Protein AF-A0A7W0M6I5-F1 (afdb_monomer_lite)

Foldseek 3Di:
DDDDDDDDDDDDDDDDDDDDDPDDPPDDPDDADAWAKAWDAFPVGWIKIKTWDACVPVDDPFAFAQEEEEEEELALQCPDPNVVLSLLLLLLLLVLADQSHWYWYWYFAVATHTQDPQTDGSVCCNPRSSVSVVPDHRHHHGQVLRNLVVSLVSDDQQHRYEYEYEEQQDNPVDDQDLVSLVVSLCSLQVSLYAYEYENTGPHHPLQSSLLSCFSSVAYYDYDDPPDDSSVVSNVNSVRSRFGKAAFPDKDFPDDKDWLAAPGHTIHTNSFIRMIMIIDDHGQWIWTHGPNDTDINGHDDHDHPPDQLLRVVQSVVSVVSRNSRHSCSGDVSSVVSSVVLVVVLVVLLVQLLVCLVVVVLVSNVVSLVVNCVRPVVDPSNVVSVVSSVVVVVPDDDDDDDDDDDDDDDDDDCVVLVVQQVVVLVVLVVVLVVLLVVLVVCLVVDLPVSLVSLVVSLVVLVPDPSHDPVSSVVSNVVSVVSNVVSVVSVVVVVVVVVVVVVVVVVVVVVVVVVVVVVVLSVVLSVLSVLLVVLVVVCVVPPLVSLVVSLVSLVVSCVSPPPDSNSVSSNVVSVVSNVVSVVVVVVVVVVVVVVVVVVVVVVVVPDDPVVPPDDDPDVVVVVVVVVVCVVVPWDFPDPQDPLNVLVVVQQQDFDWDAFAFAQQLVSVVVVCVVSVAAEAEPVVQCVVVPHDSRGTFGDGDGGDGNNVVQVVRQPDFWDWDCPPSHIYIHGPVVVVVDDGDTDDDCVVVPPPPPPPDDDDDDDDDDDDDDDDDDDDDDDDDDDDDDDDDDDDDDDDDDDDDDDDDDDDDDDPDDDDDDDDDDDDDDDDDDDDDDDPVVVVVVVVVPPPDDDDDYDDDDDDDDDDDDDDDDDDDDDD

pLDDT: mean 75.29, std 22.3, range [24.3, 97.75]

Secondary structure (DSSP, 8-state):
------------------------------------EEEEE-TTS-EEEEEEE--TT----PPPP-EEEEEEE-SGGG-THHHHHHHHHHHHHHHHS-TT-EEEEEEESSSEEESSSSSB-HHHIIIIIHHHHHHS---S---HHHHHHHHHHTSPTT--EEEEEEE-----SS---HHHHHHHHHHHHHTT--EEEEE-SSS--HHHHHHHHHHHT--EEE--TT--HHHHHHHHHHHHHS-EE--SEEEESSS-EE---SSPPPEESSS-EEEEEESSPPSEEEEEETTEEEEEE---PPP-S--HHHHHHHHHHHHHTT-----SSHHHHHHHHHHHHHHHHHHHHHHHHHHHTT-HHHHHHHHHHHHHH-TT-HHHHHHHHHHHHHHT------PPPPP------SS-HHHHHHHHHHHHHHHHHHHHHHHHHHHHTTT-HHHHHHHHHHHHHHHHH--SS-HHHHHHHHHHHHHHHHHHHHHHHHHHHHHHHHHHHHHHHHHHHHHHHHHHHHHHHHHHHHHHHHHHHHHHHTT-HHHHHHHHHHHHHHHHHSTT-HHHHHHHHHHHHHHHHHHHHHHHHHHHHHHHHHHHHHHHHHSPPP-SSS--PPPHHHHHHHHHHHHTTPPPPSS---HHHHHHHHHTTSEEEEEEEEEEHHHHHHHHHHHHT--EEE-HHHHHHTT--TT-EEEEEEEEEEHHHHHHHHHTTTEEEEEETTEEEEEEHHHHTT-PPP-----GGG------------S----------------------------------------------PPPPPPPPPPP----------------THHHHHHHHHHS-----------------------------

Structure (mmCIF, N/CA/C/O backbone):
data_AF-A0A7W0M6I5-F1
#
_entry.id   AF-A0A7W0M6I5-F1
#
loop_
_atom_site.group_PDB
_atom_site.id
_atom_site.type_symbol
_atom_site.label_atom_id
_atom_site.label_alt_id
_atom_site.label_comp_id
_atom_site.label_asym_id
_atom_site.label_entity_id
_atom_site.label_seq_id
_atom_site.pdbx_PDB_ins_code
_atom_site.Cartn_x
_atom_site.Cartn_y
_atom_site.Cartn_z
_atom_site.occupancy
_atom_site.B_iso_or_equiv
_atom_site.auth_seq_id
_atom_site.auth_comp_id
_atom_site.auth_asym_id
_atom_site.auth_atom_id
_atom_site.pdbx_PDB_model_num
ATOM 1 N N . MET A 1 1 ? -18.892 58.320 33.433 1.00 35.78 1 MET A N 1
ATOM 2 C CA . MET A 1 1 ? -17.709 59.167 33.175 1.00 35.78 1 MET A CA 1
ATOM 3 C C . MET A 1 1 ? -17.293 58.998 31.721 1.00 35.78 1 MET A C 1
ATOM 5 O O . MET A 1 1 ? -16.983 57.894 31.308 1.00 35.78 1 MET A O 1
ATOM 9 N N . CYS A 1 2 ? -17.423 60.101 30.981 1.00 34.91 2 CYS A N 1
ATOM 10 C CA . CYS A 1 2 ? -16.927 60.458 29.647 1.00 34.91 2 CYS A CA 1
ATOM 11 C C . CYS A 1 2 ? -16.824 59.407 28.522 1.00 34.91 2 CYS A C 1
ATOM 13 O O . CYS A 1 2 ? -15.810 58.730 28.381 1.00 34.91 2 CYS A O 1
ATOM 15 N N . ARG A 1 3 ? -17.748 59.500 27.554 1.00 33.66 3 ARG A N 1
ATOM 16 C CA . ARG A 1 3 ? -17.362 59.695 26.146 1.00 33.66 3 ARG A CA 1
ATOM 17 C C . ARG A 1 3 ? -18.367 60.581 25.413 1.00 33.66 3 ARG A C 1
ATOM 19 O O . ARG A 1 3 ? -19.559 60.574 25.697 1.00 33.66 3 ARG A O 1
ATOM 26 N N . SER A 1 4 ? -17.791 61.414 24.562 1.00 33.88 4 SER A N 1
ATOM 27 C CA . SER A 1 4 ? -18.261 62.688 24.044 1.00 33.88 4 SER A CA 1
ATOM 28 C C . SER A 1 4 ? -18.917 62.572 22.672 1.00 33.88 4 SER A C 1
ATOM 30 O O . SER A 1 4 ? -18.641 61.665 21.890 1.00 33.88 4 SER A O 1
ATOM 32 N N . SER A 1 5 ? -19.751 63.565 22.372 1.00 34.97 5 SER A N 1
ATOM 33 C CA . SER A 1 5 ? -20.394 63.797 21.083 1.00 34.97 5 SER A CA 1
ATOM 34 C C . SER A 1 5 ? -20.180 65.250 20.637 1.00 34.97 5 SER A C 1
ATOM 36 O O . SER A 1 5 ? -20.365 66.138 21.468 1.00 34.97 5 SER A O 1
ATOM 38 N N . ARG A 1 6 ? -19.983 65.444 19.315 1.00 36.44 6 ARG A N 1
ATOM 39 C CA . ARG A 1 6 ? -20.338 66.633 18.484 1.00 36.44 6 ARG A CA 1
ATOM 40 C C . ARG A 1 6 ? -19.462 67.912 18.603 1.00 36.44 6 ARG A C 1
ATOM 42 O O . ARG A 1 6 ? -18.776 68.060 19.603 1.00 36.44 6 ARG A O 1
ATOM 49 N N . PRO A 1 7 ? -19.604 68.923 17.702 1.00 51.06 7 PRO A N 1
ATOM 50 C CA . PRO A 1 7 ? -19.828 68.914 16.235 1.00 51.06 7 PRO A CA 1
ATOM 51 C C . PRO A 1 7 ? -19.056 70.020 15.435 1.00 51.06 7 PRO A C 1
ATOM 53 O O . PRO A 1 7 ? -18.455 70.921 16.002 1.00 51.06 7 PRO A O 1
ATOM 56 N N . ALA A 1 8 ? -19.156 69.932 14.097 1.00 39.50 8 ALA A N 1
ATOM 57 C CA . ALA A 1 8 ? -19.188 70.958 13.026 1.00 39.50 8 ALA A CA 1
ATOM 58 C C . ALA A 1 8 ? -18.586 72.377 13.203 1.00 39.50 8 ALA A C 1
ATOM 60 O O . ALA A 1 8 ? -19.080 73.153 14.014 1.00 39.50 8 ALA A O 1
ATOM 61 N N . VAL A 1 9 ? -17.724 72.788 12.251 1.00 30.50 9 VAL A N 1
ATOM 62 C CA . VAL A 1 9 ? -17.544 74.182 11.770 1.00 30.50 9 VAL A CA 1
ATOM 63 C C . VAL A 1 9 ? -17.224 74.173 10.255 1.00 30.50 9 VAL A C 1
ATOM 65 O O . VAL A 1 9 ? -16.904 73.143 9.674 1.00 30.50 9 VAL A O 1
ATOM 68 N N . ARG A 1 10 ? -17.426 75.330 9.624 1.00 31.05 10 ARG A N 1
ATOM 69 C CA . ARG A 1 10 ? -17.830 75.665 8.251 1.00 31.05 10 ARG A CA 1
ATOM 70 C C . ARG A 1 10 ? -16.714 76.489 7.545 1.00 31.05 10 ARG A C 1
ATOM 72 O O . ARG A 1 10 ? -15.822 76.961 8.242 1.00 31.05 10 ARG A O 1
ATOM 79 N N . TRP A 1 11 ? -16.891 76.782 6.242 1.00 30.62 11 TRP A N 1
ATOM 80 C CA . TRP A 1 11 ? -16.178 77.776 5.380 1.00 30.62 11 TRP A CA 1
ATOM 81 C C . TRP A 1 11 ? -14.838 77.323 4.747 1.00 30.62 11 TRP A C 1
ATOM 83 O O . TRP A 1 11 ? -14.109 76.573 5.370 1.00 30.62 11 TRP A O 1
ATOM 93 N N . PHE A 1 12 ? -14.407 77.699 3.533 1.00 29.03 12 PHE A N 1
ATOM 94 C CA . PHE A 1 12 ? -14.801 78.712 2.537 1.00 29.03 12 PHE A CA 1
ATOM 95 C C . PHE A 1 12 ? -14.308 78.242 1.146 1.00 29.03 12 PHE A C 1
ATOM 97 O O . PHE A 1 12 ? -13.253 77.621 1.043 1.00 29.03 12 PHE A O 1
ATOM 104 N N . ALA A 1 13 ? -15.048 78.566 0.086 1.00 30.08 13 ALA A N 1
ATOM 105 C CA . ALA A 1 13 ? -14.665 78.335 -1.306 1.00 30.08 13 ALA A CA 1
ATOM 106 C C . ALA A 1 13 ? -13.864 79.520 -1.881 1.00 30.08 13 ALA A C 1
ATOM 108 O O . ALA A 1 13 ? -14.222 80.672 -1.642 1.00 30.08 13 ALA A O 1
ATOM 109 N N . ALA A 1 14 ? -12.859 79.232 -2.709 1.00 31.89 14 ALA A N 1
ATOM 110 C CA . ALA A 1 14 ? -12.318 80.150 -3.710 1.00 31.89 14 ALA A CA 1
ATOM 111 C C . ALA A 1 14 ? -12.024 79.341 -4.980 1.00 31.89 14 ALA A C 1
ATOM 113 O O . ALA A 1 14 ? -11.242 78.393 -4.957 1.00 31.89 14 ALA A O 1
ATOM 114 N N . GLY A 1 15 ? -12.732 79.671 -6.058 1.00 33.22 15 GLY A N 1
ATOM 115 C CA . GLY A 1 15 ? -12.616 79.008 -7.350 1.00 33.22 15 GLY A CA 1
ATOM 116 C C . GLY A 1 15 ? -11.522 79.612 -8.224 1.00 33.22 15 GLY A C 1
ATOM 117 O O . GLY A 1 15 ? -11.283 80.818 -8.194 1.00 33.22 15 GLY A O 1
ATOM 118 N N . LEU A 1 16 ? -10.930 78.768 -9.067 1.00 30.14 16 LEU A N 1
ATOM 119 C CA . LEU A 1 16 ? -10.314 79.177 -10.323 1.00 30.14 16 LEU A CA 1
ATOM 120 C C . LEU A 1 16 ? -10.776 78.196 -11.407 1.00 30.14 16 LEU A C 1
ATOM 122 O O . LEU A 1 16 ? -10.628 76.983 -11.278 1.00 30.14 16 LEU A O 1
ATOM 126 N N . THR A 1 17 ? -11.400 78.734 -12.447 1.00 37.78 17 THR A N 1
ATOM 127 C CA . THR A 1 17 ? -11.918 78.021 -13.616 1.00 37.78 17 THR A CA 1
ATOM 128 C C . THR A 1 17 ? -10.788 77.553 -14.532 1.00 37.78 17 THR A C 1
ATOM 130 O O . THR A 1 17 ? -9.995 78.382 -14.975 1.00 37.78 17 THR A O 1
ATOM 133 N N . ALA A 1 18 ? -10.779 76.271 -14.905 1.00 31.36 18 ALA A N 1
ATOM 134 C CA . ALA A 1 18 ? -10.063 75.778 -16.080 1.00 31.36 18 ALA A CA 1
ATOM 135 C C . ALA A 1 18 ? -10.908 74.731 -16.829 1.00 31.36 18 ALA A C 1
ATOM 137 O O . ALA A 1 18 ? -11.288 73.694 -16.295 1.00 31.36 18 ALA A O 1
ATOM 138 N N . VAL A 1 19 ? -11.227 75.126 -18.059 1.00 33.38 19 VAL A N 1
ATOM 139 C CA . VAL A 1 19 ? -11.739 74.435 -19.250 1.00 33.38 19 VAL A CA 1
ATOM 140 C C . VAL A 1 19 ? -11.695 72.896 -19.249 1.00 33.38 19 VAL A C 1
ATOM 142 O O . VAL A 1 19 ? -10.687 72.265 -18.954 1.00 33.38 19 VAL A O 1
ATOM 145 N N . SER A 1 20 ? -12.813 72.316 -19.690 1.00 34.09 20 SER A N 1
ATOM 146 C CA . SER A 1 20 ? -13.075 70.893 -19.912 1.00 34.09 20 SER A CA 1
ATOM 147 C C . SER A 1 20 ? -12.274 70.269 -21.067 1.00 34.09 20 SER A C 1
ATOM 149 O O . SER A 1 20 ? -12.363 70.742 -22.201 1.00 34.09 20 SER A O 1
ATOM 151 N N . LEU A 1 21 ? -11.651 69.115 -20.813 1.00 34.06 21 LEU A N 1
ATOM 152 C CA . LEU A 1 21 ? -11.470 68.038 -21.797 1.00 34.06 21 LEU A CA 1
ATOM 153 C C . LEU A 1 21 ? -12.222 66.787 -21.302 1.00 34.06 21 LEU A C 1
ATOM 155 O O . LEU A 1 21 ? -12.227 66.540 -20.093 1.00 34.06 21 LEU A O 1
ATOM 159 N N . PRO A 1 22 ? -12.839 65.979 -22.186 1.00 34.66 22 PRO A N 1
ATOM 160 C CA . PRO A 1 22 ? -13.429 64.711 -21.785 1.00 34.66 22 PRO A CA 1
ATOM 161 C C . PRO A 1 22 ? -12.292 63.733 -21.482 1.00 34.66 22 PRO A C 1
ATOM 163 O O . PRO A 1 22 ? -11.610 63.241 -22.379 1.00 34.66 22 PRO A O 1
ATOM 166 N N . MET A 1 23 ? -12.057 63.483 -20.198 1.00 31.16 23 MET A N 1
ATOM 167 C CA . MET A 1 23 ? -11.121 62.464 -19.748 1.00 31.16 23 MET A CA 1
ATOM 168 C C . MET A 1 23 ? -11.785 61.104 -19.983 1.00 31.16 23 MET A C 1
ATOM 170 O O . MET A 1 23 ? -12.707 60.711 -19.270 1.00 31.16 23 MET A O 1
ATOM 174 N N . THR A 1 24 ? -11.358 60.411 -21.037 1.00 34.19 24 THR A N 1
ATOM 175 C CA . THR A 1 24 ? -11.611 58.978 -21.217 1.00 34.19 24 THR A CA 1
ATOM 176 C C . THR A 1 24 ? -11.193 58.243 -19.940 1.00 34.19 24 THR A C 1
ATOM 178 O O . THR A 1 24 ? -10.120 58.561 -19.416 1.00 34.19 24 THR A O 1
ATOM 181 N N . PRO A 1 25 ? -11.984 57.287 -19.417 1.00 35.38 25 PRO A N 1
ATOM 182 C CA . PRO A 1 25 ? -11.576 56.536 -18.241 1.00 35.38 25 PRO A CA 1
ATOM 183 C C . PRO A 1 25 ? -10.261 55.828 -18.563 1.00 35.38 25 PRO A C 1
ATOM 185 O O . PRO A 1 25 ? -10.171 55.059 -19.520 1.00 35.38 25 PRO A O 1
ATOM 188 N N . ALA A 1 26 ? -9.225 56.153 -17.793 1.00 28.23 26 ALA A N 1
ATOM 189 C CA . ALA A 1 26 ? -7.960 55.451 -17.838 1.00 28.23 26 ALA A CA 1
ATOM 190 C C . ALA A 1 26 ? -8.240 53.977 -17.527 1.00 28.23 26 ALA A C 1
ATOM 192 O O . ALA A 1 26 ? -8.711 53.650 -16.435 1.00 28.23 26 ALA A O 1
ATOM 193 N N . PHE A 1 27 ? -7.986 53.103 -18.500 1.00 32.22 27 PHE A N 1
ATOM 194 C CA . PHE A 1 27 ? -7.862 51.677 -18.243 1.00 32.22 27 PHE A CA 1
ATOM 195 C C . PHE A 1 27 ? -6.800 51.509 -17.156 1.00 32.22 27 PHE A C 1
ATOM 197 O O . PHE A 1 27 ? -5.669 51.978 -17.302 1.00 32.22 27 PHE A O 1
ATOM 204 N N . ALA A 1 28 ? -7.201 50.917 -16.032 1.00 30.09 28 ALA A N 1
ATOM 205 C CA . ALA A 1 28 ? -6.281 50.540 -14.975 1.00 30.09 28 ALA A CA 1
ATOM 206 C C . ALA A 1 28 ? -5.197 49.640 -15.582 1.00 30.09 28 ALA A C 1
ATOM 208 O O . ALA A 1 28 ? -5.513 48.705 -16.315 1.00 30.09 28 ALA A O 1
ATOM 209 N N . ALA A 1 29 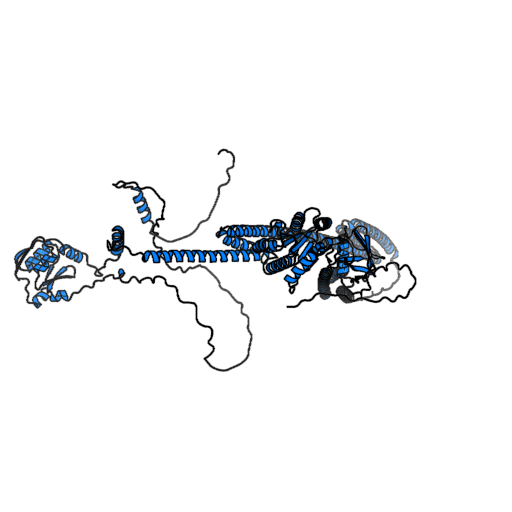? -3.933 49.962 -15.309 1.00 30.05 29 ALA A N 1
ATOM 210 C CA . ALA A 1 29 ? -2.801 49.161 -15.741 1.00 30.05 29 ALA A CA 1
ATOM 211 C C . ALA A 1 29 ? -2.954 47.727 -15.206 1.00 30.05 29 ALA A C 1
ATOM 213 O O . ALA A 1 29 ? -2.972 47.505 -13.994 1.00 30.05 29 ALA A O 1
ATOM 214 N N . GLU A 1 30 ? -3.102 46.789 -16.135 1.00 33.69 30 GLU A N 1
ATOM 215 C CA . GLU A 1 30 ? -3.160 45.345 -15.925 1.00 33.69 30 GLU A CA 1
ATOM 216 C C . GLU A 1 30 ? -1.866 44.893 -15.226 1.00 33.69 30 GLU A C 1
ATOM 218 O O . GLU A 1 30 ? -0.759 45.175 -15.696 1.00 33.69 30 GLU A O 1
ATOM 223 N N . LYS A 1 31 ? -1.979 44.266 -14.049 1.00 32.06 31 LYS A N 1
ATOM 224 C CA . LYS A 1 31 ? -0.820 43.729 -13.327 1.00 32.06 31 LYS A CA 1
ATOM 225 C C . LYS A 1 31 ? -0.292 42.523 -1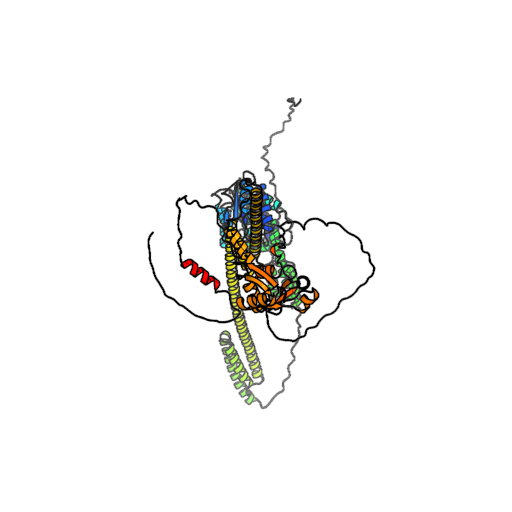4.102 1.00 32.06 31 LYS A C 1
ATOM 227 O O . LYS A 1 31 ? -0.914 41.474 -14.131 1.00 32.06 31 LYS A O 1
ATOM 232 N N . VAL A 1 32 ? 0.883 42.661 -14.706 1.00 37.38 32 VAL A N 1
ATOM 233 C CA . VAL A 1 32 ? 1.580 41.547 -15.360 1.00 37.38 32 VAL A CA 1
ATOM 234 C C . VAL A 1 32 ? 2.157 40.621 -14.281 1.00 37.38 32 VAL A C 1
ATOM 236 O O . VAL A 1 32 ? 3.138 40.980 -13.626 1.00 37.38 32 VAL A O 1
ATOM 239 N N . SER A 1 33 ? 1.566 39.439 -14.070 1.00 43.72 33 SER A N 1
ATOM 240 C CA . SER A 1 33 ? 2.178 38.395 -13.236 1.00 43.72 33 SER A CA 1
ATOM 241 C C . SER A 1 33 ? 3.355 37.773 -13.997 1.00 43.72 33 SER A C 1
ATOM 243 O O . SER A 1 33 ? 3.165 37.128 -15.027 1.00 43.72 33 SER A O 1
ATOM 245 N N . VAL A 1 34 ? 4.590 37.961 -13.525 1.00 52.00 34 VAL A N 1
ATOM 246 C CA . VAL A 1 34 ? 5.773 37.326 -14.130 1.00 52.00 34 VAL A CA 1
ATOM 247 C C . VAL A 1 34 ? 5.901 35.904 -13.583 1.00 52.00 34 VAL A C 1
ATOM 249 O O . VAL A 1 34 ? 6.410 35.704 -12.482 1.00 52.00 34 VAL A O 1
ATOM 252 N N . SER A 1 35 ? 5.425 34.913 -14.337 1.00 59.00 35 SER A N 1
ATOM 253 C CA . SER A 1 35 ? 5.570 33.493 -13.990 1.00 59.00 35 SER A CA 1
ATOM 254 C C . SER A 1 35 ? 6.864 32.894 -14.566 1.00 59.00 35 SER A C 1
ATOM 256 O O . SER A 1 35 ? 7.298 33.308 -15.645 1.00 59.00 35 SER A O 1
ATOM 258 N N . PRO A 1 36 ? 7.509 31.934 -13.873 1.00 66.62 36 PRO A N 1
ATOM 259 C CA . PRO A 1 36 ? 8.719 31.288 -14.370 1.00 66.62 36 PRO A CA 1
ATOM 260 C C . PRO A 1 36 ? 8.434 30.454 -15.627 1.00 66.62 36 PRO A C 1
ATOM 262 O O . PRO A 1 36 ? 7.395 29.798 -15.737 1.00 66.62 36 PRO A O 1
ATOM 265 N N . ALA A 1 37 ? 9.388 30.459 -16.556 1.00 73.56 37 ALA A N 1
ATOM 266 C CA . ALA A 1 37 ? 9.400 29.579 -17.712 1.00 73.56 37 ALA A CA 1
ATOM 267 C C . ALA A 1 37 ? 10.701 28.775 -17.756 1.00 73.56 37 ALA A C 1
ATOM 269 O O . ALA A 1 37 ? 11.768 29.248 -17.362 1.00 73.56 37 ALA A O 1
ATOM 270 N N . TYR A 1 38 ? 10.585 27.556 -18.257 1.00 79.81 38 TYR A N 1
ATOM 271 C CA . TYR A 1 38 ? 11.624 26.545 -18.326 1.00 79.81 38 TYR A CA 1
ATOM 272 C C . TYR A 1 38 ? 11.820 26.157 -19.787 1.00 79.81 38 TYR A C 1
ATOM 274 O O . TYR A 1 38 ? 10.846 26.060 -20.534 1.00 79.81 38 TYR A O 1
ATOM 282 N N . THR A 1 39 ? 13.059 25.935 -20.206 1.00 82.62 39 THR A N 1
ATOM 283 C CA . THR A 1 39 ? 13.389 25.528 -21.576 1.00 82.62 39 THR A CA 1
ATOM 284 C C . THR A 1 39 ? 14.432 24.426 -21.547 1.00 82.62 39 THR A C 1
ATOM 286 O O . THR A 1 39 ? 15.376 24.4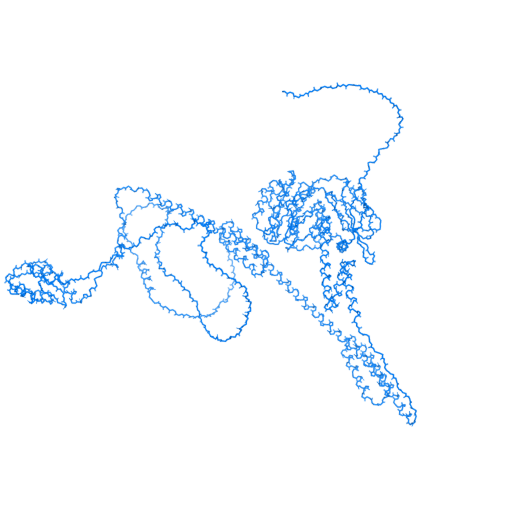98 -20.764 1.00 82.62 39 THR A O 1
ATOM 289 N N . TYR A 1 40 ? 14.286 23.437 -22.420 1.00 84.19 40 TYR A N 1
ATOM 290 C CA . TYR A 1 40 ? 15.247 22.360 -22.618 1.00 84.19 40 TYR A CA 1
ATOM 291 C C . TYR A 1 40 ? 15.541 22.238 -24.114 1.00 84.19 40 TYR A C 1
ATOM 293 O O . TYR A 1 40 ? 14.611 22.096 -24.904 1.00 84.19 40 TYR A O 1
ATOM 301 N N . VAL A 1 41 ? 16.815 22.291 -24.506 1.00 84.19 41 VAL A N 1
ATOM 302 C CA . VAL A 1 41 ? 17.242 22.174 -25.909 1.00 84.19 41 VAL A CA 1
ATOM 303 C C . VAL A 1 41 ? 18.187 20.985 -26.045 1.00 84.19 41 VAL A C 1
ATOM 305 O O . VAL A 1 41 ? 19.190 20.904 -25.338 1.00 84.19 41 VAL A O 1
ATOM 308 N N . THR A 1 42 ? 17.862 20.048 -26.934 1.00 83.56 42 THR A N 1
ATOM 309 C CA . THR A 1 42 ? 18.705 18.882 -27.216 1.00 83.56 42 THR A CA 1
ATOM 310 C C . THR A 1 42 ? 19.921 19.275 -28.069 1.00 83.56 42 THR A C 1
ATOM 312 O O . THR A 1 42 ? 19.876 20.272 -28.797 1.00 83.56 42 THR A O 1
ATOM 315 N N . PRO A 1 43 ? 20.991 18.456 -28.099 1.00 79.56 43 PRO A N 1
ATOM 316 C CA . PRO A 1 43 ? 22.114 18.664 -29.018 1.00 79.56 43 PRO A CA 1
ATOM 317 C C . PRO A 1 43 ? 21.720 18.623 -30.506 1.00 79.56 43 PRO A C 1
ATOM 319 O O . PRO A 1 43 ? 22.419 19.189 -31.341 1.00 79.56 43 PRO A O 1
ATOM 322 N N . SER A 1 44 ? 20.599 17.972 -30.845 1.00 81.69 44 SER A N 1
ATOM 323 C CA . SER A 1 44 ? 20.028 17.936 -32.199 1.00 81.69 44 SER A CA 1
ATOM 324 C C . SER A 1 44 ? 19.229 19.195 -32.571 1.00 81.69 44 SER A C 1
ATOM 326 O O . SER A 1 44 ? 18.793 19.314 -33.714 1.00 81.69 44 SER A O 1
ATOM 328 N N . GLY A 1 45 ? 19.049 20.139 -31.638 1.00 81.69 45 GLY A N 1
ATOM 329 C CA . GLY A 1 45 ? 18.311 21.388 -31.847 1.00 81.69 45 GLY A CA 1
ATOM 330 C C . GLY A 1 45 ? 16.807 21.301 -31.569 1.00 81.69 45 GLY A C 1
ATOM 331 O O . GLY A 1 45 ? 16.081 22.249 -31.865 1.00 81.69 45 GLY A O 1
ATOM 332 N N . GLU A 1 46 ? 16.311 20.199 -31.000 1.00 87.44 46 GLU A N 1
ATOM 333 C CA . GLU A 1 46 ? 14.919 20.105 -30.556 1.00 87.44 46 GLU A CA 1
ATOM 334 C C . GLU A 1 46 ? 14.728 20.899 -29.262 1.00 87.44 46 GLU A C 1
ATOM 336 O O . GLU A 1 46 ? 15.446 20.687 -28.286 1.00 87.44 46 GLU A O 1
ATOM 341 N N . ALA A 1 47 ? 13.739 21.791 -29.240 1.00 88.00 47 ALA A N 1
ATOM 342 C CA . ALA A 1 47 ? 13.420 22.613 -28.079 1.00 88.00 47 ALA A CA 1
ATOM 343 C C . ALA A 1 47 ? 12.094 22.186 -27.437 1.00 88.00 47 ALA A C 1
ATOM 345 O O . ALA A 1 47 ? 11.096 21.961 -28.125 1.00 88.00 47 ALA A O 1
ATOM 346 N N . PHE A 1 48 ? 12.087 22.129 -26.110 1.00 90.12 48 PHE A N 1
ATOM 347 C CA . PHE A 1 48 ? 10.921 21.925 -25.259 1.00 90.12 48 PHE A CA 1
ATOM 348 C C . PHE A 1 48 ? 10.825 23.078 -24.268 1.00 90.12 48 PHE A C 1
ATOM 350 O O . PHE A 1 48 ? 11.844 23.631 -23.842 1.00 90.12 48 PHE A O 1
ATOM 357 N N . PHE A 1 49 ? 9.610 23.429 -23.865 1.00 88.75 49 PHE A N 1
ATOM 358 C CA . PHE A 1 49 ? 9.385 24.450 -22.852 1.00 88.75 49 PHE A CA 1
ATOM 359 C C . PHE A 1 49 ? 8.336 24.018 -21.832 1.00 88.75 49 PHE A C 1
ATOM 361 O O . PHE A 1 49 ? 7.447 23.221 -22.123 1.00 88.75 49 PHE A O 1
ATOM 368 N N . GLY A 1 50 ? 8.429 24.595 -20.638 1.00 88.69 50 GLY A N 1
ATOM 369 C CA . GLY A 1 50 ? 7.393 24.564 -19.617 1.00 88.69 50 GLY A CA 1
ATOM 370 C C . GLY A 1 50 ? 7.095 25.976 -19.139 1.00 88.69 50 GLY A C 1
ATOM 371 O O . GLY A 1 50 ? 8.015 26.731 -18.843 1.00 88.69 50 GLY A O 1
ATOM 372 N N . VAL A 1 51 ? 5.828 26.358 -19.056 1.00 86.50 51 VAL A N 1
ATOM 373 C CA . VAL A 1 51 ? 5.409 27.664 -18.533 1.00 86.50 51 VAL A CA 1
ATOM 374 C C . VAL A 1 51 ? 4.455 27.471 -17.368 1.00 86.50 51 VAL A C 1
ATOM 376 O O . VAL A 1 51 ? 3.512 26.685 -17.441 1.00 86.50 51 VAL A O 1
ATOM 379 N N . ALA A 1 52 ? 4.710 28.179 -16.274 1.00 86.69 52 ALA A N 1
ATOM 380 C CA . ALA A 1 52 ? 3.828 28.186 -15.121 1.00 86.69 52 ALA A CA 1
ATOM 381 C C . ALA A 1 52 ? 2.692 29.194 -15.343 1.00 86.69 52 ALA A C 1
ATOM 383 O O . ALA A 1 52 ? 2.948 30.362 -15.621 1.00 86.69 52 ALA A O 1
ATOM 384 N N . VAL A 1 53 ? 1.440 28.755 -15.223 1.00 85.81 53 VAL A N 1
ATOM 385 C CA . VAL A 1 53 ? 0.253 29.598 -15.429 1.00 85.81 53 VAL A CA 1
ATOM 386 C C . VAL A 1 53 ? -0.582 29.657 -14.157 1.00 85.81 53 VAL A C 1
ATOM 388 O O . VAL A 1 53 ? -0.922 28.621 -13.586 1.00 85.81 53 VAL A O 1
ATOM 391 N N . ARG A 1 54 ? -0.938 30.869 -13.724 1.00 85.88 54 ARG A N 1
ATOM 392 C CA . ARG A 1 54 ? -1.890 31.119 -12.631 1.00 85.88 54 ARG A CA 1
ATOM 393 C C . ARG A 1 54 ? -3.134 31.808 -13.172 1.00 85.88 54 ARG A C 1
ATOM 395 O O . ARG A 1 54 ? -3.050 32.590 -14.111 1.00 85.88 54 ARG A O 1
ATOM 402 N N . ALA A 1 55 ? -4.277 31.549 -12.550 1.00 81.25 55 ALA A N 1
ATOM 403 C CA . ALA A 1 55 ? -5.552 32.182 -12.887 1.00 81.25 55 ALA A CA 1
ATOM 404 C C . ALA A 1 55 ? -5.729 33.577 -12.249 1.00 81.25 55 ALA A C 1
ATOM 406 O O . ALA A 1 55 ? -6.862 34.000 -12.016 1.00 81.25 55 ALA A O 1
ATOM 407 N N . GLU A 1 56 ? -4.636 34.272 -11.917 1.00 71.62 56 GLU A N 1
ATOM 408 C CA . GLU A 1 56 ? -4.697 35.631 -11.368 1.00 71.62 56 GLU A CA 1
ATOM 409 C C . GLU A 1 56 ? -5.429 36.534 -12.383 1.00 71.62 56 GLU A C 1
ATOM 411 O O . GLU A 1 56 ? -5.167 36.473 -13.580 1.00 71.62 56 GLU A O 1
ATOM 416 N N . ASP A 1 57 ? -6.425 37.291 -11.916 1.00 58.19 57 ASP A N 1
ATOM 417 C CA . ASP A 1 57 ? -7.261 38.193 -12.726 1.00 58.19 57 ASP A CA 1
ATOM 418 C C . ASP A 1 57 ? -8.204 37.546 -13.776 1.00 58.19 57 ASP A C 1
ATOM 420 O O . ASP A 1 57 ? -8.891 38.257 -14.517 1.00 58.19 57 ASP A O 1
ATOM 424 N N . LEU A 1 58 ? -8.365 36.212 -13.799 1.00 64.31 58 LEU A N 1
ATOM 425 C CA . LEU A 1 58 ? -9.413 35.558 -14.602 1.00 64.31 58 LEU A CA 1
ATOM 426 C C . LEU A 1 58 ? -10.784 35.711 -13.917 1.00 64.31 58 LEU A C 1
ATOM 428 O O . LEU A 1 58 ? -11.141 34.968 -13.003 1.00 64.31 58 LEU A O 1
ATOM 432 N N . SER A 1 59 ? -11.580 36.694 -14.358 1.00 53.81 59 SER A N 1
ATOM 433 C CA . SER A 1 59 ? -12.923 36.941 -13.820 1.00 53.81 59 SER A CA 1
ATOM 434 C C . SER A 1 59 ? -13.887 35.799 -14.175 1.00 53.81 59 SER A C 1
ATOM 436 O O . SER A 1 59 ? -14.502 35.809 -15.243 1.00 53.81 59 SER A O 1
ATOM 438 N N . ALA A 1 60 ? -14.078 34.842 -13.275 1.00 52.25 60 ALA A N 1
ATOM 439 C CA . ALA A 1 60 ? -15.226 33.946 -13.330 1.00 52.25 60 ALA A CA 1
ATOM 440 C C . ALA A 1 60 ? -15.771 33.717 -11.919 1.00 52.25 60 ALA A C 1
ATOM 442 O O . ALA A 1 60 ? -15.018 33.493 -10.974 1.00 52.25 60 ALA A O 1
ATOM 443 N N . ALA A 1 61 ? -17.093 33.803 -11.783 1.00 51.44 61 ALA A N 1
ATOM 444 C CA . ALA A 1 61 ? -17.848 33.688 -10.539 1.00 51.44 61 ALA A CA 1
ATOM 445 C C . ALA A 1 61 ? -17.853 32.246 -9.992 1.00 51.44 61 ALA A C 1
ATOM 447 O O . ALA A 1 61 ? -18.907 31.624 -9.870 1.00 51.44 61 ALA A O 1
ATOM 448 N N . HIS A 1 62 ? -16.681 31.693 -9.683 1.00 57.91 62 HIS A N 1
ATOM 449 C CA . HIS A 1 62 ? -16.561 30.340 -9.155 1.00 57.91 62 HIS A CA 1
ATOM 450 C C . HIS A 1 62 ? -16.715 30.358 -7.639 1.00 57.91 62 HIS A C 1
ATOM 452 O O . HIS A 1 62 ? -15.990 31.043 -6.916 1.00 57.91 62 HIS A O 1
ATOM 458 N N . ARG A 1 63 ? -17.716 29.615 -7.161 1.00 61.09 63 ARG A N 1
ATOM 459 C CA . ARG A 1 63 ? -17.925 29.403 -5.732 1.00 61.09 63 ARG A CA 1
ATOM 460 C C . ARG A 1 63 ? -16.905 28.370 -5.249 1.00 61.09 63 ARG A C 1
ATOM 462 O O . ARG A 1 63 ? -16.770 27.339 -5.908 1.00 61.09 63 ARG A O 1
ATOM 469 N N . PRO A 1 64 ? -16.212 28.620 -4.129 1.00 66.88 64 PRO A N 1
ATOM 470 C CA . PRO A 1 64 ? -15.355 27.612 -3.519 1.00 66.88 64 PRO A CA 1
ATOM 471 C C . PRO A 1 64 ? -16.170 26.350 -3.204 1.00 66.88 64 PRO A C 1
ATOM 473 O O . PRO A 1 64 ? -17.373 26.440 -2.928 1.00 66.88 64 PRO A O 1
ATOM 476 N N . ALA A 1 65 ? -15.531 25.180 -3.281 1.00 71.69 65 ALA A N 1
ATOM 477 C CA . ALA A 1 65 ? -16.188 23.914 -2.980 1.00 71.69 65 ALA A CA 1
ATOM 478 C C . ALA A 1 65 ? -16.747 23.956 -1.550 1.00 71.69 65 ALA A C 1
ATOM 480 O O . ALA A 1 65 ? -16.037 24.277 -0.602 1.00 71.69 65 ALA A O 1
ATOM 481 N N . ALA A 1 66 ? -18.041 23.668 -1.404 1.00 82.38 66 ALA A N 1
ATOM 482 C CA . ALA A 1 66 ? -18.711 23.672 -0.102 1.00 82.38 66 ALA A CA 1
ATOM 483 C C . ALA A 1 66 ? -18.808 22.263 0.502 1.00 82.38 66 ALA A C 1
ATOM 485 O O . ALA A 1 66 ? -19.170 22.112 1.670 1.00 82.38 66 ALA A O 1
ATOM 486 N N . ARG A 1 67 ? -18.528 21.233 -0.305 1.00 92.31 67 ARG A N 1
ATOM 487 C CA . ARG A 1 67 ? -18.627 19.818 0.054 1.00 92.31 67 ARG A CA 1
ATOM 488 C C . ARG A 1 67 ? -17.302 19.123 -0.243 1.00 92.31 67 ARG A C 1
ATOM 490 O O . ARG A 1 67 ? -16.826 19.191 -1.370 1.00 92.31 67 ARG A O 1
ATOM 497 N N . HIS A 1 68 ? -16.739 18.429 0.731 1.00 94.88 68 HIS A N 1
ATOM 498 C CA . HIS A 1 68 ? -15.471 17.724 0.589 1.00 94.88 68 HIS A CA 1
ATOM 499 C C . HIS A 1 68 ? -15.661 16.254 0.937 1.00 94.88 68 HIS A C 1
ATOM 501 O O . HIS A 1 68 ? -16.281 15.930 1.949 1.00 94.88 68 HIS A O 1
ATOM 507 N N . VAL A 1 69 ? -15.137 15.367 0.103 1.00 96.25 69 VAL A N 1
ATOM 508 C CA . VAL A 1 69 ? -15.023 13.950 0.437 1.00 96.25 69 VAL A CA 1
ATOM 509 C C . VAL A 1 69 ? -13.575 13.684 0.809 1.00 96.25 69 VAL A C 1
ATOM 511 O O . VAL A 1 69 ? -12.681 13.905 -0.003 1.00 96.25 69 VAL A O 1
ATOM 514 N N . LEU A 1 70 ? -13.351 13.258 2.045 1.00 97.19 70 LEU A N 1
ATOM 515 C CA . LEU A 1 70 ? -12.046 12.877 2.556 1.00 97.19 70 LEU A CA 1
ATOM 516 C C . LEU A 1 70 ? -11.904 11.361 2.407 1.00 97.19 70 LEU A C 1
ATOM 518 O O . LEU A 1 70 ? -12.542 10.606 3.137 1.00 97.19 70 LEU A O 1
ATOM 522 N N . LEU A 1 71 ? -11.111 10.938 1.431 1.00 96.69 71 LEU A N 1
ATOM 523 C CA . LEU A 1 71 ? -10.810 9.546 1.132 1.00 96.69 71 LEU A CA 1
ATOM 524 C C . LEU A 1 71 ? -9.493 9.186 1.823 1.00 96.69 71 LEU A C 1
ATOM 526 O O . LEU A 1 71 ? -8.444 9.706 1.453 1.00 96.69 71 LEU A O 1
ATOM 530 N N . ILE A 1 72 ? -9.549 8.353 2.853 1.00 95.81 72 ILE A N 1
ATOM 531 C CA . ILE A 1 72 ? -8.380 8.004 3.662 1.00 95.81 72 ILE A CA 1
ATOM 532 C C . ILE A 1 72 ? -8.014 6.561 3.383 1.00 95.81 72 ILE A C 1
ATOM 534 O O . ILE A 1 72 ? -8.848 5.668 3.535 1.00 95.81 72 ILE A O 1
ATOM 538 N N . ASP A 1 73 ? -6.773 6.356 2.979 1.00 94.69 73 ASP A N 1
ATOM 539 C CA . ASP A 1 73 ? -6.212 5.042 2.762 1.00 94.69 73 ASP A CA 1
ATOM 540 C C . ASP A 1 73 ? -6.131 4.278 4.091 1.00 94.69 73 ASP A C 1
ATOM 542 O O . ASP A 1 73 ? -5.748 4.789 5.141 1.00 94.69 73 ASP A O 1
ATOM 546 N N . THR A 1 74 ? -6.627 3.050 4.077 1.00 92.75 74 THR A N 1
ATOM 547 C CA . THR A 1 74 ? -6.640 2.149 5.232 1.00 92.75 74 THR A CA 1
ATOM 548 C C . THR A 1 74 ? -6.051 0.791 4.875 1.00 92.75 74 THR A C 1
ATOM 550 O O . THR A 1 74 ? -6.313 -0.206 5.548 1.00 92.75 74 THR A O 1
ATOM 553 N N . SER A 1 75 ? -5.235 0.753 3.824 1.00 89.88 75 SER A N 1
ATOM 554 C CA . SER A 1 75 ? -4.434 -0.403 3.458 1.00 89.88 75 SER A CA 1
ATOM 555 C C . SER A 1 75 ? -3.314 -0.654 4.461 1.00 89.88 75 SER A C 1
ATOM 557 O O . SER A 1 75 ? -2.983 0.156 5.329 1.00 89.88 75 SER A O 1
ATOM 559 N N . ALA A 1 76 ? -2.698 -1.820 4.338 1.00 84.19 76 ALA A N 1
ATOM 560 C CA . ALA A 1 76 ? -1.630 -2.255 5.217 1.00 84.19 76 ALA A CA 1
ATOM 561 C C . ALA A 1 76 ? -0.366 -1.374 5.179 1.00 84.19 76 ALA A C 1
ATOM 563 O O . ALA A 1 76 ? 0.365 -1.346 6.173 1.00 84.19 76 ALA A O 1
ATOM 564 N N . SER A 1 77 ? -0.081 -0.675 4.072 1.00 86.38 77 SER A N 1
ATOM 565 C CA . SER A 1 77 ? 1.079 0.230 3.980 1.00 86.38 77 SER A CA 1
ATOM 566 C C . SER A 1 77 ? 0.943 1.433 4.919 1.00 86.38 77 SER A C 1
ATOM 568 O O . SER A 1 77 ? 1.950 1.994 5.350 1.00 86.38 77 SER A O 1
ATOM 570 N N . GLN A 1 78 ? -0.288 1.752 5.327 1.00 88.00 78 GLN A N 1
ATOM 571 C CA . GLN A 1 78 ? -0.620 2.843 6.239 1.00 88.00 78 GLN A CA 1
ATOM 572 C C . GLN A 1 78 ? -0.579 2.443 7.718 1.00 88.00 78 GLN A C 1
ATOM 574 O O . GLN A 1 78 ? -1.087 3.161 8.573 1.00 88.00 78 GLN A O 1
ATOM 579 N N . ALA A 1 79 ? 0.021 1.304 8.072 1.00 85.81 79 ALA A N 1
ATOM 580 C CA . ALA A 1 79 ? 0.209 0.913 9.467 1.00 85.81 79 ALA A CA 1
ATOM 581 C C . ALA A 1 79 ? 1.363 1.684 10.152 1.00 85.81 79 ALA A C 1
ATOM 583 O O . ALA A 1 79 ? 2.274 2.216 9.520 1.00 85.81 79 ALA A O 1
ATOM 584 N N . GLY A 1 80 ? 1.364 1.705 11.489 1.00 87.00 80 GLY A N 1
ATOM 585 C CA . GLY A 1 80 ? 2.485 2.236 12.275 1.00 87.00 80 GLY A CA 1
ATOM 586 C C . GLY A 1 80 ? 2.596 3.765 12.250 1.00 87.00 80 GLY A C 1
ATOM 587 O O . GLY A 1 80 ? 1.647 4.459 12.608 1.00 87.00 80 GLY A O 1
ATOM 588 N N . GLU A 1 81 ? 3.776 4.290 11.901 1.00 87.88 81 GLU A N 1
ATOM 589 C CA . GLU A 1 81 ? 4.047 5.737 11.906 1.00 87.88 81 GLU A CA 1
ATOM 590 C C . GLU A 1 81 ? 3.192 6.481 10.874 1.00 87.88 81 GLU A C 1
ATOM 592 O O . GLU A 1 81 ? 2.611 7.516 11.199 1.00 87.88 81 GLU A O 1
ATOM 597 N N . TYR A 1 82 ? 3.034 5.923 9.669 1.00 90.81 82 TYR A N 1
ATOM 598 C CA . TYR A 1 82 ? 2.225 6.525 8.606 1.00 90.81 82 TYR A CA 1
ATOM 599 C C . TYR A 1 82 ? 0.779 6.728 9.053 1.00 90.81 82 TYR A C 1
ATOM 601 O O . TYR A 1 82 ? 0.244 7.819 8.879 1.00 90.81 82 TYR A O 1
ATOM 609 N N . ARG A 1 83 ? 0.214 5.772 9.805 1.00 90.81 83 ARG A N 1
ATOM 610 C CA . ARG A 1 83 ? -1.120 5.913 10.401 1.00 90.81 83 ARG A CA 1
ATOM 611 C C . ARG A 1 83 ? -1.267 7.170 11.250 1.00 90.81 83 ARG A C 1
ATOM 613 O O . ARG A 1 83 ? -2.269 7.880 11.189 1.00 90.81 83 ARG A O 1
ATOM 620 N N . GLN A 1 84 ? -0.276 7.422 12.102 1.00 91.12 84 GLN A N 1
ATOM 621 C CA . GLN A 1 84 ? -0.295 8.578 12.992 1.00 91.12 84 GLN A CA 1
ATOM 622 C C . GLN A 1 84 ? -0.217 9.869 12.180 1.00 91.12 84 GLN A C 1
ATOM 624 O O . GLN A 1 84 ? -0.929 10.827 12.482 1.00 91.12 84 GLN A O 1
ATOM 629 N N . ARG A 1 85 ? 0.598 9.876 11.121 1.00 92.94 85 ARG A N 1
ATOM 630 C CA . ARG A 1 85 ? 0.736 11.008 10.200 1.00 92.94 85 ARG A CA 1
ATOM 631 C C . ARG A 1 85 ? -0.577 11.278 9.460 1.00 92.94 85 ARG A C 1
ATOM 633 O O . ARG A 1 85 ? -1.053 12.411 9.503 1.00 92.94 85 ARG A O 1
ATOM 640 N N . GLU A 1 86 ? -1.238 10.262 8.909 1.00 93.19 86 GLU A N 1
ATOM 641 C CA . GLU A 1 86 ? -2.568 10.399 8.294 1.00 93.19 86 GLU A CA 1
ATOM 642 C C . GLU A 1 86 ? -3.592 11.021 9.248 1.00 93.19 86 GLU A C 1
ATOM 644 O O . GLU A 1 86 ? -4.294 11.967 8.887 1.00 93.19 86 GLU A O 1
ATOM 649 N N . LEU A 1 87 ? -3.664 10.526 10.490 1.00 93.62 87 LEU A N 1
ATOM 650 C CA . LEU A 1 87 ? -4.599 11.031 11.496 1.00 93.62 87 LEU A CA 1
ATOM 651 C C . LEU A 1 87 ? -4.292 12.486 11.878 1.00 93.62 87 LEU A C 1
ATOM 653 O O . LEU A 1 87 ? -5.218 13.285 12.041 1.00 93.62 87 LEU A O 1
ATOM 657 N N . ILE A 1 88 ? -3.012 12.859 11.989 1.00 94.38 88 ILE A N 1
ATOM 658 C CA . ILE A 1 88 ? -2.585 14.243 12.245 1.00 94.38 88 ILE A CA 1
ATOM 659 C C . ILE A 1 88 ? -2.967 15.151 11.071 1.00 94.38 88 ILE A C 1
ATOM 661 O O . ILE A 1 88 ? -3.526 16.230 11.301 1.00 94.38 88 ILE A O 1
ATOM 665 N N . ALA A 1 89 ? -2.719 14.714 9.833 1.00 95.50 89 ALA A N 1
ATOM 666 C CA . ALA A 1 89 ? -3.080 15.446 8.622 1.00 95.50 89 ALA A CA 1
ATOM 667 C C . ALA A 1 89 ? -4.592 15.647 8.533 1.00 95.50 89 ALA A C 1
ATOM 669 O O . ALA A 1 89 ? -5.055 16.780 8.419 1.00 95.50 89 ALA A O 1
ATOM 670 N N . ALA A 1 90 ? -5.366 14.566 8.653 1.00 95.81 90 ALA A N 1
ATOM 671 C CA . ALA A 1 90 ? -6.820 14.590 8.571 1.00 95.81 90 ALA A CA 1
ATOM 672 C C . ALA A 1 90 ? -7.429 15.467 9.673 1.00 95.81 90 ALA A C 1
ATOM 674 O O . ALA A 1 90 ? -8.304 16.290 9.403 1.00 95.81 90 ALA A O 1
ATOM 675 N N . LYS A 1 91 ? -6.928 15.370 10.910 1.00 95.81 91 LYS A N 1
ATOM 676 C CA . LYS A 1 91 ? -7.377 16.217 12.024 1.00 95.81 91 LYS A CA 1
ATOM 677 C C . LYS A 1 91 ? -7.080 17.695 11.776 1.00 95.81 91 LYS A C 1
ATOM 679 O O . LYS A 1 91 ? -7.952 18.534 11.996 1.00 95.81 91 LYS A O 1
ATOM 684 N N . SER A 1 92 ? -5.872 18.011 11.314 1.00 96.31 92 SER A N 1
ATOM 685 C CA . SER A 1 92 ? -5.451 19.389 11.026 1.00 96.31 92 SER A CA 1
ATOM 686 C C . SER A 1 92 ? -6.217 19.978 9.843 1.00 96.31 92 SER A C 1
ATOM 688 O O . SER A 1 92 ? -6.619 21.139 9.887 1.00 96.31 92 SER A O 1
ATOM 690 N N . LEU A 1 93 ? -6.496 19.157 8.831 1.00 96.69 93 LEU A N 1
ATOM 691 C CA . LEU A 1 93 ? -7.308 19.510 7.675 1.00 96.69 93 LEU A CA 1
ATOM 692 C C . LEU A 1 93 ? -8.746 19.834 8.080 1.00 96.69 93 LEU A C 1
ATOM 694 O O . LEU A 1 93 ? -9.240 20.915 7.770 1.00 96.69 93 LEU A O 1
ATOM 698 N N . LEU A 1 94 ? -9.409 18.939 8.820 1.00 95.31 94 LEU A N 1
ATOM 699 C CA . LEU A 1 94 ? -10.786 19.151 9.280 1.00 95.31 94 LEU A CA 1
ATOM 700 C C . LEU A 1 94 ? -10.908 20.386 10.179 1.00 95.31 94 LEU A C 1
ATOM 702 O O . LEU A 1 94 ? -11.895 21.111 10.085 1.00 95.31 94 LEU A O 1
ATOM 706 N N . ALA A 1 95 ? -9.904 20.647 11.021 1.00 95.00 95 ALA A N 1
ATOM 707 C CA . ALA A 1 95 ? -9.868 21.829 11.879 1.00 95.00 95 ALA A CA 1
ATOM 708 C C . ALA A 1 95 ? -9.660 23.142 11.099 1.00 95.00 95 ALA A C 1
ATOM 710 O O . ALA A 1 95 ? -10.119 24.192 11.546 1.00 95.00 95 ALA A O 1
ATOM 711 N N . ALA A 1 96 ? -8.972 23.092 9.955 1.00 95.44 96 ALA A N 1
ATOM 712 C CA . ALA A 1 96 ? -8.698 24.253 9.110 1.00 95.44 96 ALA A CA 1
ATOM 713 C C . ALA A 1 96 ? -9.818 24.557 8.097 1.00 95.44 96 ALA A C 1
ATOM 715 O O . ALA A 1 96 ? -9.870 25.666 7.558 1.00 95.44 96 ALA A O 1
ATOM 716 N N . LEU A 1 97 ? -10.722 23.607 7.835 1.00 93.69 97 LEU A N 1
ATOM 717 C CA . LEU A 1 97 ? -11.864 23.828 6.949 1.00 93.69 97 LEU A CA 1
ATOM 718 C C . LEU A 1 97 ? -12.863 24.848 7.538 1.00 93.69 97 LEU A C 1
ATOM 720 O O . LEU A 1 97 ? -13.091 24.877 8.751 1.00 93.69 97 LEU A O 1
ATOM 724 N N . PRO A 1 98 ? -13.531 25.664 6.697 1.00 90.38 98 PRO A N 1
ATOM 725 C CA . PRO A 1 98 ? -14.569 26.583 7.159 1.00 90.38 98 PRO A CA 1
ATOM 726 C C . PRO A 1 98 ? -15.715 25.852 7.871 1.00 90.38 98 PRO A C 1
ATOM 728 O O . PRO A 1 98 ? -16.166 24.805 7.416 1.00 90.38 98 PRO A O 1
ATOM 731 N N . ALA A 1 99 ? -16.291 26.449 8.919 1.00 89.00 99 ALA A N 1
ATOM 732 C CA . ALA A 1 99 ? -17.407 25.843 9.661 1.00 89.00 99 ALA A CA 1
ATOM 733 C C . ALA A 1 99 ? -18.669 25.586 8.806 1.00 89.00 99 ALA A C 1
ATOM 735 O O . ALA A 1 99 ? -19.498 24.749 9.155 1.00 89.00 99 ALA A O 1
ATOM 736 N N . SER A 1 100 ? -18.823 26.303 7.687 1.00 89.69 100 SER A N 1
ATOM 737 C CA . SER A 1 100 ? -19.902 26.096 6.715 1.00 89.69 100 SER A CA 1
ATOM 738 C C . SER A 1 100 ? -19.647 24.945 5.736 1.00 89.69 100 SER A C 1
ATOM 740 O O . SER A 1 100 ? -20.545 24.616 4.961 1.00 89.69 100 SER A O 1
ATOM 742 N N . ALA A 1 101 ? -18.440 24.372 5.722 1.00 92.25 101 ALA A N 1
ATOM 743 C CA . ALA A 1 101 ? -18.106 23.244 4.867 1.00 92.25 101 ALA A CA 1
ATOM 744 C C . ALA A 1 101 ? -18.873 21.989 5.300 1.00 92.25 101 ALA A C 1
ATOM 746 O O . ALA A 1 101 ? -19.281 21.833 6.453 1.00 92.25 101 ALA A O 1
ATOM 747 N N . LYS A 1 102 ? -19.074 21.081 4.354 1.00 94.00 102 LYS A N 1
ATOM 748 C CA . LYS A 1 102 ? -19.688 19.779 4.584 1.00 94.00 102 LYS A CA 1
ATOM 749 C C . LYS A 1 102 ? -18.699 18.694 4.203 1.00 94.00 102 LYS A C 1
ATOM 751 O O . LYS A 1 102 ? -18.187 18.721 3.091 1.00 94.00 102 LYS A O 1
ATOM 756 N N . VAL A 1 103 ? -18.439 17.750 5.097 1.00 95.12 103 VAL A N 1
ATOM 757 C CA . VAL A 1 103 ? -17.420 16.717 4.904 1.00 95.12 103 VAL A CA 1
ATOM 758 C C . VAL A 1 103 ? -18.039 15.332 5.007 1.00 95.12 103 VAL A C 1
ATOM 760 O O . VAL A 1 103 ? -18.858 15.090 5.889 1.00 95.12 103 VAL A O 1
ATOM 763 N N . SER A 1 104 ? -17.648 14.436 4.108 1.00 95.31 104 SER A N 1
ATOM 764 C CA . SER A 1 104 ? -17.891 12.999 4.222 1.00 95.31 104 SER A CA 1
ATOM 765 C C . SER A 1 104 ? -16.545 12.286 4.281 1.00 95.31 104 SER A C 1
ATOM 767 O O . SER A 1 104 ? -15.664 12.624 3.492 1.00 95.31 104 SER A O 1
ATOM 769 N N . ILE A 1 105 ? -16.352 11.363 5.224 1.00 96.50 105 ILE A N 1
ATOM 770 C CA . ILE A 1 105 ? -15.105 10.592 5.334 1.00 96.50 105 ILE A CA 1
ATOM 771 C C . ILE A 1 105 ? -15.361 9.178 4.828 1.00 96.50 105 ILE A C 1
ATOM 773 O O . ILE A 1 105 ? -16.295 8.527 5.293 1.00 96.50 105 ILE A O 1
ATOM 777 N N . LEU A 1 106 ? -14.524 8.703 3.911 1.00 95.56 106 LEU A N 1
ATOM 778 C CA . LEU A 1 106 ? -14.504 7.323 3.438 1.00 95.56 106 LEU A CA 1
ATOM 779 C C . LEU A 1 106 ? -13.142 6.711 3.769 1.00 95.56 106 LEU A C 1
ATOM 781 O O . LEU A 1 106 ? -12.110 7.337 3.535 1.00 95.56 106 LEU A O 1
ATOM 785 N N . ALA A 1 107 ? -13.146 5.491 4.296 1.00 94.38 107 ALA A N 1
ATOM 786 C CA . ALA A 1 107 ? -11.968 4.633 4.319 1.00 94.38 107 ALA A CA 1
ATOM 787 C C . ALA A 1 107 ? -11.878 3.890 2.984 1.00 94.38 107 ALA A C 1
ATOM 789 O O . ALA A 1 107 ? -12.898 3.387 2.507 1.00 94.38 107 ALA A O 1
ATOM 790 N N . VAL A 1 108 ? -10.685 3.813 2.399 1.00 92.25 108 VAL A N 1
ATOM 791 C CA . VAL A 1 108 ? -10.428 3.022 1.193 1.00 92.25 108 VAL A CA 1
ATOM 792 C C . VAL A 1 108 ? -9.365 1.963 1.459 1.00 92.25 108 VAL A C 1
ATOM 794 O O . VAL A 1 108 ? -8.301 2.250 1.999 1.00 92.25 108 VAL A O 1
ATOM 797 N N . ASP A 1 109 ? -9.690 0.726 1.122 1.00 87.50 109 ASP A N 1
ATOM 798 C CA . ASP A 1 109 ? -8.788 -0.418 1.017 1.00 87.50 109 ASP A CA 1
ATOM 799 C C . ASP A 1 109 ? -9.158 -1.168 -0.282 1.00 87.50 109 ASP A C 1
ATOM 801 O O . ASP A 1 109 ? -9.216 -0.544 -1.343 1.00 87.50 109 ASP A O 1
ATOM 805 N N . VAL A 1 110 ? -9.475 -2.462 -0.224 1.00 83.88 110 VAL A N 1
ATOM 806 C CA . VAL A 1 110 ? -10.114 -3.198 -1.333 1.00 83.88 110 VAL A CA 1
ATOM 807 C C . VAL A 1 110 ? -11.580 -2.784 -1.530 1.00 83.88 110 VAL A C 1
ATOM 809 O O . VAL A 1 110 ? -12.209 -3.112 -2.534 1.00 83.88 110 VAL A O 1
ATOM 812 N N . THR A 1 111 ? -12.137 -2.051 -0.565 1.00 85.81 111 THR A N 1
ATOM 813 C CA . THR A 1 111 ? -13.487 -1.489 -0.579 1.00 85.81 111 THR A CA 1
ATOM 814 C C . THR A 1 111 ? -13.462 -0.008 -0.206 1.00 85.81 111 THR A C 1
ATOM 816 O O . THR A 1 111 ? -12.509 0.479 0.397 1.00 85.81 111 THR A O 1
ATOM 819 N N . ALA A 1 112 ? -14.525 0.726 -0.547 1.00 90.75 112 ALA A N 1
ATOM 820 C CA . ALA A 1 112 ? -14.732 2.097 -0.089 1.00 90.75 112 ALA A CA 1
ATOM 821 C C . ALA A 1 112 ? -15.892 2.137 0.912 1.00 90.75 112 ALA A C 1
ATOM 823 O O . ALA A 1 112 ? -17.055 1.972 0.536 1.00 90.75 112 ALA A O 1
ATOM 824 N N . GLU A 1 113 ? -15.578 2.363 2.187 1.00 92.25 113 GLU A N 1
ATOM 825 C CA . GLU A 1 113 ? -16.553 2.344 3.277 1.00 92.25 113 GLU A CA 1
ATOM 826 C C . GLU A 1 113 ? -16.746 3.741 3.889 1.00 92.25 113 GLU A C 1
ATOM 828 O O . GLU A 1 113 ? -15.775 4.371 4.320 1.00 92.25 113 GLU A O 1
ATOM 833 N N . PRO A 1 114 ? -17.988 4.248 3.979 1.00 93.50 114 PRO A N 1
ATOM 834 C CA . PRO A 1 114 ? -18.261 5.530 4.615 1.00 93.50 114 PRO A CA 1
ATOM 835 C C . PRO A 1 114 ? -18.097 5.439 6.139 1.00 93.50 114 PRO A C 1
ATOM 837 O O . PRO A 1 114 ? -18.659 4.565 6.794 1.00 93.50 114 PRO A O 1
ATOM 840 N N . LEU A 1 115 ? -17.361 6.389 6.716 1.00 93.69 115 LEU A N 1
ATOM 841 C CA . LEU A 1 115 ? -17.146 6.533 8.164 1.00 93.69 115 LEU A CA 1
ATOM 842 C C . LEU A 1 115 ? -18.043 7.606 8.795 1.00 93.69 115 LEU A C 1
ATOM 844 O O . LEU A 1 115 ? -18.108 7.730 10.017 1.00 93.69 115 LEU A O 1
ATOM 848 N N . THR A 1 116 ? -18.719 8.403 7.970 1.00 93.44 116 THR A N 1
ATOM 849 C CA . THR A 1 116 ? -19.723 9.384 8.391 1.00 93.44 116 THR A CA 1
ATOM 850 C C . THR A 1 116 ? -21.056 9.087 7.717 1.00 93.44 116 THR A C 1
ATOM 852 O O . THR A 1 116 ? -21.090 8.590 6.591 1.00 93.44 116 THR A O 1
ATOM 855 N N . ASP A 1 117 ? -22.162 9.445 8.370 1.00 89.38 117 ASP A N 1
ATOM 856 C CA . ASP A 1 117 ? -23.498 9.355 7.773 1.00 89.38 117 ASP A CA 1
ATOM 857 C C . ASP A 1 117 ? -23.704 10.494 6.757 1.00 89.38 117 ASP A C 1
ATOM 859 O O . ASP A 1 117 ? -24.164 11.594 7.074 1.00 89.38 117 ASP A O 1
ATOM 863 N N . GLY A 1 118 ? -23.231 10.263 5.531 1.00 91.06 118 GLY A N 1
ATOM 864 C CA . GLY A 1 118 ? -23.228 11.254 4.462 1.00 91.06 118 GLY A CA 1
ATOM 865 C C . GLY A 1 118 ? -22.327 12.455 4.767 1.00 91.06 118 GLY A C 1
ATOM 866 O O . GLY A 1 118 ? -21.181 12.303 5.200 1.00 91.06 118 GLY A O 1
ATOM 867 N N . PHE A 1 119 ? -22.837 13.656 4.480 1.00 94.12 119 PHE A N 1
ATOM 868 C CA . PHE A 1 119 ? -22.115 14.924 4.613 1.00 94.12 119 PHE A CA 1
ATOM 869 C C . PHE A 1 119 ? -22.452 15.640 5.926 1.00 94.12 119 PHE A C 1
ATOM 871 O O . PHE A 1 119 ? -23.527 16.229 6.075 1.00 94.12 119 PHE A O 1
ATOM 878 N N . VAL A 1 120 ? -21.482 15.683 6.834 1.00 95.19 120 VAL A N 1
ATOM 879 C CA . VAL A 1 120 ? -21.591 16.267 8.178 1.00 95.19 120 VAL A CA 1
ATOM 880 C C . VAL A 1 120 ? -20.763 17.554 8.302 1.00 95.19 120 VAL A C 1
ATOM 882 O O . VAL A 1 120 ? -20.086 17.961 7.358 1.00 95.19 120 VAL A O 1
ATOM 885 N N . SER A 1 121 ? -20.846 18.269 9.426 1.00 95.25 121 SER A N 1
ATOM 886 C CA . SER A 1 121 ? -19.943 19.408 9.690 1.00 95.25 121 SER A CA 1
ATOM 887 C C . SER A 1 121 ? -18.497 18.938 9.950 1.00 95.25 121 SER A C 1
ATOM 889 O O . SER A 1 121 ? -18.305 17.796 10.368 1.00 95.25 121 SER A O 1
ATOM 891 N N . PRO A 1 122 ? -17.460 19.787 9.783 1.00 94.44 122 PRO A N 1
ATOM 892 C CA . PRO A 1 122 ? -16.076 19.382 10.053 1.00 94.44 122 PRO A CA 1
ATOM 893 C C . PRO A 1 122 ? -15.861 18.918 11.503 1.00 94.44 122 PRO A C 1
ATOM 895 O O . PRO A 1 122 ? -15.108 17.981 11.754 1.00 94.44 122 PRO A O 1
ATOM 898 N N . GLN A 1 123 ? -16.583 19.516 12.458 1.00 93.50 123 GLN A N 1
ATOM 899 C CA . GLN A 1 123 ? -16.533 19.129 13.870 1.00 93.50 123 GLN A CA 1
ATOM 900 C C . GLN A 1 123 ? -17.159 17.746 14.127 1.00 93.50 123 GLN A C 1
ATOM 902 O O . GLN A 1 123 ? -16.632 16.958 14.915 1.00 93.50 123 GLN A O 1
ATOM 907 N N . GLU A 1 124 ? -18.272 17.426 13.464 1.00 93.25 124 GLU A N 1
ATOM 908 C CA . GLU A 1 124 ? -18.886 16.091 13.519 1.00 93.25 124 GLU A CA 1
ATOM 909 C C . GLU A 1 124 ? -17.996 15.046 12.834 1.00 93.25 124 GLU A C 1
ATOM 911 O O . GLU A 1 124 ? -17.772 13.975 13.393 1.00 93.25 124 GLU A O 1
ATOM 916 N N . ALA A 1 125 ? -17.400 15.378 11.683 1.00 93.31 125 ALA A N 1
ATOM 917 C CA . ALA A 1 125 ? -16.437 14.518 10.995 1.00 93.31 125 ALA A CA 1
ATOM 918 C C . ALA A 1 125 ? -15.220 14.192 11.884 1.00 93.31 125 ALA A C 1
ATOM 920 O O . ALA A 1 125 ? -14.761 13.051 11.917 1.00 93.31 125 ALA A O 1
ATOM 921 N N . LEU A 1 126 ? -14.739 15.167 12.665 1.00 91.00 126 LEU A N 1
ATOM 922 C CA . LEU A 1 126 ? -13.629 14.991 13.607 1.00 91.00 126 LEU A CA 1
ATOM 923 C C . LEU A 1 126 ? -14.011 14.119 14.813 1.00 91.00 126 LEU A C 1
ATOM 925 O O . LEU A 1 126 ? -13.201 13.324 15.277 1.00 91.00 126 LEU A O 1
ATOM 929 N N . THR A 1 127 ? -15.231 14.253 15.335 1.00 88.50 127 THR A N 1
ATOM 930 C CA . THR A 1 127 ? -15.662 13.531 16.548 1.00 88.50 127 THR A CA 1
ATOM 931 C C . THR A 1 127 ? -16.194 12.127 16.274 1.00 88.50 127 THR A C 1
ATOM 933 O O . THR A 1 127 ? -15.987 11.240 17.098 1.00 88.50 127 THR A O 1
ATOM 936 N N . GLN A 1 128 ? -16.862 11.911 15.139 1.00 87.75 128 GLN A N 1
ATOM 937 C CA . GLN A 1 128 ? -17.460 10.625 14.771 1.00 87.75 128 GLN A CA 1
ATOM 938 C C . GLN A 1 128 ? -16.619 9.891 13.725 1.00 87.75 128 GLN A C 1
ATOM 940 O O . GLN A 1 128 ? -16.206 8.758 13.959 1.00 87.75 128 GLN A O 1
ATOM 945 N N . GLY A 1 129 ? -16.316 10.553 12.605 1.00 85.88 129 GLY A N 1
ATOM 946 C CA . GLY A 1 129 ? -15.629 9.934 11.470 1.00 85.88 129 GLY A CA 1
ATOM 947 C C . GLY A 1 129 ? -14.180 9.557 11.781 1.00 85.88 129 GLY A C 1
ATOM 948 O O . GLY A 1 129 ? -13.795 8.407 11.588 1.00 85.88 129 GLY A O 1
ATOM 949 N N . LEU A 1 130 ? -13.388 10.475 12.350 1.00 87.69 130 LEU A N 1
ATOM 950 C CA . LEU A 1 130 ? -12.015 10.148 12.763 1.00 87.69 130 LEU A CA 1
ATOM 951 C C . LEU A 1 130 ? -11.963 9.160 13.936 1.00 87.69 130 LEU A C 1
ATOM 953 O O . LEU A 1 130 ? -11.039 8.359 14.004 1.00 87.69 130 LEU A O 1
ATOM 957 N N . ALA A 1 131 ? -12.949 9.166 14.836 1.00 85.88 131 ALA A N 1
ATOM 958 C CA . ALA A 1 131 ? -13.012 8.180 15.916 1.00 85.88 131 ALA A CA 1
ATOM 959 C C . ALA A 1 131 ? -13.352 6.769 15.401 1.00 85.88 131 ALA A C 1
ATOM 961 O O . ALA A 1 131 ? -12.879 5.781 15.961 1.00 85.88 131 ALA A O 1
ATOM 962 N N . ALA A 1 132 ? -14.169 6.660 14.348 1.00 88.19 132 ALA A N 1
ATOM 963 C CA . ALA A 1 132 ? -14.412 5.398 13.652 1.00 88.19 132 ALA A CA 1
ATOM 964 C C . ALA A 1 132 ? -13.160 4.935 12.893 1.00 88.19 132 ALA A C 1
ATOM 966 O O . ALA A 1 132 ? -12.795 3.763 12.961 1.00 88.19 132 ALA A O 1
ATOM 967 N N . LEU A 1 133 ? -12.466 5.871 12.243 1.00 88.75 133 LEU A N 1
ATOM 968 C CA . LEU A 1 133 ? -11.209 5.623 11.549 1.00 88.75 133 LEU A CA 1
ATOM 969 C C . LEU A 1 133 ? -10.115 5.099 12.496 1.00 88.75 133 LEU A C 1
ATOM 971 O O . LEU A 1 133 ? -9.458 4.114 12.175 1.00 88.75 133 LEU A O 1
ATOM 975 N N . ASP A 1 134 ? -9.950 5.704 13.673 1.00 86.19 134 ASP A N 1
ATOM 976 C CA . ASP A 1 134 ? -8.949 5.311 14.681 1.00 86.19 134 ASP A CA 1
ATOM 977 C C . ASP A 1 134 ? -9.146 3.870 15.193 1.00 86.19 134 ASP A C 1
ATOM 979 O O . ASP A 1 134 ? -8.191 3.184 15.545 1.00 86.19 134 ASP A O 1
ATOM 983 N N . LYS A 1 135 ? -10.389 3.369 15.174 1.00 85.25 135 LYS A N 1
ATOM 984 C CA . LYS A 1 135 ? -10.723 1.985 15.551 1.00 85.25 135 LYS A CA 1
ATOM 985 C C . LYS A 1 135 ? -10.513 0.971 14.426 1.00 85.25 135 LYS A C 1
ATOM 987 O O . LYS A 1 135 ? -10.530 -0.230 14.694 1.00 85.25 135 LYS A O 1
ATOM 992 N N . ARG A 1 136 ? -10.370 1.421 13.176 1.00 85.44 136 ARG A N 1
ATOM 993 C CA . ARG A 1 136 ? -10.192 0.543 12.014 1.00 85.44 136 ARG A CA 1
ATOM 994 C C . ARG A 1 136 ? -8.747 0.056 11.960 1.00 85.44 136 ARG A C 1
ATOM 996 O O . ARG A 1 136 ? -7.814 0.851 12.061 1.00 85.44 136 ARG A O 1
ATOM 1003 N N . VAL A 1 137 ? -8.569 -1.249 11.770 1.00 77.88 137 VAL A N 1
ATOM 1004 C CA . VAL A 1 137 ? -7.243 -1.849 11.592 1.00 77.88 137 VAL A CA 1
ATOM 1005 C C . VAL A 1 137 ? -6.845 -1.726 10.117 1.00 77.88 137 VAL A C 1
ATOM 1007 O O . VAL A 1 137 ? -7.592 -2.230 9.276 1.00 77.88 137 VAL A O 1
ATOM 1010 N N . PRO A 1 138 ? -5.712 -1.076 9.788 1.00 79.44 138 PRO A N 1
ATOM 1011 C CA . PRO A 1 138 ? -5.255 -0.958 8.411 1.00 79.44 138 PRO A CA 1
ATOM 1012 C C . PRO A 1 138 ? -4.794 -2.324 7.886 1.00 79.44 138 PRO A C 1
ATOM 1014 O O . PRO A 1 138 ? -3.823 -2.891 8.393 1.00 79.44 138 PRO A O 1
ATOM 1017 N N . LEU A 1 139 ? -5.520 -2.884 6.919 1.00 70.00 139 LEU A N 1
ATOM 1018 C CA . LEU A 1 139 ? -5.292 -4.219 6.355 1.00 70.00 139 LEU A CA 1
ATOM 1019 C C . LEU A 1 139 ? -5.673 -4.231 4.867 1.00 70.00 139 LEU A C 1
ATOM 1021 O O . LEU A 1 139 ? -6.614 -3.556 4.458 1.00 70.00 139 LEU A O 1
ATOM 1025 N N . GLY A 1 140 ? -4.993 -5.064 4.075 1.00 75.38 140 GLY A N 1
ATOM 1026 C CA . GLY A 1 140 ? -5.262 -5.232 2.638 1.00 75.38 140 GLY A CA 1
ATOM 1027 C C . GLY A 1 140 ? -4.495 -4.254 1.740 1.00 75.38 140 GLY A C 1
ATOM 1028 O O . GLY A 1 140 ? -3.613 -3.538 2.212 1.00 75.38 140 GLY A O 1
ATOM 1029 N N . ALA A 1 141 ? -4.814 -4.271 0.445 1.00 82.12 141 ALA A N 1
ATOM 1030 C CA . ALA A 1 141 ? -4.283 -3.371 -0.582 1.00 82.12 141 ALA A CA 1
ATOM 1031 C C . ALA A 1 141 ? -5.318 -2.290 -0.950 1.00 82.12 141 ALA A C 1
ATOM 1033 O O . ALA A 1 141 ? -6.501 -2.472 -0.677 1.00 82.12 141 ALA A O 1
ATOM 1034 N N . THR A 1 142 ? -4.894 -1.182 -1.563 1.00 87.69 142 THR A N 1
ATOM 1035 C CA . THR A 1 142 ? -5.795 -0.086 -1.971 1.00 87.69 142 THR A CA 1
ATOM 1036 C C . THR A 1 142 ? -6.278 -0.263 -3.412 1.00 87.69 142 THR A C 1
ATOM 1038 O O . THR A 1 142 ? -5.465 -0.473 -4.315 1.00 87.69 142 THR A O 1
ATOM 1041 N N . ASP A 1 143 ? -7.586 -0.125 -3.651 1.00 91.06 143 ASP A N 1
ATOM 1042 C CA . ASP A 1 143 ? -8.166 0.156 -4.973 1.00 91.06 143 ASP A CA 1
ATOM 1043 C C . ASP A 1 143 ? -8.541 1.644 -5.056 1.00 91.06 143 ASP A C 1
ATOM 1045 O O . ASP A 1 143 ? -9.603 2.090 -4.602 1.00 91.06 143 ASP A O 1
ATOM 1049 N N . LEU A 1 144 ? -7.638 2.445 -5.629 1.00 91.81 144 LEU A N 1
ATOM 1050 C CA . LEU A 1 144 ? -7.814 3.895 -5.699 1.00 91.81 144 LEU A CA 1
ATOM 1051 C C . LEU A 1 144 ? -8.929 4.290 -6.677 1.00 91.81 144 LEU A C 1
ATOM 1053 O O . LEU A 1 144 ? -9.620 5.285 -6.449 1.00 91.81 144 LEU A O 1
ATOM 1057 N N . ALA A 1 145 ? -9.122 3.523 -7.754 1.00 91.50 145 ALA A N 1
ATOM 1058 C CA . ALA A 1 145 ? -10.159 3.790 -8.747 1.00 91.50 145 ALA A CA 1
ATOM 1059 C C . ALA A 1 145 ? -11.548 3.658 -8.115 1.00 91.50 145 ALA A C 1
ATOM 1061 O O . ALA A 1 145 ? -12.357 4.585 -8.192 1.00 91.50 145 ALA A O 1
ATOM 1062 N N . LEU A 1 146 ? -11.774 2.547 -7.406 1.00 91.75 146 LEU A N 1
ATOM 1063 C CA . LEU A 1 146 ? -13.009 2.283 -6.673 1.00 91.75 146 LEU A CA 1
ATOM 1064 C C . LEU A 1 146 ? -13.262 3.363 -5.617 1.00 91.75 146 LEU A C 1
ATOM 1066 O O . LEU A 1 146 ? -14.371 3.896 -5.531 1.00 91.75 146 LEU A O 1
ATOM 1070 N N . GLY A 1 147 ? -12.235 3.735 -4.847 1.00 93.25 147 GLY A N 1
ATOM 1071 C CA . GLY A 1 147 ? -12.331 4.801 -3.849 1.00 93.25 147 GLY A CA 1
ATOM 1072 C C . GLY A 1 147 ? -12.735 6.153 -4.441 1.00 93.25 147 GLY A C 1
ATOM 1073 O O . GLY A 1 147 ? -13.617 6.831 -3.905 1.00 93.25 147 GLY A O 1
ATOM 1074 N N . LEU A 1 148 ? -12.128 6.542 -5.565 1.00 95.00 148 LEU A N 1
ATOM 1075 C CA . LEU A 1 148 ? -12.438 7.797 -6.253 1.00 95.00 148 LEU A CA 1
ATOM 1076 C C . LEU A 1 148 ? -13.832 7.782 -6.893 1.00 95.00 148 LEU A C 1
ATOM 1078 O O . LEU A 1 148 ? -14.534 8.792 -6.815 1.00 95.00 148 LEU A O 1
ATOM 1082 N N . ASP A 1 149 ? -14.273 6.657 -7.455 1.00 93.56 149 ASP A N 1
ATOM 1083 C CA . ASP A 1 149 ? -15.627 6.501 -8.001 1.00 93.56 149 ASP A CA 1
ATOM 1084 C C . ASP A 1 149 ? -16.700 6.535 -6.901 1.00 93.56 149 ASP A C 1
ATOM 1086 O O . ASP A 1 149 ? -17.741 7.188 -7.057 1.00 93.56 149 ASP A O 1
ATOM 1090 N N . ALA A 1 150 ? -16.441 5.901 -5.754 1.00 93.69 150 ALA A N 1
ATOM 1091 C CA . ALA A 1 150 ? -17.310 5.968 -4.581 1.00 93.69 150 ALA A CA 1
ATOM 1092 C C . ALA A 1 150 ? -17.400 7.402 -4.035 1.00 93.69 150 ALA A C 1
ATOM 1094 O O . ALA A 1 150 ? -18.497 7.914 -3.788 1.00 93.69 150 ALA A O 1
ATOM 1095 N N . ALA A 1 151 ? -16.261 8.093 -3.930 1.00 94.31 151 ALA A N 1
ATOM 1096 C CA . ALA A 1 151 ? -16.206 9.493 -3.528 1.00 94.31 151 ALA A CA 1
ATOM 1097 C C . ALA A 1 151 ? -16.951 10.406 -4.517 1.00 94.31 151 ALA A C 1
ATOM 1099 O O . ALA A 1 151 ? -17.698 11.296 -4.106 1.00 94.31 151 ALA A O 1
ATOM 1100 N N . LEU A 1 152 ? -16.810 10.167 -5.823 1.00 92.69 152 LEU A N 1
ATOM 1101 C CA . LEU A 1 152 ? -17.514 10.922 -6.855 1.00 92.69 152 LEU A CA 1
ATOM 1102 C C . LEU A 1 152 ? -19.033 10.691 -6.789 1.00 92.69 152 LEU A C 1
ATOM 1104 O O . LEU A 1 152 ? -19.815 11.631 -6.967 1.00 92.69 152 LEU A O 1
ATOM 1108 N N . SER A 1 153 ? -19.457 9.463 -6.497 1.00 91.19 153 SER A N 1
ATOM 1109 C CA . SER A 1 153 ? -20.869 9.078 -6.364 1.00 91.19 153 SER A CA 1
ATOM 1110 C C . SER A 1 153 ? -21.563 9.728 -5.163 1.00 91.19 153 SER A C 1
ATOM 1112 O O . SER A 1 153 ? -22.779 9.905 -5.192 1.00 91.19 153 SER A O 1
ATOM 1114 N N . ALA A 1 154 ? -20.811 10.156 -4.142 1.00 89.12 154 ALA A N 1
ATOM 1115 C CA . ALA A 1 154 ? -21.363 10.882 -2.999 1.00 89.12 154 ALA A CA 1
ATOM 1116 C C . ALA A 1 154 ? -21.889 12.283 -3.372 1.00 89.12 154 ALA A C 1
ATOM 1118 O O . ALA A 1 154 ? -22.760 12.827 -2.690 1.00 89.12 154 ALA A O 1
ATOM 1119 N N . PHE A 1 155 ? -21.380 12.896 -4.444 1.00 89.31 155 PHE A N 1
ATOM 1120 C CA . PHE A 1 155 ? -21.824 14.219 -4.885 1.00 89.31 155 PHE A CA 1
ATOM 1121 C C . PHE A 1 155 ? -23.113 14.148 -5.711 1.00 89.31 155 PHE A C 1
ATOM 1123 O O . PHE A 1 155 ? -23.241 13.326 -6.619 1.00 89.31 155 PHE A O 1
ATOM 1130 N N . GLU A 1 156 ? -24.026 15.097 -5.499 1.00 81.94 156 GLU A N 1
ATOM 1131 C CA . GLU A 1 156 ? -25.169 15.319 -6.392 1.00 81.94 156 GLU A CA 1
ATOM 1132 C C . GLU A 1 156 ? -24.705 15.935 -7.730 1.00 81.94 156 GLU A C 1
ATOM 1134 O O . GLU A 1 156 ? -23.632 16.546 -7.835 1.00 81.94 156 GLU A O 1
ATOM 1139 N N . GLN A 1 157 ? -25.484 15.781 -8.804 1.00 72.25 157 GLN A N 1
ATOM 1140 C CA . GLN A 1 157 ? -25.147 16.423 -10.080 1.00 72.25 157 GLN A CA 1
ATOM 1141 C C . GLN A 1 157 ? -25.187 17.955 -9.944 1.00 72.25 157 GLN A C 1
ATOM 1143 O O . GLN A 1 157 ? -26.170 18.523 -9.478 1.00 72.25 157 GLN A O 1
ATOM 1148 N N . GLY A 1 158 ? -24.107 18.629 -10.356 1.00 67.00 158 GLY A N 1
ATOM 1149 C CA . GLY A 1 158 ? -23.983 20.091 -10.290 1.00 67.00 158 GLY A CA 1
ATOM 1150 C C . GLY A 1 158 ? -23.574 20.660 -8.924 1.00 67.00 158 GLY A C 1
ATOM 1151 O O . GLY A 1 158 ? -23.459 21.879 -8.795 1.00 67.00 158 GLY A O 1
ATOM 1152 N N . SER A 1 159 ? -23.325 19.824 -7.907 1.00 74.75 159 SER A N 1
ATOM 1153 C CA . SER A 1 159 ? -22.797 20.300 -6.623 1.00 74.75 159 SER A CA 1
ATOM 1154 C C . SER A 1 159 ? -21.305 20.639 -6.725 1.00 74.75 159 SER A C 1
ATOM 1156 O O . SER A 1 159 ? -20.526 19.807 -7.181 1.00 74.75 159 SER A O 1
ATOM 1158 N N . ALA A 1 160 ? -20.898 21.821 -6.253 1.00 77.75 160 ALA A N 1
ATOM 1159 C CA . ALA A 1 160 ? -19.487 22.198 -6.149 1.00 77.75 160 ALA A CA 1
ATOM 1160 C C . ALA A 1 160 ? -18.823 21.454 -4.978 1.00 77.75 160 ALA A C 1
ATOM 1162 O O . ALA A 1 160 ? -19.085 21.772 -3.809 1.00 77.75 160 ALA A O 1
ATOM 1163 N N . GLY A 1 161 ? -17.980 20.471 -5.292 1.00 89.06 161 GLY A N 1
ATOM 1164 C CA . GLY A 1 161 ? -17.286 19.661 -4.298 1.00 89.06 161 GLY A CA 1
ATOM 1165 C C . GLY A 1 161 ? -15.864 19.287 -4.702 1.00 89.06 161 GLY A C 1
ATOM 1166 O O . GLY A 1 161 ? -15.493 19.452 -5.858 1.00 89.06 161 GLY A O 1
ATOM 1167 N N . SER A 1 162 ? -15.071 18.808 -3.746 1.00 94.38 162 SER A N 1
ATOM 1168 C CA . SER A 1 162 ? -13.700 18.336 -3.976 1.00 94.38 162 SER A CA 1
ATOM 1169 C C . SER A 1 162 ? -13.445 17.007 -3.273 1.00 94.38 162 SER A C 1
ATOM 1171 O O . SER A 1 162 ? -14.040 16.717 -2.233 1.00 94.38 162 SER A O 1
ATOM 1173 N N . ILE A 1 163 ? -12.538 16.210 -3.825 1.00 96.62 163 ILE A N 1
ATOM 1174 C CA . ILE A 1 163 ? -12.057 14.980 -3.195 1.00 96.62 163 ILE A CA 1
ATOM 1175 C C . ILE A 1 163 ? -10.670 15.259 -2.632 1.00 96.62 163 ILE A C 1
ATOM 1177 O O . ILE A 1 163 ? -9.858 15.924 -3.272 1.00 96.62 163 ILE A O 1
ATOM 1181 N N . ILE A 1 164 ? -10.412 14.786 -1.422 1.00 97.69 164 ILE A N 1
ATOM 1182 C CA . ILE A 1 164 ? -9.126 14.901 -0.748 1.00 97.69 164 ILE A CA 1
ATOM 1183 C C . ILE A 1 164 ? -8.704 13.486 -0.384 1.00 97.69 164 ILE A C 1
ATOM 1185 O O . ILE A 1 164 ? -9.334 12.865 0.465 1.00 97.69 164 ILE A O 1
ATOM 1189 N N . TYR A 1 165 ? -7.672 12.981 -1.040 1.00 97.75 165 TYR A N 1
ATOM 1190 C CA . TYR A 1 165 ? -7.074 11.689 -0.747 1.00 97.75 165 TYR A CA 1
ATOM 1191 C C . TYR A 1 165 ? -5.926 11.849 0.259 1.00 97.75 165 TYR A C 1
ATOM 1193 O O . TYR A 1 165 ? -5.143 12.792 0.165 1.00 97.75 165 TYR A O 1
ATOM 1201 N N . ILE A 1 166 ? -5.824 10.954 1.233 1.00 97.12 166 ILE A N 1
ATOM 1202 C CA . ILE A 1 166 ? -4.681 10.852 2.146 1.00 97.12 166 ILE A CA 1
ATOM 1203 C C . ILE A 1 166 ? -4.231 9.397 2.112 1.00 97.12 166 ILE A C 1
ATOM 1205 O O . ILE A 1 166 ? -5.021 8.530 2.471 1.00 97.12 166 ILE A O 1
ATOM 1209 N N . GLY A 1 167 ? -3.006 9.151 1.656 1.00 94.94 167 GLY A N 1
ATOM 1210 C CA . GLY A 1 167 ? -2.440 7.813 1.519 1.00 94.94 167 GLY A CA 1
ATOM 1211 C C . GLY A 1 167 ? -1.233 7.810 0.590 1.00 94.94 167 GLY A C 1
ATOM 1212 O O . GLY A 1 167 ? -0.739 8.867 0.193 1.00 94.94 167 GLY A O 1
ATOM 1213 N N . ASP A 1 168 ? -0.750 6.633 0.214 1.00 91.69 168 ASP A N 1
ATOM 1214 C CA . ASP A 1 168 ? 0.475 6.505 -0.580 1.00 91.69 168 ASP A CA 1
ATOM 1215 C C . ASP A 1 168 ? 0.237 6.638 -2.091 1.00 91.69 168 ASP A C 1
ATOM 1217 O O . ASP A 1 168 ? 1.174 6.892 -2.846 1.00 91.69 168 ASP A O 1
ATOM 1221 N N . GLY A 1 169 ? -1.018 6.547 -2.534 1.00 88.50 169 GLY A N 1
ATOM 1222 C CA . GLY A 1 169 ? -1.414 6.616 -3.938 1.00 88.50 169 GLY A CA 1
ATOM 1223 C C . GLY A 1 169 ? -1.218 5.304 -4.693 1.00 88.50 169 GLY A C 1
ATOM 1224 O O . GLY A 1 169 ? -1.491 5.260 -5.891 1.00 88.50 169 GLY A O 1
ATOM 1225 N N . MET A 1 170 ? -0.781 4.236 -4.022 1.00 88.25 170 MET A N 1
ATOM 1226 C CA . MET A 1 170 ? -0.537 2.940 -4.642 1.00 88.25 170 MET A CA 1
ATOM 1227 C C . MET A 1 170 ? -1.858 2.195 -4.836 1.00 88.25 170 MET A C 1
ATOM 1229 O O . MET A 1 170 ? -2.448 1.695 -3.887 1.00 88.25 170 MET A O 1
ATOM 1233 N N . SER A 1 171 ? -2.315 2.040 -6.079 1.00 81.94 171 SER A N 1
ATOM 1234 C CA . SER A 1 171 ? -3.501 1.222 -6.386 1.00 81.94 171 SER A CA 1
ATOM 1235 C C . SER A 1 171 ? -3.131 -0.266 -6.515 1.00 81.94 171 SER A C 1
ATOM 1237 O O . SER A 1 171 ? -3.225 -0.852 -7.592 1.00 81.94 171 SER A O 1
ATOM 1239 N N . ALA A 1 172 ? -2.623 -0.866 -5.433 1.00 70.38 172 ALA A N 1
ATOM 1240 C CA . ALA A 1 172 ? -2.071 -2.226 -5.439 1.00 70.38 172 ALA A CA 1
ATOM 1241 C C . ALA A 1 172 ? -3.129 -3.332 -5.625 1.00 70.38 172 ALA A C 1
ATOM 1243 O O . ALA A 1 172 ? -2.803 -4.385 -6.165 1.00 70.38 172 ALA A O 1
ATOM 1244 N N . ALA A 1 173 ? -4.388 -3.098 -5.234 1.00 55.66 173 ALA A N 1
ATOM 1245 C CA . ALA A 1 173 ? -5.476 -4.058 -5.452 1.00 55.66 173 ALA A CA 1
ATOM 1246 C C . ALA A 1 173 ? -5.954 -4.076 -6.917 1.00 55.66 173 ALA A C 1
ATOM 1248 O O . ALA A 1 173 ? -6.403 -5.105 -7.419 1.00 55.66 173 ALA A O 1
ATOM 1249 N N . ASN A 1 174 ? -5.839 -2.941 -7.616 1.00 77.44 174 ASN A N 1
ATOM 1250 C CA . ASN A 1 174 ? -6.204 -2.811 -9.022 1.00 77.44 174 ASN A CA 1
ATOM 1251 C C . ASN A 1 174 ? -5.318 -1.776 -9.726 1.00 77.44 174 ASN A C 1
ATOM 1253 O O . ASN A 1 174 ? -5.477 -0.565 -9.539 1.00 77.44 174 ASN A O 1
ATOM 1257 N N . LEU A 1 175 ? -4.393 -2.251 -10.562 1.00 81.31 175 LEU A N 1
ATOM 1258 C CA . LEU A 1 175 ? -3.502 -1.383 -11.324 1.00 81.31 175 LEU A CA 1
ATOM 1259 C C . LEU A 1 175 ? -4.304 -0.580 -12.363 1.00 81.31 175 LEU A C 1
ATOM 1261 O O . LEU A 1 175 ? -4.777 -1.132 -13.357 1.00 81.31 175 LEU A O 1
ATOM 1265 N N . LEU A 1 176 ? -4.397 0.735 -12.157 1.00 83.75 176 LEU A N 1
ATOM 1266 C CA . LEU A 1 176 ? -5.088 1.672 -13.045 1.00 83.75 176 LEU A CA 1
ATOM 1267 C C . LEU A 1 176 ? -4.493 1.647 -14.459 1.00 83.75 176 LEU A C 1
ATOM 1269 O O . LEU A 1 176 ? -3.415 2.186 -14.722 1.00 83.75 176 LEU A O 1
ATOM 1273 N N . LYS A 1 177 ? -5.227 1.060 -15.407 1.00 87.75 177 LYS A N 1
ATOM 1274 C CA . LYS A 1 177 ? -4.820 1.045 -16.818 1.00 87.75 177 LYS A CA 1
ATOM 1275 C C . LYS A 1 177 ? -5.030 2.422 -17.446 1.00 87.75 177 LYS A C 1
ATOM 1277 O O . LYS A 1 177 ? -5.922 3.174 -17.060 1.00 87.75 177 LYS A O 1
ATOM 1282 N N . THR A 1 178 ? -4.287 2.731 -18.510 1.00 86.44 178 THR A N 1
ATOM 1283 C CA . THR A 1 178 ? -4.362 4.028 -19.214 1.00 86.44 178 THR A CA 1
ATOM 1284 C C . THR A 1 178 ? -5.791 4.417 -19.624 1.00 86.44 178 THR A C 1
ATOM 1286 O O . THR A 1 178 ? -6.179 5.575 -19.491 1.00 86.44 178 THR A O 1
ATOM 1289 N N . GLY A 1 179 ? -6.595 3.458 -20.103 1.00 88.12 179 GLY A N 1
ATOM 1290 C CA . GLY A 1 179 ? -7.988 3.707 -20.495 1.00 88.12 179 GLY A CA 1
ATOM 1291 C C . GLY A 1 179 ? -8.909 4.034 -19.315 1.00 88.12 179 GLY A C 1
ATOM 1292 O O . GLY A 1 179 ? -9.742 4.934 -19.418 1.00 88.12 179 GLY A O 1
ATOM 1293 N N . GLU A 1 180 ? -8.723 3.352 -18.185 1.00 89.88 180 GLU A N 1
ATOM 1294 C CA . GLU A 1 180 ? -9.480 3.586 -16.949 1.00 89.88 180 GLU A CA 1
ATOM 1295 C C . GLU A 1 180 ? -9.112 4.939 -16.342 1.00 89.88 180 GLU A C 1
ATOM 1297 O O . GLU A 1 180 ? -9.999 5.748 -16.076 1.00 89.88 180 GLU A O 1
ATOM 1302 N N . LEU A 1 181 ? -7.815 5.253 -16.245 1.00 91.62 181 LEU A N 1
ATOM 1303 C CA . LEU A 1 181 ? -7.330 6.548 -15.763 1.00 91.62 181 LEU A CA 1
ATOM 1304 C C . LEU A 1 181 ? -7.855 7.712 -16.618 1.00 91.62 181 LEU A C 1
ATOM 1306 O O . LEU A 1 181 ? -8.256 8.752 -16.089 1.00 91.62 181 LEU A O 1
ATOM 1310 N N . LYS A 1 182 ? -7.913 7.533 -17.943 1.00 92.06 182 LYS A N 1
ATOM 1311 C CA . LYS A 1 182 ? -8.501 8.514 -18.866 1.00 92.06 182 LYS A CA 1
ATOM 1312 C C . LYS A 1 182 ? -9.997 8.722 -18.610 1.00 92.06 182 LYS A C 1
ATOM 1314 O O . LYS A 1 182 ? -10.458 9.861 -18.576 1.00 92.06 182 LYS A O 1
ATOM 1319 N N . SER A 1 183 ? -10.754 7.644 -18.408 1.00 92.44 183 SER A N 1
ATOM 1320 C CA . SER A 1 183 ? -12.188 7.712 -18.091 1.00 92.44 183 SER A CA 1
ATOM 1321 C C . SER A 1 183 ? -12.450 8.380 -16.736 1.00 92.44 183 SER A C 1
ATOM 1323 O O . SER A 1 183 ? -13.321 9.247 -16.617 1.00 92.44 183 SER A O 1
ATOM 1325 N N . LEU A 1 184 ? -11.659 8.018 -15.725 1.00 92.88 184 LEU A N 1
ATOM 1326 C CA . LEU A 1 184 ? -11.756 8.534 -14.364 1.00 92.88 184 LEU A CA 1
ATOM 1327 C C . LEU A 1 184 ? -11.455 10.037 -14.313 1.00 92.88 184 LEU A C 1
ATOM 1329 O O . LEU A 1 184 ? -12.273 10.824 -13.834 1.00 92.88 184 LEU A O 1
ATOM 1333 N N . THR A 1 185 ? -10.321 10.460 -14.881 1.00 93.00 185 THR A N 1
ATOM 1334 C CA . THR A 1 185 ? -9.942 11.883 -14.950 1.00 93.00 185 THR A CA 1
ATOM 1335 C C . THR A 1 185 ? -10.958 12.706 -15.739 1.00 93.00 185 THR A C 1
ATOM 1337 O O . THR A 1 185 ? -11.324 13.798 -15.297 1.00 93.00 185 THR A O 1
ATOM 1340 N N . ALA A 1 186 ? -11.487 12.181 -16.850 1.00 92.38 186 ALA A N 1
ATOM 1341 C CA . ALA A 1 186 ? -12.553 12.833 -17.607 1.00 92.38 186 ALA A CA 1
ATOM 1342 C C . ALA A 1 186 ? -13.843 12.982 -16.783 1.00 92.38 186 ALA A C 1
ATOM 1344 O O . ALA A 1 186 ? -14.449 14.054 -16.786 1.00 92.38 186 ALA A O 1
ATOM 1345 N N . SER A 1 187 ? -14.249 11.948 -16.044 1.00 92.06 187 SER A N 1
ATOM 1346 C CA . SER A 1 187 ? -15.463 11.964 -15.215 1.00 92.06 187 SER A CA 1
ATOM 1347 C C . SER A 1 187 ? -15.366 12.974 -14.070 1.00 92.06 187 SER A C 1
ATOM 1349 O O . SER A 1 187 ? -16.266 13.800 -13.897 1.00 92.06 187 SER A O 1
ATOM 1351 N N . LEU A 1 188 ? -14.249 12.970 -13.338 1.00 92.50 188 LEU A N 1
ATOM 1352 C CA . LEU A 1 188 ? -13.960 13.924 -12.262 1.00 92.50 188 LEU A CA 1
ATOM 1353 C C . LEU A 1 188 ? -13.947 15.365 -12.780 1.00 92.50 188 LEU A C 1
ATOM 1355 O O . LEU A 1 188 ? -14.601 16.255 -12.229 1.00 92.50 188 LEU A O 1
ATOM 1359 N N . ARG A 1 189 ? -13.256 15.585 -13.899 1.00 90.50 189 ARG A N 1
ATOM 1360 C CA . ARG A 1 189 ? -13.139 16.894 -14.536 1.00 90.50 189 ARG A CA 1
ATOM 1361 C C . ARG A 1 189 ? -14.477 17.413 -15.062 1.00 90.50 189 ARG A C 1
ATOM 1363 O O . ARG A 1 189 ? -14.800 18.569 -14.811 1.00 90.50 189 ARG A O 1
ATOM 1370 N N . ASN A 1 190 ? -15.259 16.592 -15.763 1.00 90.12 190 ASN A N 1
ATOM 1371 C CA . ASN A 1 190 ? -16.564 16.990 -16.311 1.00 90.12 190 ASN A CA 1
ATOM 1372 C C . ASN A 1 190 ? -17.564 17.367 -15.213 1.00 90.12 190 ASN A C 1
ATOM 1374 O O . ASN A 1 190 ? -18.471 18.166 -15.442 1.00 90.12 190 ASN A O 1
ATOM 1378 N N . ARG A 1 191 ? -17.391 16.810 -14.011 1.00 89.56 191 ARG A N 1
ATOM 1379 C CA . ARG A 1 191 ? -18.162 17.182 -12.821 1.00 89.56 191 ARG A CA 1
ATOM 1380 C C . ARG A 1 191 ? -17.563 18.357 -12.040 1.00 89.56 191 ARG A C 1
ATOM 1382 O O . ARG A 1 191 ? -18.144 18.739 -11.029 1.00 89.56 191 ARG A O 1
ATOM 1389 N N . HIS A 1 192 ? -16.455 18.935 -12.508 1.00 90.44 192 HIS A N 1
ATOM 1390 C CA . HIS A 1 192 ? -15.684 19.986 -11.836 1.00 90.44 192 HIS A CA 1
ATOM 1391 C C . HIS A 1 192 ? -15.300 19.618 -10.391 1.00 90.44 192 HIS A C 1
ATOM 1393 O O . HIS A 1 192 ? -15.398 20.447 -9.486 1.00 90.44 192 HIS A O 1
ATOM 1399 N N . VAL A 1 193 ? -14.888 18.362 -10.178 1.00 92.62 193 VAL A N 1
ATOM 1400 C CA . VAL A 1 193 ? -14.449 17.843 -8.876 1.00 92.62 193 VAL A CA 1
ATOM 1401 C C . VAL A 1 193 ? -12.922 17.703 -8.879 1.00 92.62 193 VAL A C 1
ATOM 1403 O O . VAL A 1 193 ? -12.405 16.740 -9.450 1.00 92.62 193 VAL A O 1
ATOM 1406 N N . PRO A 1 194 ? -12.173 18.645 -8.275 1.00 94.31 194 PRO A N 1
ATOM 1407 C CA . PRO A 1 194 ? -10.729 18.521 -8.133 1.00 94.31 194 PRO A CA 1
ATOM 1408 C C . PRO A 1 194 ? -10.362 17.432 -7.117 1.00 94.31 194 PRO A C 1
ATOM 1410 O O . PRO A 1 194 ? -10.989 17.321 -6.059 1.00 94.31 194 PRO A O 1
ATOM 1413 N N . VAL A 1 195 ? -9.317 16.663 -7.432 1.00 96.56 195 VAL A N 1
ATOM 1414 C CA . VAL A 1 195 ? -8.724 15.654 -6.544 1.00 96.56 195 VAL A CA 1
ATOM 1415 C C . VAL A 1 195 ? -7.436 16.201 -5.949 1.00 96.56 195 VAL A C 1
ATOM 1417 O O . VAL A 1 195 ? -6.430 16.378 -6.637 1.00 96.56 195 VAL A O 1
ATOM 1420 N N . HIS A 1 196 ? -7.491 16.499 -4.660 1.00 96.94 196 HIS A N 1
ATOM 1421 C CA . HIS A 1 196 ? -6.345 16.856 -3.840 1.00 96.94 196 HIS A CA 1
ATOM 1422 C C . HIS A 1 196 ? -5.771 15.598 -3.195 1.00 96.94 196 HIS A C 1
ATOM 1424 O O . HIS A 1 196 ? -6.518 14.654 -2.950 1.00 96.94 196 HIS A O 1
ATOM 1430 N N . ALA A 1 197 ? -4.478 15.587 -2.892 1.00 97.25 197 ALA A N 1
ATOM 1431 C CA . ALA A 1 197 ? -3.839 14.443 -2.261 1.00 97.25 197 ALA A CA 1
ATOM 1432 C C . ALA A 1 197 ? -2.765 14.856 -1.248 1.00 97.25 197 ALA A C 1
ATOM 1434 O O . ALA A 1 197 ? -2.004 15.792 -1.489 1.00 97.25 197 ALA A O 1
ATOM 1435 N N . LEU A 1 198 ? -2.674 14.127 -0.141 1.00 97.00 198 LEU A N 1
ATOM 1436 C CA . LEU A 1 198 ? -1.467 14.031 0.672 1.00 97.00 198 LEU A CA 1
ATOM 1437 C C . LEU A 1 198 ? -0.818 12.684 0.378 1.00 97.00 198 LEU A C 1
ATOM 1439 O O . LEU A 1 198 ? -1.404 11.659 0.715 1.00 97.00 198 LEU A O 1
ATOM 1443 N N . ALA A 1 199 ? 0.368 12.701 -0.223 1.00 95.12 199 ALA A N 1
ATOM 1444 C CA . ALA A 1 199 ? 1.160 11.500 -0.439 1.00 95.12 199 ALA A CA 1
ATOM 1445 C C . ALA A 1 199 ? 1.902 11.144 0.859 1.00 95.12 199 ALA A C 1
ATOM 1447 O O . ALA A 1 199 ? 2.901 11.788 1.184 1.00 95.12 199 ALA A O 1
ATOM 1448 N N . VAL A 1 200 ? 1.402 10.152 1.595 1.00 93.44 200 VAL A N 1
ATOM 1449 C CA . VAL A 1 200 ? 1.949 9.648 2.865 1.00 93.44 200 VAL A CA 1
ATOM 1450 C C . VAL A 1 200 ? 2.035 8.126 2.826 1.00 93.44 200 VAL A C 1
ATOM 1452 O O . VAL A 1 200 ? 1.075 7.450 2.478 1.00 93.44 200 VAL A O 1
ATOM 1455 N N . GLY A 1 201 ? 3.197 7.573 3.162 1.00 89.31 201 GLY A N 1
ATOM 1456 C CA . GLY A 1 201 ? 3.415 6.129 3.167 1.00 89.31 201 GLY A CA 1
ATOM 1457 C C . GLY A 1 201 ? 4.879 5.747 2.951 1.00 89.31 201 GLY A C 1
ATOM 1458 O O . GLY A 1 201 ? 5.727 6.627 2.767 1.00 89.31 201 GLY A O 1
ATOM 1459 N N . PRO A 1 202 ? 5.190 4.440 2.990 1.00 83.94 202 PRO A N 1
ATOM 1460 C CA . PRO A 1 202 ? 6.549 3.935 2.805 1.00 83.94 202 PRO A CA 1
ATOM 1461 C C . PRO A 1 202 ? 7.081 4.187 1.393 1.00 83.94 202 PRO A C 1
ATOM 1463 O O . PRO A 1 202 ? 8.210 4.655 1.249 1.00 83.94 202 PRO A O 1
ATOM 1466 N N . ASP A 1 203 ? 6.243 3.957 0.382 1.00 85.81 203 ASP A N 1
ATOM 1467 C CA . ASP A 1 203 ? 6.527 4.191 -1.030 1.00 85.81 203 ASP A CA 1
ATOM 1468 C C . ASP A 1 203 ? 5.334 4.931 -1.635 1.00 85.81 203 ASP A C 1
ATOM 1470 O O . ASP A 1 203 ? 4.237 4.388 -1.683 1.00 85.81 203 ASP A O 1
ATOM 1474 N N . THR A 1 204 ? 5.528 6.183 -2.057 1.00 90.56 204 THR A N 1
ATOM 1475 C CA . THR A 1 204 ? 4.431 7.025 -2.556 1.00 90.56 204 THR A CA 1
ATOM 1476 C C . THR A 1 204 ? 4.427 7.114 -4.081 1.00 90.56 204 THR A C 1
ATOM 1478 O O . THR A 1 204 ? 5.430 7.503 -4.690 1.00 90.56 204 THR A O 1
ATOM 1481 N N . ASP A 1 205 ? 3.279 6.842 -4.705 1.00 92.88 205 ASP A N 1
ATOM 1482 C CA . ASP A 1 205 ? 3.037 7.110 -6.127 1.00 92.88 205 ASP A CA 1
ATOM 1483 C C . ASP A 1 205 ? 2.615 8.573 -6.329 1.00 92.88 205 ASP A C 1
ATOM 1485 O O . ASP A 1 205 ? 1.487 8.921 -6.694 1.00 92.88 205 ASP A O 1
ATOM 1489 N N . TRP A 1 206 ? 3.563 9.476 -6.073 1.00 92.38 206 TRP A N 1
ATOM 1490 C CA . TRP A 1 206 ? 3.381 10.907 -6.315 1.00 92.38 206 TRP A CA 1
ATOM 1491 C C . TRP A 1 206 ? 3.057 11.213 -7.787 1.00 92.38 206 TRP A C 1
ATOM 1493 O O . TRP A 1 206 ? 2.471 12.260 -8.075 1.00 92.38 206 TRP A O 1
ATOM 1503 N N . HIS A 1 207 ? 3.438 10.325 -8.712 1.00 93.62 207 HIS A N 1
ATOM 1504 C CA . HIS A 1 207 ? 3.237 10.491 -10.147 1.00 93.62 207 HIS A CA 1
ATOM 1505 C C . HIS A 1 207 ? 1.757 10.347 -10.498 1.00 93.62 207 HIS A C 1
ATOM 1507 O O . HIS A 1 207 ? 1.172 11.278 -11.054 1.00 93.62 207 HIS A O 1
ATOM 1513 N N . LEU A 1 208 ? 1.116 9.248 -10.090 1.00 94.88 208 LEU A N 1
ATOM 1514 C CA . LEU A 1 208 ? -0.321 9.038 -10.279 1.00 94.88 208 LEU A CA 1
ATOM 1515 C C . LEU A 1 208 ? -1.152 10.132 -9.597 1.00 94.88 208 LEU A C 1
ATOM 1517 O O . LEU A 1 208 ? -2.045 10.718 -10.219 1.00 94.88 208 LEU A O 1
ATOM 1521 N N . LEU A 1 209 ? -0.828 10.460 -8.342 1.00 95.62 209 LEU A N 1
ATOM 1522 C CA . LEU A 1 209 ? -1.492 11.542 -7.607 1.00 95.62 209 LEU A CA 1
ATOM 1523 C C . LEU A 1 209 ? -1.324 12.889 -8.325 1.00 95.62 209 LEU A C 1
ATOM 1525 O O . LEU A 1 209 ? -2.273 13.671 -8.427 1.00 95.62 209 LEU A O 1
ATOM 1529 N N . GLY A 1 210 ? -0.137 13.141 -8.879 1.00 95.06 210 GLY A N 1
ATOM 1530 C CA . GLY A 1 210 ? 0.154 14.311 -9.696 1.00 95.06 210 GLY A CA 1
ATOM 1531 C C . GLY A 1 210 ? -0.685 14.371 -10.967 1.00 95.06 210 GLY A C 1
ATOM 1532 O O . GLY A 1 210 ? -1.212 15.435 -11.290 1.00 95.06 210 GLY A O 1
ATOM 1533 N N . VAL A 1 211 ? -0.854 13.246 -11.669 1.00 94.94 211 VAL A N 1
ATOM 1534 C CA . VAL A 1 211 ? -1.680 13.150 -12.883 1.00 94.94 211 VAL A CA 1
ATOM 1535 C C . VAL A 1 211 ? -3.138 13.474 -12.556 1.00 94.94 211 VAL A C 1
ATOM 1537 O O . VAL A 1 211 ? -3.743 14.342 -13.192 1.00 94.94 211 VAL A O 1
ATOM 1540 N N . LEU A 1 212 ? -3.696 12.854 -11.511 1.00 95.69 212 LEU A N 1
ATOM 1541 C CA . LEU A 1 212 ? -5.058 13.134 -11.042 1.00 95.69 212 LEU A CA 1
ATOM 1542 C C . LEU A 1 212 ? -5.237 14.621 -10.704 1.00 95.69 212 LEU A C 1
ATOM 1544 O O . LEU A 1 212 ? -6.177 15.267 -11.177 1.00 95.69 212 LEU A O 1
ATOM 1548 N N . ALA A 1 213 ? -4.307 15.191 -9.940 1.00 95.88 213 ALA A N 1
ATOM 1549 C CA . ALA A 1 213 ? -4.330 16.592 -9.535 1.00 95.88 213 ALA A CA 1
ATOM 1550 C C . ALA A 1 213 ? -4.167 17.570 -10.713 1.00 95.88 213 ALA A C 1
ATOM 1552 O O . ALA A 1 213 ? -4.781 18.644 -10.717 1.00 95.88 213 ALA A O 1
ATOM 1553 N N . HIS A 1 214 ? -3.364 17.225 -11.721 1.00 94.88 214 HIS A N 1
ATOM 1554 C CA . HIS A 1 214 ? -3.152 18.046 -12.913 1.00 94.88 214 HIS A CA 1
ATOM 1555 C C . HIS A 1 214 ? -4.413 18.111 -13.782 1.00 94.88 214 HIS A C 1
ATOM 1557 O O . HIS A 1 214 ? -4.832 19.198 -14.179 1.00 94.88 214 HIS A O 1
ATOM 1563 N N . HIS A 1 215 ? -5.068 16.971 -14.025 1.00 94.38 215 HIS A N 1
ATOM 1564 C CA . HIS A 1 215 ? -6.241 16.899 -14.911 1.00 94.38 215 HIS A CA 1
ATOM 1565 C C . HIS A 1 215 ? -7.532 17.422 -14.284 1.00 94.38 215 HIS A C 1
ATOM 1567 O O . HIS A 1 215 ? -8.388 17.971 -14.986 1.00 94.38 215 HIS A O 1
ATOM 1573 N N . THR A 1 216 ? -7.674 17.264 -12.969 1.00 94.06 216 THR A N 1
ATOM 1574 C CA . THR A 1 216 ? -8.884 17.656 -12.225 1.00 94.06 216 THR A CA 1
ATOM 1575 C C . THR A 1 216 ? -8.777 19.039 -11.590 1.00 94.06 216 THR A C 1
ATOM 1577 O O . THR A 1 216 ? -9.798 19.640 -11.255 1.00 94.06 216 THR A O 1
ATOM 1580 N N . GLY A 1 217 ? -7.557 19.574 -11.478 1.00 92.44 217 GLY A N 1
ATOM 1581 C CA . GLY A 1 217 ? -7.285 20.864 -10.860 1.00 92.44 217 GLY A CA 1
ATOM 1582 C C . GLY A 1 217 ? -7.167 20.801 -9.340 1.00 92.44 217 GLY A C 1
ATOM 1583 O O . GLY A 1 217 ? -7.450 21.803 -8.697 1.00 92.44 217 GLY A O 1
ATOM 1584 N N . GLY A 1 218 ? -6.798 19.664 -8.747 1.00 94.44 218 GLY A N 1
ATOM 1585 C CA . GLY A 1 218 ? -6.505 19.555 -7.309 1.00 94.44 218 GLY A CA 1
ATOM 1586 C C . GLY A 1 218 ? -5.017 19.707 -6.991 1.00 94.44 218 GLY A C 1
ATOM 1587 O O . GLY A 1 218 ? -4.227 19.929 -7.898 1.00 94.44 218 GLY A O 1
ATOM 1588 N N . VAL A 1 219 ? -4.620 19.637 -5.719 1.00 95.19 219 VAL A N 1
ATOM 1589 C CA . VAL A 1 219 ? -3.247 19.910 -5.229 1.00 95.19 219 VAL A CA 1
ATOM 1590 C C . VAL A 1 219 ? -2.674 18.678 -4.540 1.00 95.19 219 VAL A C 1
ATOM 1592 O O . VAL A 1 219 ? -3.401 18.040 -3.787 1.00 95.19 219 VAL A O 1
ATOM 1595 N N . VAL A 1 220 ? -1.393 18.374 -4.770 1.00 95.94 220 VAL A N 1
ATOM 1596 C CA . VAL A 1 220 ? -0.685 17.287 -4.079 1.00 95.94 220 VAL A CA 1
ATOM 1597 C C . VAL A 1 220 ? 0.361 17.870 -3.141 1.00 95.94 220 VAL A C 1
ATOM 1599 O O . VAL A 1 220 ? 1.217 18.644 -3.576 1.00 95.94 220 VAL A O 1
ATOM 1602 N N . GLU A 1 221 ? 0.300 17.471 -1.879 1.00 95.06 221 GLU A N 1
ATOM 1603 C CA . GLU A 1 221 ? 1.353 17.684 -0.891 1.00 95.06 221 GLU A CA 1
ATOM 1604 C C . GLU A 1 221 ? 2.129 16.376 -0.695 1.00 95.06 221 GLU A C 1
ATOM 1606 O O . GLU A 1 221 ? 1.541 15.294 -0.693 1.00 95.06 221 GLU A O 1
ATOM 1611 N N . LEU A 1 222 ? 3.453 16.474 -0.555 1.00 92.19 222 LEU A N 1
ATOM 1612 C CA . LEU A 1 222 ? 4.339 15.321 -0.380 1.00 92.19 222 LEU A CA 1
ATOM 1613 C C . LEU A 1 222 ? 4.846 15.278 1.058 1.00 92.19 222 LEU A C 1
ATOM 1615 O O . LEU A 1 222 ? 5.455 16.243 1.529 1.00 92.19 222 LEU A O 1
ATOM 1619 N N . ASP A 1 223 ? 4.632 14.154 1.735 1.00 89.12 223 ASP A N 1
ATOM 1620 C CA . ASP A 1 223 ? 5.080 13.945 3.105 1.00 89.12 223 ASP A CA 1
ATOM 1621 C C . ASP A 1 223 ? 6.574 13.581 3.164 1.00 89.12 223 ASP A C 1
ATOM 1623 O O . ASP A 1 223 ? 6.974 12.422 3.279 1.00 89.12 223 ASP A O 1
ATOM 1627 N N . ALA A 1 224 ? 7.436 14.589 3.021 1.00 80.06 224 ALA A N 1
ATOM 1628 C CA . ALA A 1 224 ? 8.878 14.415 3.180 1.00 80.06 224 ALA A CA 1
ATOM 1629 C C . ALA A 1 224 ? 9.245 14.104 4.648 1.00 80.06 224 ALA A C 1
ATOM 1631 O O . ALA A 1 224 ? 8.556 14.531 5.569 1.00 80.06 224 ALA A O 1
ATOM 1632 N N . ARG A 1 225 ? 10.378 13.420 4.882 1.00 70.12 225 ARG A N 1
ATOM 1633 C CA . ARG A 1 225 ? 10.794 12.929 6.220 1.00 70.12 225 ARG A CA 1
ATOM 1634 C C . ARG A 1 225 ? 10.766 13.982 7.342 1.00 70.12 225 ARG A C 1
ATOM 1636 O O . ARG A 1 225 ? 10.433 13.637 8.469 1.00 70.12 225 ARG A O 1
ATOM 1643 N N . ASP A 1 226 ? 11.067 15.243 7.027 1.00 77.94 226 ASP A N 1
ATOM 1644 C CA . ASP A 1 226 ? 11.113 16.355 7.992 1.00 77.94 226 ASP A CA 1
ATOM 1645 C C . ASP A 1 226 ? 9.894 17.296 7.906 1.00 77.94 226 ASP A C 1
ATOM 1647 O O . ASP A 1 226 ? 9.893 18.375 8.500 1.00 77.94 226 ASP A O 1
ATOM 1651 N N . ALA A 1 227 ? 8.867 16.937 7.131 1.00 83.44 227 ALA A N 1
ATOM 1652 C CA . ALA A 1 227 ? 7.691 17.776 6.951 1.00 83.44 227 ALA A CA 1
ATOM 1653 C C . ALA A 1 227 ? 6.797 17.770 8.201 1.00 83.44 227 ALA A C 1
ATOM 1655 O O . ALA A 1 227 ? 6.528 16.718 8.794 1.00 83.44 227 ALA A O 1
ATOM 1656 N N . ASP A 1 228 ? 6.290 18.951 8.569 1.00 92.62 228 ASP A N 1
ATOM 1657 C CA . ASP A 1 228 ? 5.220 19.077 9.556 1.00 92.62 228 ASP A CA 1
ATOM 1658 C C . ASP A 1 228 ? 3.883 18.700 8.906 1.00 92.62 228 ASP A C 1
ATOM 1660 O O . ASP A 1 228 ? 3.266 19.468 8.165 1.00 92.62 228 ASP A O 1
ATOM 1664 N N . VAL A 1 229 ? 3.429 17.488 9.209 1.00 93.31 229 VAL A N 1
ATOM 1665 C CA . VAL A 1 229 ? 2.197 16.907 8.670 1.00 93.31 229 VAL A CA 1
ATOM 1666 C C . VAL A 1 229 ? 0.958 17.739 9.012 1.00 93.31 229 VAL A C 1
ATOM 1668 O O . VAL A 1 229 ? 0.006 17.791 8.229 1.00 93.31 229 VAL A O 1
ATOM 1671 N N . ALA A 1 230 ? 0.953 18.424 10.160 1.00 94.56 230 ALA A N 1
ATOM 1672 C CA . ALA A 1 230 ? -0.158 19.291 10.531 1.00 94.56 230 ALA A CA 1
ATOM 1673 C C . ALA A 1 230 ? -0.241 20.504 9.593 1.00 94.56 230 ALA A C 1
ATOM 1675 O O . ALA A 1 230 ? -1.336 20.883 9.168 1.00 94.56 230 ALA A O 1
ATOM 1676 N N . GLU A 1 231 ? 0.908 21.072 9.220 1.00 95.62 231 GLU A N 1
ATOM 1677 C CA . GLU A 1 231 ? 0.988 22.155 8.239 1.00 95.62 231 GLU A CA 1
ATOM 1678 C C . GLU A 1 231 ? 0.533 21.684 6.848 1.00 95.62 231 GLU A C 1
ATOM 1680 O O . GLU A 1 231 ? -0.233 22.386 6.184 1.00 95.62 231 GLU A O 1
ATOM 1685 N N . LEU A 1 232 ? 0.920 20.472 6.427 1.00 94.94 232 LEU A N 1
ATOM 1686 C CA . LEU A 1 232 ? 0.456 19.884 5.161 1.00 94.94 232 LEU A CA 1
ATOM 1687 C C . LEU A 1 232 ? -1.074 19.728 5.130 1.00 94.94 232 LEU A C 1
ATOM 1689 O O . LEU A 1 232 ? -1.717 20.108 4.149 1.00 94.94 232 LEU A O 1
ATOM 1693 N N . GLY A 1 233 ? -1.679 19.260 6.228 1.00 95.44 233 GLY A N 1
ATOM 1694 C CA . GLY A 1 233 ? -3.138 19.176 6.366 1.00 95.44 233 GLY A CA 1
ATOM 1695 C C . GLY A 1 233 ? -3.834 20.540 6.255 1.00 95.44 233 GLY A C 1
ATOM 1696 O O . GLY A 1 233 ? -4.868 20.661 5.595 1.00 95.44 233 GLY A O 1
ATOM 1697 N N . GLN A 1 234 ? -3.249 21.593 6.836 1.00 95.44 234 GLN A N 1
ATOM 1698 C CA . GLN A 1 234 ? -3.773 22.963 6.732 1.00 95.44 234 GLN A CA 1
ATOM 1699 C C . GLN A 1 234 ? -3.677 23.519 5.305 1.00 95.44 234 GLN A C 1
ATOM 1701 O O . GLN A 1 234 ? -4.626 24.141 4.819 1.00 95.44 234 GLN A O 1
ATOM 1706 N N . ARG A 1 235 ? -2.560 23.274 4.607 1.00 94.31 235 ARG A N 1
ATOM 1707 C CA . ARG A 1 235 ? -2.384 23.676 3.201 1.00 94.31 235 ARG A CA 1
ATOM 1708 C C . ARG A 1 235 ? -3.388 22.975 2.289 1.00 94.31 235 ARG A C 1
ATOM 1710 O O . ARG A 1 235 ? -3.986 23.630 1.436 1.00 94.31 235 ARG A O 1
ATOM 1717 N N . LEU A 1 236 ? -3.657 21.689 2.518 1.00 94.75 236 LEU A N 1
ATOM 1718 C CA . LEU A 1 236 ? -4.688 20.954 1.780 1.00 94.75 236 LEU A CA 1
ATOM 1719 C C . LEU A 1 236 ? -6.102 21.474 2.048 1.00 94.75 236 LEU A C 1
ATOM 1721 O O . LEU A 1 236 ? -6.885 21.578 1.106 1.00 94.75 236 LEU A O 1
ATOM 1725 N N . ALA A 1 237 ? -6.427 21.865 3.284 1.00 94.38 237 ALA A N 1
ATOM 1726 C CA . ALA A 1 237 ? -7.705 22.516 3.585 1.00 94.38 237 ALA A CA 1
ATOM 1727 C C . ALA A 1 237 ? -7.862 23.841 2.819 1.00 94.38 237 ALA A C 1
ATOM 1729 O O . ALA A 1 237 ? -8.913 24.100 2.227 1.00 94.38 237 ALA A O 1
ATOM 1730 N N . ALA A 1 238 ? -6.805 24.660 2.778 1.00 92.44 238 ALA A N 1
ATOM 1731 C CA . ALA A 1 238 ? -6.793 25.904 2.012 1.00 92.44 238 ALA A CA 1
ATOM 1732 C C . ALA A 1 238 ? -6.951 25.646 0.504 1.00 92.44 238 ALA A C 1
ATOM 1734 O O . ALA A 1 238 ? -7.735 26.329 -0.157 1.00 92.44 238 ALA A O 1
ATOM 1735 N N . ALA A 1 239 ? -6.277 24.621 -0.027 1.00 91.94 239 ALA A N 1
ATOM 1736 C CA . ALA A 1 239 ? -6.402 24.217 -1.422 1.00 91.94 239 ALA A CA 1
ATOM 1737 C C . ALA A 1 239 ? -7.814 23.704 -1.752 1.00 91.94 239 ALA A C 1
ATOM 1739 O O . ALA A 1 239 ? -8.377 24.066 -2.785 1.00 91.94 239 ALA A O 1
ATOM 1740 N N . ALA A 1 240 ? -8.426 22.898 -0.886 1.00 91.62 240 ALA A N 1
ATOM 1741 C CA . ALA A 1 240 ? -9.789 22.403 -1.085 1.00 91.62 240 ALA A CA 1
ATOM 1742 C C . ALA A 1 240 ? -10.828 23.539 -1.112 1.00 91.62 240 ALA A C 1
ATOM 1744 O O . ALA A 1 240 ? -11.828 23.454 -1.825 1.00 91.62 240 ALA A O 1
ATOM 1745 N N . ALA A 1 241 ? -10.577 24.622 -0.371 1.00 86.38 241 ALA A N 1
ATOM 1746 C CA . ALA A 1 241 ? -11.430 25.807 -0.336 1.00 86.38 241 ALA A CA 1
ATOM 1747 C C . ALA A 1 241 ? -11.128 26.834 -1.446 1.00 86.38 241 ALA A C 1
ATOM 1749 O O . ALA A 1 241 ? -11.878 27.798 -1.595 1.00 86.38 241 ALA A O 1
ATOM 1750 N N . ALA A 1 242 ? -10.053 26.675 -2.221 1.00 87.38 242 ALA A N 1
ATOM 1751 C CA . ALA A 1 242 ? -9.681 27.625 -3.267 1.00 87.38 242 ALA A CA 1
ATOM 1752 C C . ALA A 1 242 ? -10.422 27.354 -4.597 1.00 87.38 242 ALA A C 1
ATOM 1754 O O . ALA A 1 242 ? -10.714 26.203 -4.931 1.00 87.38 242 ALA A O 1
ATOM 1755 N N . PRO A 1 243 ? -10.749 28.404 -5.377 1.00 84.56 243 PRO A N 1
ATOM 1756 C CA . PRO A 1 243 ? -11.482 28.259 -6.631 1.00 84.56 243 PRO A CA 1
ATOM 1757 C C . PRO A 1 243 ? -10.627 27.618 -7.735 1.00 84.56 243 PRO A C 1
ATOM 1759 O O . PRO A 1 243 ? -9.444 27.925 -7.892 1.00 84.56 243 PRO A O 1
ATOM 1762 N N . VAL A 1 244 ? -11.268 26.773 -8.547 1.00 89.56 244 VAL A N 1
ATOM 1763 C CA . VAL A 1 244 ? -10.683 26.151 -9.745 1.00 89.56 244 VAL A CA 1
ATOM 1764 C C . VAL A 1 244 ? -11.384 26.694 -10.982 1.00 89.56 244 VAL A C 1
ATOM 1766 O O . VAL A 1 244 ? -12.612 26.744 -11.037 1.00 89.56 244 VAL A O 1
ATOM 1769 N N . VAL A 1 245 ? -10.598 27.102 -11.974 1.00 89.06 245 VAL A N 1
ATOM 1770 C CA . VAL A 1 245 ? -11.073 27.630 -13.253 1.00 89.06 245 VAL A CA 1
ATOM 1771 C C . VAL A 1 245 ? -10.878 26.564 -14.325 1.00 89.06 245 VAL A C 1
ATOM 1773 O O . VAL A 1 245 ? -9.763 26.092 -14.537 1.00 89.06 245 VAL A O 1
ATOM 1776 N N . TYR A 1 246 ? -11.948 26.205 -15.034 1.00 90.19 246 TYR A N 1
ATOM 1777 C CA . TYR A 1 246 ? -11.920 25.215 -16.114 1.00 90.19 246 TYR A CA 1
ATOM 1778 C C . TYR A 1 246 ? -11.989 25.922 -17.481 1.00 90.19 246 TYR A C 1
ATOM 1780 O O . TYR A 1 246 ? -13.082 26.239 -17.953 1.00 90.19 246 TYR A O 1
ATOM 1788 N N . PRO A 1 247 ? -10.845 26.226 -18.125 1.00 90.00 247 PRO A N 1
ATOM 1789 C CA . PRO A 1 247 ? -10.828 26.928 -19.407 1.00 90.00 247 PRO A CA 1
ATOM 1790 C C . PRO A 1 247 ? -11.342 26.048 -20.554 1.00 90.00 247 PRO A C 1
ATOM 1792 O O . PRO A 1 247 ? -11.117 24.837 -20.576 1.00 90.00 247 PRO A O 1
ATOM 1795 N N . GLN A 1 248 ? -11.977 26.671 -21.554 1.00 90.06 248 GLN A N 1
ATOM 1796 C CA . GLN A 1 248 ? -12.383 25.986 -22.787 1.00 90.06 248 GLN A CA 1
ATOM 1797 C C . GLN A 1 248 ? -11.228 25.833 -23.782 1.00 90.06 248 GLN A C 1
ATOM 1799 O O . GLN A 1 248 ? -11.211 24.887 -24.564 1.00 90.06 248 GLN A O 1
ATOM 1804 N N . ALA A 1 249 ? -10.276 26.770 -23.785 1.00 89.56 249 ALA A N 1
ATOM 1805 C CA . ALA A 1 249 ? -9.143 26.746 -24.705 1.00 89.56 249 ALA A CA 1
ATOM 1806 C C . ALA A 1 249 ? -7.916 27.461 -24.126 1.00 89.56 249 ALA A C 1
ATOM 1808 O O . ALA A 1 249 ? -8.043 28.525 -23.516 1.00 89.56 249 ALA A O 1
ATOM 1809 N N . LEU A 1 250 ? -6.736 26.901 -24.402 1.00 90.25 250 LEU A N 1
ATOM 1810 C CA . LEU A 1 250 ? -5.431 27.534 -24.213 1.00 90.25 250 LEU A CA 1
ATOM 1811 C C . LEU A 1 250 ? -4.709 27.568 -25.559 1.00 90.25 250 LEU A C 1
ATOM 1813 O O . LEU A 1 250 ? -4.588 26.535 -26.217 1.00 90.25 250 LEU A O 1
ATOM 1817 N N . LYS A 1 251 ? -4.228 28.742 -25.981 1.00 89.25 251 LYS A N 1
ATOM 1818 C CA . LYS A 1 251 ? -3.413 28.872 -27.200 1.00 89.25 251 LYS A CA 1
ATOM 1819 C C . LYS A 1 251 ? -2.151 29.673 -26.922 1.00 89.25 251 LYS A C 1
ATOM 1821 O O . LYS A 1 251 ? -2.238 30.807 -26.450 1.00 89.25 251 LYS A O 1
ATOM 1826 N N . ALA A 1 252 ? -1.005 29.085 -27.248 1.00 87.62 252 ALA A N 1
ATOM 1827 C CA . ALA A 1 252 ? 0.295 29.742 -27.203 1.00 87.62 252 ALA A CA 1
ATOM 1828 C C . ALA A 1 252 ? 0.468 30.729 -28.367 1.00 87.62 252 ALA A C 1
ATOM 1830 O O . ALA A 1 252 ? 0.014 30.479 -29.484 1.00 87.62 252 ALA A O 1
ATOM 1831 N N . SER A 1 253 ? 1.131 31.855 -28.104 1.00 83.81 253 SER A N 1
ATOM 1832 C CA . SER A 1 253 ? 1.582 32.788 -29.139 1.00 83.81 253 SER A CA 1
ATOM 1833 C C . SER A 1 253 ? 2.872 32.298 -29.807 1.00 83.81 253 SER A C 1
ATOM 1835 O O . SER A 1 253 ? 3.781 31.868 -29.099 1.00 83.81 253 SER A O 1
ATOM 1837 N N . GLY A 1 254 ? 3.021 32.489 -31.119 1.00 81.50 254 GLY A N 1
ATOM 1838 C CA . GLY A 1 254 ? 4.273 32.208 -31.837 1.00 81.50 254 GLY A CA 1
ATOM 1839 C C . GLY A 1 254 ? 4.318 30.814 -32.468 1.00 81.50 254 GLY A C 1
ATOM 1840 O O . GLY A 1 254 ? 3.288 30.293 -32.887 1.00 81.50 254 GLY A O 1
ATOM 1841 N N . THR A 1 255 ? 5.521 30.248 -32.592 1.00 80.38 255 THR A N 1
ATOM 1842 C CA . THR A 1 255 ? 5.789 28.952 -33.251 1.00 80.38 255 THR A CA 1
ATOM 1843 C C . THR A 1 255 ? 5.721 27.755 -32.299 1.00 80.38 255 THR A C 1
ATOM 1845 O O . THR A 1 255 ? 5.594 26.619 -32.755 1.00 80.38 255 THR A O 1
ATOM 1848 N N . GLY A 1 256 ? 5.796 27.991 -30.986 1.00 83.56 256 GLY A N 1
ATOM 1849 C CA . GLY A 1 256 ? 5.677 26.952 -29.967 1.00 83.56 256 GLY A CA 1
ATOM 1850 C C . GLY A 1 256 ? 4.261 26.382 -29.875 1.00 83.56 256 GLY A C 1
ATOM 1851 O O . GLY A 1 256 ? 3.279 27.125 -29.879 1.00 83.56 256 GLY A O 1
ATOM 1852 N N . THR A 1 257 ? 4.150 25.059 -29.754 1.00 89.38 257 THR A N 1
ATOM 1853 C CA . THR A 1 257 ? 2.866 24.353 -29.620 1.00 89.38 257 THR A CA 1
ATOM 1854 C C . THR A 1 257 ? 2.734 23.765 -28.220 1.00 89.38 257 THR A C 1
ATOM 1856 O O . THR A 1 257 ? 3.665 23.131 -27.731 1.00 89.38 257 THR A O 1
ATOM 1859 N N . LEU A 1 258 ? 1.584 23.971 -27.571 1.00 90.12 258 LEU A N 1
ATOM 1860 C CA . LEU A 1 258 ? 1.286 23.358 -26.273 1.00 90.12 258 LEU A CA 1
ATOM 1861 C C . LEU A 1 258 ? 0.966 21.874 -26.448 1.00 90.12 258 LEU A C 1
ATOM 1863 O O . LEU A 1 258 ? 0.190 21.509 -27.331 1.00 90.12 258 LEU A O 1
ATOM 1867 N N . ILE A 1 259 ? 1.515 21.042 -25.569 1.00 90.81 259 ILE A N 1
ATOM 1868 C CA . ILE A 1 259 ? 1.169 19.627 -25.464 1.00 90.81 259 ILE A CA 1
ATOM 1869 C C . ILE A 1 259 ? -0.009 19.546 -24.496 1.00 90.81 259 ILE A C 1
ATOM 1871 O O . ILE A 1 259 ? 0.152 19.582 -23.277 1.00 90.81 259 ILE A O 1
ATOM 1875 N N . LEU A 1 260 ? -1.212 19.530 -25.060 1.00 85.88 260 LEU A N 1
ATOM 1876 C CA . LEU A 1 260 ? -2.467 19.404 -24.326 1.00 85.88 260 LEU A CA 1
ATOM 1877 C C . LEU A 1 260 ? -3.070 18.032 -24.624 1.00 85.88 260 LEU A C 1
ATOM 1879 O O . LEU A 1 260 ? -2.911 17.519 -25.732 1.00 85.88 260 LEU A O 1
ATOM 1883 N N . GLY A 1 261 ? -3.766 17.453 -23.648 1.00 82.38 261 GLY A N 1
ATOM 1884 C CA . GLY A 1 261 ? -4.561 16.254 -23.894 1.00 82.38 261 GLY A CA 1
ATOM 1885 C C . GLY A 1 261 ? -5.910 16.566 -24.533 1.00 82.38 261 GLY A C 1
ATOM 1886 O O . GLY A 1 261 ? -6.172 17.695 -24.953 1.00 82.38 261 GLY A O 1
ATOM 1887 N N . ASP A 1 262 ? -6.806 15.577 -24.528 1.00 80.50 262 ASP A N 1
ATOM 1888 C CA . ASP A 1 262 ? -8.192 15.730 -25.005 1.00 80.50 262 ASP A CA 1
ATOM 1889 C C . ASP A 1 262 ? -8.949 16.874 -24.304 1.00 80.50 262 ASP A C 1
ATOM 1891 O O . ASP A 1 262 ? -9.928 17.400 -24.834 1.00 80.50 262 ASP A O 1
ATOM 1895 N N . ALA A 1 263 ? -8.497 17.268 -23.109 1.00 84.50 263 ALA A N 1
ATOM 1896 C CA . ALA A 1 263 ? -9.039 18.384 -22.358 1.00 84.50 263 ALA A CA 1
ATOM 1897 C C . ALA A 1 263 ? -7.936 19.306 -21.808 1.00 84.50 263 ALA A C 1
ATOM 1899 O O . ALA A 1 263 ? -6.820 18.891 -21.506 1.00 84.50 263 ALA A O 1
ATOM 1900 N N . VAL A 1 264 ? -8.276 20.587 -21.660 1.00 90.25 264 VAL A N 1
ATOM 1901 C CA . VAL A 1 264 ? -7.347 21.673 -21.305 1.00 90.25 264 VAL A CA 1
ATOM 1902 C C . VAL A 1 264 ? -7.139 21.755 -19.787 1.00 90.25 264 VAL A C 1
ATOM 1904 O O . VAL A 1 264 ? -8.116 22.006 -19.093 1.00 90.25 264 VAL A O 1
ATOM 1907 N N . PRO A 1 265 ? -5.940 21.612 -19.208 1.00 91.56 265 PRO A N 1
ATOM 1908 C CA . PRO A 1 265 ? -5.777 21.493 -17.753 1.00 91.56 265 PRO A CA 1
ATOM 1909 C C . PRO A 1 265 ? -6.408 22.672 -16.973 1.00 91.56 265 PRO A C 1
ATOM 1911 O O . PRO A 1 265 ? -6.336 23.816 -17.437 1.00 91.56 265 PRO A O 1
ATOM 1914 N N . PRO A 1 266 ? -7.065 22.422 -15.821 1.00 92.19 266 PRO A N 1
ATOM 1915 C CA . PRO A 1 266 ? -7.686 23.479 -15.026 1.00 92.19 266 PRO A CA 1
ATOM 1916 C C . PRO A 1 266 ? -6.639 24.410 -14.412 1.00 92.19 266 PRO A C 1
ATOM 1918 O O . PRO A 1 266 ? -5.538 23.984 -14.072 1.00 92.19 266 PRO A O 1
ATOM 1921 N N . LEU A 1 267 ? -7.000 25.678 -14.230 1.00 90.69 267 LEU A N 1
ATOM 1922 C CA . LEU A 1 267 ? -6.140 26.714 -13.661 1.00 90.69 267 LEU A CA 1
ATOM 1923 C C . LEU A 1 267 ? -6.604 27.089 -12.253 1.00 90.69 267 LEU A C 1
ATOM 1925 O O . LEU A 1 267 ? -7.782 26.975 -11.916 1.00 90.69 267 LEU A O 1
ATOM 1929 N N . ARG A 1 268 ? -5.675 27.566 -11.423 1.00 89.06 268 ARG A N 1
ATOM 1930 C CA . ARG A 1 268 ? -5.946 27.945 -10.032 1.00 89.06 268 ARG A CA 1
ATOM 1931 C C . ARG A 1 268 ? -5.264 29.257 -9.658 1.00 89.06 268 ARG A C 1
ATOM 1933 O O . ARG A 1 268 ? -4.332 29.692 -10.334 1.00 89.06 268 ARG A O 1
ATOM 1940 N N . THR A 1 269 ? -5.741 29.889 -8.589 1.00 84.75 269 THR A N 1
ATOM 1941 C CA . THR A 1 269 ? -5.174 31.139 -8.050 1.00 84.75 269 THR A CA 1
ATOM 1942 C C . THR A 1 269 ? -4.151 30.900 -6.941 1.00 84.75 269 THR A C 1
ATOM 1944 O O . THR A 1 269 ? -3.263 31.717 -6.737 1.00 84.75 269 THR A O 1
ATOM 1947 N N . ASP A 1 270 ? -4.276 29.795 -6.209 1.00 86.31 270 ASP A N 1
ATOM 1948 C CA . ASP A 1 270 ? -3.422 29.423 -5.073 1.00 86.31 270 ASP A CA 1
ATOM 1949 C C . ASP A 1 270 ? -2.144 28.680 -5.493 1.00 86.31 270 ASP A C 1
ATOM 1951 O O . ASP A 1 270 ? -1.183 28.626 -4.727 1.00 86.31 270 ASP A O 1
ATOM 1955 N N . ARG A 1 271 ? -2.096 28.148 -6.722 1.00 87.94 271 ARG A N 1
ATOM 1956 C CA . ARG A 1 271 ? -0.897 27.524 -7.291 1.00 87.94 271 ARG A CA 1
ATOM 1957 C C . ARG A 1 271 ? -0.780 27.704 -8.802 1.00 87.94 271 ARG A C 1
ATOM 1959 O O . ARG A 1 271 ? -1.755 27.961 -9.504 1.00 87.94 271 ARG A O 1
ATOM 1966 N N . GLU A 1 272 ? 0.427 27.471 -9.301 1.00 86.94 272 GLU A N 1
ATOM 1967 C CA . GLU A 1 272 ? 0.723 27.390 -10.733 1.00 86.94 272 GLU A CA 1
ATOM 1968 C C . GLU A 1 272 ? 0.258 26.063 -11.330 1.00 86.94 272 GLU A C 1
ATOM 1970 O O . GLU A 1 272 ? 0.340 25.016 -10.691 1.00 86.94 272 GLU A O 1
ATOM 1975 N N . THR A 1 273 ? -0.182 26.103 -12.583 1.00 89.69 273 THR A N 1
ATOM 1976 C CA . THR A 1 273 ? -0.356 24.931 -13.447 1.00 89.69 273 THR A CA 1
ATOM 1977 C C . THR A 1 273 ? 0.754 24.953 -14.484 1.00 89.69 273 THR A C 1
ATOM 1979 O O . THR A 1 273 ? 0.920 25.952 -15.183 1.00 89.69 273 THR A O 1
ATOM 1982 N N . ILE A 1 274 ? 1.552 23.889 -14.554 1.00 90.44 274 ILE A N 1
ATOM 1983 C CA . ILE A 1 274 ? 2.675 23.812 -15.491 1.00 90.44 274 ILE A CA 1
ATOM 1984 C C . ILE A 1 274 ? 2.150 23.331 -16.840 1.00 90.44 274 ILE A C 1
ATOM 1986 O O . ILE A 1 274 ? 1.624 22.227 -16.937 1.00 90.44 274 ILE A O 1
ATOM 1990 N N . LEU A 1 275 ? 2.294 24.147 -17.879 1.00 90.75 275 LEU A N 1
ATOM 1991 C CA . LEU A 1 275 ? 1.958 23.777 -19.251 1.00 90.75 275 LEU A CA 1
ATOM 1992 C C . LEU A 1 275 ? 3.239 23.467 -20.012 1.00 90.75 275 LEU A C 1
ATOM 1994 O O . LEU A 1 275 ? 4.150 24.295 -20.028 1.00 90.75 275 LEU A O 1
ATOM 1998 N N . LEU A 1 276 ? 3.300 22.304 -20.653 1.00 91.50 276 LEU A N 1
ATOM 1999 C CA . LEU A 1 276 ? 4.436 21.910 -21.479 1.00 91.50 276 LEU A CA 1
ATOM 2000 C C . LEU A 1 276 ? 4.154 22.153 -22.958 1.00 91.50 276 LEU A C 1
ATOM 2002 O O . LEU A 1 276 ? 3.003 22.186 -23.402 1.00 91.50 276 LEU A O 1
ATOM 2006 N N . GLY A 1 277 ? 5.218 22.313 -23.732 1.00 90.62 277 GLY A N 1
ATOM 2007 C CA . GLY A 1 277 ? 5.123 22.457 -25.171 1.00 90.62 277 GLY A CA 1
ATOM 2008 C C . GLY A 1 277 ? 6.432 22.201 -25.898 1.00 90.62 277 GLY A C 1
ATOM 2009 O O . GLY A 1 277 ? 7.498 22.062 -25.293 1.00 90.62 277 GLY A O 1
ATOM 2010 N N . ARG A 1 278 ? 6.325 22.141 -27.223 1.00 90.94 278 ARG A N 1
ATOM 2011 C CA . ARG A 1 278 ? 7.427 21.908 -28.155 1.00 90.94 278 ARG A CA 1
ATOM 2012 C C . ARG A 1 278 ? 7.709 23.169 -28.967 1.00 90.94 278 ARG A C 1
ATOM 2014 O O . ARG A 1 278 ? 6.780 23.872 -29.370 1.00 90.94 278 ARG A O 1
ATOM 2021 N N . GLY A 1 279 ? 8.982 23.427 -29.242 1.00 88.69 279 GLY A N 1
ATOM 2022 C CA . GLY A 1 279 ? 9.462 24.591 -29.982 1.00 88.69 279 GLY A CA 1
ATOM 2023 C C . GLY A 1 279 ? 9.912 25.734 -29.074 1.00 88.69 279 GLY A C 1
ATOM 2024 O O . GLY A 1 279 ? 10.310 25.528 -27.928 1.00 88.69 279 GLY A O 1
ATOM 2025 N N . GLU A 1 280 ? 9.878 26.952 -29.609 1.00 83.81 280 GLU A N 1
ATOM 2026 C CA . GLU A 1 280 ? 10.269 28.145 -28.862 1.00 83.81 280 GLU A CA 1
ATOM 2027 C C . GLU A 1 280 ? 9.221 28.518 -27.810 1.00 83.81 280 GLU A C 1
ATOM 2029 O O . GLU A 1 280 ? 8.013 28.367 -28.010 1.00 83.81 280 GLU A O 1
ATOM 2034 N N . ARG A 1 281 ? 9.695 29.045 -26.678 1.00 84.00 281 ARG A N 1
ATOM 2035 C CA . ARG A 1 281 ? 8.834 29.506 -25.590 1.00 84.00 281 ARG A CA 1
ATOM 2036 C C . ARG A 1 281 ? 7.889 30.618 -26.083 1.00 84.00 281 ARG A C 1
ATOM 2038 O O . ARG A 1 281 ? 8.369 31.615 -26.627 1.00 84.00 281 ARG A O 1
ATOM 2045 N N . PRO A 1 282 ? 6.575 30.532 -25.810 1.00 84.75 282 PRO A N 1
ATOM 2046 C CA . PRO A 1 282 ? 5.636 31.586 -26.173 1.00 84.75 282 PRO A CA 1
ATOM 2047 C C . PRO A 1 282 ? 5.811 32.848 -25.312 1.00 84.75 282 PRO A C 1
ATOM 2049 O O . PRO A 1 282 ? 6.126 32.776 -24.121 1.00 84.75 282 PRO A O 1
ATOM 2052 N N . ALA A 1 283 ? 5.556 34.018 -25.907 1.00 82.12 283 ALA A N 1
ATOM 2053 C CA . ALA A 1 283 ? 5.525 35.301 -25.197 1.00 82.12 283 ALA A CA 1
ATOM 2054 C C . ALA A 1 283 ? 4.264 35.456 -24.325 1.00 82.12 283 ALA A C 1
ATOM 2056 O O . ALA A 1 283 ? 4.321 36.032 -23.241 1.00 82.12 283 ALA A O 1
ATOM 2057 N N . ASN A 1 284 ? 3.131 34.911 -24.776 1.00 84.44 284 ASN A N 1
ATOM 2058 C CA . ASN A 1 284 ? 1.891 34.835 -24.011 1.00 84.44 284 ASN A CA 1
ATOM 2059 C C . ASN A 1 284 ? 1.085 33.572 -24.332 1.00 84.44 284 ASN A C 1
ATOM 2061 O O . ASN A 1 284 ? 1.276 32.923 -25.365 1.00 84.44 284 ASN A O 1
ATOM 2065 N N . ILE A 1 285 ? 0.166 33.233 -23.432 1.00 88.06 285 ILE A N 1
ATOM 2066 C CA . ILE A 1 285 ? -0.877 32.234 -23.662 1.00 88.06 285 ILE A CA 1
ATOM 2067 C C . ILE A 1 285 ? -2.231 32.916 -23.533 1.00 88.06 285 ILE A C 1
ATOM 2069 O O . ILE A 1 285 ? -2.533 33.553 -22.529 1.00 88.06 285 ILE A O 1
ATOM 2073 N N . SER A 1 286 ? -3.062 32.764 -24.557 1.00 87.69 286 SER A N 1
ATOM 2074 C CA . SER A 1 286 ? -4.458 33.190 -24.509 1.00 87.69 286 SER A CA 1
ATOM 2075 C C . SER A 1 286 ? -5.311 32.111 -23.845 1.00 87.69 286 SER A C 1
ATOM 2077 O O . SER A 1 286 ? -5.281 30.946 -24.252 1.00 87.69 286 SER A O 1
ATOM 2079 N N . VAL A 1 287 ? -6.064 32.504 -22.819 1.00 88.62 287 VAL A N 1
ATOM 2080 C CA . VAL A 1 287 ? -6.959 31.636 -22.050 1.00 88.62 287 VAL A CA 1
ATOM 2081 C C . VAL A 1 287 ? -8.394 32.023 -22.347 1.00 88.62 287 VAL A C 1
ATOM 2083 O O . VAL A 1 287 ? -8.752 33.189 -22.213 1.00 88.62 287 VAL A O 1
ATOM 2086 N N . THR A 1 288 ? -9.222 31.060 -22.748 1.00 88.44 288 THR A N 1
ATOM 2087 C CA . THR A 1 288 ? -10.659 31.281 -22.959 1.00 88.44 288 THR A CA 1
ATOM 2088 C C . THR A 1 288 ? -11.457 30.658 -21.821 1.00 88.44 288 THR A C 1
ATOM 2090 O O . THR A 1 288 ? -11.375 29.446 -21.614 1.00 88.44 288 THR A O 1
ATOM 2093 N N . VAL A 1 289 ? -12.208 31.490 -21.096 1.00 85.81 289 VAL A N 1
ATOM 2094 C CA . VAL A 1 289 ? -13.118 31.104 -20.006 1.00 85.81 289 VAL A CA 1
ATOM 2095 C C . VAL A 1 289 ? -14.466 31.775 -20.253 1.00 85.81 289 VAL A C 1
ATOM 2097 O O . VAL A 1 289 ? -14.527 32.970 -20.532 1.00 85.81 289 VAL A O 1
ATOM 2100 N N . ASP A 1 290 ? -15.550 31.009 -20.184 1.00 82.81 290 ASP A N 1
ATOM 2101 C CA . ASP A 1 290 ? -16.925 31.450 -20.474 1.00 82.81 290 ASP A CA 1
ATOM 2102 C C . ASP A 1 290 ? -17.067 32.295 -21.759 1.00 82.81 290 ASP A C 1
ATOM 2104 O O . ASP A 1 290 ? -17.812 33.275 -21.815 1.00 82.81 290 ASP A O 1
ATOM 2108 N N . GLY A 1 291 ? -16.312 31.938 -22.806 1.00 79.81 291 GLY A N 1
ATOM 2109 C CA . GLY A 1 291 ? -16.307 32.648 -24.093 1.00 79.81 291 GLY A CA 1
ATOM 2110 C C . GLY A 1 291 ? -15.559 33.989 -24.100 1.00 79.81 291 GLY A C 1
ATOM 2111 O O . GLY A 1 291 ? -15.528 34.658 -25.132 1.00 79.81 291 GLY A O 1
ATOM 2112 N N . ARG A 1 292 ? -14.932 34.384 -22.985 1.00 81.88 292 ARG A N 1
ATOM 2113 C CA . ARG A 1 292 ? -14.022 35.533 -22.898 1.00 81.88 292 ARG A CA 1
ATOM 2114 C C . ARG A 1 292 ? -12.583 35.055 -22.995 1.00 81.88 292 ARG A C 1
ATOM 2116 O O . ARG A 1 292 ? -12.186 34.141 -22.279 1.00 81.88 292 ARG A O 1
ATOM 2123 N N . THR A 1 293 ? -11.804 35.689 -23.862 1.00 84.69 293 THR A N 1
ATOM 2124 C CA . THR A 1 293 ? -10.383 35.382 -24.027 1.00 84.69 293 THR A CA 1
ATOM 2125 C C . THR A 1 293 ? -9.537 36.459 -23.361 1.00 84.69 293 THR A C 1
ATOM 2127 O O . THR A 1 293 ? -9.627 37.625 -23.742 1.00 84.69 293 THR A O 1
ATOM 2130 N N . SER A 1 294 ? -8.697 36.055 -22.409 1.00 83.44 294 SER A N 1
ATOM 2131 C CA . SER A 1 294 ? -7.745 36.923 -21.709 1.00 83.44 294 SER A CA 1
ATOM 2132 C C . SER A 1 294 ? -6.308 36.458 -21.981 1.00 83.44 294 SER A C 1
ATOM 2134 O O . SER A 1 294 ? -6.048 35.250 -21.947 1.00 83.44 294 SER A O 1
ATOM 2136 N N . PRO A 1 295 ? -5.363 37.365 -22.281 1.00 83.56 295 PRO A N 1
ATOM 2137 C CA . PRO A 1 295 ? -3.963 37.004 -22.466 1.00 83.56 295 PRO A CA 1
ATOM 2138 C C . PRO A 1 295 ? -3.226 36.915 -21.122 1.00 83.56 295 PRO A C 1
ATOM 2140 O O . PRO A 1 295 ? -3.302 37.826 -20.309 1.00 83.56 295 PRO A O 1
ATOM 2143 N N . ILE A 1 296 ? -2.441 35.858 -20.923 1.00 80.94 296 ILE A N 1
ATOM 2144 C CA . ILE A 1 296 ? -1.469 35.750 -19.828 1.00 80.94 296 ILE A CA 1
ATOM 2145 C C . ILE A 1 296 ? -0.082 35.984 -20.418 1.00 80.94 296 ILE A C 1
ATOM 2147 O O . ILE A 1 296 ? 0.390 35.199 -21.243 1.00 80.94 296 ILE A O 1
ATOM 2151 N N . GLN A 1 297 ? 0.544 37.097 -20.035 1.00 78.06 297 GLN A N 1
ATOM 2152 C CA . GLN A 1 297 ? 1.866 37.503 -20.517 1.00 78.06 297 GLN A CA 1
ATOM 2153 C C . GLN A 1 297 ? 2.967 36.876 -19.657 1.00 78.06 297 GLN A C 1
ATOM 2155 O O . GLN A 1 297 ? 2.899 36.932 -18.431 1.00 78.06 297 GLN A O 1
ATOM 2160 N N . PHE A 1 298 ? 4.011 36.338 -20.288 1.00 75.56 298 PHE A N 1
ATOM 2161 C CA . PHE A 1 298 ? 5.190 35.830 -19.584 1.00 75.56 298 PHE A CA 1
ATOM 2162 C C . PHE A 1 298 ? 6.332 36.840 -19.698 1.00 75.56 298 PHE A C 1
ATOM 2164 O O . PHE A 1 298 ? 6.734 37.210 -20.803 1.00 75.56 298 PHE A O 1
ATOM 2171 N N . GLY A 1 299 ? 6.859 37.292 -18.556 1.00 64.38 299 GLY A N 1
ATOM 2172 C CA . GLY A 1 299 ? 8.012 38.196 -18.522 1.00 64.38 299 GLY A CA 1
ATOM 2173 C C . GLY A 1 299 ? 9.316 37.531 -18.985 1.00 64.38 299 GLY A C 1
ATOM 2174 O O . GLY A 1 299 ? 9.364 36.334 -19.273 1.00 64.38 299 GLY A O 1
ATOM 2175 N N . GLU A 1 300 ? 10.402 38.306 -19.033 1.00 58.56 300 GLU A N 1
ATOM 2176 C CA . GLU A 1 300 ? 11.749 37.766 -19.244 1.00 58.56 300 GLU A CA 1
ATOM 2177 C C . GLU A 1 300 ? 12.180 36.948 -18.016 1.00 58.56 300 GLU A C 1
ATOM 2179 O O . GLU A 1 300 ? 12.644 37.490 -17.013 1.00 58.56 300 GLU A O 1
ATOM 2184 N N . SER A 1 301 ? 12.011 35.627 -18.063 1.00 53.16 301 SER A N 1
ATOM 2185 C CA . SER A 1 301 ? 12.621 34.733 -17.081 1.00 53.16 301 SER A CA 1
ATOM 2186 C C . SER A 1 301 ? 14.051 34.403 -17.499 1.00 53.16 301 SER A C 1
ATOM 2188 O O . SER A 1 301 ? 14.309 34.092 -18.663 1.00 53.16 301 SER A O 1
ATOM 2190 N N . LYS A 1 302 ? 14.984 34.411 -16.540 1.00 47.50 302 LYS A N 1
ATOM 2191 C CA . LYS A 1 302 ? 16.310 33.816 -16.748 1.00 47.50 302 LYS A CA 1
ATOM 2192 C C . LYS A 1 302 ? 16.127 32.334 -17.105 1.00 47.50 302 LYS A C 1
ATOM 2194 O O . LYS A 1 302 ? 15.440 31.649 -16.344 1.00 47.50 302 LYS A O 1
ATOM 2199 N N . PRO A 1 303 ? 16.726 31.836 -18.200 1.00 47.62 303 PRO A N 1
ATOM 2200 C CA . PRO A 1 303 ? 16.854 30.403 -18.413 1.00 47.62 303 PRO A CA 1
ATOM 2201 C C . PRO A 1 303 ? 17.549 29.816 -17.184 1.00 47.62 303 PRO A C 1
ATOM 2203 O O . PRO A 1 303 ? 18.639 30.255 -16.815 1.00 47.62 303 PRO A O 1
ATOM 2206 N N . ILE A 1 304 ? 16.890 28.887 -16.501 1.00 50.75 304 ILE A N 1
ATOM 2207 C CA . ILE A 1 304 ? 17.595 27.972 -15.611 1.00 50.75 304 ILE A CA 1
ATOM 2208 C C . ILE A 1 304 ? 18.006 26.829 -16.529 1.00 50.75 304 ILE A C 1
ATOM 2210 O O . ILE A 1 304 ? 17.142 26.100 -17.017 1.00 50.75 304 ILE A O 1
ATOM 2214 N N . ASP A 1 305 ? 19.296 26.746 -16.841 1.00 51.81 305 ASP A N 1
ATOM 2215 C CA . ASP A 1 305 ? 19.836 25.643 -17.630 1.00 51.81 305 ASP A CA 1
ATOM 2216 C C . ASP A 1 305 ? 19.527 24.307 -16.935 1.00 51.81 305 ASP A C 1
ATOM 2218 O O . ASP A 1 305 ? 19.847 24.134 -15.760 1.00 51.81 305 ASP A O 1
ATOM 2222 N N . GLY A 1 306 ? 18.946 23.364 -17.685 1.00 61.09 306 GLY A N 1
ATOM 2223 C CA . GLY A 1 306 ? 18.964 21.933 -17.366 1.00 61.09 306 GLY A CA 1
ATOM 2224 C C . GLY A 1 306 ? 17.977 21.447 -16.301 1.00 61.09 306 GLY A C 1
ATOM 2225 O O . GLY A 1 306 ? 18.412 20.988 -15.256 1.00 61.09 306 GLY A O 1
ATOM 2226 N N . LEU A 1 307 ? 16.672 21.455 -16.606 1.00 75.69 307 LEU A N 1
ATOM 2227 C CA . LEU A 1 307 ? 15.670 20.593 -15.952 1.00 75.69 307 LEU A CA 1
ATOM 2228 C C . LEU A 1 307 ? 15.326 19.428 -16.903 1.00 75.69 307 LEU A C 1
ATOM 2230 O O . LEU A 1 307 ? 14.469 19.611 -17.784 1.00 75.69 307 LEU A O 1
ATOM 2234 N N . PRO A 1 308 ? 15.988 18.258 -16.806 1.00 82.31 308 PRO A N 1
ATOM 2235 C CA . PRO A 1 308 ? 15.696 17.093 -17.644 1.00 82.31 308 PRO A CA 1
ATOM 2236 C C . PRO A 1 308 ? 14.218 16.678 -17.630 1.00 82.31 308 PRO A C 1
ATOM 2238 O O . PRO A 1 308 ? 13.707 16.186 -18.644 1.00 82.31 308 PRO A O 1
ATOM 2241 N N . ALA A 1 309 ? 13.490 16.943 -16.535 1.00 88.75 309 ALA A N 1
ATOM 2242 C CA . ALA A 1 309 ? 12.063 16.637 -16.461 1.00 88.75 309 ALA A CA 1
ATOM 2243 C C . ALA A 1 309 ? 11.215 17.341 -17.523 1.00 88.75 309 ALA A C 1
ATOM 2245 O O . ALA A 1 309 ? 10.212 16.772 -17.943 1.00 88.75 309 ALA A O 1
ATOM 2246 N N . ILE A 1 310 ? 11.587 18.530 -18.011 1.00 89.69 310 ILE A N 1
ATOM 2247 C CA . ILE A 1 310 ? 10.775 19.239 -19.018 1.00 89.69 310 ILE A CA 1
ATOM 2248 C C . ILE A 1 310 ? 10.643 18.410 -20.295 1.00 89.69 310 ILE A C 1
ATOM 2250 O O . ILE A 1 310 ? 9.536 18.233 -20.801 1.00 89.69 310 ILE A O 1
ATOM 2254 N N . ARG A 1 311 ? 11.756 17.861 -20.793 1.00 89.75 311 ARG A N 1
ATOM 2255 C CA . ARG A 1 311 ? 11.741 16.988 -21.970 1.00 89.75 311 ARG A CA 1
ATOM 2256 C C . ARG A 1 311 ? 11.094 15.644 -21.648 1.00 89.75 311 ARG A C 1
ATOM 2258 O O . ARG A 1 311 ? 10.264 15.182 -22.425 1.00 89.75 311 ARG A O 1
ATOM 2265 N N . ALA A 1 312 ? 11.453 15.027 -20.521 1.00 90.00 312 ALA A N 1
ATOM 2266 C CA . ALA A 1 312 ? 10.931 13.713 -20.150 1.00 90.00 312 ALA A CA 1
ATOM 2267 C C . ALA A 1 312 ? 9.397 13.718 -20.031 1.00 90.00 312 ALA A C 1
ATOM 2269 O O . ALA A 1 312 ? 8.730 12.877 -20.635 1.00 90.00 312 ALA A O 1
ATOM 2270 N N . LEU A 1 313 ? 8.840 14.711 -19.331 1.00 91.81 313 LEU A N 1
ATOM 2271 C CA . LEU A 1 313 ? 7.398 14.888 -19.174 1.00 91.81 313 LEU A CA 1
ATOM 2272 C C . LEU A 1 313 ? 6.720 15.281 -20.490 1.00 91.81 313 LEU A C 1
ATOM 2274 O O . LEU A 1 313 ? 5.655 14.759 -20.792 1.00 91.81 313 LEU A O 1
ATOM 2278 N N . ALA A 1 314 ? 7.334 16.144 -21.309 1.00 91.50 314 ALA A N 1
ATOM 2279 C CA . ALA A 1 314 ? 6.779 16.504 -22.614 1.00 91.50 314 ALA A CA 1
ATOM 2280 C C . ALA A 1 314 ? 6.641 15.277 -23.532 1.00 91.50 314 ALA A C 1
ATOM 2282 O O . ALA A 1 314 ? 5.588 15.070 -24.129 1.00 91.50 314 ALA A O 1
ATOM 2283 N N . LEU A 1 315 ? 7.666 14.421 -23.593 1.00 90.81 315 LEU A N 1
ATOM 2284 C CA . LEU A 1 315 ? 7.625 13.184 -24.377 1.00 90.81 315 LEU A CA 1
ATOM 2285 C C . LEU A 1 315 ? 6.632 12.162 -23.805 1.00 90.81 315 LEU A C 1
ATOM 2287 O O . LEU A 1 315 ? 5.955 11.469 -24.565 1.00 90.81 315 LEU A O 1
ATOM 2291 N N . ALA A 1 316 ? 6.535 12.051 -22.478 1.00 91.25 316 ALA A N 1
ATOM 2292 C CA . ALA A 1 316 ? 5.554 11.190 -21.819 1.00 91.25 316 ALA A CA 1
ATOM 2293 C C . ALA A 1 316 ? 4.114 11.636 -22.128 1.00 91.25 316 ALA A C 1
ATOM 2295 O O . ALA A 1 316 ? 3.269 10.825 -22.521 1.00 91.25 316 ALA A O 1
ATOM 2296 N N . ALA A 1 317 ? 3.863 12.943 -22.069 1.00 91.56 317 ALA A N 1
ATOM 2297 C CA . ALA A 1 317 ? 2.603 13.549 -22.461 1.00 91.56 317 ALA A CA 1
ATOM 2298 C C . ALA A 1 317 ? 2.299 13.324 -23.947 1.00 91.56 317 ALA A C 1
ATOM 2300 O O . ALA A 1 317 ? 1.199 12.900 -24.279 1.00 91.56 317 ALA A O 1
ATOM 2301 N N . GLU A 1 318 ? 3.257 13.519 -24.856 1.00 91.06 318 GLU A N 1
ATOM 2302 C CA . GLU A 1 318 ? 3.054 13.259 -26.290 1.00 91.06 318 GLU A CA 1
ATOM 2303 C C . GLU A 1 318 ? 2.660 11.796 -26.556 1.00 91.06 318 GLU A C 1
ATOM 2305 O O . GLU A 1 318 ? 1.687 11.539 -27.267 1.00 91.06 318 GLU A O 1
ATOM 2310 N N . ARG A 1 319 ? 3.355 10.830 -25.937 1.00 90.44 319 ARG A N 1
ATOM 2311 C CA . ARG A 1 319 ? 3.056 9.392 -26.093 1.00 90.44 319 ARG A CA 1
ATOM 2312 C C . ARG A 1 319 ? 1.687 8.996 -25.546 1.00 90.44 319 ARG A C 1
ATOM 2314 O O . ARG A 1 319 ? 1.059 8.084 -26.076 1.00 90.44 319 ARG A O 1
ATOM 2321 N N . SER A 1 320 ? 1.239 9.658 -24.485 1.00 90.19 320 SER A N 1
ATOM 2322 C CA . SER A 1 320 ? -0.019 9.355 -23.794 1.00 90.19 320 SER A CA 1
ATOM 2323 C C . SER A 1 320 ? -1.204 10.208 -24.261 1.00 90.19 320 SER A C 1
ATOM 2325 O O . SER A 1 320 ? -2.301 10.076 -23.717 1.00 90.19 320 SER A O 1
ATOM 2327 N N . GLY A 1 321 ? -1.011 11.097 -25.243 1.00 88.06 321 GLY A N 1
ATOM 2328 C CA . GLY A 1 321 ? -2.044 12.045 -25.670 1.00 88.06 321 GLY A CA 1
ATOM 2329 C C . GLY A 1 321 ? -2.417 13.047 -24.572 1.00 88.06 321 GLY A C 1
ATOM 2330 O O . GLY A 1 321 ? -3.591 13.338 -24.367 1.00 88.06 321 GLY A O 1
ATOM 2331 N N . GLY A 1 322 ? -1.423 13.520 -23.821 1.00 88.31 322 GLY A N 1
ATOM 2332 C CA . GLY A 1 322 ? -1.522 14.507 -22.747 1.00 88.31 322 GLY A CA 1
ATOM 2333 C C . GLY A 1 322 ? -1.987 13.961 -21.397 1.00 88.31 322 GLY A C 1
ATOM 2334 O O . GLY A 1 322 ? -2.119 14.744 -20.459 1.00 88.31 322 GLY A O 1
ATOM 2335 N N . LEU A 1 323 ? -2.242 12.653 -21.272 1.00 90.69 323 LEU A N 1
ATOM 2336 C CA . LEU A 1 323 ? -2.692 12.048 -20.016 1.00 90.69 323 LEU A CA 1
ATOM 2337 C C . LEU A 1 323 ? -1.571 11.994 -18.968 1.00 90.69 323 LEU A C 1
ATOM 2339 O O . LEU A 1 323 ? -1.804 12.326 -17.811 1.00 90.69 323 LEU A O 1
ATOM 2343 N N . ASP A 1 324 ? -0.363 11.610 -19.369 1.00 91.94 324 ASP A N 1
ATOM 2344 C CA . ASP A 1 324 ? 0.776 11.392 -18.477 1.00 91.94 324 ASP A CA 1
ATOM 2345 C C . ASP A 1 324 ? 1.481 12.711 -18.120 1.00 91.94 324 ASP A C 1
ATOM 2347 O O . ASP A 1 324 ? 2.536 13.058 -18.653 1.00 91.94 324 ASP A O 1
ATOM 2351 N N . MET A 1 325 ? 0.820 13.495 -17.266 1.00 91.50 325 MET A N 1
ATOM 2352 C CA . MET A 1 325 ? 1.242 14.831 -16.851 1.00 91.50 325 MET A CA 1
ATOM 2353 C C . MET A 1 325 ? 1.111 15.020 -15.331 1.00 91.50 325 MET A C 1
ATOM 2355 O O . MET A 1 325 ? 0.105 15.550 -14.865 1.00 91.50 325 MET A O 1
ATOM 2359 N N . PRO A 1 326 ? 2.131 14.651 -14.532 1.00 92.56 326 PRO A N 1
ATOM 2360 C CA . PRO A 1 326 ? 2.117 14.765 -13.071 1.00 92.56 326 PRO A CA 1
ATOM 2361 C C . PRO A 1 326 ? 2.469 16.171 -12.547 1.00 92.56 326 PRO A C 1
ATOM 2363 O O . PRO A 1 326 ? 2.577 16.382 -11.342 1.00 92.56 326 PRO A O 1
ATOM 2366 N N . ALA A 1 327 ? 2.679 17.162 -13.420 1.00 87.81 327 ALA A N 1
ATOM 2367 C CA . ALA A 1 327 ? 3.196 18.486 -13.054 1.00 87.81 327 ALA A CA 1
ATOM 2368 C C . ALA A 1 327 ? 2.090 19.445 -12.574 1.00 87.81 327 ALA A C 1
ATOM 2370 O O . ALA A 1 327 ? 1.885 20.541 -13.110 1.00 87.81 327 ALA A O 1
ATOM 2371 N N . ALA A 1 328 ? 1.345 19.034 -11.548 1.00 89.88 328 ALA A N 1
ATOM 2372 C CA . ALA A 1 328 ? 0.315 19.835 -10.893 1.00 89.88 328 ALA A CA 1
ATOM 2373 C C . ALA A 1 328 ? 0.955 20.903 -9.968 1.00 89.88 328 ALA A C 1
ATOM 2375 O O . ALA A 1 328 ? 0.797 20.915 -8.746 1.00 89.88 328 ALA A O 1
ATOM 2376 N N . GLY A 1 329 ? 1.720 21.812 -10.569 1.00 87.44 329 GLY A N 1
ATOM 2377 C CA . GLY A 1 329 ? 2.438 22.890 -9.894 1.00 87.44 329 GLY A CA 1
ATOM 2378 C C . GLY A 1 329 ? 3.924 22.622 -9.683 1.00 87.44 329 GLY A C 1
ATOM 2379 O O . GLY A 1 329 ? 4.455 21.559 -10.002 1.00 87.44 329 GLY A O 1
ATOM 2380 N N . ARG A 1 330 ? 4.613 23.640 -9.162 1.00 84.94 330 ARG A N 1
ATOM 2381 C CA . ARG A 1 330 ? 6.078 23.665 -9.080 1.00 84.94 330 ARG A CA 1
ATOM 2382 C C . ARG A 1 330 ? 6.658 22.574 -8.180 1.00 84.94 330 ARG A C 1
ATOM 2384 O O . ARG A 1 330 ? 7.690 22.016 -8.529 1.00 84.94 330 ARG A O 1
ATOM 2391 N N . ASN A 1 331 ? 6.006 22.251 -7.064 1.00 86.00 331 ASN A N 1
ATOM 2392 C CA . ASN A 1 331 ? 6.495 21.220 -6.139 1.00 86.00 331 ASN A CA 1
ATOM 2393 C C . ASN A 1 331 ? 6.591 19.851 -6.829 1.00 86.00 331 ASN A C 1
ATOM 2395 O O . ASN A 1 331 ? 7.608 19.175 -6.710 1.00 86.00 331 ASN A O 1
ATOM 2399 N N . LEU A 1 332 ? 5.579 19.486 -7.622 1.00 90.62 332 LEU A N 1
ATOM 2400 C CA . LEU A 1 332 ? 5.590 18.237 -8.383 1.00 90.62 332 LEU A CA 1
ATOM 2401 C C . LEU A 1 332 ? 6.521 18.284 -9.594 1.00 90.62 332 LEU A C 1
ATOM 2403 O O . LEU A 1 332 ? 7.108 17.266 -9.937 1.00 90.62 332 LEU A O 1
ATOM 2407 N N . LEU A 1 333 ? 6.716 19.455 -10.213 1.00 89.12 333 LEU A N 1
ATOM 2408 C CA . LEU A 1 333 ? 7.743 19.607 -11.246 1.00 89.12 333 LEU A CA 1
ATOM 2409 C C . LEU A 1 333 ? 9.147 19.346 -10.677 1.00 89.12 333 LEU A C 1
ATOM 2411 O O . LEU A 1 333 ? 9.941 18.664 -11.313 1.00 89.12 333 LEU A O 1
ATOM 2415 N N . VAL A 1 334 ? 9.436 19.842 -9.469 1.00 87.31 334 VAL A N 1
ATOM 2416 C CA . VAL A 1 334 ? 10.699 19.568 -8.762 1.00 87.31 334 VAL A CA 1
ATOM 2417 C C . VAL A 1 334 ? 10.809 18.090 -8.373 1.00 87.31 334 VAL A C 1
ATOM 2419 O O . VAL A 1 334 ? 11.882 17.507 -8.507 1.00 87.31 334 VAL A O 1
ATOM 2422 N N . ALA A 1 335 ? 9.714 17.462 -7.932 1.00 89.12 335 ALA A N 1
ATOM 2423 C CA . ALA A 1 335 ? 9.696 16.028 -7.636 1.00 89.12 335 ALA A CA 1
ATOM 2424 C C . ALA A 1 335 ? 9.988 15.178 -8.886 1.00 89.12 335 ALA A C 1
ATOM 2426 O O . ALA A 1 335 ? 10.811 14.261 -8.824 1.00 89.12 335 ALA A O 1
ATOM 2427 N N . ALA A 1 336 ? 9.374 15.528 -10.022 1.00 90.88 336 ALA A N 1
ATOM 2428 C CA . ALA A 1 336 ? 9.610 14.884 -11.308 1.00 90.88 336 ALA A CA 1
ATOM 2429 C C . ALA A 1 336 ? 11.050 15.066 -11.787 1.00 90.88 336 ALA A C 1
ATOM 2431 O O . ALA A 1 336 ? 11.670 14.107 -12.238 1.00 90.88 336 ALA A O 1
ATOM 2432 N N . ASP A 1 337 ? 11.605 16.266 -11.640 1.00 89.06 337 ASP A N 1
ATOM 2433 C CA . ASP A 1 337 ? 12.996 16.533 -11.995 1.00 89.06 337 ASP A CA 1
ATOM 2434 C C . ASP A 1 337 ? 13.969 15.706 -11.159 1.00 89.06 337 ASP A C 1
ATOM 2436 O O . ASP A 1 337 ? 14.771 14.963 -11.717 1.00 89.06 337 ASP A O 1
ATOM 2440 N N . GLY A 1 338 ? 13.797 15.685 -9.835 1.00 88.75 338 GLY A N 1
ATOM 2441 C CA . GLY A 1 338 ? 14.608 14.837 -8.962 1.00 88.75 338 GLY A CA 1
ATOM 2442 C C . GLY A 1 338 ? 14.471 13.337 -9.261 1.00 88.75 338 GLY A C 1
ATOM 2443 O O . GLY A 1 338 ? 15.416 12.581 -9.036 1.00 88.75 338 GLY A O 1
ATOM 2444 N N . ALA A 1 339 ? 13.320 12.876 -9.763 1.00 88.88 339 ALA A N 1
ATOM 2445 C CA . ALA A 1 339 ? 13.145 11.491 -10.203 1.00 88.88 339 ALA A CA 1
ATOM 2446 C C . ALA A 1 339 ? 13.932 11.194 -11.489 1.00 88.88 339 ALA A C 1
ATOM 2448 O O . ALA A 1 339 ? 14.636 10.184 -11.548 1.00 88.88 339 ALA A O 1
ATOM 2449 N N . VAL A 1 340 ? 13.871 12.092 -12.477 1.00 89.50 340 VAL A N 1
ATOM 2450 C CA . VAL A 1 340 ? 14.638 11.967 -13.725 1.00 89.50 340 VAL A CA 1
ATOM 2451 C C . VAL A 1 340 ? 16.139 12.048 -13.451 1.00 89.50 340 VAL A C 1
ATOM 2453 O O . VAL A 1 340 ? 16.886 11.210 -13.946 1.00 89.50 340 VAL A O 1
ATOM 2456 N N . GLU A 1 341 ? 16.592 12.982 -12.614 1.00 88.50 341 GLU A N 1
ATOM 2457 C CA . GLU A 1 341 ? 18.006 13.109 -12.243 1.00 88.50 341 GLU A CA 1
ATOM 2458 C C . GLU A 1 341 ? 18.553 11.842 -11.574 1.00 88.50 341 GLU A C 1
ATOM 2460 O O . GLU A 1 341 ? 19.659 11.404 -11.897 1.00 88.50 341 GLU A O 1
ATOM 2465 N N . ARG A 1 342 ? 17.787 11.220 -10.664 1.00 89.00 342 ARG A N 1
ATOM 2466 C CA . ARG A 1 342 ? 18.188 9.957 -10.020 1.00 89.00 342 ARG A CA 1
ATOM 2467 C C . ARG A 1 342 ? 18.324 8.821 -11.027 1.00 89.00 342 ARG A C 1
ATOM 2469 O O . ARG A 1 342 ? 19.300 8.077 -10.955 1.00 89.00 342 ARG A O 1
ATOM 2476 N N . GLU A 1 343 ? 17.380 8.697 -11.957 1.00 88.75 343 GLU A N 1
ATOM 2477 C CA . GLU A 1 343 ? 17.426 7.640 -12.969 1.00 88.75 343 GLU A CA 1
ATOM 2478 C C . GLU A 1 343 ? 18.570 7.856 -13.965 1.00 88.75 343 GLU A C 1
ATOM 2480 O O . GLU A 1 343 ? 19.345 6.937 -14.230 1.00 88.75 343 GLU A O 1
ATOM 2485 N N . VAL A 1 344 ? 18.753 9.088 -14.446 1.00 89.69 344 VAL A N 1
ATOM 2486 C CA . VAL A 1 344 ? 19.891 9.463 -15.299 1.00 89.69 344 VAL A CA 1
ATOM 2487 C C . VAL A 1 344 ? 21.216 9.208 -14.576 1.00 89.69 344 VAL A C 1
ATOM 2489 O O . VAL A 1 344 ? 22.144 8.663 -15.171 1.00 89.69 344 VAL A O 1
ATOM 2492 N N . GLY A 1 345 ? 21.312 9.540 -13.286 1.00 88.94 345 GLY A N 1
ATOM 2493 C CA . GLY A 1 345 ? 22.485 9.246 -12.460 1.00 88.94 345 GLY A CA 1
ATOM 2494 C C . GLY A 1 345 ? 22.774 7.747 -12.362 1.00 88.94 345 GLY A C 1
ATOM 2495 O O . GLY A 1 345 ? 23.892 7.317 -12.642 1.00 88.94 345 GLY A O 1
ATOM 2496 N N . ARG A 1 346 ? 21.752 6.937 -12.061 1.00 91.31 346 ARG A N 1
ATOM 2497 C CA . ARG A 1 346 ? 21.858 5.473 -11.969 1.00 91.31 346 ARG A CA 1
ATOM 2498 C C . ARG A 1 346 ? 22.315 4.846 -13.287 1.00 91.31 346 ARG A C 1
ATOM 2500 O O . ARG A 1 346 ? 23.189 3.979 -13.283 1.00 91.31 346 ARG A O 1
ATOM 2507 N N . LEU A 1 347 ? 21.743 5.281 -14.411 1.00 91.62 347 LEU A N 1
ATOM 2508 C CA . LEU A 1 347 ? 22.148 4.827 -15.742 1.00 91.62 347 LEU A CA 1
ATOM 2509 C C . LEU A 1 347 ? 23.588 5.255 -16.060 1.00 91.62 347 LEU A C 1
ATOM 2511 O O . LEU A 1 347 ? 24.365 4.451 -16.566 1.00 91.62 347 LEU A O 1
ATOM 2515 N N . ALA A 1 348 ? 23.991 6.479 -15.716 1.00 89.56 348 ALA A N 1
ATOM 2516 C CA . ALA A 1 348 ? 25.370 6.934 -15.899 1.00 89.56 348 ALA A CA 1
ATOM 2517 C C . ALA A 1 348 ? 26.376 6.098 -15.096 1.00 89.56 348 ALA A C 1
ATOM 2519 O O . ALA A 1 348 ? 27.416 5.705 -15.635 1.00 89.56 348 ALA A O 1
ATOM 2520 N N . ASP A 1 349 ? 26.062 5.762 -13.848 1.00 90.62 349 ASP A N 1
ATOM 2521 C CA . ASP A 1 349 ? 26.918 4.914 -13.016 1.00 90.62 349 ASP A CA 1
ATOM 2522 C C . ASP A 1 349 ? 27.017 3.487 -13.582 1.00 90.62 349 ASP A C 1
ATOM 2524 O O . ASP A 1 349 ? 28.121 2.959 -13.739 1.00 90.62 349 ASP A O 1
ATOM 2528 N N . LEU A 1 350 ? 25.891 2.891 -13.993 1.00 91.88 350 LEU A N 1
ATOM 2529 C CA . LEU A 1 350 ? 25.861 1.561 -14.612 1.00 91.88 350 LEU A CA 1
ATOM 2530 C C . LEU A 1 350 ? 26.664 1.519 -15.922 1.00 91.88 350 LEU A C 1
ATOM 2532 O O . LEU A 1 350 ? 27.464 0.610 -16.142 1.00 91.88 350 LEU A O 1
ATOM 2536 N N . GLY A 1 351 ? 26.474 2.514 -16.788 1.00 91.00 351 GLY A N 1
ATOM 2537 C CA . GLY A 1 351 ? 27.146 2.585 -18.082 1.00 91.00 351 GLY A CA 1
ATOM 2538 C C . GLY A 1 351 ? 28.647 2.806 -17.936 1.00 91.00 351 GLY A C 1
ATOM 2539 O O . GLY A 1 351 ? 29.440 2.152 -18.613 1.00 91.00 351 GLY A O 1
ATOM 2540 N N . THR A 1 352 ? 29.065 3.674 -17.009 1.00 88.38 352 THR A N 1
ATOM 2541 C CA . THR A 1 352 ? 30.495 3.881 -16.734 1.00 88.38 352 THR A CA 1
ATOM 2542 C C . THR A 1 352 ? 31.145 2.658 -16.093 1.00 88.38 352 THR A C 1
ATOM 2544 O O . THR A 1 352 ? 32.302 2.367 -16.397 1.00 88.38 352 THR A O 1
ATOM 2547 N N . GLN A 1 353 ? 30.424 1.903 -15.260 1.00 89.38 353 GLN A N 1
ATOM 2548 C CA . GLN A 1 353 ? 30.896 0.617 -14.749 1.00 89.38 353 GLN A CA 1
ATOM 2549 C C . GLN A 1 353 ? 31.080 -0.403 -15.880 1.00 89.38 353 GLN A C 1
ATOM 2551 O O . GLN A 1 353 ? 32.149 -1.003 -15.963 1.00 89.38 353 GLN A O 1
ATOM 2556 N N . ALA A 1 354 ? 30.096 -0.546 -16.773 1.00 89.44 354 ALA A N 1
ATOM 2557 C CA . ALA A 1 354 ? 30.175 -1.449 -17.923 1.00 89.44 354 ALA A CA 1
ATOM 2558 C C . ALA A 1 354 ? 31.343 -1.094 -18.862 1.00 89.44 354 ALA A C 1
ATOM 2560 O O . ALA A 1 354 ? 32.109 -1.969 -19.272 1.00 89.44 354 ALA A O 1
ATOM 2561 N N . ALA A 1 355 ? 31.553 0.202 -19.123 1.00 87.94 355 ALA A N 1
ATOM 2562 C CA . ALA A 1 355 ? 32.691 0.680 -19.906 1.00 87.94 355 ALA A CA 1
ATOM 2563 C C . ALA A 1 355 ? 34.036 0.344 -19.230 1.00 87.94 355 ALA A C 1
ATOM 2565 O O . ALA A 1 355 ? 34.975 -0.081 -19.897 1.00 87.94 355 ALA A O 1
ATOM 2566 N N . ARG A 1 356 ? 34.131 0.459 -17.895 1.00 86.50 356 ARG A N 1
ATOM 2567 C CA . ARG A 1 356 ? 35.342 0.089 -17.133 1.00 86.50 356 ARG A CA 1
ATOM 2568 C C . ARG A 1 356 ? 35.629 -1.410 -17.136 1.00 86.50 356 ARG A C 1
ATOM 2570 O O . ARG A 1 356 ? 36.792 -1.793 -17.059 1.00 86.50 356 ARG A O 1
ATOM 2577 N N . THR A 1 357 ? 34.602 -2.253 -17.203 1.00 88.75 357 THR A N 1
ATOM 2578 C CA . THR A 1 357 ? 34.751 -3.715 -17.276 1.00 88.75 357 THR A CA 1
ATOM 2579 C C . THR A 1 357 ? 34.921 -4.231 -18.707 1.00 88.75 357 THR A C 1
ATOM 2581 O O . THR A 1 357 ? 34.911 -5.441 -18.910 1.00 88.75 357 THR A O 1
ATOM 2584 N N . ASN A 1 358 ? 35.095 -3.335 -19.688 1.00 85.06 358 ASN A N 1
ATOM 2585 C CA . ASN A 1 358 ? 35.195 -3.646 -21.117 1.00 85.06 358 ASN A CA 1
ATOM 2586 C C . ASN A 1 358 ? 33.961 -4.382 -21.684 1.00 85.06 358 ASN A C 1
ATOM 2588 O O . ASN A 1 358 ? 34.051 -5.082 -22.691 1.00 85.06 358 ASN A O 1
ATOM 2592 N N . ASP A 1 359 ? 32.799 -4.216 -21.046 1.00 89.75 359 ASP A N 1
ATOM 2593 C CA . ASP A 1 359 ? 31.514 -4.699 -21.553 1.00 89.75 359 ASP A CA 1
ATOM 2594 C C . ASP A 1 359 ? 30.869 -3.606 -22.416 1.00 89.75 359 ASP A C 1
ATOM 2596 O O . ASP A 1 359 ? 29.989 -2.848 -21.994 1.00 89.75 359 ASP A O 1
ATOM 2600 N N . LEU A 1 360 ? 31.372 -3.497 -23.646 1.00 88.25 360 LEU A N 1
ATOM 2601 C CA . LEU A 1 360 ? 30.966 -2.462 -24.597 1.00 88.25 360 LEU A CA 1
ATOM 2602 C C . LEU A 1 360 ? 29.512 -2.616 -25.057 1.00 88.25 360 LEU A C 1
ATOM 2604 O O . LEU A 1 360 ? 28.871 -1.620 -25.388 1.00 88.25 360 LEU A O 1
ATOM 2608 N N . ALA A 1 361 ? 28.966 -3.834 -25.063 1.00 88.94 361 ALA A N 1
ATOM 2609 C CA . ALA A 1 361 ? 27.580 -4.074 -25.460 1.00 88.94 361 ALA A CA 1
ATOM 2610 C C . ALA A 1 361 ? 26.606 -3.496 -24.424 1.00 88.94 361 ALA A C 1
ATOM 2612 O O . ALA A 1 361 ? 25.697 -2.733 -24.775 1.00 88.94 361 ALA A O 1
ATOM 2613 N N . SER A 1 362 ? 26.837 -3.784 -23.140 1.00 88.56 362 SER A N 1
ATOM 2614 C CA . SER A 1 362 ? 26.039 -3.217 -22.050 1.00 88.56 362 SER A CA 1
ATOM 2615 C C . SER A 1 362 ? 26.225 -1.705 -21.952 1.00 88.56 362 SER A C 1
ATOM 2617 O O . SER A 1 362 ? 25.246 -0.971 -21.832 1.00 88.56 362 SER A O 1
ATOM 2619 N N . ALA A 1 363 ? 27.457 -1.207 -22.085 1.00 90.19 363 ALA A N 1
ATOM 2620 C CA . ALA A 1 363 ? 27.733 0.226 -22.039 1.00 90.19 363 ALA A CA 1
ATOM 2621 C C . ALA A 1 363 ? 27.059 1.006 -23.187 1.00 90.19 363 ALA A C 1
ATOM 2623 O O . ALA A 1 363 ? 26.496 2.071 -22.942 1.00 90.19 363 ALA A O 1
ATOM 2624 N N . ASN A 1 364 ? 27.029 0.465 -24.412 1.00 90.88 364 ASN A N 1
ATOM 2625 C CA . ASN A 1 364 ? 26.304 1.069 -25.539 1.00 90.88 364 ASN A CA 1
ATOM 2626 C C . ASN A 1 364 ? 24.776 1.007 -25.366 1.00 90.88 364 ASN A C 1
ATOM 2628 O O . ASN A 1 364 ? 24.068 1.955 -25.719 1.00 90.88 364 ASN A O 1
ATOM 2632 N N . THR A 1 365 ? 24.258 -0.072 -24.773 1.00 92.69 365 THR A N 1
ATOM 2633 C CA . THR A 1 365 ? 22.831 -0.184 -24.424 1.00 92.69 365 THR A CA 1
ATOM 2634 C C . THR A 1 365 ? 22.438 0.898 -23.416 1.00 92.69 365 THR A C 1
ATOM 2636 O O . THR A 1 365 ? 21.447 1.604 -23.600 1.00 92.69 365 THR A O 1
ATOM 2639 N N . VAL A 1 366 ? 23.262 1.095 -22.386 1.00 91.56 366 VAL A N 1
ATOM 2640 C CA . VAL A 1 366 ? 23.049 2.132 -21.372 1.00 91.56 366 VAL A CA 1
ATOM 2641 C C . VAL A 1 366 ? 23.239 3.541 -21.942 1.00 91.56 366 VAL A C 1
ATOM 2643 O O . VAL A 1 366 ? 22.470 4.434 -21.597 1.00 91.56 366 VAL A O 1
ATOM 2646 N N . LEU A 1 367 ? 24.195 3.755 -22.855 1.00 91.50 367 LEU A N 1
ATOM 2647 C CA . LEU A 1 367 ? 24.352 5.032 -23.562 1.00 91.50 367 LEU A CA 1
ATOM 2648 C C . LEU A 1 367 ? 23.107 5.379 -24.385 1.00 91.50 367 LEU A C 1
ATOM 2650 O O . LEU A 1 367 ? 22.701 6.540 -24.404 1.00 91.50 367 LEU A O 1
ATOM 2654 N N . THR A 1 368 ? 22.485 4.388 -25.025 1.00 91.56 368 THR A N 1
ATOM 2655 C CA . THR A 1 368 ? 21.225 4.582 -25.757 1.00 91.56 368 THR A CA 1
ATOM 2656 C C . THR A 1 368 ? 20.124 5.035 -24.797 1.00 91.56 368 THR A C 1
ATOM 2658 O O . THR A 1 368 ? 19.535 6.091 -25.006 1.00 91.56 368 THR A O 1
ATOM 2661 N N . ALA A 1 369 ? 19.941 4.328 -23.676 1.00 88.31 369 ALA A N 1
ATOM 2662 C CA . ALA A 1 369 ? 18.962 4.698 -22.651 1.00 88.31 369 ALA A CA 1
ATOM 2663 C C . ALA A 1 369 ? 19.217 6.094 -22.041 1.00 88.31 369 ALA A C 1
ATOM 2665 O O . ALA A 1 369 ? 18.281 6.859 -21.817 1.00 88.31 369 ALA A O 1
ATOM 2666 N N . LEU A 1 370 ? 20.482 6.464 -21.812 1.00 88.75 370 LEU A N 1
ATOM 2667 C CA . LEU A 1 370 ? 20.873 7.799 -21.346 1.00 88.75 370 LEU A CA 1
ATOM 2668 C C . LEU A 1 370 ? 20.597 8.892 -22.372 1.00 88.75 370 LEU A C 1
ATOM 2670 O O . LEU A 1 370 ? 20.135 9.970 -22.012 1.00 88.75 370 LEU A O 1
ATOM 2674 N N . THR A 1 371 ? 20.873 8.617 -23.644 1.00 88.12 371 THR A N 1
ATOM 2675 C CA . THR A 1 371 ? 20.600 9.551 -24.741 1.00 88.12 371 THR A CA 1
ATOM 2676 C C . THR A 1 371 ? 19.095 9.748 -24.914 1.00 88.12 371 THR A C 1
ATOM 2678 O O . THR A 1 371 ? 18.641 10.861 -25.178 1.00 88.12 371 THR A O 1
ATOM 2681 N N . ASP A 1 372 ? 18.307 8.696 -24.694 1.00 85.44 372 ASP A N 1
ATOM 2682 C CA . ASP A 1 372 ? 16.850 8.775 -24.701 1.00 85.44 372 ASP A CA 1
ATOM 2683 C C . ASP A 1 372 ? 16.309 9.565 -23.505 1.00 85.44 372 ASP A C 1
ATOM 2685 O O . ASP A 1 372 ? 15.364 10.340 -23.679 1.00 85.44 372 ASP A O 1
ATOM 2689 N N . ALA A 1 373 ? 16.908 9.427 -22.318 1.00 84.88 373 ALA A N 1
ATOM 2690 C CA . ALA A 1 373 ? 16.487 10.110 -21.094 1.00 84.88 373 ALA A CA 1
ATOM 2691 C C . ALA A 1 373 ? 16.934 11.586 -21.040 1.00 84.88 373 ALA A C 1
ATOM 2693 O O . ALA A 1 373 ? 16.095 12.483 -20.933 1.00 84.88 373 ALA A O 1
ATOM 2694 N N . ASP A 1 374 ? 18.236 11.851 -21.164 1.00 85.31 374 ASP A N 1
ATOM 2695 C CA . ASP A 1 374 ? 18.848 13.182 -21.075 1.00 85.31 374 ASP A CA 1
ATOM 2696 C C . ASP A 1 374 ? 20.019 13.327 -22.075 1.00 85.31 374 ASP A C 1
ATOM 2698 O O . ASP A 1 374 ? 21.193 13.182 -21.714 1.00 85.31 374 ASP A O 1
ATOM 2702 N N . PRO A 1 375 ? 19.735 13.625 -23.358 1.00 84.25 375 PRO A N 1
ATOM 2703 C CA . PRO A 1 375 ? 20.763 13.707 -24.399 1.00 84.25 375 PRO A CA 1
ATOM 2704 C C . PRO A 1 375 ? 21.743 14.871 -24.202 1.00 84.25 375 PRO A C 1
ATOM 2706 O O . PRO A 1 375 ? 22.883 14.788 -24.651 1.00 84.25 375 PRO A O 1
ATOM 2709 N N . ALA A 1 376 ? 21.321 15.957 -23.545 1.00 81.19 376 ALA A N 1
ATOM 2710 C CA . ALA A 1 376 ? 22.194 17.081 -23.187 1.00 81.19 376 ALA A CA 1
ATOM 2711 C C . ALA A 1 376 ? 22.898 16.881 -21.826 1.00 81.19 376 ALA A C 1
ATOM 2713 O O . ALA A 1 376 ? 23.631 17.761 -21.365 1.00 81.19 376 ALA A O 1
ATOM 2714 N N . GLY A 1 377 ? 22.668 15.739 -21.174 1.00 83.50 377 GLY A N 1
ATOM 2715 C CA . GLY A 1 377 ? 23.115 15.444 -19.823 1.00 83.50 377 GLY A CA 1
ATOM 2716 C C . GLY A 1 377 ? 24.618 15.236 -19.693 1.00 83.50 377 GLY A C 1
ATOM 2717 O O . GLY A 1 377 ? 25.278 14.613 -20.529 1.00 83.50 377 GLY A O 1
ATOM 2718 N N . ARG A 1 378 ? 25.177 15.679 -18.561 1.00 83.25 378 ARG A N 1
ATOM 2719 C CA . ARG A 1 378 ? 26.598 15.453 -18.234 1.00 83.25 378 ARG A CA 1
ATOM 2720 C C . ARG A 1 378 ? 26.944 13.964 -18.122 1.00 83.25 378 ARG A C 1
ATOM 2722 O O . ARG A 1 378 ? 28.076 13.593 -18.419 1.00 83.25 378 ARG A O 1
ATOM 2729 N N . GLY A 1 379 ? 26.007 13.129 -17.665 1.00 82.69 379 GLY A N 1
ATOM 2730 C CA . GLY A 1 379 ? 26.184 11.674 -17.561 1.00 82.69 379 GLY A CA 1
ATOM 2731 C C . GLY A 1 379 ? 26.340 11.010 -18.931 1.00 82.69 379 GLY A C 1
ATOM 2732 O O . GLY A 1 379 ? 27.288 10.254 -19.140 1.00 82.69 379 GLY A O 1
ATOM 2733 N N . THR A 1 380 ? 25.478 11.385 -19.877 1.00 86.94 380 THR A N 1
ATOM 2734 C CA . THR A 1 380 ? 25.504 10.940 -21.278 1.00 86.94 380 THR A CA 1
ATOM 2735 C C . THR A 1 380 ? 26.829 11.296 -21.947 1.00 86.94 380 THR A C 1
ATOM 2737 O O . THR A 1 380 ? 27.486 10.428 -22.521 1.00 86.94 380 THR A O 1
ATOM 2740 N N . GLU A 1 381 ? 27.291 12.541 -21.790 1.00 86.50 381 GLU A N 1
ATOM 2741 C CA . GLU A 1 381 ? 28.566 12.971 -22.373 1.00 86.50 381 GLU A CA 1
ATOM 2742 C C . GLU A 1 381 ? 29.768 12.238 -21.766 1.00 86.50 381 GLU A C 1
ATOM 2744 O O . GLU A 1 381 ? 30.670 11.811 -22.485 1.00 86.50 381 GLU A O 1
ATOM 2749 N N . ARG A 1 382 ? 29.775 12.032 -20.443 1.00 85.88 382 ARG A N 1
ATOM 2750 C CA . ARG A 1 382 ? 30.844 11.282 -19.765 1.00 85.88 382 ARG A CA 1
ATOM 2751 C C . ARG A 1 382 ? 30.955 9.850 -20.276 1.00 85.88 382 ARG A C 1
ATOM 2753 O O . ARG A 1 382 ? 32.071 9.391 -20.506 1.00 85.88 382 ARG A O 1
ATOM 2760 N N . LEU A 1 383 ? 29.831 9.154 -20.452 1.00 88.38 383 LEU A N 1
ATOM 2761 C CA . LEU A 1 383 ? 29.837 7.786 -20.970 1.00 88.38 383 LEU A CA 1
ATOM 2762 C C . LEU A 1 383 ? 30.267 7.739 -22.441 1.00 88.38 383 LEU A C 1
ATOM 2764 O O . LEU A 1 383 ? 31.064 6.879 -22.809 1.00 88.38 383 LEU A O 1
ATOM 2768 N N . ARG A 1 384 ? 29.815 8.697 -23.259 1.00 89.06 384 ARG A N 1
ATOM 2769 C CA . ARG A 1 384 ? 30.233 8.829 -24.663 1.00 89.06 384 ARG A CA 1
ATOM 2770 C C . ARG A 1 384 ? 31.748 9.000 -24.793 1.00 89.06 384 ARG A C 1
ATOM 2772 O O . ARG A 1 384 ? 32.378 8.311 -25.589 1.00 89.06 384 ARG A O 1
ATOM 2779 N N . VAL A 1 385 ? 32.341 9.867 -23.969 1.00 86.62 385 VAL A N 1
ATOM 2780 C CA . VAL A 1 385 ? 33.799 10.063 -23.914 1.00 86.62 385 VAL A CA 1
ATOM 2781 C C . VAL A 1 385 ? 34.515 8.802 -23.419 1.00 86.62 385 VAL A C 1
ATOM 2783 O O . VAL A 1 385 ? 35.543 8.434 -23.980 1.00 86.62 385 VAL A O 1
ATOM 2786 N N . ALA A 1 386 ? 33.980 8.122 -22.400 1.00 84.75 386 ALA A N 1
ATOM 2787 C CA . A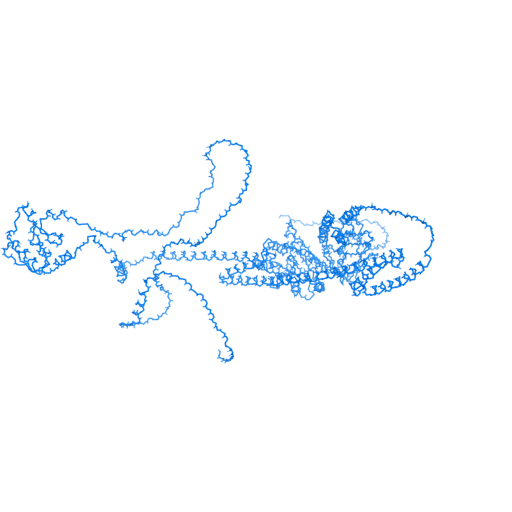LA A 1 386 ? 34.573 6.893 -21.875 1.00 84.75 386 ALA A CA 1
ATOM 2788 C C . ALA A 1 386 ? 34.593 5.760 -22.915 1.00 84.75 386 ALA A C 1
ATOM 2790 O O . ALA A 1 386 ? 35.590 5.056 -23.013 1.00 84.75 386 ALA A O 1
ATOM 2791 N N . LEU A 1 387 ? 33.533 5.609 -23.712 1.00 86.19 387 LEU A N 1
ATOM 2792 C CA . LEU A 1 387 ? 33.461 4.608 -24.781 1.00 86.19 387 LEU A CA 1
ATOM 2793 C C . LEU A 1 387 ? 34.416 4.916 -25.940 1.00 86.19 387 LEU A C 1
ATOM 2795 O O . LEU A 1 387 ? 35.137 4.024 -26.380 1.00 86.19 387 LEU A O 1
ATOM 2799 N N . ALA A 1 388 ? 34.508 6.182 -26.358 1.00 83.12 388 ALA A N 1
ATOM 2800 C CA . ALA A 1 388 ? 35.449 6.603 -27.399 1.00 83.12 388 ALA A CA 1
ATOM 2801 C C . ALA A 1 388 ? 36.919 6.322 -27.020 1.00 83.12 388 ALA A C 1
ATOM 2803 O O . ALA A 1 388 ? 37.726 5.964 -27.871 1.00 83.12 388 ALA A O 1
ATOM 2804 N N . GLN A 1 389 ? 37.268 6.425 -25.733 1.00 77.81 389 GLN A N 1
ATOM 2805 C CA . GLN A 1 389 ? 38.616 6.114 -25.238 1.00 77.81 389 GLN A CA 1
ATOM 2806 C C . GLN A 1 389 ? 38.949 4.614 -25.239 1.00 77.81 389 GLN A C 1
ATOM 2808 O O . GLN A 1 389 ? 40.128 4.263 -25.240 1.00 77.81 389 GLN A O 1
ATOM 2813 N N . VAL A 1 390 ? 37.942 3.735 -25.218 1.00 70.31 390 VAL A N 1
ATOM 2814 C CA . VAL A 1 390 ? 38.134 2.276 -25.263 1.00 70.31 390 VAL A CA 1
ATOM 2815 C C . VAL A 1 390 ? 38.217 1.772 -26.711 1.00 70.31 390 VAL A C 1
ATOM 2817 O O . VAL A 1 390 ? 38.970 0.839 -26.983 1.00 70.31 390 VAL A O 1
ATOM 2820 N N . GLU A 1 391 ? 37.518 2.413 -27.653 1.00 63.25 391 GLU A N 1
ATOM 2821 C CA . GLU A 1 391 ? 37.561 2.062 -29.084 1.00 63.25 391 GLU A CA 1
ATOM 2822 C C . GLU A 1 391 ? 38.888 2.433 -29.777 1.00 63.25 391 GLU A C 1
ATOM 2824 O O . GLU A 1 391 ? 39.312 1.729 -30.693 1.00 63.25 391 GLU A O 1
ATOM 2829 N N . ASP A 1 392 ? 39.599 3.466 -29.310 1.00 54.62 392 ASP A N 1
ATOM 2830 C CA . ASP A 1 392 ? 40.891 3.905 -29.876 1.00 54.62 392 ASP A CA 1
ATOM 2831 C C . ASP A 1 392 ? 42.090 2.985 -29.525 1.00 54.62 392 ASP A C 1
ATOM 2833 O O . ASP A 1 392 ? 43.220 3.222 -29.962 1.00 54.62 392 ASP A O 1
ATOM 2837 N N . ALA A 1 393 ? 41.876 1.908 -28.759 1.00 49.41 393 ALA A N 1
ATOM 2838 C CA . ALA A 1 393 ? 42.915 0.966 -28.334 1.00 49.41 393 ALA A CA 1
ATOM 2839 C C . ALA A 1 393 ? 42.824 -0.398 -29.057 1.00 49.41 393 ALA A C 1
ATOM 2841 O O . ALA A 1 393 ? 42.611 -1.433 -28.425 1.00 49.41 393 ALA A O 1
ATOM 2842 N N . ALA A 1 394 ? 43.043 -0.428 -30.379 1.00 39.44 394 ALA A N 1
ATOM 2843 C CA . ALA A 1 394 ? 43.291 -1.665 -31.136 1.00 39.44 394 ALA A CA 1
ATOM 2844 C C . ALA A 1 394 ? 44.490 -1.521 -32.110 1.00 39.44 394 ALA A C 1
ATOM 2846 O O . ALA A 1 394 ? 44.645 -0.462 -32.718 1.00 39.44 394 ALA A O 1
ATOM 2847 N N . PRO A 1 395 ? 45.360 -2.545 -32.286 1.00 41.91 395 PRO A N 1
ATOM 2848 C CA . PRO A 1 395 ? 46.614 -2.406 -33.034 1.00 41.91 395 PRO A CA 1
ATOM 2849 C C . PRO A 1 395 ? 46.429 -2.504 -34.557 1.00 41.91 395 PRO A C 1
ATOM 2851 O O . PRO A 1 395 ? 45.743 -3.397 -35.052 1.00 41.91 395 PRO A O 1
ATOM 2854 N N . GLN A 1 396 ? 47.132 -1.641 -35.296 1.00 40.97 396 GLN A N 1
ATOM 2855 C CA . GLN A 1 396 ? 47.367 -1.748 -36.739 1.00 40.97 396 GLN A CA 1
ATOM 2856 C C . GLN A 1 396 ? 48.741 -2.379 -37.012 1.00 40.97 396 GLN A C 1
ATOM 2858 O O . GLN A 1 396 ? 49.730 -1.903 -36.468 1.00 40.97 396 GLN A O 1
ATOM 2863 N N . ASP A 1 397 ? 48.790 -3.422 -37.851 1.00 32.75 397 ASP A N 1
ATOM 2864 C CA . ASP A 1 397 ? 49.783 -3.630 -38.928 1.00 32.75 397 ASP A CA 1
ATOM 2865 C C . ASP A 1 397 ? 49.609 -5.022 -39.574 1.00 32.75 397 ASP A C 1
ATOM 2867 O O . ASP A 1 397 ? 49.281 -5.981 -38.882 1.00 32.75 397 ASP A O 1
ATOM 2871 N N . VAL A 1 398 ? 49.768 -5.140 -40.905 1.00 32.81 398 VAL A N 1
ATOM 2872 C CA . VAL A 1 398 ? 50.947 -5.721 -41.607 1.00 32.81 398 VAL A CA 1
ATOM 2873 C C . VAL A 1 398 ? 50.687 -5.739 -43.139 1.00 32.81 398 VAL A C 1
ATOM 2875 O O . VAL A 1 398 ? 49.701 -6.297 -43.620 1.00 32.81 398 VAL A O 1
ATOM 2878 N N . LEU A 1 399 ? 51.609 -5.138 -43.908 1.00 36.03 399 LEU A N 1
ATOM 2879 C CA . LEU A 1 399 ? 51.714 -5.139 -45.384 1.00 36.03 399 LEU A CA 1
ATOM 2880 C C . LEU A 1 399 ? 52.150 -6.504 -45.995 1.00 36.03 399 LEU A C 1
ATOM 2882 O O . LEU A 1 399 ? 52.792 -7.305 -45.320 1.00 36.03 399 LEU A O 1
ATOM 2886 N N . PRO A 1 400 ? 51.892 -6.765 -47.298 1.00 44.53 400 PRO A N 1
ATOM 2887 C CA . PRO A 1 400 ? 52.144 -8.058 -47.953 1.00 44.53 400 PRO A CA 1
ATOM 2888 C C . PRO A 1 400 ? 53.565 -8.197 -48.558 1.00 44.53 400 PRO A C 1
ATOM 2890 O O . PRO A 1 400 ? 54.159 -7.183 -48.931 1.00 44.53 400 PRO A O 1
ATOM 2893 N N . PRO A 1 401 ? 54.108 -9.425 -48.753 1.00 37.03 401 PRO A N 1
ATOM 2894 C CA . PRO A 1 401 ? 55.378 -9.638 -49.458 1.00 37.03 401 PRO A CA 1
ATOM 2895 C C . PRO A 1 401 ? 55.221 -10.067 -50.946 1.00 37.03 401 PRO A C 1
ATOM 2897 O O . PRO A 1 401 ? 54.123 -10.445 -51.365 1.00 37.03 401 PRO A O 1
ATOM 2900 N N . PRO A 1 402 ? 56.303 -9.996 -51.763 1.00 41.62 402 PRO A N 1
ATOM 2901 C CA . PRO A 1 402 ? 56.252 -9.849 -53.225 1.00 41.62 402 PRO A CA 1
ATOM 2902 C C . PRO A 1 402 ? 56.540 -11.131 -54.045 1.00 41.62 402 PRO A C 1
ATOM 2904 O O . PRO A 1 402 ? 56.917 -12.174 -53.516 1.00 41.62 402 PRO A O 1
ATOM 2907 N N . ALA A 1 403 ? 56.347 -11.020 -55.367 1.00 40.44 403 ALA A N 1
ATOM 2908 C CA . ALA A 1 403 ? 56.442 -12.067 -56.396 1.00 40.44 403 ALA A CA 1
ATOM 2909 C C . ALA A 1 403 ? 57.880 -12.460 -56.822 1.00 40.44 403 ALA A C 1
ATOM 2911 O O . ALA A 1 403 ? 58.790 -11.639 -56.693 1.00 40.44 403 ALA A O 1
ATOM 2912 N N . PRO A 1 404 ? 58.073 -13.642 -57.454 1.00 37.84 404 PRO A N 1
ATOM 2913 C CA . PRO A 1 404 ? 59.242 -13.926 -58.290 1.00 37.84 404 PRO A CA 1
ATOM 2914 C C . PRO A 1 404 ? 58.915 -14.277 -59.763 1.00 37.84 404 PRO A C 1
ATOM 2916 O O . PRO A 1 404 ? 57.763 -14.447 -60.154 1.00 37.84 404 PRO A O 1
ATOM 2919 N N . ALA A 1 405 ? 59.992 -14.328 -60.557 1.00 34.41 405 ALA A N 1
ATOM 2920 C CA . ALA A 1 405 ? 60.106 -14.123 -62.003 1.00 34.41 405 ALA A CA 1
ATOM 2921 C C . ALA A 1 405 ? 59.998 -15.371 -62.920 1.00 34.41 405 ALA A C 1
ATOM 2923 O O . ALA A 1 405 ? 60.000 -16.513 -62.471 1.00 34.41 405 ALA A O 1
ATOM 2924 N N . THR A 1 406 ? 59.950 -15.085 -64.228 1.00 36.62 406 THR A N 1
ATOM 2925 C CA . THR A 1 406 ? 59.845 -15.939 -65.434 1.00 36.62 406 THR A CA 1
ATOM 2926 C C . THR A 1 406 ? 61.165 -16.568 -65.921 1.00 36.62 406 THR A C 1
ATOM 2928 O O . THR A 1 406 ? 62.199 -15.907 -65.836 1.00 36.62 406 THR A O 1
ATOM 2931 N N . VAL A 1 407 ? 61.106 -17.756 -66.559 1.00 33.66 407 VAL A N 1
ATOM 2932 C CA . VAL A 1 407 ? 62.108 -18.299 -67.520 1.00 33.66 407 VAL A CA 1
ATOM 2933 C C . VAL A 1 407 ? 61.406 -19.126 -68.626 1.00 33.66 407 VAL A C 1
ATOM 2935 O O . VAL A 1 407 ? 60.432 -19.820 -68.341 1.00 33.66 407 VAL A O 1
ATOM 2938 N N . ASP A 1 408 ? 61.910 -19.010 -69.862 1.00 34.00 408 ASP A N 1
ATOM 2939 C CA . ASP A 1 408 ? 61.415 -19.524 -71.156 1.00 34.00 408 ASP A CA 1
ATOM 2940 C C . ASP A 1 408 ? 61.670 -21.021 -71.477 1.00 34.00 408 ASP A C 1
ATOM 2942 O O . ASP A 1 408 ? 62.679 -21.576 -71.050 1.00 34.00 408 ASP A O 1
ATOM 2946 N N . GLN A 1 409 ? 60.743 -21.575 -72.293 1.00 40.56 409 GLN A N 1
ATOM 2947 C CA . GLN A 1 409 ? 60.818 -22.507 -73.461 1.00 40.56 409 GLN A CA 1
ATOM 2948 C C . GLN A 1 409 ? 61.793 -23.718 -73.427 1.00 40.56 409 GLN A C 1
ATOM 2950 O O . GLN A 1 409 ? 62.921 -23.622 -72.976 1.00 40.56 409 GLN A O 1
ATOM 2955 N N . ASP A 1 410 ? 61.502 -24.918 -73.942 1.00 50.31 410 ASP A N 1
ATOM 2956 C CA . ASP A 1 410 ? 60.618 -25.347 -75.032 1.00 50.31 410 ASP A CA 1
ATOM 2957 C C . ASP A 1 410 ? 60.460 -26.889 -74.952 1.00 50.31 410 ASP A C 1
ATOM 2959 O O . ASP A 1 410 ? 61.440 -27.555 -74.621 1.00 50.31 410 ASP A O 1
ATOM 2963 N N . LEU A 1 411 ? 59.245 -27.413 -75.216 1.00 51.50 411 LEU A N 1
ATOM 2964 C CA . LEU A 1 411 ? 58.763 -28.830 -75.322 1.00 51.50 411 LEU A CA 1
ATOM 2965 C C . LEU A 1 411 ? 57.306 -29.011 -74.793 1.00 51.50 411 LEU A C 1
ATOM 2967 O O . LEU A 1 411 ? 56.799 -30.126 -74.716 1.00 51.50 411 LEU A O 1
ATOM 2971 N N . ILE A 1 412 ? 56.616 -27.917 -74.434 1.00 55.94 412 ILE A N 1
ATOM 2972 C CA . ILE A 1 412 ? 55.411 -27.908 -73.573 1.00 55.94 412 ILE A CA 1
ATOM 2973 C C . ILE A 1 412 ? 54.089 -27.654 -74.356 1.00 55.94 412 ILE A C 1
ATOM 2975 O O . ILE A 1 412 ? 53.005 -27.704 -73.786 1.00 55.94 412 ILE A O 1
ATOM 2979 N N . GLY A 1 413 ? 54.130 -27.401 -75.671 1.00 55.56 413 GLY A N 1
ATOM 2980 C CA . GLY A 1 413 ? 52.974 -26.900 -76.445 1.00 55.56 413 GLY A CA 1
ATOM 2981 C C . GLY A 1 413 ? 51.736 -27.813 -76.499 1.00 55.56 413 GLY A C 1
ATOM 2982 O O . GLY A 1 413 ? 50.626 -27.341 -76.270 1.00 55.56 413 GLY A O 1
ATOM 2983 N N . GLU A 1 414 ? 51.907 -29.117 -76.743 1.00 54.66 414 GLU A N 1
ATOM 2984 C CA . GLU A 1 414 ? 50.773 -30.058 -76.853 1.00 54.66 414 GLU A CA 1
ATOM 2985 C C . GLU A 1 414 ? 50.165 -30.425 -75.485 1.00 54.66 414 GLU A C 1
ATOM 2987 O O . GLU A 1 414 ? 48.949 -30.586 -75.364 1.00 54.66 414 GLU A O 1
ATOM 2992 N N . GLU A 1 415 ? 50.985 -30.485 -74.429 1.00 59.56 415 GLU A N 1
ATOM 2993 C CA . GLU A 1 415 ? 50.514 -30.713 -73.055 1.00 59.56 415 GLU A CA 1
ATOM 2994 C C . GLU A 1 415 ? 49.829 -29.457 -72.484 1.00 59.56 415 GLU A C 1
ATOM 2996 O O . GLU A 1 415 ? 48.821 -29.572 -71.788 1.00 59.56 415 GLU A O 1
ATOM 3001 N N . ILE A 1 416 ? 50.293 -28.252 -72.848 1.00 65.56 416 ILE A N 1
ATOM 3002 C CA . ILE A 1 416 ? 49.633 -26.980 -72.505 1.00 65.56 416 ILE A CA 1
ATOM 3003 C C . ILE A 1 416 ? 48.224 -26.919 -73.096 1.00 65.56 416 ILE A C 1
ATOM 3005 O O . ILE A 1 416 ? 47.300 -26.496 -72.404 1.00 65.56 416 ILE A O 1
ATOM 3009 N N . ASP A 1 417 ? 48.024 -27.335 -74.347 1.00 65.56 417 ASP A N 1
ATOM 3010 C CA . ASP A 1 417 ? 46.702 -27.272 -74.975 1.00 65.56 417 ASP A CA 1
ATOM 3011 C C . ASP A 1 417 ? 45.730 -28.307 -74.383 1.00 65.56 417 ASP A C 1
ATOM 3013 O O . ASP A 1 417 ? 44.559 -27.989 -74.145 1.00 65.56 417 ASP A O 1
ATOM 3017 N N . ARG A 1 418 ? 46.215 -29.502 -74.015 1.00 69.12 418 ARG A N 1
ATOM 3018 C CA . ARG A 1 418 ? 45.426 -30.493 -73.261 1.00 69.12 418 ARG A CA 1
ATOM 3019 C C . ARG A 1 418 ? 45.063 -29.992 -71.860 1.00 69.12 418 ARG A C 1
ATOM 3021 O O . ARG A 1 418 ? 43.894 -30.066 -71.470 1.00 69.12 418 ARG A O 1
ATOM 3028 N N . GLN A 1 419 ? 46.029 -29.437 -71.126 1.00 71.81 419 GLN A N 1
ATOM 3029 C CA . GLN A 1 419 ? 45.798 -28.839 -69.809 1.00 71.81 419 GLN A CA 1
ATOM 3030 C C . GLN A 1 419 ? 44.853 -27.640 -69.893 1.00 71.81 419 GLN A C 1
ATOM 3032 O O . GLN A 1 419 ? 44.002 -27.486 -69.021 1.00 71.81 419 GLN A O 1
ATOM 3037 N N . ARG A 1 420 ? 44.916 -26.820 -70.949 1.00 77.12 420 ARG A N 1
ATOM 3038 C CA . ARG A 1 420 ? 43.988 -25.696 -71.171 1.00 77.12 420 ARG A CA 1
ATOM 3039 C C . ARG A 1 420 ? 42.545 -26.160 -71.339 1.00 77.12 420 ARG A C 1
ATOM 3041 O O . ARG A 1 420 ? 41.663 -25.569 -70.719 1.00 77.12 420 ARG A O 1
ATOM 3048 N N . ILE A 1 421 ? 42.295 -27.211 -72.122 1.00 79.00 421 ILE A N 1
ATOM 3049 C CA . ILE A 1 421 ? 40.939 -27.752 -72.330 1.00 79.00 421 ILE A CA 1
ATOM 3050 C C . ILE A 1 421 ? 40.377 -28.319 -71.019 1.00 79.00 421 ILE A C 1
ATOM 3052 O O . ILE A 1 421 ? 39.258 -27.980 -70.630 1.00 79.00 421 ILE A O 1
ATOM 3056 N N . LEU A 1 422 ? 41.165 -29.121 -70.294 1.00 80.81 422 LEU A N 1
ATOM 3057 C CA . LEU A 1 422 ? 40.761 -29.673 -68.993 1.00 80.81 422 LEU A CA 1
ATOM 3058 C C . LEU A 1 422 ? 40.554 -28.573 -67.942 1.00 80.81 422 LEU A C 1
ATOM 3060 O O . LEU A 1 422 ? 39.609 -28.629 -67.153 1.00 80.81 422 LEU A O 1
ATOM 3064 N N . THR A 1 423 ? 41.384 -27.529 -67.975 1.00 84.50 423 THR A N 1
ATOM 3065 C CA . THR A 1 423 ? 41.235 -26.343 -67.123 1.00 84.50 423 THR A CA 1
ATOM 3066 C C . THR A 1 423 ? 39.923 -25.620 -67.415 1.00 84.50 423 THR A C 1
ATOM 3068 O O . THR A 1 423 ? 39.173 -25.340 -66.482 1.00 84.50 423 THR A O 1
ATOM 3071 N N . GLN A 1 424 ? 39.596 -25.371 -68.689 1.00 84.00 424 GLN A N 1
ATOM 3072 C CA . GLN A 1 424 ? 38.328 -24.746 -69.084 1.00 84.00 424 GLN A CA 1
ATOM 3073 C C . GLN A 1 424 ? 37.120 -25.575 -68.635 1.00 84.00 424 GLN A C 1
ATOM 3075 O O . GLN A 1 424 ? 36.170 -25.019 -68.081 1.00 84.00 424 GLN A O 1
ATOM 3080 N N . GLN A 1 425 ? 37.171 -26.898 -68.811 1.00 84.44 425 GLN A N 1
ATOM 3081 C CA . GLN A 1 425 ? 36.105 -27.799 -68.377 1.00 84.44 425 GLN A CA 1
ATOM 3082 C C . GLN A 1 425 ? 35.898 -27.738 -66.856 1.00 84.44 425 GLN A C 1
ATOM 3084 O O . GLN A 1 425 ? 34.770 -27.538 -66.401 1.00 84.44 425 GLN A O 1
ATOM 3089 N N . MET A 1 426 ? 36.977 -27.809 -66.069 1.00 87.12 426 MET A N 1
ATOM 3090 C CA . MET A 1 426 ? 36.900 -27.710 -64.608 1.00 87.12 426 MET A CA 1
ATOM 3091 C C . MET A 1 426 ? 36.423 -26.328 -64.143 1.00 87.12 426 MET A C 1
ATOM 3093 O O . MET A 1 426 ? 35.710 -26.220 -63.144 1.00 87.12 426 MET A O 1
ATOM 3097 N N . THR A 1 427 ? 36.787 -25.253 -64.850 1.00 86.94 427 THR A N 1
ATOM 3098 C CA . THR A 1 427 ? 36.285 -23.903 -64.556 1.00 86.94 427 THR A CA 1
ATOM 3099 C C . THR A 1 427 ? 34.774 -23.810 -64.764 1.00 86.94 427 THR A C 1
ATOM 3101 O O . THR A 1 427 ? 34.092 -23.220 -63.922 1.00 86.94 427 THR A O 1
ATOM 3104 N N . ILE A 1 428 ? 34.236 -24.402 -65.836 1.00 88.75 428 ILE A N 1
ATOM 3105 C CA . ILE A 1 428 ? 32.790 -24.429 -66.108 1.00 88.75 428 ILE A CA 1
ATOM 3106 C C . ILE A 1 428 ? 32.063 -25.248 -65.038 1.00 88.75 428 ILE A C 1
ATOM 3108 O O . ILE A 1 428 ? 31.109 -24.752 -64.441 1.00 88.75 428 ILE A O 1
ATOM 3112 N N . GLU A 1 429 ? 32.546 -26.456 -64.743 1.00 89.50 429 GLU A N 1
ATOM 3113 C CA . GLU A 1 429 ? 31.965 -27.337 -63.722 1.00 89.50 429 GLU A CA 1
ATOM 3114 C C . GLU A 1 429 ? 31.967 -26.668 -62.342 1.00 89.50 429 GLU A C 1
ATOM 3116 O O . GLU A 1 429 ? 30.929 -26.557 -61.692 1.00 89.50 429 GLU A O 1
ATOM 3121 N N . THR A 1 430 ? 33.108 -26.108 -61.934 1.00 91.44 430 THR A N 1
ATOM 3122 C CA . THR A 1 430 ? 33.239 -25.401 -60.653 1.00 91.44 430 THR A CA 1
ATOM 3123 C C . THR A 1 430 ? 32.327 -24.180 -60.587 1.00 91.44 430 THR A C 1
ATOM 3125 O O . THR A 1 430 ? 31.734 -23.916 -59.545 1.00 91.44 430 THR A O 1
ATOM 3128 N N . THR A 1 431 ? 32.178 -23.436 -61.686 1.00 90.81 431 THR A N 1
ATOM 3129 C CA . THR A 1 431 ? 31.269 -22.281 -61.730 1.00 90.81 431 THR A CA 1
ATOM 3130 C C . THR A 1 431 ? 29.814 -22.728 -61.600 1.00 90.81 431 THR A C 1
ATOM 3132 O O . THR A 1 431 ? 29.087 -22.155 -60.795 1.00 90.81 431 THR A O 1
ATOM 3135 N N . SER A 1 432 ? 29.423 -23.808 -62.282 1.00 92.94 432 SER A N 1
ATOM 3136 C CA . SER A 1 432 ? 28.087 -24.399 -62.159 1.00 92.94 432 SER A CA 1
ATOM 3137 C C . SER A 1 432 ? 27.781 -24.848 -60.728 1.00 92.94 432 SER A C 1
ATOM 3139 O O . SER A 1 432 ? 26.690 -24.583 -60.226 1.00 92.94 432 SER A O 1
ATOM 3141 N N . VAL A 1 433 ? 28.729 -25.503 -60.048 1.00 92.12 433 VAL A N 1
ATOM 3142 C CA . VAL A 1 433 ? 28.542 -25.951 -58.656 1.00 92.12 433 VAL A CA 1
ATOM 3143 C C . VAL A 1 433 ? 28.488 -24.768 -57.689 1.00 92.12 433 VAL A C 1
ATOM 3145 O O . VAL A 1 433 ? 27.676 -24.771 -56.767 1.00 92.12 433 VAL A O 1
ATOM 3148 N N . VAL A 1 434 ? 29.299 -23.728 -57.907 1.00 93.44 434 VAL A N 1
ATOM 3149 C CA . VAL A 1 434 ? 29.233 -22.487 -57.118 1.00 93.44 434 VAL A CA 1
ATOM 3150 C C . VAL A 1 434 ? 27.876 -21.803 -57.287 1.00 93.44 434 VAL A C 1
ATOM 3152 O O . VAL A 1 434 ? 27.289 -21.365 -56.299 1.00 93.44 434 VAL A O 1
ATOM 3155 N N . ASP A 1 435 ? 27.343 -21.735 -58.505 1.00 92.19 435 ASP A N 1
ATOM 3156 C CA . ASP A 1 435 ? 26.036 -21.126 -58.757 1.00 92.19 435 ASP A CA 1
ATOM 3157 C C . ASP A 1 435 ? 24.893 -21.959 -58.161 1.00 92.19 435 ASP A C 1
ATOM 3159 O O . ASP A 1 435 ? 23.984 -21.399 -57.544 1.00 92.19 435 ASP A O 1
ATOM 3163 N N . GLN A 1 436 ? 24.979 -23.290 -58.233 1.00 92.81 436 GLN A N 1
ATOM 3164 C CA . GLN A 1 436 ? 24.042 -24.186 -57.556 1.00 92.81 436 GLN A CA 1
ATOM 3165 C C . GLN A 1 436 ? 24.089 -24.003 -56.033 1.00 92.81 436 GLN A C 1
ATOM 3167 O O . GLN A 1 436 ? 23.046 -23.838 -55.401 1.00 92.81 436 GLN A O 1
ATOM 3172 N N . ALA A 1 437 ? 25.286 -23.967 -55.439 1.00 93.00 437 ALA A N 1
ATOM 3173 C CA . ALA A 1 437 ? 25.460 -23.730 -54.010 1.00 93.00 437 ALA A CA 1
ATOM 3174 C C . ALA A 1 437 ? 24.879 -22.372 -53.593 1.00 93.00 437 ALA A C 1
ATOM 3176 O O . ALA A 1 437 ? 24.203 -22.282 -52.574 1.00 93.00 437 ALA A O 1
ATOM 3177 N N . ARG A 1 438 ? 25.053 -21.321 -54.406 1.00 92.56 438 ARG A N 1
ATOM 3178 C CA . ARG A 1 438 ? 24.466 -19.994 -54.154 1.00 92.56 438 ARG A CA 1
ATOM 3179 C C . ARG A 1 438 ? 22.938 -20.002 -54.156 1.00 92.56 438 ARG A C 1
ATOM 3181 O O . ARG A 1 438 ? 22.359 -19.251 -53.373 1.00 92.56 438 ARG A O 1
ATOM 3188 N N . GLN A 1 439 ? 22.307 -20.818 -55.004 1.00 92.12 439 GLN A N 1
ATOM 3189 C CA . GLN A 1 439 ? 20.846 -20.940 -55.067 1.00 92.12 439 GLN A CA 1
ATOM 3190 C C . GLN A 1 439 ? 20.274 -21.585 -53.804 1.00 92.12 439 GLN A C 1
ATOM 3192 O O . GLN A 1 439 ? 19.315 -21.068 -53.239 1.00 92.12 439 GLN A O 1
ATOM 3197 N N . ILE A 1 440 ? 20.876 -22.680 -53.336 1.00 92.75 440 ILE A N 1
ATOM 3198 C CA . ILE A 1 440 ? 20.362 -23.413 -52.169 1.00 92.75 440 ILE A CA 1
ATOM 3199 C C . ILE A 1 440 ? 20.859 -22.852 -50.831 1.00 92.75 440 ILE A C 1
ATOM 3201 O O . ILE A 1 440 ? 20.235 -23.098 -49.809 1.00 92.75 440 ILE A O 1
ATOM 3205 N N . ARG A 1 441 ? 21.927 -22.041 -50.814 1.00 92.00 441 ARG A N 1
ATOM 3206 C CA . ARG A 1 441 ? 22.534 -21.470 -49.595 1.00 92.00 441 ARG A CA 1
ATOM 3207 C C . ARG A 1 441 ? 21.550 -20.736 -48.679 1.00 92.00 441 ARG A C 1
ATOM 3209 O O . ARG A 1 441 ? 21.783 -20.676 -47.479 1.00 92.00 441 ARG A O 1
ATOM 3216 N N . GLN A 1 442 ? 20.486 -20.144 -49.224 1.00 86.88 442 GLN A N 1
ATOM 3217 C CA . GLN A 1 442 ? 19.478 -19.447 -48.414 1.00 86.88 442 GLN A CA 1
ATOM 3218 C C . GLN A 1 442 ? 18.491 -20.400 -47.729 1.00 86.88 442 GLN A C 1
ATOM 3220 O O . GLN A 1 442 ? 18.028 -20.091 -46.634 1.00 86.88 442 GLN A O 1
ATOM 3225 N N . SER A 1 443 ? 18.163 -21.526 -48.366 1.00 89.50 443 SER A N 1
ATOM 3226 C CA . SER A 1 443 ? 17.209 -22.511 -47.847 1.00 89.50 443 SER A CA 1
ATOM 3227 C C . SER A 1 443 ? 17.881 -23.607 -47.024 1.00 89.50 443 SER A C 1
ATOM 3229 O O . SER A 1 443 ? 17.326 -24.026 -46.016 1.00 89.50 443 SER A O 1
ATOM 3231 N N . ASP A 1 444 ? 19.059 -24.059 -47.457 1.00 91.62 444 ASP A N 1
ATOM 3232 C CA . ASP A 1 444 ? 19.849 -25.104 -46.812 1.00 91.62 444 ASP A CA 1
ATOM 3233 C C . ASP A 1 444 ? 21.357 -24.808 -46.967 1.00 91.62 444 ASP A C 1
ATOM 3235 O O . ASP A 1 444 ? 21.995 -25.186 -47.962 1.00 91.62 444 ASP A O 1
ATOM 3239 N N . PRO A 1 445 ? 21.955 -24.075 -46.011 1.00 90.75 445 PRO A N 1
ATOM 3240 C CA . PRO A 1 445 ? 23.379 -23.770 -46.048 1.00 90.75 445 PRO A CA 1
ATOM 3241 C C . PRO A 1 445 ? 24.259 -24.998 -45.771 1.00 90.75 445 PRO A C 1
ATOM 3243 O O . PRO A 1 445 ? 25.405 -25.015 -46.224 1.00 90.75 445 PRO A O 1
ATOM 3246 N N . ALA A 1 446 ? 23.754 -26.032 -45.088 1.00 91.25 446 ALA A N 1
ATOM 3247 C CA . ALA A 1 446 ? 24.522 -27.240 -44.790 1.00 91.25 446 ALA A CA 1
ATOM 3248 C C . ALA A 1 446 ? 24.770 -28.057 -46.068 1.00 91.25 446 ALA A C 1
ATOM 3250 O O . ALA A 1 446 ? 25.905 -28.460 -46.352 1.00 91.25 446 ALA A O 1
ATOM 3251 N N . ASP A 1 447 ? 23.740 -28.221 -46.897 1.00 93.00 447 ASP A N 1
ATOM 3252 C CA . ASP A 1 447 ? 23.862 -28.875 -48.200 1.00 93.00 447 ASP A CA 1
ATOM 3253 C C . ASP A 1 447 ? 24.721 -28.063 -49.181 1.00 93.00 447 ASP A C 1
ATOM 3255 O O . ASP A 1 447 ? 25.557 -28.631 -49.897 1.00 93.00 447 ASP A O 1
ATOM 3259 N N . ALA A 1 448 ? 24.599 -26.729 -49.164 1.00 92.62 448 ALA A N 1
ATOM 3260 C CA . ALA A 1 448 ? 25.467 -25.832 -49.931 1.00 92.62 448 ALA A CA 1
ATOM 3261 C C . ALA A 1 448 ? 26.949 -25.991 -49.543 1.00 92.62 448 ALA A C 1
ATOM 3263 O O . ALA A 1 448 ? 27.816 -26.108 -50.414 1.00 92.62 448 ALA A O 1
ATOM 3264 N N . LEU A 1 449 ? 27.244 -26.059 -48.241 1.00 93.69 449 LEU A N 1
ATOM 3265 C CA . LEU A 1 449 ? 28.593 -26.259 -47.711 1.00 93.69 449 LEU A CA 1
ATOM 3266 C C . LEU A 1 449 ? 29.166 -27.620 -48.132 1.00 93.69 449 LEU A C 1
ATOM 3268 O O . LEU A 1 449 ? 30.328 -27.712 -48.538 1.00 93.69 449 LEU A O 1
ATOM 3272 N N . ASN A 1 450 ? 28.351 -28.676 -48.078 1.00 93.69 450 ASN A N 1
ATOM 3273 C CA . ASN A 1 450 ? 28.737 -30.024 -48.493 1.00 93.69 450 ASN A CA 1
ATOM 3274 C C . ASN A 1 450 ? 29.037 -30.105 -49.998 1.00 93.69 450 ASN A C 1
ATOM 3276 O O . ASN A 1 450 ? 29.996 -30.764 -50.406 1.00 93.69 450 ASN A O 1
ATOM 3280 N N . LEU A 1 451 ? 28.252 -29.427 -50.840 1.00 93.06 451 LEU A N 1
ATOM 3281 C CA . LEU A 1 451 ? 28.510 -29.318 -52.280 1.00 93.06 451 LEU A CA 1
ATOM 3282 C C . LEU A 1 451 ? 29.832 -28.600 -52.574 1.00 93.06 451 LEU A C 1
ATOM 3284 O O . LEU A 1 451 ? 30.651 -29.125 -53.330 1.00 93.06 451 LEU A O 1
ATOM 3288 N N . LEU A 1 452 ? 30.081 -27.461 -51.924 1.00 94.31 452 LEU A N 1
ATOM 3289 C CA . LEU A 1 452 ? 31.314 -26.693 -52.112 1.00 94.31 452 LEU A CA 1
ATOM 3290 C C . LEU A 1 452 ? 32.561 -27.455 -51.637 1.00 94.31 452 LEU A C 1
ATOM 3292 O O . LEU A 1 452 ? 33.553 -27.496 -52.361 1.00 94.31 452 LEU A O 1
ATOM 3296 N N . LYS A 1 453 ? 32.506 -28.128 -50.478 1.00 94.69 453 LYS A N 1
ATOM 3297 C CA . LYS A 1 453 ? 33.614 -28.962 -49.963 1.00 94.69 453 LYS A CA 1
ATOM 3298 C C . LYS A 1 453 ? 33.917 -30.163 -50.863 1.00 94.69 453 LYS A C 1
ATOM 3300 O O . LYS A 1 453 ? 35.076 -30.550 -51.016 1.00 94.69 453 LYS A O 1
ATOM 3305 N N . ARG A 1 454 ? 32.894 -30.770 -51.477 1.00 94.69 454 ARG A N 1
ATOM 3306 C CA . ARG A 1 454 ? 33.090 -31.842 -52.470 1.00 94.69 454 ARG A CA 1
ATOM 3307 C C . ARG A 1 454 ? 33.811 -31.322 -53.713 1.00 94.69 454 ARG A C 1
ATOM 3309 O O . ARG A 1 454 ? 34.800 -31.933 -54.115 1.00 94.69 454 ARG A O 1
ATOM 3316 N N . GLN A 1 455 ? 33.385 -30.177 -54.249 1.00 93.50 455 GLN A N 1
ATOM 3317 C CA . GLN A 1 455 ? 34.038 -29.551 -55.403 1.00 93.50 455 GLN A CA 1
ATOM 3318 C C . GLN A 1 455 ? 35.475 -29.114 -55.088 1.00 93.50 455 GLN A C 1
ATOM 3320 O O . GLN A 1 455 ? 36.377 -29.306 -55.899 1.00 93.50 455 GLN A O 1
ATOM 3325 N N . GLU A 1 456 ? 35.720 -28.582 -53.889 1.00 93.31 456 GLU A N 1
ATOM 3326 C CA . GLU A 1 456 ? 37.063 -28.225 -53.418 1.00 93.31 456 GLU A CA 1
ATOM 3327 C C . GLU A 1 456 ? 37.982 -29.451 -53.363 1.00 93.31 456 GLU A C 1
ATOM 3329 O O . GLU A 1 456 ? 39.101 -29.410 -53.877 1.00 93.31 456 GLU A O 1
ATOM 3334 N N . ASN A 1 457 ? 37.501 -30.571 -52.812 1.00 92.56 457 ASN A N 1
ATOM 3335 C CA . ASN A 1 457 ? 38.243 -31.831 -52.800 1.00 92.56 457 ASN A CA 1
ATOM 3336 C C . ASN A 1 457 ? 38.555 -32.327 -54.225 1.00 92.56 457 ASN A C 1
ATOM 3338 O O . ASN A 1 457 ? 39.684 -32.746 -54.479 1.00 92.56 457 ASN A O 1
ATOM 3342 N N . GLN A 1 458 ? 37.603 -32.235 -55.159 1.00 91.00 458 GLN A N 1
ATOM 3343 C CA . GLN A 1 458 ? 37.786 -32.630 -56.563 1.00 91.00 458 GLN A CA 1
ATOM 3344 C C . GLN A 1 458 ? 38.859 -31.778 -57.265 1.00 91.00 458 GLN A C 1
ATOM 3346 O O . GLN A 1 458 ? 39.783 -32.318 -57.875 1.00 91.00 458 GLN A O 1
ATOM 3351 N N . VAL A 1 459 ? 38.817 -30.452 -57.097 1.00 90.00 459 VAL A N 1
ATOM 3352 C CA . VAL A 1 459 ? 39.828 -29.526 -57.644 1.00 90.00 459 VAL A CA 1
ATOM 3353 C C . VAL A 1 459 ? 41.192 -29.706 -56.961 1.00 90.00 459 VAL A C 1
ATOM 3355 O O . VAL A 1 459 ? 42.241 -29.558 -57.594 1.00 90.00 459 VAL A O 1
ATOM 3358 N N . ARG A 1 460 ? 41.222 -30.062 -55.669 1.00 90.38 460 ARG A N 1
ATOM 3359 C CA . ARG A 1 460 ? 42.471 -30.305 -54.933 1.00 90.38 460 ARG A CA 1
ATOM 3360 C C . ARG A 1 460 ? 43.194 -31.560 -55.419 1.00 90.38 460 ARG A C 1
ATOM 3362 O O . ARG A 1 460 ? 44.423 -31.527 -55.473 1.00 90.38 460 ARG A O 1
ATOM 3369 N N . VAL A 1 461 ? 42.464 -32.626 -55.748 1.00 89.06 461 VAL A N 1
ATOM 3370 C CA . VAL A 1 461 ? 43.020 -33.931 -56.162 1.00 89.06 461 VAL A CA 1
ATOM 3371 C C . VAL A 1 461 ? 43.405 -33.964 -57.648 1.00 89.06 461 VAL A C 1
ATOM 3373 O O . VAL A 1 461 ? 44.260 -34.757 -58.029 1.00 89.06 461 VAL A O 1
ATOM 3376 N N . SER A 1 462 ? 42.846 -33.082 -58.479 1.00 85.56 462 SER A N 1
ATOM 3377 C CA . SER A 1 462 ? 43.168 -33.019 -59.909 1.00 85.56 462 SER A CA 1
ATOM 3378 C C . SER A 1 462 ? 44.616 -32.578 -60.176 1.00 85.56 462 SER A C 1
ATOM 3380 O O . SER A 1 462 ? 45.005 -31.458 -59.831 1.00 85.56 462 SER A O 1
ATOM 3382 N N . THR A 1 463 ? 45.398 -33.437 -60.834 1.00 80.94 463 THR A N 1
ATOM 3383 C CA . THR A 1 463 ? 46.780 -33.167 -61.281 1.00 80.94 463 THR A CA 1
ATOM 3384 C C . THR A 1 463 ? 46.874 -32.634 -62.710 1.00 80.94 463 THR A C 1
ATOM 3386 O O . THR A 1 463 ? 47.909 -32.096 -63.083 1.00 80.94 463 THR A O 1
ATOM 3389 N N . ASP A 1 464 ? 45.791 -32.734 -63.483 1.00 79.94 464 ASP A N 1
ATOM 3390 C CA . ASP A 1 464 ? 45.810 -32.579 -64.947 1.00 79.94 464 ASP A CA 1
ATOM 3391 C C . ASP A 1 464 ? 45.380 -31.167 -65.410 1.00 79.94 464 ASP A C 1
ATOM 3393 O O . ASP A 1 464 ? 44.996 -30.951 -66.558 1.00 79.94 464 ASP A O 1
ATOM 3397 N N . ILE A 1 465 ? 45.396 -30.199 -64.487 1.00 84.00 465 ILE A N 1
ATOM 3398 C CA . ILE A 1 465 ? 44.928 -28.814 -64.660 1.00 84.00 465 ILE A CA 1
ATOM 3399 C C . ILE A 1 465 ? 46.095 -27.865 -64.405 1.00 84.00 465 ILE A C 1
ATOM 3401 O O . ILE A 1 465 ? 46.945 -28.144 -63.558 1.00 84.00 465 ILE A O 1
ATOM 3405 N N . ASP A 1 466 ? 46.089 -26.714 -65.079 1.00 85.38 466 ASP A N 1
ATOM 3406 C CA . ASP A 1 466 ? 47.071 -25.654 -64.864 1.00 85.38 466 ASP A CA 1
ATOM 3407 C C . ASP A 1 466 ? 47.226 -25.299 -63.357 1.00 85.38 466 ASP A C 1
ATOM 3409 O O . ASP A 1 466 ? 46.238 -24.965 -62.682 1.00 85.38 466 ASP A O 1
ATOM 3413 N N . PRO A 1 467 ? 48.453 -25.350 -62.793 1.00 82.88 467 PRO A N 1
ATOM 3414 C CA . PRO A 1 467 ? 48.714 -25.039 -61.387 1.00 82.88 467 PRO A CA 1
ATOM 3415 C C . PRO A 1 467 ? 48.284 -23.633 -60.952 1.00 82.88 467 PRO A C 1
ATOM 3417 O O . PRO A 1 467 ? 48.007 -23.406 -59.767 1.00 82.88 467 PRO A O 1
ATOM 3420 N N . GLU A 1 468 ? 48.246 -22.661 -61.865 1.00 83.62 468 GLU A N 1
ATOM 3421 C CA . GLU A 1 468 ? 47.772 -21.312 -61.559 1.00 83.62 468 GLU A CA 1
ATOM 3422 C C . GLU A 1 468 ? 46.242 -21.242 -61.508 1.00 83.62 468 GLU A C 1
ATOM 3424 O O . GLU A 1 468 ? 45.687 -20.778 -60.501 1.00 83.62 468 GLU A O 1
ATOM 3429 N N . ALA A 1 469 ? 45.553 -21.798 -62.504 1.00 83.75 469 ALA A N 1
ATOM 3430 C CA . ALA A 1 469 ? 44.098 -21.915 -62.515 1.00 83.75 469 ALA A CA 1
ATOM 3431 C C . ALA A 1 469 ? 43.558 -22.719 -61.319 1.00 83.75 469 ALA A C 1
ATOM 3433 O O . ALA A 1 469 ? 42.601 -22.296 -60.667 1.00 83.75 469 ALA A O 1
ATOM 3434 N N . ARG A 1 470 ? 44.211 -23.826 -60.936 1.00 85.81 470 ARG A N 1
ATOM 3435 C CA . ARG A 1 470 ? 43.852 -24.609 -59.738 1.00 85.81 470 ARG A CA 1
ATOM 3436 C C . ARG A 1 470 ? 43.924 -23.769 -58.460 1.00 85.81 470 ARG A C 1
ATOM 3438 O O . ARG A 1 470 ? 43.004 -23.812 -57.643 1.00 85.81 470 ARG A O 1
ATOM 3445 N N . ARG A 1 471 ? 44.967 -22.944 -58.294 1.00 88.00 471 ARG A N 1
ATOM 3446 C CA . ARG A 1 471 ? 45.080 -22.007 -57.155 1.00 88.00 471 ARG A CA 1
ATOM 3447 C C . ARG A 1 471 ? 43.988 -20.937 -57.171 1.00 88.00 471 ARG A C 1
ATOM 3449 O O . ARG A 1 471 ? 43.544 -20.504 -56.109 1.00 88.00 471 ARG A O 1
ATOM 3456 N N . GLN A 1 472 ? 43.566 -20.470 -58.343 1.00 88.00 472 GLN A N 1
ATOM 3457 C CA . GLN A 1 472 ? 42.463 -19.510 -58.461 1.00 88.00 472 GLN A CA 1
ATOM 3458 C C . GLN A 1 472 ? 41.110 -20.146 -58.105 1.00 88.00 472 GLN A C 1
ATOM 3460 O O . GLN A 1 472 ? 40.361 -19.568 -57.317 1.00 88.00 472 GLN A O 1
ATOM 3465 N N . LEU A 1 473 ? 40.824 -21.352 -58.608 1.00 88.94 473 LEU A N 1
ATOM 3466 C CA . LEU A 1 473 ? 39.590 -22.087 -58.311 1.00 88.94 473 LEU A CA 1
ATOM 3467 C C . LEU A 1 473 ? 39.480 -22.453 -56.827 1.00 88.94 473 LEU A C 1
ATOM 3469 O O . LEU A 1 473 ? 38.430 -22.227 -56.231 1.00 88.94 473 LEU A O 1
ATOM 3473 N N . LEU A 1 474 ? 40.566 -22.926 -56.204 1.00 91.38 474 LEU A N 1
ATOM 3474 C CA . LEU A 1 474 ? 40.592 -23.211 -54.764 1.00 91.38 474 LEU A CA 1
ATOM 3475 C C . LEU A 1 474 ? 40.380 -21.949 -53.921 1.00 91.38 474 LEU A C 1
ATOM 3477 O O . LEU A 1 474 ? 39.617 -21.985 -52.963 1.00 91.38 474 LEU A O 1
ATOM 3481 N N . ARG A 1 475 ? 40.983 -20.809 -54.295 1.00 92.19 475 ARG A N 1
ATOM 3482 C CA . ARG A 1 475 ? 40.713 -19.525 -53.619 1.00 92.19 475 ARG A CA 1
ATOM 3483 C C . ARG A 1 475 ? 39.241 -19.130 -53.723 1.00 92.19 475 ARG A C 1
ATOM 3485 O O . ARG A 1 475 ? 38.649 -18.716 -52.732 1.00 92.19 475 ARG A O 1
ATOM 3492 N N . ARG A 1 476 ? 38.637 -19.285 -54.904 1.00 90.06 476 ARG A N 1
ATOM 3493 C CA . ARG A 1 476 ? 37.219 -18.973 -55.126 1.00 90.06 476 ARG A CA 1
ATOM 3494 C C . ARG A 1 476 ? 36.294 -19.891 -54.320 1.00 90.06 476 ARG A C 1
ATOM 3496 O O . ARG A 1 476 ? 35.368 -19.391 -53.692 1.00 90.06 476 ARG A O 1
ATOM 3503 N N . LEU A 1 477 ? 36.558 -21.199 -54.313 1.00 92.31 477 LEU A N 1
ATOM 3504 C CA . LEU A 1 477 ? 35.793 -22.179 -53.537 1.00 92.31 477 LEU A CA 1
ATOM 3505 C C . LEU A 1 477 ? 35.928 -21.939 -52.032 1.00 92.31 477 LEU A C 1
ATOM 3507 O O . LEU A 1 477 ? 34.914 -21.891 -51.347 1.00 92.31 477 LEU A O 1
ATOM 3511 N N . ASN A 1 478 ? 37.140 -21.683 -51.533 1.00 92.88 478 ASN A N 1
ATOM 3512 C CA . ASN A 1 478 ? 37.364 -21.362 -50.122 1.00 92.88 478 ASN A CA 1
ATOM 3513 C C . ASN A 1 478 ? 36.604 -20.110 -49.683 1.00 92.88 478 ASN A C 1
ATOM 3515 O O . ASN A 1 478 ? 35.993 -20.114 -48.618 1.00 92.88 478 ASN A O 1
ATOM 3519 N N . ASN A 1 479 ? 36.569 -19.067 -50.515 1.00 92.62 479 ASN A N 1
ATOM 3520 C CA . ASN A 1 479 ? 35.785 -17.871 -50.212 1.00 92.62 479 ASN A CA 1
ATOM 3521 C C . ASN A 1 479 ? 34.284 -18.189 -50.089 1.00 92.62 479 ASN A C 1
ATOM 3523 O O . ASN A 1 479 ? 33.644 -17.751 -49.137 1.00 92.62 479 ASN A O 1
ATOM 3527 N N . GLU A 1 480 ? 33.717 -18.978 -51.006 1.00 91.12 480 GLU A N 1
ATOM 3528 C CA . GLU A 1 480 ? 32.298 -19.364 -50.937 1.00 91.12 480 GLU A CA 1
ATOM 3529 C C . GLU A 1 480 ? 31.998 -20.315 -49.765 1.00 91.12 480 GLU A C 1
ATOM 3531 O O . GLU A 1 480 ? 30.926 -20.218 -49.164 1.00 91.12 480 GLU A O 1
ATOM 3536 N N . ILE A 1 481 ? 32.940 -21.193 -49.396 1.00 92.88 481 ILE A N 1
ATOM 3537 C CA . ILE A 1 481 ? 32.840 -22.058 -48.210 1.00 92.88 481 ILE A CA 1
ATOM 3538 C C . ILE A 1 481 ? 32.780 -21.206 -46.942 1.00 92.88 481 ILE A C 1
ATOM 3540 O O . ILE A 1 481 ? 31.884 -21.414 -46.131 1.00 92.88 481 ILE A O 1
ATOM 3544 N N . VAL A 1 482 ? 33.677 -20.226 -46.789 1.00 92.62 482 VAL A N 1
ATOM 3545 C CA . VAL A 1 482 ? 33.692 -19.321 -45.626 1.00 92.62 482 VAL A CA 1
ATOM 3546 C C . VAL A 1 482 ? 32.392 -18.521 -45.539 1.00 92.62 482 VAL A C 1
ATOM 3548 O O . VAL A 1 482 ? 31.783 -18.453 -44.476 1.00 92.62 482 VAL A O 1
ATOM 3551 N N . ILE A 1 483 ? 31.910 -17.971 -46.658 1.00 91.19 483 ILE A N 1
ATOM 3552 C CA . ILE A 1 483 ? 30.641 -17.224 -46.695 1.00 91.19 483 ILE A CA 1
ATOM 3553 C C . ILE A 1 483 ? 29.463 -18.109 -46.261 1.00 91.19 483 ILE A C 1
ATOM 3555 O O . ILE A 1 483 ? 28.605 -17.671 -45.495 1.00 91.19 483 ILE A O 1
ATOM 3559 N N . THR A 1 484 ? 29.410 -19.348 -46.752 1.00 91.44 484 THR A N 1
ATOM 3560 C CA . THR A 1 484 ? 28.316 -20.286 -46.459 1.00 91.44 484 THR A CA 1
ATOM 3561 C C . THR A 1 484 ? 28.381 -20.804 -45.021 1.00 91.44 484 THR A C 1
ATOM 3563 O O . THR A 1 484 ? 27.346 -20.888 -44.365 1.00 91.44 484 THR A O 1
ATOM 3566 N N . ALA A 1 485 ? 29.582 -21.076 -44.501 1.00 90.44 485 ALA A N 1
ATOM 3567 C CA . ALA A 1 485 ? 29.798 -21.478 -43.111 1.00 90.44 485 ALA A CA 1
ATOM 3568 C C . ALA A 1 485 ? 29.367 -20.380 -42.129 1.00 90.44 485 ALA A C 1
ATOM 3570 O O . ALA A 1 485 ? 28.601 -20.654 -41.210 1.00 90.44 485 ALA A O 1
ATOM 3571 N N . ASN A 1 486 ? 29.761 -19.127 -42.381 1.00 89.75 486 ASN A N 1
ATOM 3572 C CA . ASN A 1 486 ? 29.356 -17.986 -41.554 1.00 89.75 486 ASN A CA 1
ATOM 3573 C C . ASN A 1 486 ? 27.832 -17.786 -41.555 1.00 89.75 486 ASN A C 1
ATOM 3575 O O . ASN A 1 486 ? 27.250 -17.379 -40.551 1.00 89.75 486 ASN A O 1
ATOM 3579 N N . LEU A 1 487 ? 27.165 -18.058 -42.683 1.00 89.38 487 LEU A N 1
ATOM 3580 C CA . LEU A 1 487 ? 25.706 -17.991 -42.765 1.00 89.38 487 LEU A CA 1
ATOM 3581 C C . LEU A 1 487 ? 25.035 -19.099 -41.941 1.00 89.38 487 LEU A C 1
ATOM 3583 O O . LEU A 1 487 ? 24.053 -18.813 -41.258 1.00 89.38 487 LEU A O 1
ATOM 3587 N N . GLN A 1 488 ? 25.553 -20.330 -41.997 1.00 89.69 488 GLN A N 1
ATOM 3588 C CA . GLN A 1 488 ? 25.055 -21.448 -41.192 1.00 89.69 488 GLN A CA 1
ATOM 3589 C C . GLN A 1 488 ? 25.198 -21.151 -39.695 1.00 89.69 488 GLN A C 1
ATOM 3591 O O . GLN A 1 488 ? 24.222 -21.248 -38.958 1.00 89.69 488 GLN A O 1
ATOM 3596 N N . GLU A 1 489 ? 26.387 -20.725 -39.265 1.00 88.06 489 GLU A N 1
ATOM 3597 C CA . GLU A 1 489 ? 26.660 -20.372 -37.869 1.00 88.06 489 GLU A CA 1
ATOM 3598 C C . GLU A 1 489 ? 25.726 -19.255 -37.390 1.00 88.06 489 GLU A C 1
ATOM 3600 O O . GLU A 1 489 ? 25.118 -19.362 -36.328 1.00 88.06 489 GLU A O 1
ATOM 3605 N N . LYS A 1 490 ? 25.505 -18.225 -38.218 1.00 89.50 490 LYS A N 1
ATOM 3606 C CA . LYS A 1 490 ? 24.545 -17.160 -37.909 1.00 89.50 490 LYS A CA 1
ATOM 3607 C C . LYS A 1 490 ? 23.117 -17.689 -37.725 1.00 89.50 490 LYS A C 1
ATOM 3609 O O . LYS A 1 490 ? 22.438 -17.267 -36.795 1.00 89.50 490 LYS A O 1
ATOM 3614 N N . GLN A 1 491 ? 22.653 -18.598 -38.586 1.00 88.38 491 GLN A N 1
ATOM 3615 C CA . GLN A 1 491 ? 21.313 -19.186 -38.463 1.00 88.38 491 GLN A CA 1
ATOM 3616 C C . GLN A 1 491 ? 21.170 -20.061 -37.211 1.00 88.38 491 GLN A C 1
ATOM 3618 O O . GLN A 1 491 ? 20.128 -20.018 -36.555 1.00 88.38 491 GLN A O 1
ATOM 3623 N N . GLU A 1 492 ? 22.201 -20.834 -36.864 1.00 86.94 492 GLU A N 1
ATOM 3624 C CA . GLU A 1 492 ? 22.227 -21.648 -35.645 1.00 86.94 492 GLU A CA 1
ATOM 3625 C C . GLU A 1 492 ? 22.199 -20.767 -34.391 1.00 86.94 492 GLU A C 1
ATOM 3627 O O . GLU A 1 492 ? 21.375 -20.996 -33.504 1.00 86.94 492 GLU A O 1
ATOM 3632 N N . VAL A 1 493 ? 23.015 -19.708 -34.354 1.00 85.88 493 VAL A N 1
ATOM 3633 C CA . VAL A 1 493 ? 23.018 -18.718 -33.266 1.00 85.88 493 VAL A CA 1
ATOM 3634 C C . VAL A 1 493 ? 21.659 -18.023 -33.152 1.00 85.88 493 VAL A C 1
ATOM 3636 O O . VAL A 1 493 ? 21.097 -17.975 -32.060 1.00 85.88 493 VAL A O 1
ATOM 3639 N N . ASP A 1 494 ? 21.071 -17.554 -34.257 1.00 86.56 494 ASP A N 1
ATOM 3640 C CA . ASP A 1 494 ? 19.743 -16.921 -34.251 1.00 86.56 494 ASP A CA 1
ATOM 3641 C C . ASP A 1 494 ? 18.652 -17.874 -33.724 1.00 86.56 494 ASP A C 1
ATOM 3643 O O . ASP A 1 494 ? 17.729 -17.452 -33.020 1.00 86.56 494 ASP A O 1
ATOM 3647 N N . LEU A 1 495 ? 18.739 -19.169 -34.044 1.00 88.19 495 LEU A N 1
ATOM 3648 C CA . LEU A 1 495 ? 17.796 -20.186 -33.580 1.00 88.19 495 LEU A CA 1
ATOM 3649 C C . LEU A 1 495 ? 17.971 -20.500 -32.089 1.00 88.19 495 LEU A C 1
ATOM 3651 O O . LEU A 1 495 ? 16.968 -20.648 -31.385 1.00 88.19 495 LEU A O 1
ATOM 3655 N N . ILE A 1 496 ? 19.213 -20.560 -31.601 1.00 89.00 496 ILE A N 1
ATOM 3656 C CA . ILE A 1 496 ? 19.526 -20.694 -30.171 1.00 89.00 496 ILE A CA 1
ATOM 3657 C C . ILE A 1 496 ? 18.980 -19.483 -29.408 1.00 89.00 496 ILE A C 1
ATOM 3659 O O . ILE A 1 496 ? 18.187 -19.668 -28.488 1.00 89.00 496 ILE A O 1
ATOM 3663 N N . LEU A 1 497 ? 19.279 -18.260 -29.858 1.00 86.75 497 LEU A N 1
ATOM 3664 C CA . LEU A 1 497 ? 18.799 -17.021 -29.235 1.00 86.75 497 LEU A CA 1
ATOM 3665 C C . LEU A 1 497 ? 17.267 -16.937 -29.201 1.00 86.75 497 LEU A C 1
ATOM 3667 O O . LEU A 1 497 ? 16.684 -16.496 -28.211 1.00 86.75 497 LEU A O 1
ATOM 3671 N N . ARG A 1 498 ? 16.579 -17.375 -30.266 1.00 89.69 498 ARG A N 1
ATOM 3672 C CA . ARG A 1 498 ? 15.107 -17.446 -30.279 1.00 89.69 498 ARG A CA 1
ATOM 3673 C C . ARG A 1 498 ? 14.571 -18.449 -29.262 1.00 89.69 498 ARG A C 1
ATOM 3675 O O . ARG A 1 498 ? 13.591 -18.140 -28.590 1.00 89.69 498 ARG A O 1
ATOM 3682 N N . ARG A 1 499 ? 15.188 -19.629 -29.148 1.00 89.62 499 ARG A N 1
ATOM 3683 C CA . ARG A 1 499 ? 14.795 -20.647 -28.159 1.00 89.62 499 ARG A CA 1
ATOM 3684 C C . ARG A 1 499 ? 15.034 -20.167 -26.733 1.00 89.62 499 ARG A C 1
ATOM 3686 O O . ARG A 1 499 ? 14.149 -20.326 -25.902 1.00 89.62 499 ARG A O 1
ATOM 3693 N N . GLU A 1 500 ? 16.181 -19.547 -26.469 1.00 87.31 500 GLU A N 1
ATOM 3694 C CA . GLU A 1 500 ? 16.490 -18.944 -25.171 1.00 87.31 500 GLU A CA 1
ATOM 3695 C C . GLU A 1 500 ? 15.485 -17.850 -24.817 1.00 87.31 500 GLU A C 1
ATOM 3697 O O . GLU A 1 500 ? 14.963 -17.848 -23.707 1.00 87.31 500 GLU A O 1
ATOM 3702 N N . ARG A 1 501 ? 15.131 -16.981 -25.773 1.00 86.56 501 ARG A N 1
ATOM 3703 C CA . ARG A 1 501 ? 14.120 -15.937 -25.562 1.00 86.56 501 ARG A CA 1
ATOM 3704 C C . ARG A 1 501 ? 12.748 -16.517 -25.217 1.00 86.56 501 ARG A C 1
ATOM 3706 O O . ARG A 1 501 ? 12.109 -16.022 -24.299 1.00 86.56 501 ARG A O 1
ATOM 3713 N N . ILE A 1 502 ? 12.291 -17.552 -25.924 1.00 90.62 502 ILE A N 1
ATOM 3714 C CA . ILE A 1 502 ? 11.006 -18.207 -25.620 1.00 90.62 502 ILE A CA 1
ATOM 3715 C C . ILE A 1 502 ? 11.054 -18.853 -24.231 1.00 90.62 502 ILE A C 1
ATOM 3717 O O . ILE A 1 502 ? 10.152 -18.637 -23.431 1.00 90.62 502 ILE A O 1
ATOM 3721 N N . ALA A 1 503 ? 12.132 -19.572 -23.909 1.00 87.75 503 ALA A N 1
ATOM 3722 C CA . ALA A 1 503 ? 12.296 -20.198 -22.600 1.00 87.75 503 ALA A CA 1
ATOM 3723 C C . ALA A 1 503 ? 12.362 -19.171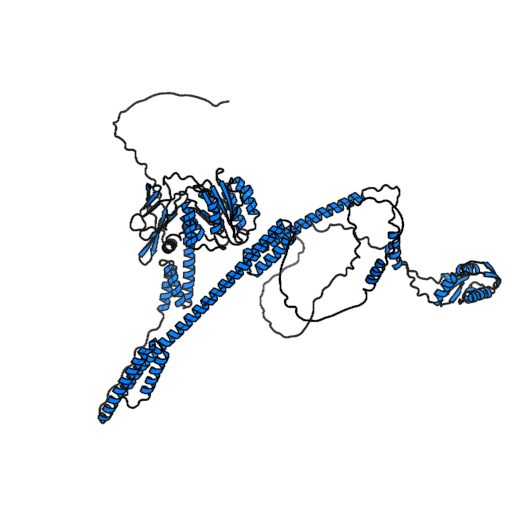 -21.453 1.00 87.75 503 ALA A C 1
ATOM 3725 O O . ALA A 1 503 ? 11.848 -19.437 -20.368 1.00 87.75 503 ALA A O 1
ATOM 3726 N N . GLN A 1 504 ? 12.970 -18.001 -21.687 1.00 89.62 504 GLN A N 1
ATOM 3727 C CA . GLN A 1 504 ? 12.985 -16.881 -20.741 1.00 89.62 504 GLN A CA 1
ATOM 3728 C C . GLN A 1 504 ? 11.582 -16.311 -20.524 1.00 89.62 504 GLN A C 1
ATOM 3730 O O . GLN A 1 504 ? 11.177 -16.172 -19.375 1.00 89.62 504 GLN A O 1
ATOM 3735 N N . LEU A 1 505 ? 10.827 -16.059 -21.599 1.00 89.31 505 LEU A N 1
ATOM 3736 C CA . LEU A 1 505 ? 9.448 -15.567 -21.511 1.00 89.31 505 LEU A CA 1
ATOM 3737 C C . LEU A 1 505 ? 8.538 -16.557 -20.766 1.00 89.31 505 LEU A C 1
ATOM 3739 O O . LEU A 1 505 ? 7.812 -16.161 -19.864 1.00 89.31 505 LEU A O 1
ATOM 3743 N N . GLU A 1 506 ? 8.632 -17.856 -21.065 1.00 89.25 506 GLU A N 1
ATOM 3744 C CA . GLU A 1 506 ? 7.876 -18.899 -20.353 1.00 89.25 506 GLU A CA 1
ATOM 3745 C C . GLU A 1 506 ? 8.297 -19.047 -18.880 1.00 89.25 506 GLU A C 1
ATOM 3747 O O . GLU A 1 506 ? 7.512 -19.485 -18.036 1.00 89.25 506 GLU A O 1
ATOM 3752 N N . ALA A 1 507 ? 9.562 -18.774 -18.547 1.00 89.19 507 ALA A N 1
ATOM 3753 C CA . ALA A 1 507 ? 10.031 -18.771 -17.162 1.00 89.19 507 ALA A CA 1
ATOM 3754 C C . ALA A 1 507 ? 9.521 -17.538 -16.403 1.00 89.19 507 ALA A C 1
ATOM 3756 O O . ALA A 1 507 ? 9.124 -17.663 -15.245 1.00 89.19 507 ALA A O 1
ATOM 3757 N N . GLU A 1 508 ? 9.501 -16.378 -17.059 1.00 85.38 508 GLU A N 1
ATOM 3758 C CA . GLU A 1 508 ? 8.959 -15.127 -16.529 1.00 85.38 508 GLU A CA 1
ATOM 3759 C C . GLU A 1 508 ? 7.451 -15.240 -16.275 1.00 85.38 508 GLU A C 1
ATOM 3761 O O . GLU A 1 508 ? 7.000 -14.954 -15.167 1.00 85.38 508 GLU A O 1
ATOM 3766 N N . GLU A 1 509 ? 6.686 -15.769 -17.234 1.00 88.31 509 GLU A N 1
ATOM 3767 C CA . GLU A 1 509 ? 5.241 -15.995 -17.102 1.00 88.31 509 GLU A CA 1
ATOM 3768 C C . GLU A 1 509 ? 4.917 -16.910 -15.911 1.00 88.31 509 GLU A C 1
ATOM 3770 O O . GLU A 1 509 ? 4.097 -16.561 -15.064 1.00 88.31 509 GLU A O 1
ATOM 3775 N N . ARG A 1 510 ? 5.650 -18.021 -15.748 1.00 90.44 510 ARG A N 1
ATOM 3776 C CA . ARG A 1 510 ? 5.497 -18.920 -14.588 1.00 90.44 510 ARG A CA 1
ATOM 3777 C C . ARG A 1 510 ? 5.840 -18.258 -13.253 1.00 90.44 510 ARG A C 1
ATOM 3779 O O . ARG A 1 510 ? 5.244 -18.596 -12.230 1.00 90.44 510 ARG A O 1
ATOM 3786 N N . MET A 1 511 ? 6.819 -17.351 -13.229 1.00 86.06 511 MET A N 1
ATOM 3787 C CA . MET A 1 511 ? 7.145 -16.595 -12.017 1.00 86.06 511 MET A CA 1
ATOM 3788 C C . MET A 1 511 ? 6.023 -15.620 -11.662 1.00 86.06 511 MET A C 1
ATOM 3790 O O . MET A 1 511 ? 5.645 -15.553 -10.494 1.00 86.06 511 MET A O 1
ATOM 3794 N N . ILE A 1 512 ? 5.459 -14.926 -12.656 1.00 87.75 512 ILE A N 1
ATOM 3795 C CA . ILE A 1 512 ? 4.319 -14.021 -12.472 1.00 87.75 512 ILE A CA 1
ATOM 3796 C C . ILE A 1 512 ? 3.100 -14.799 -11.965 1.00 87.75 512 ILE A C 1
ATOM 3798 O O . ILE A 1 512 ? 2.523 -14.412 -10.953 1.00 87.75 512 ILE A O 1
ATOM 3802 N N . GLU A 1 513 ? 2.743 -15.925 -12.590 1.00 91.31 513 GLU A N 1
ATOM 3803 C CA . GLU A 1 513 ? 1.627 -16.772 -12.140 1.00 91.31 513 GLU A CA 1
ATOM 3804 C C . GLU A 1 513 ? 1.794 -17.217 -10.683 1.00 91.31 513 GLU A C 1
ATOM 3806 O O . GLU A 1 513 ? 0.852 -17.158 -9.890 1.00 91.31 513 GLU A O 1
ATOM 3811 N N . ARG A 1 514 ? 3.009 -17.626 -10.302 1.00 90.69 514 ARG A N 1
ATOM 3812 C CA . ARG A 1 514 ? 3.309 -18.009 -8.922 1.00 90.69 514 ARG A CA 1
ATOM 3813 C C . ARG A 1 514 ? 3.179 -16.831 -7.957 1.00 90.69 514 ARG A C 1
ATOM 3815 O O . ARG A 1 514 ? 2.612 -17.013 -6.884 1.00 90.69 514 ARG A O 1
ATOM 3822 N N . MET A 1 515 ? 3.673 -15.649 -8.329 1.00 86.44 515 MET A N 1
ATOM 3823 C CA . MET A 1 515 ? 3.528 -14.438 -7.514 1.00 86.44 515 MET A CA 1
ATOM 3824 C C . MET A 1 515 ? 2.054 -14.081 -7.308 1.00 86.44 515 MET A C 1
ATOM 3826 O O . MET A 1 515 ? 1.654 -13.823 -6.178 1.00 86.44 515 MET A O 1
ATOM 3830 N N . VAL A 1 516 ? 1.237 -14.156 -8.364 1.00 90.12 516 VAL A N 1
ATOM 3831 C CA . VAL A 1 516 ? -0.211 -13.897 -8.296 1.00 90.12 516 VAL A CA 1
ATOM 3832 C C . VAL A 1 516 ? -0.915 -14.892 -7.366 1.00 90.12 516 VAL A C 1
ATOM 3834 O O . VAL A 1 516 ? -1.751 -14.494 -6.558 1.00 90.12 516 VAL A O 1
ATOM 3837 N N . LEU A 1 517 ? -0.568 -16.183 -7.434 1.00 90.00 517 LEU A N 1
ATOM 3838 C CA . LEU A 1 517 ? -1.126 -17.201 -6.535 1.00 90.00 517 LEU A CA 1
ATOM 3839 C C . LEU A 1 517 ? -0.732 -16.969 -5.069 1.00 90.00 517 LEU A C 1
ATOM 3841 O O . LEU A 1 517 ? -1.581 -17.077 -4.183 1.00 90.00 517 LEU A O 1
ATOM 3845 N N . GLU A 1 518 ? 0.538 -16.653 -4.809 1.00 88.62 518 GLU A N 1
ATOM 3846 C CA . GLU A 1 518 ? 1.034 -16.349 -3.460 1.00 88.62 518 GLU A CA 1
ATOM 3847 C C . GLU A 1 518 ? 0.363 -15.087 -2.889 1.00 88.62 518 GLU A C 1
ATOM 3849 O O . GLU A 1 518 ? 0.019 -15.051 -1.706 1.00 88.62 518 GLU A O 1
ATOM 3854 N N . GLU A 1 519 ? 0.121 -14.078 -3.725 1.00 87.19 519 GLU A N 1
ATOM 3855 C CA . GLU A 1 519 ? -0.558 -12.836 -3.348 1.00 87.19 519 GLU A CA 1
ATOM 3856 C C . GLU A 1 519 ? -2.046 -13.056 -3.043 1.00 87.19 519 GLU A C 1
ATOM 3858 O O . GLU A 1 519 ? -2.519 -12.631 -1.989 1.00 87.19 519 GLU A O 1
ATOM 3863 N N . ALA A 1 520 ? -2.757 -13.834 -3.865 1.00 89.44 520 ALA A N 1
ATOM 3864 C CA . ALA A 1 520 ? -4.144 -14.219 -3.594 1.00 89.44 520 ALA A CA 1
ATOM 3865 C C . ALA A 1 520 ? -4.280 -15.044 -2.299 1.00 89.44 520 ALA A C 1
ATOM 3867 O O . ALA A 1 520 ? -5.216 -14.855 -1.517 1.00 89.44 520 ALA A O 1
ATOM 3868 N N . GLN A 1 521 ? -3.334 -15.953 -2.033 1.00 91.94 521 GLN A N 1
ATOM 3869 C CA . GLN A 1 521 ? -3.305 -16.713 -0.782 1.00 91.94 521 GLN A CA 1
ATOM 3870 C C . GLN A 1 521 ? -3.064 -15.799 0.426 1.00 91.94 521 GLN A C 1
ATOM 3872 O O . GLN A 1 521 ? -3.707 -15.965 1.467 1.00 91.94 521 GLN A O 1
ATOM 3877 N N . LEU A 1 522 ? -2.143 -14.840 0.303 1.00 91.12 522 LEU A N 1
ATOM 3878 C CA . LEU A 1 522 ? -1.873 -13.853 1.343 1.00 91.12 522 LEU A CA 1
ATOM 3879 C C . LEU A 1 522 ? -3.126 -13.028 1.649 1.00 91.12 522 LEU A C 1
ATOM 3881 O O . LEU A 1 522 ? -3.484 -12.883 2.816 1.00 91.12 522 LEU A O 1
ATOM 3885 N N . GLU A 1 523 ? -3.817 -12.546 0.619 1.00 89.00 523 GLU A N 1
ATOM 3886 C CA . GLU A 1 523 ? -5.046 -11.765 0.755 1.00 89.00 523 GLU A CA 1
ATOM 3887 C C . GLU A 1 523 ? -6.133 -12.541 1.513 1.00 89.00 523 GLU A C 1
ATOM 3889 O O . GLU A 1 523 ? -6.693 -12.034 2.487 1.00 89.00 523 GLU A O 1
ATOM 3894 N N . GLN A 1 524 ? -6.353 -13.813 1.165 1.00 93.81 524 GLN A N 1
ATOM 3895 C CA . GLN A 1 524 ? -7.301 -14.675 1.879 1.00 93.81 524 GLN A CA 1
ATOM 3896 C C . GLN A 1 524 ? -6.949 -14.856 3.361 1.00 93.81 524 GLN A C 1
ATOM 3898 O O . GLN A 1 524 ? -7.838 -14.870 4.217 1.00 93.81 524 GLN A O 1
ATOM 3903 N N . LEU A 1 525 ? -5.661 -15.000 3.687 1.00 94.38 525 LEU A N 1
ATOM 3904 C CA . LEU A 1 525 ? -5.212 -15.119 5.075 1.00 94.38 525 LEU A CA 1
ATOM 3905 C C . LEU A 1 525 ? -5.413 -13.813 5.846 1.00 94.38 525 LEU A C 1
ATOM 3907 O O . LEU A 1 525 ? -5.869 -13.852 6.988 1.00 94.38 525 LEU A O 1
ATOM 3911 N N . ILE A 1 526 ? -5.112 -12.665 5.237 1.00 92.94 526 ILE A N 1
ATOM 3912 C CA . ILE A 1 526 ? -5.315 -11.352 5.859 1.00 92.94 526 ILE A CA 1
ATOM 3913 C C . ILE A 1 526 ? -6.802 -11.091 6.108 1.00 92.94 526 ILE A C 1
ATOM 3915 O O . ILE A 1 526 ? -7.166 -10.636 7.193 1.00 92.94 526 ILE A O 1
ATOM 3919 N N . GLU A 1 527 ? -7.674 -11.451 5.168 1.00 92.44 527 GLU A N 1
ATOM 3920 C CA . GLU A 1 527 ? -9.116 -11.291 5.352 1.00 92.44 527 GLU A CA 1
ATOM 3921 C C . GLU A 1 527 ? -9.660 -12.222 6.444 1.00 92.44 527 GLU A C 1
ATOM 3923 O O . GLU A 1 527 ? -10.473 -11.822 7.280 1.00 92.44 527 GLU A O 1
ATOM 3928 N N . ARG A 1 528 ? -9.125 -13.445 6.539 1.00 95.62 528 ARG A N 1
ATOM 3929 C CA . ARG A 1 528 ? -9.412 -14.349 7.660 1.00 95.62 528 ARG A CA 1
ATOM 3930 C C . ARG A 1 528 ? -8.983 -13.745 9.002 1.00 95.62 528 ARG A C 1
ATOM 3932 O O . ARG A 1 528 ? -9.733 -13.863 9.969 1.00 95.62 528 ARG A O 1
ATOM 3939 N N . VAL A 1 529 ? -7.817 -13.093 9.073 1.00 94.44 529 VAL A N 1
ATOM 3940 C CA . VAL A 1 529 ? -7.373 -12.371 10.281 1.00 94.44 529 VAL A CA 1
ATOM 3941 C C . VAL A 1 529 ? -8.344 -11.240 10.611 1.00 94.44 529 VAL A C 1
ATOM 3943 O O . VAL A 1 529 ? -8.762 -11.144 11.762 1.00 94.44 529 VAL A O 1
ATOM 3946 N N . ARG A 1 530 ? -8.760 -10.428 9.629 1.00 91.38 530 ARG A N 1
ATOM 3947 C CA . ARG A 1 530 ? -9.737 -9.342 9.828 1.00 91.38 530 ARG A CA 1
ATOM 3948 C C . ARG A 1 530 ? -11.042 -9.881 10.419 1.00 91.38 530 ARG A C 1
ATOM 3950 O O . ARG A 1 530 ? -11.500 -9.378 11.443 1.00 91.38 530 ARG A O 1
ATOM 3957 N N . ALA A 1 531 ? -11.595 -10.939 9.829 1.00 94.44 531 ALA A N 1
ATOM 3958 C CA . ALA A 1 531 ? -12.825 -11.569 10.300 1.00 94.44 531 ALA A CA 1
ATOM 3959 C C . ALA A 1 531 ? -12.704 -12.097 11.743 1.00 94.44 531 ALA A C 1
ATOM 3961 O O . ALA A 1 531 ? -13.604 -11.884 12.556 1.00 94.44 531 ALA A O 1
ATOM 3962 N N . LEU A 1 532 ? -11.579 -12.735 12.085 1.00 96.38 532 LEU A N 1
ATOM 3963 C CA . LEU A 1 532 ? -11.317 -13.230 13.442 1.00 96.38 532 LEU A CA 1
ATOM 3964 C C . LEU A 1 532 ? -11.119 -12.090 14.450 1.00 96.38 532 LEU A C 1
ATOM 3966 O O . LEU A 1 532 ? -11.633 -12.156 15.562 1.00 96.38 532 LEU A O 1
ATOM 3970 N N . MET A 1 533 ? -10.439 -11.012 14.060 1.00 95.81 533 MET A N 1
ATOM 3971 C CA . MET A 1 533 ? -10.298 -9.819 14.899 1.00 95.81 533 MET A CA 1
ATOM 3972 C C . MET A 1 533 ? -11.666 -9.203 15.206 1.00 95.81 533 MET A C 1
ATOM 3974 O O . MET A 1 533 ? -11.956 -8.895 16.360 1.00 95.81 533 MET A O 1
ATOM 3978 N N . VAL A 1 534 ? -12.533 -9.077 14.196 1.00 93.50 534 VAL A N 1
ATOM 3979 C CA . VAL A 1 534 ? -13.913 -8.596 14.359 1.00 93.50 534 VAL A CA 1
ATOM 3980 C C . VAL A 1 534 ? -14.704 -9.508 15.301 1.00 93.50 534 VAL A C 1
ATOM 3982 O O . VAL A 1 534 ? -15.334 -9.008 16.232 1.00 93.50 534 VAL A O 1
ATOM 3985 N N . ALA A 1 535 ? -14.630 -10.831 15.127 1.00 93.19 535 ALA A N 1
ATOM 3986 C CA . ALA A 1 535 ? -15.269 -11.789 16.033 1.00 93.19 535 ALA A CA 1
ATOM 3987 C C . ALA A 1 535 ? -14.778 -11.630 17.485 1.00 93.19 535 ALA A C 1
ATOM 3989 O O . ALA A 1 535 ? -15.592 -11.584 18.411 1.00 93.19 535 ALA A O 1
ATOM 3990 N N . GLY A 1 536 ? -13.470 -11.431 17.674 1.00 93.50 536 GLY A N 1
ATOM 3991 C CA . GLY A 1 536 ? -12.869 -11.147 18.974 1.00 93.50 536 GLY A CA 1
ATOM 3992 C C . GLY A 1 536 ? -13.428 -9.888 19.628 1.00 93.50 536 GLY A C 1
ATOM 3993 O O . GLY A 1 536 ? -13.831 -9.909 20.792 1.00 93.50 536 GLY A O 1
ATOM 3994 N N . TYR A 1 537 ? -13.545 -8.795 18.873 1.00 89.69 537 TYR A N 1
ATOM 3995 C CA . TYR A 1 537 ? -14.162 -7.562 19.374 1.00 89.69 537 TYR A CA 1
ATOM 3996 C C . TYR A 1 537 ? -15.663 -7.708 19.671 1.00 89.69 537 TYR A C 1
ATOM 3998 O O . TYR A 1 537 ? -16.195 -6.952 20.486 1.00 89.69 537 TYR A O 1
ATOM 4006 N N . HIS A 1 538 ? -16.337 -8.689 19.067 1.00 92.69 538 HIS A N 1
ATOM 4007 C CA . HIS A 1 538 ? -17.731 -9.038 19.347 1.00 92.69 538 HIS A CA 1
ATOM 4008 C C . HIS A 1 538 ? -17.915 -10.070 20.473 1.00 92.69 538 HIS A C 1
ATOM 4010 O O . HIS A 1 538 ? -19.046 -10.476 20.740 1.00 92.69 538 HIS A O 1
ATOM 4016 N N . GLY A 1 539 ? -16.843 -10.432 21.183 1.00 87.31 539 GLY A N 1
ATOM 4017 C CA . GLY A 1 539 ? -16.903 -11.253 22.394 1.00 87.31 539 GLY A CA 1
ATOM 4018 C C . GLY A 1 539 ? -16.490 -12.713 22.214 1.00 87.31 539 GLY A C 1
ATOM 4019 O O . GLY A 1 539 ? -16.631 -13.487 23.159 1.00 87.31 539 GLY A O 1
ATOM 4020 N N . ASP A 1 540 ? -15.972 -13.103 21.046 1.00 93.75 540 ASP A N 1
ATOM 4021 C CA . ASP A 1 540 ? -15.329 -14.407 20.870 1.00 93.75 540 ASP A CA 1
ATOM 4022 C C . ASP A 1 540 ? -13.845 -14.343 21.261 1.00 93.75 540 ASP A C 1
ATOM 4024 O O . ASP A 1 540 ? -12.960 -14.106 20.441 1.00 93.75 540 ASP A O 1
ATOM 4028 N N . ASP A 1 541 ? -13.551 -14.556 22.541 1.00 88.81 541 ASP A N 1
ATOM 4029 C CA . ASP A 1 541 ? -12.185 -14.426 23.060 1.00 88.81 541 ASP A CA 1
ATOM 4030 C C . ASP A 1 541 ? -11.175 -15.384 22.405 1.00 88.81 541 ASP A C 1
ATOM 4032 O O . ASP A 1 541 ? -9.988 -15.059 22.327 1.00 88.81 541 ASP A O 1
ATOM 4036 N N . ALA A 1 542 ? -11.621 -16.549 21.921 1.00 92.69 542 ALA A N 1
ATOM 4037 C CA . ALA A 1 542 ? -10.748 -17.508 21.245 1.00 92.69 542 ALA A CA 1
ATOM 4038 C C . ALA A 1 542 ? -10.276 -16.985 19.878 1.00 92.69 542 ALA A C 1
ATOM 4040 O O . ALA A 1 542 ? -9.162 -17.296 19.446 1.00 92.69 542 ALA A O 1
ATOM 4041 N N . ALA A 1 543 ? -11.074 -16.125 19.238 1.00 95.88 543 ALA A N 1
ATOM 4042 C CA . ALA A 1 543 ? -10.790 -15.602 17.911 1.00 95.88 543 ALA A CA 1
ATOM 4043 C C . ALA A 1 543 ? -9.510 -14.750 17.854 1.00 95.88 543 ALA A C 1
ATOM 4045 O O . ALA A 1 543 ? -8.840 -14.744 16.825 1.00 95.88 543 ALA A O 1
ATOM 4046 N N . PHE A 1 544 ? -9.102 -14.082 18.943 1.00 94.94 544 PHE A N 1
ATOM 4047 C CA . PHE A 1 544 ? -7.832 -13.337 18.966 1.00 94.94 544 PHE A CA 1
ATOM 4048 C C . PHE A 1 544 ? -6.603 -14.254 18.899 1.00 94.94 544 PHE A C 1
ATOM 4050 O O . PHE A 1 544 ? -5.635 -13.951 18.198 1.00 94.94 544 PHE A O 1
ATOM 4057 N N . GLU A 1 545 ? -6.643 -15.393 19.593 1.00 94.81 545 GLU A N 1
ATOM 4058 C CA . GLU A 1 545 ? -5.570 -16.390 19.540 1.00 94.81 545 GLU A CA 1
ATOM 4059 C C . GLU A 1 545 ? -5.515 -17.040 18.149 1.00 94.81 545 GLU A C 1
ATOM 4061 O O . GLU A 1 545 ? -4.438 -17.177 17.566 1.00 94.81 545 GLU A O 1
ATOM 4066 N N . GLU A 1 546 ? -6.674 -17.363 17.569 1.00 96.19 546 GLU A N 1
ATOM 4067 C CA . GLU A 1 546 ? -6.759 -17.862 16.194 1.00 96.19 546 GLU A CA 1
ATOM 4068 C C . GLU A 1 546 ? -6.239 -16.837 15.179 1.00 96.19 546 GLU A C 1
ATOM 4070 O O . GLU A 1 546 ? -5.447 -17.190 14.303 1.00 96.19 546 GLU A O 1
ATOM 4075 N N . ALA A 1 547 ? -6.612 -15.560 15.318 1.00 96.50 547 ALA A N 1
ATOM 4076 C CA . ALA A 1 547 ? -6.139 -14.476 14.460 1.00 96.50 547 ALA A CA 1
ATOM 4077 C C . ALA A 1 547 ? -4.609 -14.382 14.483 1.00 96.50 547 ALA A C 1
ATOM 4079 O O . ALA A 1 547 ? -3.979 -14.260 13.432 1.00 96.50 547 ALA A O 1
ATOM 4080 N N . ARG A 1 548 ? -3.993 -14.511 15.666 1.00 96.12 548 ARG A N 1
ATOM 4081 C CA . ARG A 1 548 ? -2.533 -14.522 15.833 1.00 96.12 548 ARG A CA 1
ATOM 4082 C C . ARG A 1 548 ? -1.882 -15.689 15.088 1.00 96.12 548 ARG A C 1
ATOM 4084 O O . ARG A 1 548 ? -0.853 -15.504 14.438 1.00 96.12 548 ARG A O 1
ATOM 4091 N N . ILE A 1 549 ? -2.474 -16.881 15.159 1.00 95.88 549 ILE A N 1
ATOM 4092 C CA . ILE A 1 549 ? -1.976 -18.077 14.463 1.00 95.88 549 ILE A CA 1
ATOM 4093 C C . ILE A 1 549 ? -2.092 -17.905 12.942 1.00 95.88 549 ILE A C 1
ATOM 4095 O O . ILE A 1 549 ? -1.122 -18.147 12.222 1.00 95.88 549 ILE A O 1
ATOM 4099 N N . VAL A 1 550 ? -3.241 -17.440 12.444 1.00 96.06 550 VAL A N 1
ATOM 4100 C CA . VAL A 1 550 ? -3.453 -17.197 11.006 1.00 96.06 550 VAL A CA 1
ATOM 4101 C C . VAL A 1 550 ? -2.495 -16.121 10.488 1.00 96.06 550 VAL A C 1
ATOM 4103 O O . VAL A 1 550 ? -1.877 -16.309 9.441 1.00 96.06 550 VAL A O 1
ATOM 4106 N N . ALA A 1 551 ? -2.282 -15.042 11.244 1.00 94.06 551 ALA A N 1
ATOM 4107 C CA . ALA A 1 551 ? -1.320 -14.004 10.890 1.00 94.06 551 ALA A CA 1
ATOM 4108 C C . ALA A 1 551 ? 0.132 -14.522 10.877 1.00 94.06 551 ALA A C 1
ATOM 4110 O O . ALA A 1 551 ? 0.927 -14.141 10.018 1.00 94.06 551 ALA A O 1
ATOM 4111 N N . SER A 1 552 ? 0.481 -15.449 11.776 1.00 94.12 552 SER A N 1
ATOM 4112 C CA . SER A 1 552 ? 1.784 -16.123 11.738 1.00 94.12 552 SER A CA 1
ATOM 4113 C C . SER A 1 552 ? 1.946 -16.976 10.477 1.00 94.12 552 SER A C 1
ATOM 4115 O O . SER A 1 552 ? 3.039 -17.023 9.916 1.00 94.12 552 SER A O 1
ATOM 4117 N N . ASN A 1 553 ? 0.880 -17.630 10.009 1.00 93.12 553 ASN A N 1
ATOM 4118 C CA . ASN A 1 553 ? 0.908 -18.378 8.752 1.00 93.12 553 ASN A CA 1
ATOM 4119 C C . ASN A 1 553 ? 1.075 -17.442 7.549 1.00 93.12 553 ASN A C 1
ATOM 4121 O O . ASN A 1 553 ? 1.862 -17.751 6.660 1.00 93.12 553 ASN A O 1
ATOM 4125 N N . ALA A 1 554 ? 0.420 -16.277 7.555 1.00 92.88 554 ALA A N 1
ATOM 4126 C CA . ALA A 1 554 ? 0.599 -15.247 6.529 1.00 92.88 554 ALA A CA 1
ATOM 4127 C C . ALA A 1 554 ? 2.065 -14.776 6.428 1.00 92.88 554 ALA A C 1
ATOM 4129 O O . ALA A 1 554 ? 2.606 -14.665 5.329 1.00 92.88 554 ALA A O 1
ATOM 4130 N N . MET A 1 555 ? 2.747 -14.595 7.566 1.00 91.75 555 MET A N 1
ATOM 4131 C CA . MET A 1 555 ? 4.178 -14.252 7.606 1.00 91.75 555 MET A CA 1
ATOM 4132 C C . MET A 1 555 ? 5.092 -15.340 7.034 1.00 91.75 555 MET A C 1
ATOM 4134 O O . MET A 1 555 ? 6.147 -15.028 6.481 1.00 91.75 555 MET A O 1
ATOM 4138 N N . ASN A 1 556 ? 4.692 -16.608 7.146 1.00 90.50 556 ASN A N 1
ATOM 4139 C CA . ASN A 1 556 ? 5.452 -17.731 6.602 1.00 90.50 556 ASN A CA 1
ATOM 4140 C C . ASN A 1 556 ? 5.300 -17.868 5.079 1.00 90.50 556 ASN A C 1
ATOM 4142 O O . ASN A 1 556 ? 6.199 -18.417 4.446 1.00 90.50 556 ASN A O 1
ATOM 4146 N N . VAL A 1 557 ? 4.201 -17.372 4.490 1.00 89.75 557 VAL A N 1
ATOM 4147 C CA . VAL A 1 557 ? 4.011 -17.357 3.026 1.00 89.75 557 VAL A CA 1
ATOM 4148 C C . VAL A 1 557 ? 5.024 -16.417 2.375 1.00 89.75 557 VAL A C 1
ATOM 4150 O O . VAL A 1 557 ? 5.717 -16.812 1.440 1.00 89.75 557 VAL A O 1
ATOM 4153 N N . ARG A 1 558 ? 5.161 -15.190 2.895 1.00 83.56 558 ARG A N 1
ATOM 4154 C CA . ARG A 1 558 ? 6.123 -14.205 2.384 1.00 83.56 558 ARG A CA 1
ATOM 4155 C C . ARG A 1 558 ? 6.797 -13.441 3.530 1.00 83.56 558 ARG A C 1
ATOM 4157 O O . ARG A 1 558 ? 6.260 -12.431 3.994 1.00 83.56 558 ARG A O 1
ATOM 4164 N N . PRO A 1 559 ? 7.989 -13.883 3.972 1.00 85.81 559 PRO A N 1
ATOM 4165 C CA . PRO A 1 559 ? 8.732 -13.204 5.025 1.00 85.81 559 PRO A CA 1
ATOM 4166 C C . PRO A 1 559 ? 9.060 -11.754 4.650 1.00 85.81 559 PRO A C 1
ATOM 4168 O O . PRO A 1 559 ? 9.451 -11.470 3.520 1.00 85.81 559 PRO A O 1
ATOM 4171 N N . GLY A 1 560 ? 8.919 -10.832 5.605 1.00 80.69 560 GLY A N 1
ATOM 4172 C CA . GLY A 1 560 ? 9.222 -9.409 5.401 1.00 80.69 560 GLY A CA 1
ATOM 4173 C C . GLY A 1 560 ? 8.148 -8.623 4.640 1.00 80.69 560 GLY A C 1
ATOM 4174 O O . GLY A 1 560 ? 8.366 -7.457 4.323 1.00 80.69 560 GLY A O 1
ATOM 4175 N N . ASN A 1 561 ? 6.989 -9.225 4.359 1.00 85.19 561 ASN A N 1
ATOM 4176 C CA . ASN A 1 561 ? 5.839 -8.509 3.817 1.00 85.19 561 ASN A CA 1
ATOM 4177 C C . ASN A 1 561 ? 5.213 -7.591 4.893 1.00 85.19 561 ASN A C 1
ATOM 4179 O O . ASN A 1 561 ? 4.941 -8.028 6.017 1.00 85.19 561 ASN A O 1
ATOM 4183 N N . GLY A 1 562 ? 4.977 -6.322 4.536 1.00 86.06 562 GLY A N 1
ATOM 4184 C CA . GLY A 1 562 ? 4.379 -5.305 5.410 1.00 86.06 562 GLY A CA 1
ATOM 4185 C C . GLY A 1 562 ? 3.011 -5.710 5.980 1.00 86.06 562 GLY A C 1
ATOM 4186 O O . GLY A 1 562 ? 2.904 -5.838 7.202 1.00 86.06 562 GLY A O 1
ATOM 4187 N N . PRO A 1 563 ? 1.989 -5.974 5.139 1.00 86.06 563 PRO A N 1
ATOM 4188 C CA . PRO A 1 563 ? 0.678 -6.466 5.572 1.00 86.06 563 PRO A CA 1
ATOM 4189 C C . PRO A 1 563 ? 0.698 -7.644 6.543 1.00 86.06 563 PRO A C 1
ATOM 4191 O O . PRO A 1 563 ? 0.049 -7.586 7.587 1.00 86.06 563 PRO A O 1
ATOM 4194 N N . ALA A 1 564 ? 1.462 -8.697 6.249 1.00 89.06 564 ALA A N 1
ATOM 4195 C CA . ALA A 1 564 ? 1.539 -9.859 7.133 1.00 89.06 564 ALA A CA 1
ATOM 4196 C C . ALA A 1 564 ? 2.186 -9.514 8.485 1.00 89.06 564 ALA A C 1
ATOM 4198 O O . ALA A 1 564 ? 1.735 -9.980 9.535 1.00 89.06 564 ALA A O 1
ATOM 4199 N N . THR A 1 565 ? 3.202 -8.645 8.474 1.00 88.06 565 THR A N 1
ATOM 4200 C CA . THR A 1 565 ? 3.888 -8.193 9.693 1.00 88.06 565 THR A CA 1
ATOM 4201 C C . THR A 1 565 ? 2.951 -7.358 10.563 1.00 88.06 565 THR A C 1
ATOM 4203 O O . THR A 1 565 ? 2.860 -7.578 11.774 1.00 88.06 565 THR A O 1
ATOM 4206 N N . ALA A 1 566 ? 2.212 -6.432 9.947 1.00 88.12 566 ALA A N 1
ATOM 4207 C CA . ALA A 1 566 ? 1.225 -5.601 10.624 1.00 88.12 566 ALA A CA 1
ATOM 4208 C C . ALA A 1 566 ? 0.079 -6.445 11.206 1.00 88.12 566 ALA A C 1
ATOM 4210 O O . ALA A 1 566 ? -0.288 -6.266 12.370 1.00 88.12 566 ALA A O 1
ATOM 4211 N N . ALA A 1 567 ? -0.439 -7.414 10.445 1.00 91.25 567 ALA A N 1
ATOM 4212 C CA . ALA A 1 567 ? -1.469 -8.343 10.906 1.00 91.25 567 ALA A CA 1
ATOM 4213 C C . ALA A 1 567 ? -0.999 -9.172 12.113 1.00 91.25 567 ALA A C 1
ATOM 4215 O O . ALA A 1 567 ? -1.726 -9.307 13.097 1.00 91.25 567 ALA A O 1
ATOM 4216 N N . LEU A 1 568 ? 0.238 -9.681 12.090 1.00 94.25 568 LEU A N 1
ATOM 4217 C CA . LEU A 1 568 ? 0.784 -10.452 13.208 1.00 94.25 568 LEU A CA 1
ATOM 4218 C C . LEU A 1 568 ? 0.962 -9.589 14.458 1.00 94.25 568 LEU A C 1
ATOM 4220 O O . LEU A 1 568 ? 0.595 -10.013 15.556 1.00 94.25 568 LEU A O 1
ATOM 4224 N N . PHE A 1 569 ? 1.505 -8.382 14.302 1.00 92.56 569 PHE A N 1
ATOM 4225 C CA . PHE A 1 569 ? 1.685 -7.453 15.414 1.00 92.56 569 PHE A CA 1
ATOM 4226 C C . PHE A 1 569 ? 0.342 -7.071 16.050 1.00 92.56 569 PHE A C 1
ATOM 4228 O O . PHE A 1 569 ? 0.187 -7.170 17.267 1.00 92.56 569 PHE A O 1
ATOM 4235 N N . THR A 1 570 ? -0.641 -6.687 15.231 1.00 90.25 570 THR A N 1
ATOM 4236 C CA . THR A 1 570 ? -1.974 -6.269 15.695 1.00 90.25 570 THR A CA 1
ATOM 4237 C C . THR A 1 570 ? -2.735 -7.408 16.369 1.00 90.25 570 THR A C 1
ATOM 4239 O O . THR A 1 570 ? -3.235 -7.216 17.478 1.00 90.25 570 THR A O 1
ATOM 4242 N N . ALA A 1 571 ? -2.756 -8.604 15.774 1.00 94.62 571 ALA A N 1
ATOM 4243 C CA . ALA A 1 571 ? -3.399 -9.774 16.368 1.00 94.62 571 ALA A CA 1
ATOM 4244 C C . ALA A 1 571 ? -2.729 -10.196 17.685 1.00 94.62 571 ALA A C 1
ATOM 4246 O O . ALA A 1 571 ? -3.411 -10.467 18.672 1.00 94.62 571 ALA A O 1
ATOM 4247 N N . THR A 1 572 ? -1.391 -10.174 17.742 1.00 94.88 572 THR A N 1
ATOM 4248 C CA . THR A 1 572 ? -0.648 -10.465 18.979 1.00 94.88 572 THR A CA 1
ATOM 4249 C C . THR A 1 572 ? -0.964 -9.444 20.067 1.00 94.88 572 THR A C 1
ATOM 4251 O O . THR A 1 572 ? -1.222 -9.820 21.208 1.00 94.88 572 THR A O 1
ATOM 4254 N N . ALA A 1 573 ? -0.963 -8.152 19.734 1.00 93.00 573 ALA A N 1
ATOM 4255 C CA . ALA A 1 573 ? -1.281 -7.103 20.693 1.00 93.00 573 ALA A CA 1
ATOM 4256 C C . ALA A 1 573 ? -2.704 -7.266 21.243 1.00 93.00 573 ALA A C 1
ATOM 4258 O O . ALA A 1 573 ? -2.884 -7.231 22.459 1.00 93.00 573 ALA A O 1
ATOM 4259 N N . ALA A 1 574 ? -3.695 -7.497 20.376 1.00 91.06 574 ALA A N 1
ATOM 4260 C CA . ALA A 1 574 ? -5.087 -7.676 20.780 1.00 91.06 574 ALA A CA 1
ATOM 4261 C C . ALA A 1 574 ? -5.288 -8.907 21.680 1.00 91.06 574 ALA A C 1
ATOM 4263 O O . ALA A 1 574 ? -5.923 -8.792 22.730 1.00 91.06 574 ALA A O 1
ATOM 4264 N N . ASP A 1 575 ? -4.676 -10.043 21.335 1.00 94.19 575 ASP A N 1
ATOM 4265 C CA . ASP A 1 575 ? -4.685 -11.263 22.149 1.00 94.19 575 ASP A CA 1
ATOM 4266 C C . ASP A 1 575 ? -4.121 -11.026 23.564 1.00 94.19 575 ASP A C 1
ATOM 4268 O O . ASP A 1 575 ? -4.770 -11.319 24.574 1.00 94.19 575 ASP A O 1
ATOM 4272 N N . GLN A 1 576 ? -2.931 -10.425 23.665 1.00 93.31 576 GLN A N 1
ATOM 4273 C CA . GLN A 1 576 ? -2.304 -10.154 24.963 1.00 93.31 576 GLN A CA 1
ATOM 4274 C C . GLN A 1 576 ? -3.130 -9.183 25.812 1.00 93.31 576 GLN A C 1
ATOM 4276 O O . GLN A 1 576 ? -3.252 -9.347 27.030 1.00 93.31 576 GLN A O 1
ATOM 4281 N N . LEU A 1 577 ? -3.721 -8.176 25.174 1.00 93.12 577 LEU A N 1
ATOM 4282 C CA . LEU A 1 577 ? -4.535 -7.172 25.844 1.00 93.12 577 LEU A CA 1
ATOM 4283 C C . LEU A 1 577 ? -5.835 -7.793 26.386 1.00 93.12 577 LEU A C 1
ATOM 4285 O O . LEU A 1 577 ? -6.176 -7.555 27.550 1.00 93.12 577 LEU A O 1
ATOM 4289 N N . ASN A 1 578 ? -6.491 -8.670 25.614 1.00 91.75 578 ASN A N 1
ATOM 4290 C CA . ASN A 1 578 ? -7.639 -9.452 26.082 1.00 91.75 578 ASN A CA 1
ATOM 4291 C C . ASN A 1 578 ? -7.265 -10.308 27.305 1.00 91.75 578 ASN A C 1
ATOM 4293 O O . ASN A 1 578 ? -7.882 -10.177 28.367 1.00 91.75 578 ASN A O 1
ATOM 4297 N N . LYS A 1 579 ? -6.183 -11.097 27.219 1.00 91.19 579 LYS A N 1
ATOM 4298 C CA . LYS A 1 579 ? -5.692 -11.922 28.339 1.00 91.19 579 LYS A CA 1
ATOM 4299 C C . LYS A 1 579 ? -5.495 -11.099 29.616 1.00 91.19 579 LYS A C 1
ATOM 4301 O O . LYS A 1 579 ? -5.932 -11.510 30.694 1.00 91.19 579 LYS A O 1
ATOM 4306 N N . ILE A 1 580 ? -4.897 -9.910 29.512 1.00 94.31 580 ILE A N 1
ATOM 4307 C CA . ILE A 1 580 ? -4.701 -9.005 30.656 1.00 94.31 580 ILE A CA 1
ATOM 4308 C C . ILE A 1 580 ? -6.037 -8.526 31.231 1.00 94.31 580 ILE A C 1
ATOM 4310 O O . ILE A 1 580 ? -6.212 -8.536 32.454 1.00 94.31 580 ILE A O 1
ATOM 4314 N N . PHE A 1 581 ? -6.978 -8.096 30.390 1.00 90.38 581 PHE A N 1
ATOM 4315 C CA . PHE A 1 581 ? -8.291 -7.653 30.858 1.00 90.38 581 PHE A CA 1
ATOM 4316 C C . PHE A 1 581 ? -9.068 -8.773 31.539 1.00 90.38 581 PHE A C 1
ATOM 4318 O O . PHE A 1 581 ? -9.618 -8.554 32.622 1.00 90.38 581 PHE A O 1
ATOM 4325 N N . ARG A 1 582 ? -9.026 -9.988 30.993 1.00 88.69 582 ARG A N 1
ATOM 4326 C CA . ARG A 1 582 ? -9.685 -11.145 31.596 1.00 88.69 582 ARG A CA 1
ATOM 4327 C C . ARG A 1 582 ? -9.081 -11.520 32.942 1.00 88.69 582 ARG A C 1
ATOM 4329 O O . ARG A 1 582 ? -9.814 -11.748 33.900 1.00 88.69 582 ARG A O 1
ATOM 4336 N N . LEU A 1 583 ? -7.755 -11.493 33.068 1.00 91.62 583 LEU A N 1
ATOM 4337 C CA . LEU A 1 583 ? -7.088 -11.716 34.353 1.00 91.62 583 LEU A CA 1
ATOM 4338 C C . LEU A 1 583 ? -7.439 -10.645 35.391 1.00 91.62 583 LEU A C 1
ATOM 4340 O O . LEU A 1 583 ? -7.557 -10.957 36.577 1.00 91.62 583 LEU A O 1
ATOM 4344 N N . ARG A 1 584 ? -7.628 -9.386 34.975 1.00 94.06 584 ARG A N 1
ATOM 4345 C CA . ARG A 1 584 ? -8.106 -8.323 35.873 1.00 94.06 584 ARG A CA 1
ATOM 4346 C C . ARG A 1 584 ? -9.548 -8.565 36.316 1.00 94.06 584 ARG A C 1
ATOM 4348 O O . ARG A 1 584 ? -9.812 -8.428 37.506 1.00 94.06 584 ARG A O 1
ATOM 4355 N N . ALA A 1 585 ? -10.430 -8.966 35.401 1.00 92.88 585 ALA A N 1
ATOM 4356 C CA . ALA A 1 585 ? -11.823 -9.289 35.709 1.00 92.88 585 ALA A CA 1
ATOM 4357 C C . ALA A 1 585 ? -11.928 -10.468 36.691 1.00 92.88 585 ALA A C 1
ATOM 4359 O O . ALA A 1 585 ? -12.546 -10.336 37.748 1.00 92.88 585 ALA A O 1
ATOM 4360 N N . ILE A 1 586 ? -11.217 -11.569 36.413 1.00 94.31 586 ILE A N 1
ATOM 4361 C CA . ILE A 1 586 ? -11.136 -12.731 37.311 1.00 94.31 586 ILE A CA 1
ATOM 4362 C C . ILE A 1 586 ? -10.597 -12.305 38.677 1.00 94.31 586 ILE A C 1
ATOM 4364 O O . ILE A 1 586 ? -11.139 -12.693 39.707 1.00 94.31 586 ILE A O 1
ATOM 4368 N N . ARG A 1 587 ? -9.550 -11.473 38.721 1.00 96.06 587 ARG A N 1
ATOM 4369 C CA . ARG A 1 587 ? -9.011 -10.974 39.992 1.00 96.06 587 ARG A CA 1
ATOM 4370 C C . ARG A 1 587 ? -10.053 -10.187 40.782 1.00 96.06 587 ARG A C 1
ATOM 4372 O O . ARG A 1 587 ? -10.156 -10.404 41.984 1.00 96.06 587 ARG A O 1
ATOM 4379 N N . SER A 1 588 ? -10.792 -9.279 40.143 1.00 94.38 588 SER A N 1
ATOM 4380 C CA . SER A 1 588 ? -11.837 -8.513 40.832 1.00 94.38 588 SER A CA 1
ATOM 4381 C C . SER A 1 588 ? -12.967 -9.403 41.341 1.00 94.38 588 SER A C 1
ATOM 4383 O O . SER A 1 588 ? -13.410 -9.222 42.470 1.00 94.38 588 SER A O 1
ATOM 4385 N N . GLU A 1 589 ? -13.385 -10.395 40.555 1.00 95.94 589 GLU A N 1
ATOM 4386 C CA . GLU A 1 589 ? -14.433 -11.344 40.933 1.00 95.94 589 GLU A CA 1
ATOM 4387 C C . GLU A 1 589 ? -13.999 -12.205 42.124 1.00 95.94 589 GLU A C 1
ATOM 4389 O O . GLU A 1 589 ? -14.671 -12.227 43.153 1.00 95.94 589 GLU A O 1
ATOM 4394 N N . ARG A 1 590 ? -12.812 -12.818 42.048 1.00 93.31 590 ARG A N 1
ATOM 4395 C CA . ARG A 1 590 ? -12.259 -13.629 43.143 1.00 93.31 590 ARG A CA 1
ATOM 4396 C C . ARG A 1 590 ? -11.989 -12.811 44.404 1.00 93.31 590 ARG A C 1
ATOM 4398 O O . ARG A 1 590 ? -12.152 -13.324 45.509 1.00 93.31 590 ARG A O 1
ATOM 4405 N N . LEU A 1 591 ? -11.601 -11.541 44.265 1.00 95.69 591 LEU A N 1
ATOM 4406 C CA . LEU A 1 591 ? -11.460 -10.634 45.405 1.00 95.69 591 LEU A CA 1
ATOM 4407 C C . LEU A 1 591 ? -12.809 -10.421 46.105 1.00 95.69 591 LEU A C 1
ATOM 4409 O O . LEU A 1 591 ? -12.872 -10.516 47.327 1.00 95.69 591 LEU A O 1
ATOM 4413 N N . LEU A 1 592 ? -13.881 -10.170 45.347 1.00 94.31 592 LEU A N 1
ATOM 4414 C CA . LEU A 1 592 ? -15.226 -9.998 45.900 1.00 94.31 592 LEU A CA 1
ATOM 4415 C C . LEU A 1 592 ? -15.752 -11.281 46.548 1.00 94.31 592 LEU A C 1
ATOM 4417 O O . LEU A 1 592 ? -16.280 -11.213 47.653 1.00 94.31 592 LEU A O 1
ATOM 4421 N N . GLU A 1 593 ? -15.562 -12.443 45.918 1.00 92.56 593 GLU A N 1
ATOM 4422 C CA . GLU A 1 593 ? -15.904 -13.741 46.520 1.00 92.56 593 GLU A CA 1
ATOM 4423 C C . GLU A 1 593 ? -15.172 -13.962 47.848 1.00 92.56 593 GLU A C 1
ATOM 4425 O O . GLU A 1 593 ? -15.759 -14.435 48.820 1.00 92.56 593 GLU A O 1
ATOM 4430 N N . THR A 1 594 ? -13.894 -13.585 47.909 1.00 93.06 594 THR A N 1
ATOM 4431 C CA . THR A 1 594 ? -13.096 -13.701 49.134 1.00 93.06 594 THR A CA 1
ATOM 4432 C C . THR A 1 594 ? -13.626 -12.769 50.220 1.00 93.06 594 THR A C 1
ATOM 4434 O O . THR A 1 594 ? -13.806 -13.197 51.357 1.00 93.06 594 THR A O 1
ATOM 4437 N N . LEU A 1 595 ? -13.930 -11.512 49.883 1.00 94.31 595 LEU A N 1
ATOM 4438 C CA . LEU A 1 595 ? -14.531 -10.564 50.827 1.00 94.31 595 LEU A CA 1
ATOM 4439 C C . LEU A 1 595 ? -15.909 -11.038 51.305 1.00 94.31 595 LEU A C 1
ATOM 4441 O O . LEU A 1 595 ? -16.212 -10.921 52.488 1.00 94.31 595 LEU A O 1
ATOM 4445 N N . TYR A 1 596 ? -16.711 -11.638 50.424 1.00 94.06 596 TYR A N 1
ATOM 4446 C CA . TYR A 1 596 ? -17.980 -12.260 50.798 1.00 94.06 596 TYR A CA 1
ATOM 4447 C C . TYR A 1 596 ? -17.787 -13.394 51.813 1.00 94.06 596 TYR A C 1
ATOM 4449 O O . TYR A 1 596 ? -18.501 -13.437 52.810 1.00 94.06 596 TYR A O 1
ATOM 4457 N N . GLN A 1 597 ? -16.807 -14.280 51.609 1.00 89.62 597 GLN A N 1
ATOM 4458 C CA . GLN A 1 597 ? -16.487 -15.339 52.575 1.00 89.62 597 GLN A CA 1
ATOM 4459 C C . GLN A 1 597 ? -16.028 -14.776 53.925 1.00 89.62 597 GLN A C 1
ATOM 4461 O O . GLN A 1 597 ? -16.408 -15.297 54.973 1.00 89.62 597 GLN A O 1
ATOM 4466 N N . VAL A 1 598 ? -15.253 -13.687 53.912 1.00 92.81 598 VAL A N 1
ATOM 4467 C CA . VAL A 1 598 ? -14.861 -12.981 55.138 1.00 92.81 598 VAL A CA 1
ATOM 4468 C C . VAL A 1 598 ? -16.098 -12.459 55.868 1.00 92.81 598 VAL A C 1
ATOM 4470 O O . VAL A 1 598 ? -16.256 -12.762 57.047 1.00 92.81 598 VAL A O 1
ATOM 4473 N N . GLU A 1 599 ? -17.005 -11.745 55.202 1.00 91.50 599 GLU A N 1
ATOM 4474 C CA . GLU A 1 599 ? -18.250 -11.260 55.823 1.00 91.50 599 GLU A CA 1
ATOM 4475 C C . GLU A 1 599 ? -19.126 -12.411 56.329 1.00 91.50 599 GLU A C 1
ATOM 4477 O O . GLU A 1 599 ? -19.631 -12.358 57.448 1.00 91.50 599 GLU A O 1
ATOM 4482 N N . LEU A 1 600 ? -19.241 -13.500 55.560 1.00 85.56 600 LEU A N 1
ATOM 4483 C CA . LEU A 1 600 ? -19.978 -14.696 55.965 1.00 85.56 600 LEU A CA 1
ATOM 4484 C C . LEU A 1 600 ? -19.421 -15.292 57.267 1.00 85.56 600 LEU A C 1
ATOM 4486 O O . LEU A 1 600 ? -20.197 -15.688 58.131 1.00 85.56 600 LEU A O 1
ATOM 4490 N N . SER A 1 601 ? -18.095 -15.307 57.438 1.00 83.31 601 SER A N 1
ATOM 4491 C CA . SER A 1 601 ? -17.451 -15.768 58.676 1.00 83.31 601 SER A CA 1
ATOM 4492 C C . SER A 1 601 ? -17.649 -14.823 59.870 1.00 83.31 601 SER A C 1
ATOM 4494 O O . SER A 1 601 ? -17.573 -15.267 61.013 1.00 83.31 601 SER A O 1
ATOM 4496 N N . HIS A 1 602 ? -17.925 -13.537 59.617 1.00 82.75 602 HIS A N 1
ATOM 4497 C CA . HIS A 1 602 ? -18.251 -12.553 60.653 1.00 82.75 602 HIS A CA 1
ATOM 4498 C C . HIS A 1 602 ? -19.714 -12.609 61.088 1.00 82.75 602 HIS A C 1
ATOM 4500 O O . HIS A 1 602 ? -20.041 -12.013 62.114 1.00 82.75 602 HIS A O 1
ATOM 4506 N N . VAL A 1 603 ? -20.593 -13.293 60.343 1.00 79.19 603 VAL A N 1
ATOM 4507 C CA . VAL A 1 603 ? -21.983 -13.502 60.759 1.00 79.19 603 VAL A CA 1
ATOM 4508 C C . VAL A 1 603 ? -21.971 -14.372 62.018 1.00 79.19 603 VAL A C 1
ATOM 4510 O O . VAL A 1 603 ? -21.651 -15.560 61.932 1.00 79.19 603 VAL A O 1
ATOM 4513 N N . PRO A 1 604 ? -22.322 -13.820 63.196 1.00 70.56 604 PRO A N 1
ATOM 4514 C CA . PRO A 1 604 ? -22.370 -14.605 64.415 1.00 70.56 604 PRO A CA 1
ATOM 4515 C C . PRO A 1 604 ? -23.493 -15.628 64.269 1.00 70.56 604 PRO A C 1
ATOM 4517 O O . PRO A 1 604 ? -24.638 -15.268 63.984 1.00 70.56 604 PRO A O 1
ATOM 4520 N N . PHE A 1 605 ? -23.183 -16.904 64.454 1.00 64.75 605 PHE A N 1
ATOM 4521 C CA . PHE A 1 605 ? -24.216 -17.919 64.592 1.00 64.75 605 PHE A CA 1
ATOM 4522 C C . PHE A 1 605 ? -24.778 -17.842 66.023 1.00 64.75 605 PHE A C 1
ATOM 4524 O O . PHE A 1 605 ? -24.003 -17.714 66.972 1.00 64.75 605 PHE A O 1
ATOM 4531 N N . PRO A 1 606 ? -26.111 -17.851 66.207 1.00 59.31 606 PRO A N 1
ATOM 4532 C CA . PRO A 1 606 ? -26.705 -17.839 67.537 1.00 59.31 606 PRO A CA 1
ATOM 4533 C C . PRO A 1 606 ? -26.317 -19.121 68.283 1.00 59.31 606 PRO A C 1
ATOM 4535 O O . PRO A 1 606 ? -26.535 -20.223 67.787 1.00 59.31 606 PRO A O 1
ATOM 4538 N N . ASP A 1 607 ? -25.750 -18.949 69.475 1.00 51.94 607 ASP A N 1
ATOM 4539 C CA . ASP A 1 607 ? -25.117 -19.971 70.329 1.00 51.94 607 ASP A CA 1
ATOM 4540 C C . ASP A 1 607 ? -26.118 -20.959 70.989 1.00 51.94 607 ASP A C 1
ATOM 4542 O O . ASP A 1 607 ? -25.839 -21.581 72.013 1.00 51.94 607 ASP A O 1
ATOM 4546 N N . GLU A 1 608 ? -27.313 -21.117 70.409 1.00 52.69 608 GLU A N 1
ATOM 4547 C CA . GLU A 1 608 ? -28.370 -22.023 70.871 1.00 52.69 608 GLU A CA 1
ATOM 4548 C C . GLU A 1 608 ? -28.827 -22.939 69.712 1.00 52.69 608 GLU A C 1
ATOM 4550 O O . GLU A 1 608 ? -29.727 -22.558 68.955 1.00 52.69 608 GLU A O 1
ATOM 4555 N N . PRO A 1 609 ? -28.250 -24.152 69.539 1.00 54.41 609 PRO A N 1
ATOM 4556 C CA . PRO A 1 609 ? -27.309 -24.854 70.421 1.00 54.41 609 PRO A CA 1
ATOM 4557 C C . PRO A 1 609 ? -25.814 -24.673 70.046 1.00 54.41 609 PRO A C 1
ATOM 4559 O O . PRO A 1 609 ? -25.499 -24.375 68.895 1.00 54.41 609 PRO A O 1
ATOM 4562 N N . PRO A 1 610 ? -24.876 -24.934 70.984 1.00 63.41 610 PRO A N 1
ATOM 4563 C CA . PRO A 1 610 ? -23.542 -24.308 70.993 1.00 63.41 610 PRO A CA 1
ATOM 4564 C C . PRO A 1 610 ? -22.491 -24.951 70.075 1.00 63.41 610 PRO A C 1
ATOM 4566 O O . PRO A 1 610 ? -21.410 -24.406 69.885 1.00 63.41 610 PRO A O 1
ATOM 4569 N N . ILE A 1 611 ? -22.742 -26.148 69.539 1.00 60.97 611 ILE A N 1
ATOM 4570 C CA . ILE A 1 611 ? -21.789 -26.863 68.679 1.00 60.97 611 ILE A CA 1
ATOM 4571 C C . ILE A 1 611 ? -22.585 -27.711 67.690 1.00 60.97 611 ILE A C 1
ATOM 4573 O O . ILE A 1 611 ? -23.138 -28.752 68.049 1.00 60.97 611 ILE A O 1
ATOM 4577 N N . VAL A 1 612 ? -22.635 -27.286 66.427 1.00 60.69 612 VAL A N 1
ATOM 4578 C CA . VAL A 1 612 ? -23.142 -28.133 65.343 1.00 60.69 612 VAL A CA 1
ATOM 4579 C C . VAL A 1 612 ? -22.003 -29.042 64.909 1.00 60.69 612 VAL A C 1
ATOM 4581 O O . VAL A 1 612 ? -21.134 -28.664 64.123 1.00 60.69 612 VAL A O 1
ATOM 4584 N N . TYR A 1 613 ? -21.982 -30.252 65.457 1.00 70.12 613 TYR A N 1
ATOM 4585 C CA . TYR A 1 613 ? -21.113 -31.291 64.935 1.00 70.12 613 TYR A CA 1
ATOM 4586 C C . TYR A 1 613 ? -21.504 -31.598 63.485 1.00 70.12 613 TYR A C 1
ATOM 4588 O O . TYR A 1 613 ? -22.697 -31.619 63.164 1.00 70.12 613 TYR A O 1
ATOM 4596 N N . PRO A 1 614 ? -20.529 -31.859 62.597 1.00 75.88 614 PRO A N 1
ATOM 4597 C CA . PRO A 1 614 ? -20.855 -32.363 61.276 1.00 75.88 614 PRO A CA 1
ATOM 4598 C C . PRO A 1 614 ? -21.634 -33.677 61.413 1.00 75.88 614 PRO A C 1
ATOM 4600 O O . PRO A 1 614 ? -21.547 -34.361 62.438 1.00 75.88 614 PRO A O 1
ATOM 4603 N N . ALA A 1 615 ? -22.417 -34.015 60.387 1.00 82.81 615 ALA A N 1
ATOM 4604 C CA . ALA A 1 615 ? -23.282 -35.188 60.411 1.00 82.81 615 ALA A CA 1
ATOM 4605 C C . ALA A 1 615 ? -22.508 -36.459 60.831 1.00 82.81 615 ALA A C 1
ATOM 4607 O O . ALA A 1 615 ? -21.313 -36.572 60.536 1.00 82.81 615 ALA A O 1
ATOM 4608 N N . PRO A 1 616 ? -23.162 -37.443 61.478 1.00 81.69 616 PRO A N 1
ATOM 4609 C CA . PRO A 1 616 ? -22.516 -38.686 61.915 1.00 81.69 616 PRO A CA 1
ATOM 4610 C C . PRO A 1 616 ? -21.716 -39.393 60.811 1.00 81.69 616 PRO A C 1
ATOM 4612 O O . PRO A 1 616 ? -20.688 -40.010 61.081 1.00 81.69 616 PRO A O 1
ATOM 4615 N N . GLU A 1 617 ? -22.149 -39.252 59.559 1.00 81.25 617 GLU A N 1
ATOM 4616 C CA . GLU A 1 617 ? -21.467 -39.755 58.363 1.00 81.25 617 GLU A CA 1
ATOM 4617 C C . GLU A 1 617 ? -20.049 -39.189 58.208 1.00 81.25 617 GLU A C 1
ATOM 4619 O O . GLU A 1 617 ? -19.112 -39.924 57.898 1.00 81.25 617 GLU A O 1
ATOM 4624 N N . VAL A 1 618 ? -19.862 -37.900 58.504 1.00 80.56 618 VAL A N 1
ATOM 4625 C CA . VAL A 1 618 ? -18.559 -37.226 58.457 1.00 80.56 618 VAL A CA 1
ATOM 4626 C C . VAL A 1 618 ? -17.648 -37.756 59.562 1.00 80.56 618 VAL A C 1
ATOM 4628 O O . VAL A 1 618 ? -16.482 -38.057 59.313 1.00 80.56 618 VAL A O 1
ATOM 4631 N N . TRP A 1 619 ? -18.180 -37.941 60.774 1.00 79.56 619 TRP A N 1
ATOM 4632 C CA . TRP A 1 619 ? -17.427 -38.533 61.884 1.00 79.56 619 TRP A CA 1
ATOM 4633 C C . TRP A 1 619 ? -17.019 -39.977 61.610 1.00 79.56 619 TRP A C 1
ATOM 4635 O O . TRP A 1 619 ? -15.884 -40.365 61.899 1.00 79.56 619 TRP A O 1
ATOM 4645 N N . LYS A 1 620 ? -17.910 -40.766 61.006 1.00 83.12 620 LYS A N 1
ATOM 4646 C CA . LYS A 1 620 ? -17.622 -42.139 60.588 1.00 83.12 620 LYS A CA 1
ATOM 4647 C C . LYS A 1 620 ? -16.510 -42.173 59.539 1.00 83.12 620 LYS A C 1
ATOM 4649 O O . LYS A 1 620 ? -15.529 -42.885 59.738 1.00 83.12 620 LYS A O 1
ATOM 4654 N N . ALA A 1 621 ? -16.597 -41.336 58.505 1.00 76.50 621 ALA A N 1
ATOM 4655 C CA . ALA A 1 621 ? -15.573 -41.238 57.466 1.00 76.50 621 ALA A CA 1
ATOM 4656 C C . ALA A 1 621 ? -14.199 -40.815 58.025 1.00 76.50 621 ALA A C 1
ATOM 4658 O O . ALA A 1 621 ? -13.166 -41.368 57.643 1.00 76.50 621 ALA A O 1
ATOM 4659 N N . LEU A 1 622 ? -14.169 -39.867 58.969 1.00 77.00 622 LEU A N 1
ATOM 4660 C CA . LEU A 1 622 ? -12.939 -39.458 59.660 1.00 77.00 622 LEU A CA 1
ATOM 4661 C C . LEU A 1 622 ? -12.358 -40.591 60.520 1.00 77.00 622 LEU A C 1
ATOM 4663 O O . LEU A 1 622 ? -11.144 -40.789 60.547 1.00 77.00 622 LEU A O 1
ATOM 4667 N N . THR A 1 623 ? -13.213 -41.359 61.195 1.00 79.50 623 THR A N 1
ATOM 4668 C CA . THR A 1 623 ? -12.802 -42.487 62.045 1.00 79.50 623 THR A CA 1
ATOM 4669 C C . THR A 1 623 ? -12.249 -43.644 61.214 1.00 79.50 623 THR A C 1
ATOM 4671 O O . THR A 1 623 ? -11.216 -44.215 61.558 1.00 79.50 623 THR A O 1
ATOM 4674 N N . GLU A 1 624 ? -12.886 -43.964 60.089 1.00 79.62 624 GLU A N 1
ATOM 4675 C CA . GLU A 1 624 ? -12.410 -44.976 59.141 1.00 79.62 624 GLU A CA 1
ATOM 4676 C C . GLU A 1 624 ? -11.062 -44.588 58.526 1.00 79.62 624 GLU A C 1
ATOM 4678 O O . GLU A 1 624 ? -10.158 -45.420 58.481 1.00 79.62 624 GLU A O 1
ATOM 4683 N N . ARG A 1 625 ? -10.859 -43.310 58.173 1.00 70.88 625 ARG A N 1
ATOM 4684 C CA . ARG A 1 625 ? -9.537 -42.812 57.747 1.00 70.88 625 ARG A CA 1
ATOM 4685 C C . ARG A 1 625 ? -8.466 -42.972 58.825 1.00 70.88 625 ARG A C 1
ATOM 4687 O O . ARG A 1 625 ? -7.319 -43.260 58.493 1.00 70.88 625 ARG A O 1
ATOM 4694 N N . ARG A 1 626 ? -8.820 -42.804 60.104 1.00 70.19 626 ARG A N 1
ATOM 4695 C CA . ARG A 1 626 ? -7.883 -42.936 61.234 1.00 70.19 626 ARG A CA 1
ATOM 4696 C C . ARG A 1 626 ? -7.506 -44.380 61.559 1.00 70.19 626 ARG A C 1
ATOM 4698 O O . ARG A 1 626 ? -6.408 -44.591 62.065 1.00 70.19 626 ARG A O 1
ATOM 4705 N N . LYS A 1 627 ? -8.346 -45.375 61.237 1.00 68.62 627 LYS A N 1
ATOM 4706 C CA . LYS A 1 627 ? -8.016 -46.803 61.441 1.00 68.62 627 LYS A CA 1
ATOM 4707 C C . LYS A 1 627 ? -6.720 -47.214 60.738 1.00 68.62 627 LYS A C 1
ATOM 4709 O O . LYS A 1 627 ? -5.968 -48.011 61.287 1.00 68.62 627 LYS A O 1
ATOM 4714 N N . ASN A 1 628 ? -6.421 -46.609 59.589 1.00 59.25 628 ASN A N 1
ATOM 4715 C CA . ASN A 1 628 ? -5.188 -46.855 58.833 1.00 59.25 628 ASN A CA 1
ATOM 4716 C C . ASN A 1 628 ? -3.912 -46.408 59.572 1.00 59.25 628 ASN A C 1
ATOM 4718 O O . ASN A 1 628 ? -2.814 -46.782 59.172 1.00 59.25 628 ASN A O 1
ATOM 4722 N N . TYR A 1 629 ? -4.054 -45.618 60.640 1.00 55.75 629 TYR A N 1
ATOM 4723 C CA . TYR A 1 629 ? -2.962 -45.064 61.441 1.00 55.75 629 TYR A CA 1
ATOM 4724 C C . TYR A 1 629 ? -3.040 -45.495 62.917 1.00 55.75 629 TYR A C 1
ATOM 4726 O O . TYR A 1 629 ? -2.427 -44.856 63.771 1.00 55.75 629 TYR A O 1
ATOM 4734 N N . ALA A 1 630 ? -3.805 -46.546 63.244 1.00 60.50 630 ALA A N 1
ATOM 4735 C CA . ALA A 1 630 ? -3.882 -47.075 64.606 1.00 60.50 630 ALA A CA 1
ATOM 4736 C C . ALA A 1 630 ? -2.505 -47.586 65.079 1.00 60.50 630 ALA A C 1
ATOM 4738 O O . ALA A 1 630 ? -1.750 -48.165 64.300 1.00 60.50 630 ALA A O 1
ATOM 4739 N N . ALA A 1 631 ? -2.169 -47.341 66.350 1.00 57.31 631 ALA A N 1
ATOM 4740 C CA . ALA A 1 631 ? -0.858 -47.644 66.926 1.00 57.31 631 ALA A CA 1
ATOM 4741 C C . ALA A 1 631 ? -0.460 -49.119 66.723 1.00 57.31 631 ALA A C 1
ATOM 4743 O O . ALA A 1 631 ? -1.141 -50.026 67.197 1.00 57.31 631 ALA A O 1
ATOM 4744 N N . VAL A 1 632 ? 0.659 -49.347 66.034 1.00 56.19 632 VAL A N 1
ATOM 4745 C CA . VAL A 1 632 ? 1.243 -50.675 65.815 1.00 56.19 632 VAL A CA 1
ATOM 4746 C C . VAL A 1 632 ? 2.283 -50.924 66.909 1.00 56.19 632 VAL A C 1
ATOM 4748 O O . VAL A 1 632 ? 3.229 -50.148 67.047 1.00 56.19 632 VAL A O 1
ATOM 4751 N N . SER A 1 633 ? 2.126 -51.994 67.695 1.00 54.12 633 SER A N 1
ATOM 4752 C CA . SER A 1 633 ? 3.210 -52.471 68.566 1.00 54.12 633 SER A CA 1
ATOM 4753 C C . SER A 1 633 ? 4.336 -53.041 67.697 1.00 54.12 633 SER A C 1
ATOM 4755 O O . SER A 1 633 ? 4.064 -53.813 66.780 1.00 54.12 633 SER A O 1
ATOM 4757 N N . LEU A 1 634 ? 5.591 -52.658 67.955 1.00 56.66 634 LEU A N 1
ATOM 4758 C CA . LEU A 1 634 ? 6.753 -53.144 67.192 1.00 56.66 634 LEU A CA 1
ATOM 4759 C C . LEU A 1 634 ? 7.186 -54.566 67.593 1.00 56.66 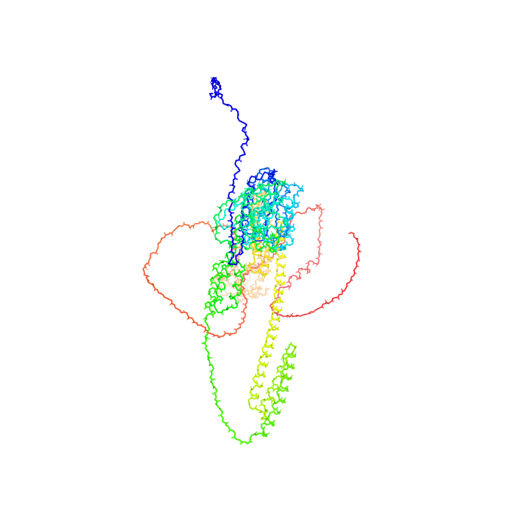634 LEU A C 1
ATOM 4761 O O . LEU A 1 634 ? 7.972 -55.190 66.878 1.00 56.66 634 LEU A O 1
ATOM 4765 N N . GLU A 1 635 ? 6.682 -55.087 68.713 1.00 59.56 635 GLU A N 1
ATOM 4766 C CA . GLU A 1 635 ? 6.927 -56.463 69.144 1.00 59.56 635 GLU A CA 1
ATOM 4767 C C . GLU A 1 635 ? 6.171 -57.440 68.239 1.00 59.56 635 GLU A C 1
ATOM 4769 O O . GLU A 1 635 ? 4.939 -57.491 68.235 1.00 59.56 635 GLU A O 1
ATOM 4774 N N . LYS A 1 636 ? 6.915 -58.250 67.477 1.00 58.22 636 LYS A N 1
ATOM 4775 C CA . LYS A 1 636 ? 6.361 -59.412 66.776 1.00 58.22 636 LYS A CA 1
ATOM 4776 C C . LYS A 1 636 ? 5.961 -60.457 67.816 1.00 58.22 636 LYS A C 1
ATOM 4778 O O . LYS A 1 636 ? 6.765 -61.310 68.163 1.00 58.22 636 LYS A O 1
ATOM 4783 N N . THR A 1 637 ? 4.735 -60.373 68.322 1.00 62.03 637 THR A N 1
ATOM 4784 C CA . THR A 1 637 ? 4.174 -61.391 69.220 1.00 62.03 637 THR A CA 1
ATOM 4785 C C . THR A 1 637 ? 4.107 -62.724 68.469 1.00 62.03 637 THR A C 1
ATOM 4787 O O . THR A 1 637 ? 3.525 -62.792 67.381 1.00 62.03 637 THR A O 1
ATOM 4790 N N . GLY A 1 638 ? 4.734 -63.771 69.009 1.00 73.25 638 GLY A N 1
ATOM 4791 C CA . GLY A 1 638 ? 4.672 -65.113 68.424 1.00 73.25 638 GLY A CA 1
ATOM 4792 C C . GLY A 1 638 ? 3.236 -65.667 68.440 1.00 73.25 638 GLY A C 1
ATOM 4793 O O . GLY A 1 638 ? 2.422 -65.244 69.264 1.00 73.25 638 GLY A O 1
ATOM 4794 N N . PRO A 1 639 ? 2.878 -66.630 67.568 1.00 74.88 639 PRO A N 1
ATOM 4795 C CA . PRO A 1 639 ? 1.535 -67.222 67.558 1.00 74.88 639 PRO A CA 1
ATOM 4796 C C . PRO A 1 639 ? 1.182 -67.931 68.877 1.00 74.88 639 PRO A C 1
ATOM 4798 O O . PRO A 1 639 ? 0.007 -68.115 69.185 1.00 74.88 639 PRO A O 1
ATOM 4801 N N . SER A 1 640 ? 2.180 -68.345 69.660 1.00 76.75 640 SER A N 1
ATOM 4802 C CA . SER A 1 640 ? 2.005 -68.952 70.985 1.00 76.75 640 SER A CA 1
ATOM 4803 C C . SER A 1 640 ? 1.706 -67.897 72.057 1.00 76.75 640 SER A C 1
ATOM 4805 O O . SER A 1 640 ? 0.728 -68.025 72.782 1.00 76.75 640 SER A O 1
ATOM 4807 N N . GLU A 1 641 ? 2.444 -66.787 72.085 1.00 78.94 641 GLU A N 1
ATOM 4808 C CA . GLU A 1 641 ? 2.174 -65.665 72.999 1.00 78.94 641 GLU A CA 1
ATOM 4809 C C . GLU A 1 641 ? 0.828 -64.987 72.715 1.00 78.94 641 GLU A C 1
ATOM 4811 O O . GLU A 1 641 ? 0.128 -64.572 73.636 1.00 78.94 641 GLU A O 1
ATOM 4816 N N . ALA A 1 642 ? 0.431 -64.900 71.440 1.00 78.75 642 ALA A N 1
ATOM 4817 C CA . ALA A 1 642 ? -0.886 -64.403 71.052 1.00 78.75 642 ALA A CA 1
ATOM 4818 C C . ALA A 1 642 ? -2.013 -65.311 71.574 1.00 78.75 642 ALA A C 1
ATOM 4820 O O . ALA A 1 642 ? -3.037 -64.801 72.025 1.00 78.75 642 ALA A O 1
ATOM 4821 N N . ARG A 1 643 ? -1.804 -66.637 71.570 1.00 81.94 643 ARG A N 1
ATOM 4822 C CA . ARG A 1 643 ? -2.732 -67.609 72.171 1.00 81.94 643 ARG A CA 1
ATOM 4823 C C . ARG A 1 643 ? -2.813 -67.451 73.686 1.00 81.94 643 ARG A C 1
ATOM 4825 O O . ARG A 1 643 ? -3.917 -67.391 74.205 1.00 81.94 643 ARG A O 1
ATOM 4832 N N . ILE A 1 644 ? -1.681 -67.282 74.373 1.00 83.62 644 ILE A N 1
ATOM 4833 C CA . ILE A 1 644 ? -1.665 -67.022 75.823 1.00 83.62 644 ILE A CA 1
ATOM 4834 C C . ILE A 1 644 ? -2.413 -65.719 76.146 1.00 83.62 644 ILE A C 1
ATOM 4836 O O . ILE A 1 644 ? -3.226 -65.683 77.064 1.00 83.62 644 ILE A O 1
ATOM 4840 N N . ARG A 1 645 ? -2.200 -64.647 75.369 1.00 82.56 645 ARG A N 1
ATOM 4841 C CA . ARG A 1 645 ? -2.905 -63.366 75.561 1.00 82.56 645 ARG A CA 1
ATOM 4842 C C . ARG A 1 645 ? -4.406 -63.455 75.295 1.00 82.56 645 ARG A C 1
ATOM 4844 O O . ARG A 1 645 ? -5.149 -62.765 75.979 1.00 82.56 645 ARG A O 1
ATOM 4851 N N . ALA A 1 646 ? -4.832 -64.265 74.328 1.00 83.69 646 ALA A N 1
ATOM 4852 C CA . ALA A 1 646 ? -6.248 -64.518 74.080 1.00 83.69 646 ALA A CA 1
ATOM 4853 C C . ALA A 1 646 ? -6.871 -65.343 75.217 1.00 83.69 646 ALA A C 1
ATOM 4855 O O . ALA A 1 646 ? -7.902 -64.945 75.742 1.00 83.69 646 ALA A O 1
ATOM 4856 N N . ALA A 1 647 ? -6.193 -66.406 75.666 1.00 84.31 647 ALA A N 1
ATOM 4857 C CA . ALA A 1 647 ? -6.642 -67.246 76.779 1.00 84.31 647 ALA A CA 1
ATOM 4858 C C . ALA A 1 647 ? -6.781 -66.462 78.095 1.00 84.31 647 ALA A C 1
ATOM 4860 O O . ALA A 1 647 ? -7.644 -66.753 78.915 1.00 84.31 647 ALA A O 1
ATOM 4861 N N . LEU A 1 648 ? -5.964 -65.421 78.295 1.00 86.19 648 LEU A N 1
ATOM 4862 C CA . LEU A 1 648 ? -6.100 -64.507 79.431 1.00 86.19 648 LEU A CA 1
ATOM 4863 C C . LEU A 1 648 ? -7.444 -63.758 79.461 1.00 86.19 648 LEU A C 1
ATOM 4865 O O . LEU A 1 648 ? -7.879 -63.345 80.538 1.00 86.19 648 LEU A O 1
ATOM 4869 N N . ASP A 1 649 ? -8.085 -63.561 78.311 1.00 85.88 649 ASP A N 1
ATOM 4870 C CA . ASP A 1 649 ? -9.371 -62.872 78.210 1.00 85.88 649 ASP A CA 1
ATOM 4871 C C . ASP A 1 649 ? -10.572 -63.843 78.269 1.00 85.88 649 ASP A C 1
ATOM 4873 O O . ASP A 1 649 ? -11.710 -63.377 78.337 1.00 85.88 649 ASP A O 1
ATOM 4877 N N . ASP A 1 650 ? -10.335 -65.162 78.323 1.00 86.50 650 ASP A N 1
ATOM 4878 C CA . ASP A 1 650 ? -11.376 -66.183 78.498 1.00 86.50 650 ASP A CA 1
ATOM 4879 C C . ASP A 1 650 ? -11.900 -66.214 79.947 1.00 86.50 650 ASP A C 1
ATOM 4881 O O . ASP A 1 650 ? -11.168 -65.949 80.905 1.00 86.50 650 ASP A O 1
ATOM 4885 N N . GLU A 1 651 ? -13.185 -66.539 80.119 1.00 85.75 651 GLU A N 1
ATOM 4886 C CA . GLU A 1 651 ? -13.840 -66.633 81.430 1.00 85.75 651 GLU A CA 1
ATOM 4887 C C . GLU A 1 651 ? -13.516 -67.955 82.140 1.00 85.75 651 GLU A C 1
ATOM 4889 O O . GLU A 1 651 ? -13.565 -69.030 81.540 1.00 85.75 651 GLU A O 1
ATOM 4894 N N . THR A 1 652 ? -13.204 -67.882 83.438 1.00 81.69 652 THR A N 1
ATOM 4895 C CA . THR A 1 652 ? -12.723 -69.014 84.241 1.00 81.69 652 THR A CA 1
ATOM 4896 C C . THR A 1 652 ? -13.392 -69.061 85.609 1.00 81.69 652 THR A C 1
ATOM 4898 O O . THR A 1 652 ? -13.709 -68.031 86.212 1.00 81.69 652 THR A O 1
ATOM 4901 N N . GLU A 1 653 ? -13.551 -70.267 86.148 1.00 81.62 653 GLU A N 1
ATOM 4902 C CA . GLU A 1 653 ? -14.036 -70.502 87.509 1.00 81.62 653 GLU A CA 1
ATOM 4903 C C . GLU A 1 653 ? -12.922 -71.144 88.345 1.00 81.62 653 GLU A C 1
ATOM 4905 O O . GLU A 1 653 ? -12.366 -72.175 87.969 1.00 81.62 653 GLU A O 1
ATOM 4910 N N . LEU A 1 654 ? -12.582 -70.526 89.477 1.00 80.06 654 LEU A N 1
ATOM 4911 C CA . LEU A 1 654 ? -11.549 -70.982 90.405 1.00 80.06 654 LEU A CA 1
ATOM 4912 C C . LEU A 1 654 ? -12.175 -71.351 91.746 1.00 80.06 654 LEU A C 1
ATOM 4914 O O . LEU A 1 654 ? -12.927 -70.569 92.320 1.00 80.06 654 LEU A O 1
ATOM 4918 N N . SER A 1 655 ? -11.839 -72.520 92.285 1.00 80.75 655 SER A N 1
ATOM 4919 C CA . SER A 1 655 ? -12.261 -72.928 93.627 1.00 80.75 655 SER A CA 1
ATOM 4920 C C . SER A 1 655 ? -11.170 -73.767 94.282 1.00 80.75 655 SER A C 1
ATOM 4922 O O . SER A 1 655 ? -11.168 -74.993 94.168 1.00 80.75 655 SER A O 1
ATOM 4924 N N . PHE A 1 656 ? -10.268 -73.102 94.999 1.00 83.12 656 PHE A N 1
ATOM 4925 C CA . PHE A 1 656 ? -9.119 -73.714 95.662 1.00 83.12 656 PHE A CA 1
ATOM 4926 C C . PHE A 1 656 ? -9.160 -73.448 97.173 1.00 83.12 656 PHE A C 1
ATOM 4928 O O . PHE A 1 656 ? -8.557 -72.483 97.628 1.00 83.12 656 PHE A O 1
ATOM 4935 N N . PRO A 1 657 ? -9.873 -74.257 97.976 1.00 81.44 657 PRO A N 1
ATOM 4936 C CA . PRO A 1 657 ? -9.845 -74.125 99.429 1.00 81.44 657 PRO A CA 1
ATOM 4937 C C . PRO A 1 657 ? -8.585 -74.788 100.010 1.00 81.44 657 PRO A C 1
ATOM 4939 O O . PRO A 1 657 ? -8.495 -76.016 100.041 1.00 81.44 657 PRO A O 1
ATOM 4942 N N . ASN A 1 658 ? -7.621 -73.994 100.492 1.00 79.75 658 ASN A N 1
ATOM 4943 C CA . ASN A 1 658 ? -6.341 -74.458 101.065 1.00 79.75 658 ASN A CA 1
ATOM 4944 C C . ASN A 1 658 ? -5.559 -75.424 100.152 1.00 79.75 658 ASN A C 1
ATOM 4946 O O . ASN A 1 658 ? -5.134 -76.500 100.579 1.00 79.75 658 ASN A O 1
ATOM 4950 N N . THR A 1 659 ? -5.388 -75.056 98.883 1.00 84.12 659 THR A N 1
ATOM 4951 C CA . THR A 1 659 ? -4.625 -75.855 97.907 1.00 84.12 659 THR A CA 1
ATOM 4952 C C . THR A 1 659 ? -3.233 -75.244 97.701 1.00 84.12 659 THR A C 1
ATOM 4954 O O . THR A 1 659 ? -3.147 -74.017 97.632 1.00 84.12 659 THR A O 1
ATOM 4957 N N . PRO A 1 660 ? -2.149 -76.037 97.589 1.00 86.81 660 PRO A N 1
ATOM 4958 C CA . PRO A 1 660 ? -0.824 -75.504 97.276 1.00 86.81 660 PRO A CA 1
ATOM 4959 C C . PRO A 1 660 ? -0.824 -74.736 95.949 1.00 86.81 660 PRO A C 1
ATOM 4961 O O . PRO A 1 660 ? -1.427 -75.191 94.971 1.00 86.81 660 PRO A O 1
ATOM 4964 N N . LEU A 1 661 ? -0.112 -73.605 95.886 1.00 84.06 661 LEU A N 1
ATOM 4965 C CA . LEU A 1 661 ? -0.045 -72.755 94.689 1.00 84.06 661 LEU A CA 1
ATOM 4966 C C . LEU A 1 661 ? 0.381 -73.541 93.434 1.00 84.06 661 LEU A C 1
ATOM 4968 O O . LEU A 1 661 ? -0.188 -73.345 92.363 1.00 84.06 661 LEU A O 1
ATOM 4972 N N . ARG A 1 662 ? 1.323 -74.485 93.568 1.00 85.81 662 ARG A N 1
ATOM 4973 C CA . ARG A 1 662 ? 1.761 -75.366 92.469 1.00 85.81 662 ARG A CA 1
ATOM 4974 C C . ARG A 1 662 ? 0.601 -76.112 91.802 1.00 85.81 662 ARG A C 1
ATOM 4976 O O . ARG A 1 662 ? 0.524 -76.150 90.577 1.00 85.81 662 ARG A O 1
ATOM 4983 N N . ASP A 1 663 ? -0.292 -76.682 92.603 1.00 84.50 663 ASP A N 1
ATOM 4984 C CA . ASP A 1 663 ? -1.399 -77.503 92.107 1.00 84.50 663 ASP A CA 1
ATOM 4985 C C . ASP A 1 663 ? -2.492 -76.626 91.476 1.00 84.50 663 ASP A C 1
ATOM 4987 O O . ASP A 1 663 ? -3.070 -76.992 90.451 1.00 84.50 663 ASP A O 1
ATOM 4991 N N . ALA A 1 664 ? -2.724 -75.431 92.031 1.00 82.81 664 ALA A N 1
ATOM 4992 C CA . ALA A 1 664 ? -3.647 -74.445 91.467 1.00 82.81 664 ALA A CA 1
ATOM 4993 C C . ALA A 1 664 ? -3.184 -73.932 90.090 1.00 82.81 664 ALA A C 1
ATOM 4995 O O . ALA A 1 664 ? -3.991 -73.789 89.169 1.00 82.81 664 ALA A O 1
ATOM 4996 N N . LEU A 1 665 ? -1.878 -73.700 89.923 1.00 85.94 665 LEU A N 1
ATOM 4997 C CA . LEU A 1 665 ? -1.293 -73.275 88.651 1.00 85.94 665 LEU A CA 1
ATOM 4998 C C . LEU A 1 665 ? -1.288 -74.392 87.607 1.00 85.94 665 LEU A C 1
ATOM 5000 O O . LEU A 1 665 ? -1.572 -74.125 86.442 1.00 85.94 665 LEU A O 1
ATOM 5004 N N . GLN A 1 666 ? -1.034 -75.639 88.014 1.00 85.62 666 GLN A N 1
ATOM 5005 C CA . GLN A 1 666 ? -1.126 -76.786 87.109 1.00 85.62 666 GLN A CA 1
ATOM 5006 C C . GLN A 1 666 ? -2.561 -76.984 86.602 1.00 85.62 666 GLN A C 1
ATOM 5008 O O . GLN A 1 666 ? -2.768 -77.196 85.412 1.00 85.62 666 GLN A O 1
ATOM 5013 N N . PHE A 1 667 ? -3.559 -76.839 87.477 1.00 85.81 667 PHE A N 1
ATOM 5014 C CA . PHE A 1 667 ? -4.967 -76.912 87.084 1.00 85.81 667 PHE A CA 1
ATOM 5015 C C . PHE A 1 667 ? -5.340 -75.836 86.052 1.00 85.81 667 PHE A C 1
ATOM 5017 O O . PHE A 1 667 ? -6.045 -76.119 85.085 1.00 85.81 667 PHE A O 1
ATOM 5024 N N . LEU A 1 668 ? -4.834 -74.610 86.223 1.00 84.31 668 LEU A N 1
ATOM 5025 C CA . LEU A 1 668 ? -5.037 -73.520 85.266 1.00 84.31 668 LEU A CA 1
ATOM 5026 C C . LEU A 1 668 ? -4.309 -73.747 83.936 1.00 84.31 668 LEU A C 1
ATOM 5028 O O . LEU A 1 668 ? -4.865 -73.436 82.882 1.00 84.31 668 LEU A O 1
ATOM 5032 N N . ALA A 1 669 ? -3.098 -74.306 83.980 1.00 85.81 669 ALA A N 1
ATOM 5033 C CA . ALA A 1 669 ? -2.348 -74.687 82.788 1.00 85.81 669 ALA A CA 1
ATOM 5034 C C . ALA A 1 669 ? -3.106 -75.738 81.960 1.00 85.81 669 ALA A C 1
ATOM 5036 O O . ALA A 1 669 ? -3.214 -75.599 80.741 1.00 85.81 669 ALA A O 1
ATOM 5037 N N . ASP A 1 670 ? -3.688 -76.740 82.626 1.00 85.94 670 ASP A N 1
ATOM 5038 C CA . ASP A 1 670 ? -4.411 -77.836 81.977 1.00 85.94 670 ASP A CA 1
ATOM 5039 C C . ASP A 1 670 ? -5.761 -77.387 81.389 1.00 85.94 670 ASP A C 1
ATOM 5041 O O . ASP A 1 670 ? -6.112 -77.798 80.285 1.00 85.94 670 ASP A O 1
ATOM 5045 N N . ILE A 1 671 ? -6.520 -76.532 82.089 1.00 86.31 671 ILE A N 1
ATOM 5046 C CA . ILE A 1 671 ? -7.834 -76.060 81.608 1.00 86.31 671 ILE A CA 1
ATOM 5047 C C . ILE A 1 671 ? -7.707 -75.119 80.414 1.00 86.31 671 ILE A C 1
ATOM 5049 O O . ILE A 1 671 ? -8.483 -75.228 79.467 1.00 86.31 671 ILE A O 1
ATOM 5053 N N . HIS A 1 672 ? -6.759 -74.184 80.467 1.00 83.19 672 HIS A N 1
ATOM 5054 C CA . HIS A 1 672 ? -6.588 -73.174 79.419 1.00 83.19 672 HIS A CA 1
ATOM 5055 C C . HIS A 1 672 ? -5.592 -73.596 78.336 1.00 83.19 672 HIS A C 1
ATOM 5057 O O . HIS A 1 672 ? -5.326 -72.815 77.425 1.00 83.19 672 HIS A O 1
ATOM 5063 N N . GLU A 1 673 ? -5.053 -74.817 78.426 1.00 84.81 673 GLU A N 1
ATOM 5064 C CA . GLU A 1 673 ? -4.048 -75.379 77.515 1.00 84.81 673 GLU A CA 1
ATOM 5065 C C . GLU A 1 673 ? -2.856 -74.423 77.283 1.00 84.81 673 GLU A C 1
ATOM 5067 O O . GLU A 1 673 ? -2.343 -74.278 76.168 1.00 84.81 673 GLU A O 1
ATOM 5072 N N . ILE A 1 674 ? -2.410 -73.749 78.350 1.00 87.56 674 ILE A N 1
ATOM 5073 C CA . ILE A 1 674 ? -1.277 -72.813 78.331 1.00 87.56 674 ILE A CA 1
ATOM 5074 C C . ILE A 1 674 ? -0.107 -73.347 79.153 1.00 87.56 674 ILE A C 1
ATOM 5076 O O . ILE A 1 674 ? -0.271 -73.922 80.224 1.00 87.56 674 ILE A O 1
ATOM 5080 N N . ASN A 1 675 ? 1.109 -73.098 78.674 1.00 85.62 675 ASN A N 1
ATOM 5081 C CA . ASN A 1 675 ? 2.321 -73.478 79.391 1.00 85.62 675 ASN A CA 1
ATOM 5082 C C . ASN A 1 675 ? 2.612 -72.453 80.493 1.00 85.62 675 ASN A C 1
ATOM 5084 O O . ASN A 1 675 ? 3.012 -71.328 80.185 1.00 85.62 675 ASN A O 1
ATOM 5088 N N . ILE A 1 676 ? 2.433 -72.842 81.757 1.00 87.44 676 ILE A N 1
ATOM 5089 C CA . ILE A 1 676 ? 2.762 -72.017 82.927 1.00 87.44 676 ILE A CA 1
ATOM 5090 C C . ILE A 1 676 ? 4.032 -72.565 83.589 1.00 87.44 676 ILE A C 1
ATOM 5092 O O . ILE A 1 676 ? 4.101 -73.749 83.913 1.00 87.44 676 ILE A O 1
ATOM 5096 N N . ILE A 1 677 ? 5.037 -71.711 83.792 1.00 86.69 677 ILE A N 1
ATOM 5097 C CA . ILE A 1 677 ? 6.304 -72.055 84.456 1.00 86.69 677 ILE A CA 1
ATOM 5098 C C . ILE A 1 677 ? 6.507 -71.131 85.656 1.00 86.69 677 ILE A C 1
ATOM 5100 O O . ILE A 1 677 ? 6.351 -69.918 85.542 1.00 86.69 677 ILE A O 1
ATOM 5104 N N . VAL A 1 678 ? 6.878 -71.691 86.806 1.00 85.00 678 VAL A N 1
ATOM 5105 C CA . VAL A 1 678 ? 7.213 -70.913 88.008 1.00 85.00 678 VAL A CA 1
ATOM 5106 C C . VAL A 1 678 ? 8.713 -70.630 88.030 1.00 85.00 678 VAL A C 1
ATOM 5108 O O . VAL A 1 678 ? 9.520 -71.518 87.755 1.00 85.00 678 VAL A O 1
ATOM 5111 N N . ASP A 1 679 ? 9.086 -69.386 88.318 1.00 83.88 679 ASP A N 1
ATOM 5112 C CA . ASP A 1 679 ? 10.478 -68.952 88.428 1.00 83.88 679 ASP A CA 1
ATOM 5113 C C . ASP A 1 679 ? 11.021 -69.202 89.842 1.00 83.88 679 ASP A C 1
ATOM 5115 O O . ASP A 1 679 ? 11.080 -68.287 90.663 1.00 83.88 679 ASP A O 1
ATOM 5119 N N . ASP A 1 680 ? 11.368 -70.457 90.145 1.00 80.50 680 ASP A N 1
ATOM 5120 C CA . ASP A 1 680 ? 11.772 -70.881 91.496 1.00 80.50 680 ASP A CA 1
ATOM 5121 C C . ASP A 1 680 ? 12.937 -70.029 92.058 1.00 80.50 680 ASP A C 1
ATOM 5123 O O . ASP A 1 680 ? 12.906 -69.653 93.229 1.00 80.50 680 ASP A O 1
ATOM 5127 N N . ASP A 1 681 ? 13.900 -69.621 91.218 1.00 81.62 681 ASP A N 1
ATOM 5128 C CA . ASP A 1 681 ? 15.037 -68.771 91.615 1.00 81.62 681 ASP A CA 1
ATOM 5129 C C . ASP A 1 681 ? 14.590 -67.373 92.097 1.00 81.62 681 ASP A C 1
ATOM 5131 O O . ASP A 1 681 ? 15.134 -66.832 93.064 1.00 81.62 681 ASP A O 1
ATOM 5135 N N . ALA A 1 682 ? 13.591 -66.781 91.431 1.00 80.19 682 ALA A N 1
ATOM 5136 C CA . ALA A 1 682 ? 13.054 -65.467 91.789 1.00 80.19 682 ALA A CA 1
ATOM 5137 C C . ALA A 1 682 ? 12.197 -65.535 93.063 1.00 80.19 682 ALA A C 1
ATOM 5139 O O . ALA A 1 682 ? 12.236 -64.621 93.885 1.00 80.19 682 ALA A O 1
ATOM 5140 N N . LEU A 1 683 ? 11.456 -66.633 93.252 1.00 81.06 683 LEU A N 1
ATOM 5141 C CA . LEU A 1 683 ? 10.619 -66.856 94.435 1.00 81.06 683 LEU A CA 1
ATOM 5142 C C . LEU A 1 683 ? 11.455 -67.151 95.693 1.00 81.06 683 LEU A C 1
ATOM 5144 O O . LEU A 1 683 ? 11.155 -66.621 96.765 1.00 81.06 683 LEU A O 1
ATOM 5148 N N . GLU A 1 684 ? 12.534 -67.935 95.574 1.00 78.88 684 GLU A N 1
ATOM 5149 C CA . GLU A 1 684 ? 13.456 -68.206 96.688 1.00 78.88 684 GLU A CA 1
ATOM 5150 C C . GLU A 1 684 ? 14.144 -66.929 97.197 1.00 78.88 684 GLU A C 1
ATOM 5152 O O . GLU A 1 684 ? 14.352 -66.776 98.405 1.00 78.88 684 GLU A O 1
ATOM 5157 N N . ALA A 1 685 ? 14.459 -65.987 96.299 1.00 76.56 685 ALA A N 1
ATOM 5158 C CA . ALA A 1 685 ? 15.092 -64.715 96.646 1.00 76.56 685 ALA A CA 1
ATOM 5159 C C . ALA A 1 685 ? 14.224 -63.834 97.569 1.00 76.56 685 ALA A C 1
ATOM 5161 O O . ALA A 1 685 ? 14.767 -63.085 98.384 1.00 76.56 685 ALA A O 1
ATOM 5162 N N . GLU A 1 686 ? 12.897 -63.961 97.487 1.00 73.44 686 GLU A N 1
ATOM 5163 C CA . GLU A 1 686 ? 11.932 -63.272 98.358 1.00 73.44 686 GLU A CA 1
ATOM 5164 C C . GLU A 1 686 ? 11.393 -64.173 99.491 1.00 73.44 686 GLU A C 1
ATOM 5166 O O . GLU A 1 686 ? 10.479 -63.790 100.218 1.00 73.44 686 GLU A O 1
ATOM 5171 N N . ALA A 1 687 ? 12.011 -65.343 99.707 1.00 73.56 687 ALA A N 1
ATOM 5172 C CA . ALA A 1 687 ? 11.643 -66.338 100.721 1.00 73.56 687 ALA A CA 1
ATOM 5173 C C . ALA A 1 687 ? 10.198 -66.876 100.607 1.00 73.56 687 ALA A C 1
ATOM 5175 O O . ALA A 1 687 ? 9.617 -67.299 101.610 1.00 73.56 687 ALA A O 1
ATOM 5176 N N . LEU A 1 688 ? 9.639 -66.894 99.393 1.00 77.19 688 LEU A N 1
ATOM 5177 C CA . LEU A 1 688 ? 8.314 -67.435 99.077 1.00 77.19 688 LEU A CA 1
ATOM 5178 C C . LEU A 1 688 ? 8.419 -68.903 98.636 1.00 77.19 688 LEU A C 1
ATOM 5180 O O . LEU A 1 688 ? 9.404 -69.294 98.005 1.00 77.19 688 LEU A O 1
ATOM 5184 N N . SER A 1 689 ? 7.415 -69.736 98.943 1.00 76.19 689 SER A N 1
ATOM 5185 C CA . SER A 1 689 ? 7.411 -71.149 98.541 1.00 76.19 689 SER A CA 1
ATOM 5186 C C . SER A 1 689 ? 6.224 -71.507 97.654 1.00 76.19 689 SER A C 1
ATOM 5188 O O . SER A 1 689 ? 5.075 -71.200 97.946 1.00 76.19 689 SER A O 1
ATOM 5190 N N . VAL A 1 690 ? 6.472 -72.299 96.608 1.00 75.25 690 VAL A N 1
ATOM 5191 C CA . VAL A 1 690 ? 5.413 -72.816 95.715 1.00 75.25 690 VAL A CA 1
ATOM 5192 C C . VAL A 1 690 ? 4.453 -73.797 96.424 1.00 75.25 690 VAL A C 1
ATOM 5194 O O . VAL A 1 690 ? 3.431 -74.189 95.861 1.00 75.25 690 VAL A O 1
ATOM 5197 N N . ASN A 1 691 ? 4.781 -74.215 97.652 1.00 77.69 691 ASN A N 1
ATOM 5198 C CA . ASN A 1 691 ? 3.939 -75.076 98.487 1.00 77.69 691 ASN A CA 1
ATOM 5199 C C . ASN A 1 691 ? 3.029 -74.293 99.444 1.00 77.69 691 ASN A C 1
ATOM 5201 O O . ASN A 1 691 ? 2.298 -74.914 100.216 1.00 77.69 691 ASN A O 1
ATOM 5205 N N . ASP A 1 692 ? 3.080 -72.961 99.420 1.00 79.06 692 ASP A N 1
ATOM 5206 C CA . ASP A 1 692 ? 2.195 -72.139 100.234 1.00 79.06 692 ASP A CA 1
ATOM 5207 C C . ASP A 1 692 ? 0.742 -72.328 99.766 1.00 79.06 692 ASP A C 1
ATOM 5209 O O . ASP A 1 692 ? 0.446 -72.401 98.568 1.00 79.06 692 ASP A O 1
ATOM 5213 N N . ASN A 1 693 ? -0.166 -72.490 100.730 1.00 80.06 693 ASN A N 1
ATOM 5214 C CA . ASN A 1 693 ? -1.571 -72.763 100.445 1.00 80.06 693 ASN A CA 1
ATOM 5215 C C . ASN A 1 693 ? -2.304 -71.472 100.096 1.00 80.06 693 ASN A C 1
ATOM 5217 O O . ASN A 1 693 ? -2.224 -70.485 100.828 1.00 80.06 693 ASN A O 1
ATOM 5221 N N . VAL A 1 694 ? -3.090 -71.528 99.027 1.00 79.25 694 VAL A N 1
ATOM 5222 C CA . VAL A 1 694 ? -3.945 -70.435 98.572 1.00 79.25 694 VAL A CA 1
ATOM 5223 C C . VAL A 1 694 ? -5.409 -70.799 98.837 1.00 79.25 694 VAL A C 1
ATOM 5225 O O . VAL A 1 694 ? -5.801 -71.961 98.698 1.00 79.25 694 VAL A O 1
ATOM 5228 N N . ASP A 1 695 ? -6.204 -69.815 99.271 1.00 79.69 695 ASP A N 1
ATOM 5229 C CA . ASP A 1 695 ? -7.637 -69.955 99.565 1.00 79.69 695 ASP A CA 1
ATOM 5230 C C . ASP A 1 695 ? -8.441 -68.935 98.743 1.00 79.69 695 ASP A C 1
ATOM 5232 O O . ASP A 1 695 ? -8.612 -67.784 99.148 1.00 79.69 695 ASP A O 1
ATOM 5236 N N . VAL A 1 696 ? -8.862 -69.329 97.534 1.00 79.50 696 VAL A N 1
ATOM 5237 C CA . VAL A 1 696 ? -9.556 -68.442 96.580 1.00 79.50 696 VAL A CA 1
ATOM 5238 C C . VAL A 1 696 ? -10.717 -69.173 95.902 1.00 79.50 696 VAL A C 1
ATOM 5240 O O . VAL A 1 696 ? -10.547 -70.256 95.340 1.00 79.50 696 VAL A O 1
ATOM 5243 N N . VAL A 1 697 ? -11.902 -68.551 95.919 1.00 81.44 697 VAL A N 1
ATOM 5244 C CA . VAL A 1 697 ? -13.114 -69.029 95.232 1.00 81.44 697 VAL A CA 1
ATOM 5245 C C . VAL A 1 697 ? -13.728 -67.884 94.424 1.00 81.44 697 VAL A C 1
ATOM 5247 O O . VAL A 1 697 ? -14.219 -66.911 94.996 1.00 81.44 697 VAL A O 1
ATOM 5250 N N . LEU A 1 698 ? -13.689 -67.983 93.095 1.00 80.44 698 LEU A N 1
ATOM 5251 C CA . LEU A 1 698 ? -14.114 -66.955 92.139 1.00 80.44 698 LEU A CA 1
ATOM 5252 C C . LEU A 1 698 ? -14.831 -67.613 90.946 1.00 80.44 698 LEU A C 1
ATOM 5254 O O . LEU A 1 698 ? -14.417 -68.669 90.484 1.00 80.44 698 LEU A O 1
ATOM 5258 N N . SER A 1 699 ? -15.894 -67.001 90.420 1.00 78.44 699 SER A N 1
ATOM 5259 C CA . SER A 1 699 ? -16.627 -67.507 89.242 1.00 78.44 699 SER A CA 1
ATOM 5260 C C . SER A 1 699 ? -17.015 -66.364 88.305 1.00 78.44 699 SER A C 1
ATOM 5262 O O . SER A 1 699 ? -17.272 -65.252 88.771 1.00 78.44 699 SER A O 1
ATOM 5264 N N . GLY A 1 700 ? -17.028 -66.628 86.993 1.00 78.50 700 GLY A N 1
ATOM 5265 C CA . GLY A 1 700 ? -17.411 -65.651 85.964 1.00 78.50 700 GLY A CA 1
ATOM 5266 C C . GLY A 1 700 ? -16.436 -64.480 85.795 1.00 78.50 700 GLY A C 1
ATOM 5267 O O . GLY A 1 700 ? -16.867 -63.363 85.513 1.00 78.50 700 GLY A O 1
ATOM 5268 N N . ILE A 1 701 ? -15.137 -64.702 86.017 1.00 86.44 701 ILE A N 1
ATOM 5269 C CA . ILE A 1 701 ? -14.089 -63.688 85.825 1.00 86.44 701 ILE A CA 1
ATOM 5270 C C . ILE A 1 701 ? -13.119 -64.117 84.728 1.00 86.44 701 ILE A C 1
ATOM 5272 O O . ILE A 1 701 ? -12.955 -65.307 84.488 1.00 86.44 701 ILE A O 1
ATOM 5276 N N . THR A 1 702 ? -12.453 -63.166 84.074 1.00 89.25 702 THR A N 1
ATOM 5277 C CA . THR A 1 702 ? -11.425 -63.502 83.081 1.00 89.25 702 THR A CA 1
ATOM 5278 C C . THR A 1 702 ? -10.185 -64.085 83.751 1.00 89.25 702 THR A C 1
ATOM 5280 O O . THR A 1 702 ? -9.822 -63.662 84.858 1.00 89.25 702 THR A O 1
ATOM 5283 N N . LEU A 1 703 ? -9.490 -64.999 83.068 1.00 87.44 703 LEU A N 1
ATOM 5284 C CA . LEU A 1 703 ? -8.266 -65.635 83.569 1.00 87.44 703 LEU A CA 1
ATOM 5285 C C . LEU A 1 703 ? -7.230 -64.594 84.016 1.00 87.44 703 LEU A C 1
ATOM 5287 O O . LEU A 1 703 ? -6.579 -64.753 85.045 1.00 87.44 703 LEU A O 1
ATOM 5291 N N . ARG A 1 704 ? -7.119 -63.481 83.283 1.00 87.75 704 ARG A N 1
ATOM 5292 C CA . ARG A 1 704 ? -6.262 -62.332 83.608 1.00 87.75 704 ARG A CA 1
ATOM 5293 C C . ARG A 1 704 ? -6.515 -61.786 85.007 1.00 87.75 704 ARG A C 1
ATOM 5295 O O . ARG A 1 704 ? -5.569 -61.535 85.752 1.00 87.75 704 ARG A O 1
ATOM 5302 N N . SER A 1 705 ? -7.779 -61.555 85.342 1.00 86.88 705 SER A N 1
ATOM 5303 C CA . SER A 1 705 ? -8.175 -61.050 86.655 1.00 86.88 705 SER A CA 1
ATOM 5304 C C . SER A 1 705 ? -8.055 -62.133 87.721 1.00 86.88 705 SER A C 1
ATOM 5306 O O . SER A 1 705 ? -7.646 -61.837 88.840 1.00 86.88 705 SER A O 1
ATOM 5308 N N . ALA A 1 706 ? -8.356 -63.379 87.360 1.00 84.69 706 ALA A N 1
ATOM 5309 C CA . ALA A 1 706 ? -8.267 -64.535 88.238 1.00 84.69 706 ALA A CA 1
ATOM 5310 C C . ALA A 1 706 ? -6.822 -64.793 88.698 1.00 84.69 706 ALA A C 1
ATOM 5312 O O . ALA A 1 706 ? -6.568 -64.875 89.896 1.00 84.69 706 ALA A O 1
ATOM 5313 N N . LEU A 1 707 ? -5.866 -64.813 87.763 1.00 86.06 707 LEU A N 1
ATOM 5314 C CA . LEU A 1 707 ? -4.432 -64.934 88.038 1.00 86.06 707 LEU A CA 1
ATOM 5315 C C . LEU A 1 707 ? -3.908 -63.765 88.864 1.00 86.06 707 LEU A C 1
ATOM 5317 O O . LEU A 1 707 ? -3.131 -63.976 89.785 1.00 86.06 707 LEU A O 1
ATOM 5321 N N . LYS A 1 708 ? -4.351 -62.537 88.578 1.00 85.81 708 LYS A N 1
ATOM 5322 C CA . LYS A 1 708 ? -3.949 -61.374 89.373 1.00 85.81 708 LYS A CA 1
ATOM 5323 C C . LYS A 1 708 ? -4.349 -61.530 90.844 1.00 85.81 708 LYS A C 1
ATOM 5325 O O . LYS A 1 708 ? -3.531 -61.290 91.716 1.00 85.81 708 LYS A O 1
ATOM 5330 N N . ILE A 1 709 ? -5.578 -61.969 91.115 1.00 85.19 709 ILE A N 1
ATOM 5331 C CA . ILE A 1 709 ? -6.058 -62.170 92.491 1.00 85.19 709 ILE A CA 1
ATOM 5332 C C . ILE A 1 709 ? -5.369 -63.373 93.147 1.00 85.19 709 ILE A C 1
ATOM 5334 O O . ILE A 1 709 ? -5.074 -63.330 94.335 1.00 85.19 709 ILE A O 1
ATOM 5338 N N . LEU A 1 710 ? -5.105 -64.438 92.382 1.00 84.25 710 LEU A N 1
ATOM 5339 C CA . LEU A 1 710 ? -4.424 -65.634 92.880 1.00 84.25 710 LEU A CA 1
ATOM 5340 C C . LEU A 1 710 ? -2.961 -65.362 93.273 1.00 84.25 710 LEU A C 1
ATOM 5342 O O . LEU A 1 710 ? -2.457 -66.002 94.190 1.00 84.25 710 LEU A O 1
ATOM 5346 N N . LEU A 1 711 ? -2.285 -64.453 92.565 1.00 84.19 711 LEU A N 1
ATOM 5347 C CA . LEU A 1 711 ? -0.853 -64.174 92.720 1.00 84.19 711 LEU A CA 1
ATOM 5348 C C . LEU A 1 711 ? -0.546 -62.981 93.652 1.00 84.19 711 LEU A C 1
ATOM 5350 O O . LEU A 1 711 ? 0.600 -62.804 94.062 1.00 84.19 711 LEU A O 1
ATOM 5354 N N . GLU A 1 712 ? -1.545 -62.178 94.028 1.00 80.94 712 GLU A N 1
ATOM 5355 C CA . GLU A 1 712 ? -1.373 -61.058 94.964 1.00 80.94 712 GLU A CA 1
ATOM 5356 C C . GLU A 1 712 ? -1.086 -61.543 96.408 1.00 80.94 712 GLU A C 1
ATOM 5358 O O . GLU A 1 712 ? -1.719 -62.495 96.872 1.00 80.94 712 GLU A O 1
ATOM 5363 N N . PRO A 1 713 ? -0.186 -60.874 97.168 1.00 68.50 713 PRO A N 1
ATOM 5364 C CA . PRO A 1 713 ? 0.380 -59.546 96.895 1.00 68.50 713 PRO A CA 1
ATOM 5365 C C . PRO A 1 713 ? 1.756 -59.507 96.202 1.00 68.50 713 PRO A C 1
ATOM 5367 O O . PRO A 1 713 ? 2.093 -58.458 95.656 1.00 68.50 713 PRO A O 1
ATOM 5370 N N . ASP A 1 714 ? 2.532 -60.594 96.206 1.00 79.25 714 ASP A N 1
ATOM 5371 C CA . ASP A 1 714 ? 3.977 -60.525 95.910 1.00 79.25 714 ASP A CA 1
ATOM 5372 C C . ASP A 1 714 ? 4.379 -61.137 94.546 1.00 79.25 714 ASP A C 1
ATOM 5374 O O . ASP A 1 714 ? 5.490 -60.908 94.057 1.00 79.25 714 ASP A O 1
ATOM 5378 N N . LEU A 1 715 ? 3.475 -61.873 93.881 1.00 86.69 715 LEU A N 1
ATOM 5379 C CA . LEU A 1 715 ? 3.730 -62.533 92.596 1.00 86.69 715 LEU A CA 1
ATOM 5380 C C . LEU A 1 715 ? 2.941 -61.905 91.442 1.00 86.69 715 LEU A C 1
ATOM 5382 O O . LEU A 1 715 ? 1.847 -61.364 91.595 1.00 86.69 715 LEU A O 1
ATOM 5386 N N . THR A 1 716 ? 3.489 -62.030 90.238 1.00 87.31 716 THR A N 1
ATOM 5387 C CA . THR A 1 716 ? 2.849 -61.615 88.991 1.00 87.31 716 THR A CA 1
ATOM 5388 C C . THR A 1 716 ? 3.262 -62.536 87.847 1.00 87.31 716 THR A C 1
ATOM 5390 O O . THR A 1 716 ? 4.112 -63.413 88.007 1.00 87.31 716 THR A O 1
ATOM 5393 N N . TYR A 1 717 ? 2.646 -62.375 86.679 1.00 88.44 717 TYR A N 1
ATOM 5394 C CA . TYR A 1 717 ? 2.994 -63.155 85.496 1.00 88.44 717 TYR A CA 1
ATOM 5395 C C . TYR A 1 717 ? 3.593 -62.266 84.406 1.00 88.44 717 TYR A C 1
ATOM 5397 O O . TYR A 1 717 ? 3.161 -61.134 84.180 1.00 88.44 717 TYR A O 1
ATOM 5405 N N . VAL A 1 718 ? 4.561 -62.816 83.682 1.00 87.25 718 VAL A N 1
ATOM 5406 C CA . VAL A 1 718 ? 5.148 -62.223 82.479 1.00 87.25 718 VAL A CA 1
ATOM 5407 C C . VAL A 1 718 ? 5.086 -63.267 81.365 1.00 87.25 718 VAL A C 1
ATOM 5409 O O . VAL A 1 718 ? 5.324 -64.449 81.600 1.00 87.25 718 VAL A O 1
ATOM 5412 N N . ILE A 1 719 ? 4.710 -62.855 80.153 1.00 86.25 719 ILE A N 1
ATOM 5413 C CA . ILE A 1 719 ? 4.663 -63.745 78.983 1.00 86.25 719 ILE A CA 1
ATOM 5414 C C . ILE A 1 719 ? 5.952 -63.534 78.197 1.00 86.25 719 ILE A C 1
ATOM 5416 O O . ILE A 1 719 ? 6.101 -62.492 77.561 1.00 86.25 719 ILE A O 1
ATOM 5420 N N . GLU A 1 720 ? 6.849 -64.511 78.254 1.00 78.50 720 GLU A N 1
ATOM 5421 C CA . GLU A 1 720 ? 8.161 -64.505 77.601 1.00 78.50 720 GLU A CA 1
ATOM 5422 C C . GLU A 1 720 ? 8.502 -65.916 77.122 1.00 78.50 720 GLU A C 1
ATOM 5424 O O . GLU A 1 720 ? 8.033 -66.897 77.694 1.00 78.50 720 GLU A O 1
ATOM 5429 N N . ASP A 1 721 ? 9.308 -66.025 76.065 1.00 78.75 721 ASP A N 1
ATOM 5430 C CA . ASP A 1 721 ? 9.784 -67.306 75.525 1.00 78.75 721 ASP A CA 1
ATOM 5431 C C . ASP A 1 721 ? 8.652 -68.318 75.233 1.00 78.75 721 ASP A C 1
ATOM 5433 O O . ASP A 1 721 ? 8.795 -69.521 75.442 1.00 78.75 721 ASP A O 1
ATOM 5437 N N . GLU A 1 722 ? 7.506 -67.822 74.742 1.00 81.06 722 GLU A N 1
ATOM 5438 C CA . GLU A 1 722 ? 6.293 -68.604 74.433 1.00 81.06 722 GLU A CA 1
ATOM 5439 C C . GLU A 1 722 ? 5.622 -69.312 75.627 1.00 81.06 722 GLU A C 1
ATOM 5441 O O . GLU A 1 722 ? 4.743 -70.159 75.430 1.00 81.06 722 GLU A O 1
ATOM 5446 N N . VAL A 1 723 ? 5.981 -68.946 76.859 1.00 85.31 723 VAL A N 1
ATOM 5447 C CA . VAL A 1 723 ? 5.406 -69.486 78.097 1.00 85.31 723 VAL A CA 1
ATOM 5448 C C . VAL A 1 723 ? 4.933 -68.362 79.019 1.00 85.31 723 VAL A C 1
ATOM 5450 O O . VAL A 1 723 ? 5.391 -67.222 78.952 1.00 85.31 723 VAL A O 1
ATOM 5453 N N . MET A 1 724 ? 3.977 -68.665 79.893 1.00 87.75 724 MET A N 1
ATOM 5454 C CA . MET A 1 724 ? 3.592 -67.765 80.974 1.00 87.75 724 MET A CA 1
ATOM 5455 C C . MET A 1 724 ? 4.484 -68.051 82.179 1.00 87.75 724 MET A C 1
ATOM 5457 O O . MET A 1 724 ? 4.354 -69.096 82.814 1.00 87.75 724 MET A O 1
ATOM 5461 N N . LYS A 1 725 ? 5.392 -67.129 82.496 1.00 88.31 725 LYS A N 1
ATOM 5462 C CA . LYS A 1 725 ? 6.276 -67.250 83.652 1.00 88.31 725 LYS A CA 1
ATOM 5463 C C . LYS A 1 725 ? 5.673 -66.534 84.854 1.00 88.31 725 LYS A C 1
ATOM 5465 O O . LYS A 1 725 ? 5.345 -65.354 84.756 1.00 88.31 725 LYS A O 1
ATOM 5470 N N . ILE A 1 726 ? 5.539 -67.226 85.979 1.00 88.56 726 ILE A N 1
ATOM 5471 C CA . ILE A 1 726 ? 5.122 -66.631 87.252 1.00 88.56 726 ILE A CA 1
ATOM 5472 C C . ILE A 1 726 ? 6.378 -66.290 88.039 1.00 88.56 726 ILE A C 1
ATOM 5474 O O . ILE A 1 726 ? 7.203 -67.162 88.307 1.00 88.56 726 ILE A O 1
ATOM 5478 N N . THR A 1 727 ? 6.535 -65.010 88.351 1.00 88.12 727 THR A N 1
ATOM 5479 C CA . THR A 1 727 ? 7.735 -64.423 88.954 1.00 88.12 727 THR A CA 1
ATOM 5480 C C . THR A 1 727 ? 7.333 -63.377 89.997 1.00 88.12 727 THR A C 1
ATOM 5482 O O . THR A 1 727 ? 6.148 -63.073 90.150 1.00 88.12 727 THR A O 1
ATOM 5485 N N . THR A 1 728 ? 8.289 -62.834 90.743 1.00 87.81 728 THR A N 1
ATOM 5486 C CA . THR A 1 728 ? 8.015 -61.784 91.733 1.00 87.81 728 THR A CA 1
ATOM 5487 C C . THR A 1 728 ? 7.751 -60.443 91.049 1.00 87.81 728 THR A C 1
ATOM 5489 O O . THR A 1 728 ? 8.223 -60.180 89.935 1.00 87.81 728 THR A O 1
ATOM 5492 N N . GLN A 1 729 ? 6.998 -59.559 91.707 1.00 83.56 729 GLN A N 1
ATOM 5493 C CA . GLN A 1 729 ? 6.699 -58.229 91.160 1.00 83.56 729 GLN A CA 1
ATOM 5494 C C . GLN A 1 729 ? 7.985 -57.425 90.866 1.00 83.56 729 GLN A C 1
ATOM 5496 O O . GLN A 1 729 ? 8.066 -56.733 89.850 1.00 83.56 729 GLN A O 1
ATOM 5501 N N . SER A 1 730 ? 9.012 -57.583 91.709 1.00 82.94 730 SER A N 1
ATOM 5502 C CA . SER A 1 730 ? 10.320 -56.927 91.586 1.00 82.94 730 SER A CA 1
ATOM 5503 C C . SER A 1 730 ? 11.069 -57.276 90.291 1.00 82.94 730 SER A C 1
ATOM 5505 O O . SER A 1 730 ? 11.739 -56.417 89.712 1.00 82.94 730 SER A O 1
ATOM 5507 N N . GLU A 1 731 ? 10.980 -58.528 89.831 1.00 83.94 731 GLU A N 1
ATOM 5508 C CA . GLU A 1 731 ? 11.608 -58.979 88.580 1.00 83.94 731 GLU A CA 1
ATOM 5509 C C . GLU A 1 731 ? 10.778 -58.589 87.354 1.00 83.94 731 GLU A C 1
ATOM 5511 O O . GLU A 1 731 ? 11.327 -58.162 86.338 1.00 83.94 731 GLU A O 1
ATOM 5516 N N . ALA A 1 732 ? 9.448 -58.654 87.445 1.00 82.94 732 ALA A N 1
ATOM 5517 C CA . ALA A 1 732 ? 8.571 -58.255 86.346 1.00 82.94 732 ALA A CA 1
ATOM 5518 C C . ALA A 1 732 ? 8.696 -56.762 85.994 1.00 82.94 732 ALA A C 1
ATOM 5520 O O . ALA A 1 732 ? 8.719 -56.408 84.814 1.00 82.94 732 ALA A O 1
ATOM 5521 N N . ASP A 1 733 ? 8.845 -55.888 86.994 1.00 82.38 733 ASP A N 1
ATOM 5522 C CA . ASP A 1 733 ? 8.983 -54.441 86.786 1.00 82.38 733 ASP A CA 1
ATOM 5523 C C . ASP A 1 733 ? 10.280 -54.060 86.044 1.00 82.38 733 ASP A C 1
ATOM 5525 O O . ASP A 1 733 ? 10.352 -53.003 85.408 1.00 82.38 733 ASP A O 1
ATOM 5529 N N . GLN A 1 734 ? 11.303 -54.923 86.068 1.00 79.81 734 GLN A N 1
ATOM 5530 C CA . GLN A 1 734 ? 12.540 -54.719 85.306 1.00 79.81 734 GLN A CA 1
ATOM 5531 C C . GLN A 1 734 ? 12.360 -55.007 83.804 1.00 79.81 734 GLN A C 1
ATOM 5533 O O . GLN A 1 734 ? 13.153 -54.530 82.984 1.00 79.81 734 GLN A O 1
ATOM 5538 N N . LYS A 1 735 ? 11.307 -55.736 83.412 1.00 78.75 735 LYS A N 1
ATOM 5539 C CA . LYS A 1 735 ? 11.059 -56.177 82.032 1.00 78.75 735 LYS A CA 1
ATOM 5540 C C . LYS A 1 735 ? 10.064 -55.256 81.313 1.00 78.75 735 LYS A C 1
ATOM 5542 O O . LYS A 1 735 ? 8.887 -55.562 81.134 1.00 78.75 735 LYS A O 1
ATOM 5547 N N . LEU A 1 736 ? 10.539 -54.079 80.894 1.00 75.81 736 LEU A N 1
ATOM 5548 C CA . LEU A 1 736 ? 9.725 -53.054 80.221 1.00 75.81 736 LEU A CA 1
ATOM 5549 C C . LEU A 1 736 ? 9.626 -53.265 78.693 1.00 75.81 736 LEU A C 1
ATOM 5551 O O . LEU A 1 736 ? 10.638 -53.455 78.022 1.00 75.81 736 LEU A O 1
ATOM 5555 N N . SER A 1 737 ? 8.417 -53.123 78.126 1.00 67.31 737 SER A N 1
ATOM 5556 C CA . SER A 1 737 ? 8.158 -53.157 76.669 1.00 67.31 737 SER A CA 1
ATOM 5557 C C . SER A 1 737 ? 8.054 -51.755 76.050 1.00 67.31 737 SER A C 1
ATOM 5559 O O . SER A 1 737 ? 7.495 -50.825 76.638 1.00 67.31 737 SER A O 1
ATOM 5561 N N . THR A 1 738 ? 8.562 -51.581 74.823 1.00 69.69 738 THR A N 1
ATOM 5562 C CA . THR A 1 738 ? 8.524 -50.287 74.109 1.00 69.69 738 THR A CA 1
ATOM 5563 C C . THR A 1 738 ? 7.271 -50.173 73.236 1.00 69.69 738 THR A C 1
ATOM 5565 O O . THR A 1 738 ? 7.092 -50.948 72.298 1.00 69.69 738 THR A O 1
ATOM 5568 N N . ARG A 1 739 ? 6.419 -49.162 73.479 1.00 67.12 739 ARG A N 1
ATOM 5569 C CA . ARG A 1 739 ? 5.223 -48.869 72.659 1.00 67.12 739 ARG A CA 1
ATOM 5570 C C . ARG A 1 739 ? 5.385 -47.595 71.831 1.00 67.12 739 ARG A C 1
ATOM 5572 O O . ARG A 1 739 ? 5.873 -46.586 72.335 1.00 67.12 739 ARG A O 1
ATOM 5579 N N . VAL A 1 740 ? 4.917 -47.621 70.580 1.00 70.00 740 VAL A N 1
ATOM 5580 C CA . VAL A 1 740 ? 4.961 -46.467 69.665 1.00 70.00 740 VAL A CA 1
ATOM 5581 C C . VAL A 1 740 ? 3.566 -45.878 69.481 1.00 70.00 740 VAL A C 1
ATOM 5583 O O . VAL A 1 740 ? 2.649 -46.560 69.029 1.00 70.00 740 VAL A O 1
ATOM 5586 N N . TYR A 1 741 ? 3.420 -44.589 69.788 1.00 68.19 741 TYR A N 1
ATOM 5587 C CA . TYR A 1 741 ? 2.196 -43.826 69.543 1.00 68.19 741 TYR A CA 1
ATOM 5588 C C . TYR A 1 741 ? 2.361 -42.967 68.278 1.00 68.19 741 TYR A C 1
ATOM 5590 O O . TYR A 1 741 ? 3.237 -42.099 68.248 1.00 68.19 741 TYR A O 1
ATOM 5598 N N . PRO A 1 742 ? 1.550 -43.171 67.223 1.00 63.78 742 PRO A N 1
ATOM 5599 C CA . PRO A 1 742 ? 1.620 -42.349 66.023 1.00 63.78 742 PRO A CA 1
ATOM 5600 C C . PRO A 1 742 ? 1.009 -40.967 66.294 1.00 63.78 742 PRO A C 1
ATOM 5602 O O . PRO A 1 742 ? -0.201 -40.824 66.436 1.00 63.78 742 PRO A O 1
ATOM 5605 N N . VAL A 1 743 ? 1.850 -39.932 66.344 1.00 64.44 743 VAL A N 1
ATOM 5606 C CA . VAL A 1 743 ? 1.437 -38.531 66.575 1.00 64.44 743 VAL A CA 1
ATOM 5607 C C . VAL A 1 743 ? 1.255 -37.725 65.282 1.00 64.44 743 VAL A C 1
ATOM 5609 O O . VAL A 1 743 ? 1.190 -36.503 65.326 1.00 64.44 743 VAL A O 1
ATOM 5612 N N . ALA A 1 744 ? 1.159 -38.377 64.119 1.00 59.66 744 ALA A N 1
ATOM 5613 C CA . ALA A 1 744 ? 1.098 -37.694 62.821 1.00 59.66 744 ALA A CA 1
ATOM 5614 C C . ALA A 1 744 ? -0.074 -36.691 62.693 1.00 59.66 744 ALA A C 1
ATOM 5616 O O . ALA A 1 744 ? 0.101 -35.654 62.061 1.00 59.66 744 ALA A O 1
ATOM 5617 N N . ASP A 1 745 ? -1.222 -36.948 63.340 1.00 56.28 745 ASP A N 1
ATOM 5618 C CA . ASP A 1 745 ? -2.396 -36.041 63.369 1.00 56.28 745 ASP A CA 1
ATOM 5619 C C . ASP A 1 745 ? -2.133 -34.758 64.196 1.00 56.28 745 ASP A C 1
ATOM 5621 O O . ASP A 1 745 ? -2.740 -33.720 63.970 1.00 56.28 745 ASP A O 1
ATOM 5625 N N . LEU A 1 746 ? -1.179 -34.782 65.138 1.00 61.72 746 LEU A N 1
ATOM 5626 C CA . LEU A 1 746 ? -0.809 -33.607 65.944 1.00 61.72 746 LEU A CA 1
ATOM 5627 C C . LEU A 1 746 ? 0.228 -32.709 65.256 1.00 61.72 746 LEU A C 1
ATOM 5629 O O . LEU A 1 746 ? 0.415 -31.565 65.668 1.00 61.72 746 LEU A O 1
ATOM 5633 N N . VAL A 1 747 ? 0.920 -33.220 64.231 1.00 56.28 747 VAL A N 1
ATOM 5634 C CA . VAL A 1 747 ? 2.032 -32.531 63.553 1.00 56.28 747 VAL A CA 1
ATOM 5635 C C . VAL A 1 747 ? 1.755 -32.321 62.065 1.00 56.28 747 VAL A C 1
ATOM 5637 O O . VAL A 1 747 ? 2.687 -32.138 61.284 1.00 56.28 747 VAL A O 1
ATOM 5640 N N . THR A 1 748 ? 0.490 -32.306 61.632 1.00 49.97 748 THR A N 1
ATOM 5641 C CA . THR A 1 748 ? 0.176 -31.748 60.312 1.00 49.97 748 THR A CA 1
ATOM 5642 C C . THR A 1 748 ? 0.608 -30.282 60.306 1.00 49.97 748 THR A C 1
ATOM 5644 O O . THR A 1 748 ? 0.045 -29.497 61.075 1.00 49.97 748 THR A O 1
ATOM 5647 N N . PRO A 1 749 ? 1.605 -29.880 59.492 1.00 45.69 749 PRO A N 1
ATOM 5648 C CA . PRO A 1 749 ? 1.982 -28.481 59.412 1.00 45.69 749 PRO A CA 1
ATOM 5649 C C . PRO A 1 749 ? 0.746 -27.699 58.976 1.00 45.69 749 PRO A C 1
ATOM 5651 O O . PRO A 1 749 ? 0.121 -28.038 57.969 1.00 45.69 749 PRO A O 1
ATOM 5654 N N . ILE A 1 750 ? 0.387 -26.668 59.746 1.00 49.25 750 ILE A N 1
ATOM 5655 C CA . ILE A 1 750 ? -0.598 -25.674 59.322 1.00 49.25 750 ILE A CA 1
ATOM 5656 C C . ILE A 1 750 ? -0.059 -25.149 57.996 1.00 49.25 750 ILE A C 1
ATOM 5658 O O . ILE A 1 750 ? 0.970 -24.471 57.974 1.00 49.25 750 ILE A O 1
ATOM 5662 N N . GLN A 1 751 ? -0.686 -25.529 56.881 1.00 45.03 751 GLN A N 1
ATOM 5663 C CA . GLN A 1 751 ? -0.343 -24.913 55.612 1.00 45.03 751 GLN A CA 1
ATOM 5664 C C . GLN A 1 751 ? -0.551 -23.414 55.812 1.00 45.03 751 GLN A C 1
ATOM 5666 O O . GLN A 1 751 ? -1.639 -23.033 56.256 1.00 45.03 751 GLN A O 1
ATOM 5671 N N . PRO A 1 752 ? 0.469 -22.569 55.583 1.00 38.41 752 PRO A N 1
ATOM 5672 C CA . PRO A 1 752 ? 0.302 -21.147 55.773 1.00 38.41 752 PRO A CA 1
ATOM 5673 C C . PRO A 1 752 ? -0.811 -20.710 54.829 1.00 38.41 752 PRO A C 1
ATOM 5675 O O . PRO A 1 752 ? -0.680 -20.766 53.605 1.00 38.41 752 PRO A O 1
ATOM 5678 N N . LEU A 1 753 ? -1.932 -20.342 55.441 1.00 40.38 753 LEU A N 1
ATOM 5679 C CA . LEU A 1 753 ? -3.040 -19.650 54.819 1.00 40.38 753 LEU A CA 1
ATOM 5680 C C . LEU A 1 753 ? -2.436 -18.481 54.029 1.00 40.38 753 LEU A C 1
ATOM 5682 O O . LEU A 1 753 ? -1.720 -17.657 54.597 1.00 40.38 753 LEU A O 1
ATOM 5686 N N . GLY A 1 754 ? -2.618 -18.499 52.708 1.00 46.41 754 GLY A N 1
ATOM 5687 C CA . GLY A 1 754 ? -1.860 -17.675 51.770 1.00 46.41 754 GLY A CA 1
ATOM 5688 C C . GLY A 1 754 ? -1.790 -16.193 52.152 1.00 46.41 754 GLY A C 1
ATOM 5689 O O . GLY A 1 754 ? -2.803 -15.562 52.444 1.00 46.41 754 GLY A O 1
ATOM 5690 N N . GLY A 1 755 ? -0.577 -15.636 52.086 1.00 34.47 755 GLY A N 1
ATOM 5691 C CA . GLY A 1 755 ? -0.286 -14.228 52.335 1.00 34.47 755 GLY A CA 1
ATOM 5692 C C . GLY A 1 755 ? 0.837 -13.716 51.434 1.00 34.47 755 GLY A C 1
ATOM 5693 O O . GLY A 1 755 ? 2.010 -14.010 51.629 1.00 34.47 755 GLY A O 1
ATOM 5694 N N . VAL A 1 756 ? 0.428 -12.947 50.432 1.00 42.56 756 VAL A N 1
ATOM 5695 C CA . VAL A 1 756 ? 1.193 -12.004 49.605 1.00 42.56 756 VAL A CA 1
ATOM 5696 C C . VAL A 1 756 ? 2.188 -11.161 50.428 1.00 42.56 756 VAL A C 1
ATOM 5698 O O . VAL A 1 756 ? 1.800 -10.609 51.451 1.00 42.56 756 VAL A O 1
ATOM 5701 N N . GLY A 1 757 ? 3.415 -10.939 49.924 1.00 38.22 757 GLY A N 1
ATOM 5702 C CA . GLY A 1 757 ? 4.228 -9.774 50.322 1.00 38.22 757 GLY A CA 1
ATOM 5703 C C . GLY A 1 757 ? 5.744 -9.984 50.392 1.00 38.22 757 GLY A C 1
ATOM 5704 O O . GLY A 1 757 ? 6.275 -10.315 51.443 1.00 38.22 757 GLY A O 1
ATOM 5705 N N . GLY A 1 758 ? 6.463 -9.697 49.303 1.00 37.78 758 GLY A N 1
ATOM 5706 C CA . GLY A 1 758 ? 7.926 -9.593 49.342 1.00 37.78 758 GLY A CA 1
ATOM 5707 C C . GLY A 1 758 ? 8.554 -9.412 47.966 1.00 37.78 758 GLY A C 1
ATOM 5708 O O . GLY A 1 758 ? 9.060 -10.372 47.398 1.00 37.78 758 GLY A O 1
ATOM 5709 N N . GLY A 1 759 ? 8.517 -8.195 47.414 1.00 36.44 759 GLY A N 1
ATOM 5710 C CA . GLY A 1 759 ? 9.244 -7.914 46.173 1.00 36.44 759 GLY A CA 1
ATOM 5711 C C . GLY A 1 759 ? 8.850 -6.648 45.421 1.00 36.44 759 GLY A C 1
ATOM 5712 O O . GLY A 1 759 ? 8.639 -6.726 44.218 1.00 36.44 759 GLY A O 1
ATOM 5713 N N . LEU A 1 760 ? 8.739 -5.497 46.094 1.00 34.81 760 LEU A N 1
ATOM 5714 C CA . LEU A 1 760 ? 8.847 -4.187 45.434 1.00 34.81 760 LEU A CA 1
ATOM 5715 C C . LEU A 1 760 ? 9.109 -3.074 46.462 1.00 34.81 760 LEU A C 1
ATOM 5717 O O . LEU A 1 760 ? 8.209 -2.691 47.203 1.00 34.81 760 LEU A O 1
ATOM 5721 N N . GLY A 1 761 ? 10.341 -2.543 46.471 1.00 34.62 761 GLY A N 1
ATOM 5722 C CA . GLY A 1 761 ? 10.654 -1.227 47.043 1.00 34.62 761 GLY A CA 1
ATOM 5723 C C . GLY A 1 761 ? 11.954 -1.130 47.851 1.00 34.62 761 GLY A C 1
ATOM 5724 O O . GLY A 1 761 ? 11.921 -1.268 49.067 1.00 34.62 761 GLY A O 1
ATOM 5725 N N . GLY A 1 762 ? 13.074 -0.792 47.197 1.00 34.28 762 GLY A N 1
ATOM 5726 C CA . GLY A 1 762 ? 14.245 -0.212 47.874 1.00 34.28 762 GLY A CA 1
ATOM 5727 C C . GLY A 1 762 ? 15.578 -0.447 47.161 1.00 34.28 762 GLY A C 1
ATOM 5728 O O . GLY A 1 762 ? 16.147 -1.524 47.290 1.00 34.28 762 GLY A O 1
ATOM 5729 N N . GLY A 1 763 ? 16.107 0.561 46.452 1.00 30.00 763 GLY A N 1
ATOM 5730 C CA . GLY A 1 763 ? 17.510 0.535 46.013 1.00 30.00 763 GLY A CA 1
ATOM 5731 C C . GLY A 1 763 ? 17.862 1.360 44.776 1.00 30.00 763 GLY A C 1
ATOM 5732 O O . GLY A 1 763 ? 18.354 0.807 43.800 1.00 30.00 763 GLY A O 1
ATOM 5733 N N . LEU A 1 764 ? 17.656 2.678 44.820 1.00 36.16 764 LEU A N 1
ATOM 5734 C CA . LEU A 1 764 ? 18.350 3.633 43.949 1.00 36.16 764 LEU A CA 1
ATOM 5735 C C . LEU A 1 764 ? 19.336 4.412 44.837 1.00 36.16 764 LEU A C 1
ATOM 5737 O O . LEU A 1 764 ? 18.900 5.114 45.747 1.00 36.16 764 LEU A O 1
ATOM 5741 N N . GLY A 1 765 ? 20.643 4.274 44.578 1.00 33.50 765 GLY A N 1
ATOM 5742 C CA . GLY A 1 765 ? 21.714 5.097 45.164 1.00 33.50 765 GLY A CA 1
ATOM 5743 C C . GLY A 1 765 ? 22.675 4.353 46.101 1.00 33.50 765 GLY A C 1
ATOM 5744 O O . GLY A 1 765 ? 22.283 3.918 47.177 1.00 33.50 765 GLY A O 1
ATOM 5745 N N . GLY A 1 766 ? 23.954 4.244 45.719 1.00 34.28 766 GLY A N 1
ATOM 5746 C CA . GLY A 1 766 ? 24.977 3.648 46.589 1.00 34.28 766 GLY A CA 1
ATOM 5747 C C . GLY A 1 766 ? 26.334 3.405 45.934 1.00 34.28 766 GLY A C 1
ATOM 5748 O O . GLY A 1 766 ? 26.807 2.278 45.875 1.00 34.28 766 GLY A O 1
ATOM 5749 N N . GLN A 1 767 ? 26.951 4.467 45.424 1.00 36.41 767 GLN A N 1
ATOM 5750 C CA . GLN A 1 767 ? 28.367 4.513 45.067 1.00 36.41 767 GLN A CA 1
ATOM 5751 C C . GLN A 1 767 ? 29.242 4.391 46.332 1.00 36.41 767 GLN A C 1
ATOM 5753 O O . GLN A 1 767 ? 29.063 5.170 47.263 1.00 36.41 767 GLN A O 1
ATOM 5758 N N . GLY A 1 768 ? 30.236 3.491 46.317 1.00 32.00 768 GLY A N 1
ATOM 5759 C CA . GLY A 1 768 ? 31.477 3.638 47.093 1.00 32.00 768 GLY A CA 1
ATOM 5760 C C . GLY A 1 768 ? 31.859 2.485 48.031 1.00 32.00 768 GLY A C 1
ATOM 5761 O O . GLY A 1 768 ? 31.203 2.273 49.043 1.00 32.00 768 GLY A O 1
ATOM 5762 N N . GLY A 1 769 ? 33.014 1.849 47.766 1.00 33.31 769 GLY A N 1
ATOM 5763 C CA . GLY A 1 769 ? 33.896 1.403 48.858 1.00 33.31 769 GLY A CA 1
ATOM 5764 C C . GLY A 1 769 ? 34.583 0.030 48.789 1.00 33.31 769 GLY A C 1
ATOM 5765 O O . GLY A 1 769 ? 34.428 -0.738 49.727 1.00 33.31 769 GLY A O 1
ATOM 5766 N N . GLN A 1 770 ? 35.402 -0.250 47.767 1.00 36.22 770 GLN A N 1
ATOM 5767 C CA . GLN A 1 770 ? 36.638 -1.070 47.865 1.00 36.22 770 GLN A CA 1
ATOM 5768 C C . GLN A 1 770 ? 37.390 -0.927 46.527 1.00 36.22 770 GLN A C 1
ATOM 5770 O O . GLN A 1 770 ? 36.966 -1.463 45.514 1.00 36.22 770 GLN A O 1
ATOM 5775 N N . GLN A 1 771 ? 38.297 0.034 46.335 1.00 35.78 771 GLN A N 1
ATOM 5776 C CA . GLN A 1 771 ? 39.687 0.117 46.810 1.00 35.78 771 GLN A CA 1
ATOM 5777 C C . GLN A 1 771 ? 40.507 -1.165 46.591 1.00 35.78 771 GLN A C 1
ATOM 5779 O O . GLN A 1 771 ? 40.411 -2.101 47.376 1.00 35.78 771 GLN A O 1
ATOM 5784 N N . GLY A 1 772 ? 41.380 -1.142 45.569 1.00 32.47 772 GLY A N 1
ATOM 5785 C CA . GLY A 1 772 ? 42.480 -2.104 45.446 1.00 32.47 772 GLY A CA 1
ATOM 5786 C C . GLY A 1 772 ? 43.193 -2.215 44.088 1.00 32.47 772 GLY A C 1
ATOM 5787 O O . GLY A 1 772 ? 43.163 -3.283 43.504 1.00 32.47 772 GLY A O 1
ATOM 5788 N N . GLY A 1 773 ? 43.889 -1.162 43.634 1.00 31.27 773 GLY A N 1
ATOM 5789 C CA . GLY A 1 773 ? 45.231 -1.304 43.024 1.00 31.27 773 GLY A CA 1
ATOM 5790 C C . GLY A 1 773 ? 45.414 -1.638 41.527 1.00 31.27 773 GLY A C 1
ATOM 5791 O O . GLY A 1 773 ? 45.400 -2.792 41.139 1.00 31.27 773 GLY A O 1
ATOM 5792 N N . LEU A 1 774 ? 45.799 -0.599 40.768 1.00 30.72 774 LEU A N 1
ATOM 5793 C CA . LEU A 1 774 ? 47.032 -0.496 39.948 1.00 30.72 774 LEU A CA 1
ATOM 5794 C C . LEU A 1 774 ? 47.338 -1.485 38.792 1.00 30.72 774 LEU A C 1
ATOM 5796 O O . LEU A 1 774 ? 47.648 -2.648 39.008 1.00 30.72 774 LEU A O 1
ATOM 5800 N N . GLY A 1 775 ? 47.521 -0.890 37.598 1.00 33.09 775 GLY A N 1
ATOM 5801 C CA . GLY A 1 775 ? 48.318 -1.402 36.463 1.00 33.09 775 GLY A CA 1
ATOM 5802 C C . GLY A 1 775 ? 47.481 -2.166 35.432 1.00 33.09 775 GLY A C 1
ATOM 5803 O O . GLY A 1 775 ? 46.754 -3.071 35.792 1.00 33.09 775 GLY A O 1
ATOM 5804 N N . GLY A 1 776 ? 47.455 -1.876 34.132 1.00 33.72 776 GLY A N 1
ATOM 5805 C CA . GLY A 1 776 ? 48.419 -1.228 33.250 1.00 33.72 776 GLY A CA 1
ATOM 5806 C C . GLY A 1 776 ? 48.672 -2.172 32.065 1.00 33.72 776 GLY A C 1
ATOM 5807 O O . GLY A 1 776 ? 49.098 -3.295 32.285 1.00 33.72 776 GLY A O 1
ATOM 5808 N N . GLY A 1 777 ? 48.445 -1.711 30.828 1.00 33.56 777 GLY A N 1
ATOM 5809 C CA . GLY A 1 777 ? 49.067 -2.294 29.627 1.00 33.56 777 GLY A CA 1
ATOM 5810 C C . GLY A 1 777 ? 48.245 -3.286 28.786 1.00 33.56 777 GLY A C 1
ATOM 5811 O O . GLY A 1 777 ? 48.079 -4.438 29.145 1.00 33.56 777 GLY A O 1
ATOM 5812 N N . GLN A 1 778 ? 47.813 -2.807 27.614 1.00 32.50 778 GLN A N 1
ATOM 5813 C CA . GLN A 1 778 ? 48.332 -3.210 26.293 1.00 32.50 778 GLN A CA 1
ATOM 5814 C C . GLN A 1 778 ? 48.390 -4.705 25.892 1.00 32.50 778 GLN A C 1
ATOM 5816 O O . GLN A 1 778 ? 49.122 -5.493 26.475 1.00 32.50 778 GLN A O 1
ATOM 5821 N N . GLY A 1 779 ? 47.811 -4.987 24.712 1.00 32.38 779 GLY A N 1
ATOM 5822 C CA . GLY A 1 779 ? 48.165 -6.113 23.828 1.00 32.38 779 GLY A CA 1
ATOM 5823 C C . GLY A 1 779 ? 47.343 -7.378 24.082 1.00 32.38 779 GLY A C 1
ATOM 5824 O O . GLY A 1 779 ? 47.010 -7.686 25.211 1.00 32.38 779 GLY A O 1
ATOM 5825 N N . GLY A 1 780 ? 46.941 -8.173 23.100 1.00 32.53 780 GLY A N 1
ATOM 5826 C CA . GLY A 1 780 ? 47.230 -8.252 21.675 1.00 32.53 780 GLY A CA 1
ATOM 5827 C C . GLY A 1 780 ? 46.374 -9.396 21.112 1.00 32.53 780 GLY A C 1
ATOM 5828 O O . GLY A 1 780 ? 45.831 -10.197 21.870 1.00 32.53 780 GLY A O 1
ATOM 5829 N N . GLY A 1 781 ? 46.186 -9.420 19.795 1.00 31.19 781 GLY A N 1
ATOM 5830 C CA . GLY A 1 781 ? 45.342 -10.408 19.127 1.00 31.19 781 GLY A CA 1
ATOM 5831 C C . GLY A 1 781 ? 45.965 -11.797 18.964 1.00 31.19 781 GLY A C 1
ATOM 5832 O O . GLY A 1 781 ? 46.962 -12.130 19.595 1.00 31.19 781 GLY A O 1
ATOM 5833 N N . LEU A 1 782 ? 45.381 -12.505 17.989 1.00 31.08 782 LEU A N 1
ATOM 5834 C CA . LEU A 1 782 ? 45.787 -13.752 17.321 1.00 31.08 782 LEU A CA 1
ATOM 5835 C C . LEU A 1 782 ? 45.184 -15.080 17.802 1.00 31.08 782 LEU A C 1
ATOM 5837 O O . LEU A 1 782 ? 45.374 -15.516 18.929 1.00 31.08 782 LEU A O 1
ATOM 5841 N N . GLY A 1 783 ? 44.629 -15.773 16.797 1.00 31.48 783 GLY A N 1
ATOM 5842 C CA . GLY A 1 783 ? 44.718 -17.225 16.617 1.00 31.48 783 GLY A CA 1
ATOM 5843 C C . GLY A 1 783 ? 43.427 -17.960 16.974 1.00 31.48 783 GLY A C 1
ATOM 5844 O O . GLY A 1 783 ? 43.065 -18.007 18.135 1.00 31.48 783 GLY A O 1
ATOM 5845 N N . GLY A 1 784 ? 42.649 -18.552 16.069 1.00 30.61 784 GLY A N 1
ATOM 5846 C CA . GLY A 1 784 ? 42.958 -19.044 14.730 1.00 30.61 784 GLY A CA 1
ATOM 5847 C C . GLY A 1 784 ? 42.996 -20.575 14.725 1.00 30.61 784 GLY A C 1
ATOM 5848 O O . GLY A 1 784 ? 43.951 -21.150 15.223 1.00 30.61 784 GLY A O 1
ATOM 5849 N N . GLY A 1 785 ? 41.983 -21.181 14.093 1.00 29.27 785 GLY A N 1
ATOM 5850 C CA . GLY A 1 785 ? 42.079 -22.440 13.343 1.00 29.27 785 GLY A CA 1
ATOM 5851 C C . GLY A 1 785 ? 42.110 -23.760 14.122 1.00 29.27 785 GLY A C 1
ATOM 5852 O O . GLY A 1 785 ? 42.950 -23.975 14.984 1.00 29.27 785 GLY A O 1
ATOM 5853 N N . GLY A 1 786 ? 41.252 -24.703 13.719 1.00 29.36 786 GLY A N 1
ATOM 5854 C CA . GLY A 1 786 ? 41.398 -26.103 14.124 1.00 29.36 786 GLY A CA 1
ATOM 5855 C C . GLY A 1 786 ? 40.201 -26.994 13.818 1.00 29.36 786 GLY A C 1
ATOM 5856 O O . GLY A 1 786 ? 39.547 -27.471 14.736 1.00 29.36 786 GLY A O 1
ATOM 5857 N N . LEU A 1 787 ? 39.918 -27.212 12.531 1.00 30.88 787 LEU A N 1
ATOM 5858 C CA . LEU A 1 787 ? 39.067 -28.302 12.050 1.00 30.88 787 LEU A CA 1
ATOM 5859 C C . LEU A 1 787 ? 39.726 -29.672 12.301 1.00 30.88 787 LEU A C 1
ATOM 5861 O O . LEU A 1 787 ? 40.915 -29.836 12.037 1.00 30.88 787 LEU A O 1
ATOM 5865 N N . GLY A 1 788 ? 38.901 -30.662 12.657 1.00 29.34 788 GLY A N 1
ATOM 5866 C CA . GLY A 1 788 ? 39.195 -32.101 12.585 1.00 29.34 788 GLY A CA 1
ATOM 5867 C C . GLY A 1 788 ? 38.985 -32.798 13.932 1.00 29.34 788 GLY A C 1
ATOM 5868 O O . GLY A 1 788 ? 39.543 -32.379 14.931 1.00 29.34 788 GLY A O 1
ATOM 5869 N N . GLY A 1 789 ? 38.205 -33.864 14.077 1.00 28.34 789 GLY A N 1
ATOM 5870 C CA . GLY A 1 789 ? 37.437 -34.673 13.142 1.00 28.34 789 GLY A CA 1
ATOM 5871 C C . GLY A 1 789 ? 37.049 -35.983 13.848 1.00 28.34 789 GLY A C 1
ATOM 5872 O O . GLY A 1 789 ? 37.789 -36.452 14.703 1.00 28.34 789 GLY A O 1
ATOM 5873 N N . GLY A 1 790 ? 35.920 -36.574 13.449 1.00 28.95 790 GLY A N 1
ATOM 5874 C CA . GLY A 1 790 ? 35.707 -38.029 13.468 1.00 28.95 790 GLY A CA 1
ATOM 5875 C C . GLY A 1 790 ? 35.249 -38.705 14.771 1.00 28.95 790 GLY A C 1
ATOM 5876 O O . GLY A 1 790 ? 36.034 -38.924 15.683 1.00 28.95 790 GLY A O 1
ATOM 5877 N N . GLY A 1 791 ? 34.000 -39.186 14.753 1.00 28.45 791 GLY A N 1
ATOM 5878 C CA . GLY A 1 791 ? 33.416 -40.166 15.685 1.00 28.45 791 GLY A CA 1
ATOM 5879 C C . GLY A 1 791 ? 31.999 -39.720 16.058 1.00 28.45 791 GLY A C 1
ATOM 5880 O O . GLY A 1 791 ? 31.843 -38.689 16.686 1.00 28.45 791 GLY A O 1
ATOM 5881 N N . GLY A 1 792 ? 30.896 -40.325 15.629 1.00 29.41 792 GLY A N 1
ATOM 5882 C CA . GLY A 1 792 ? 30.623 -41.742 15.442 1.00 29.41 792 GLY A CA 1
ATOM 5883 C C . GLY A 1 792 ? 29.560 -42.150 16.472 1.00 29.41 792 GLY A C 1
ATOM 5884 O O . GLY A 1 792 ? 29.856 -42.147 17.656 1.00 29.41 792 GLY A O 1
ATOM 5885 N N . LEU A 1 793 ? 28.372 -42.534 15.983 1.00 28.34 793 LEU A N 1
ATOM 5886 C CA . LEU A 1 793 ? 27.318 -43.317 16.659 1.00 28.34 793 LEU A CA 1
ATOM 5887 C C . LEU A 1 793 ? 26.472 -42.671 17.785 1.00 28.34 793 LEU A C 1
ATOM 5889 O O . LEU A 1 793 ? 26.936 -42.455 18.892 1.00 28.34 793 LEU A O 1
ATOM 5893 N N . GLY A 1 794 ? 25.156 -42.596 17.529 1.00 29.20 794 GLY A N 1
ATOM 5894 C CA . GLY A 1 794 ? 24.170 -43.314 18.355 1.00 29.20 794 GLY A CA 1
ATOM 5895 C C . GLY A 1 794 ? 23.381 -42.553 19.436 1.00 29.20 794 GLY A C 1
ATOM 5896 O O . GLY A 1 794 ? 23.887 -42.325 20.519 1.00 29.20 794 GLY A O 1
ATOM 5897 N N . GLY A 1 795 ? 22.078 -42.356 19.178 1.00 31.09 795 GLY A N 1
ATOM 5898 C CA . GLY A 1 795 ? 20.992 -42.842 20.054 1.00 31.09 795 GLY A CA 1
ATOM 5899 C C . GLY A 1 795 ? 20.526 -42.024 21.276 1.00 31.09 795 GLY A C 1
ATOM 5900 O O . GLY A 1 795 ? 21.274 -41.832 22.221 1.00 31.09 795 GLY A O 1
ATOM 5901 N N . GLY A 1 796 ? 19.210 -41.740 21.306 1.00 29.92 796 GLY A N 1
ATOM 5902 C CA . GLY A 1 796 ? 18.390 -41.452 22.506 1.00 29.92 796 GLY A CA 1
ATOM 5903 C C . GLY A 1 796 ? 18.516 -40.021 23.042 1.00 29.92 796 GLY A C 1
ATOM 5904 O O . GLY A 1 796 ? 19.589 -39.451 23.040 1.00 29.92 796 GLY A O 1
ATOM 5905 N N . GLY A 1 797 ? 17.498 -39.315 23.523 1.00 29.38 797 GLY A N 1
ATOM 5906 C CA . GLY A 1 797 ? 16.154 -39.643 23.983 1.00 29.38 797 GLY A CA 1
ATOM 5907 C C . GLY A 1 797 ? 15.751 -38.514 24.948 1.00 29.38 797 GLY A C 1
ATOM 5908 O O . GLY A 1 797 ? 16.564 -38.071 25.754 1.00 29.38 797 GLY A O 1
ATOM 5909 N N . LEU A 1 798 ? 14.527 -38.005 24.817 1.00 36.16 798 LEU A N 1
ATOM 5910 C CA . LEU A 1 798 ? 13.931 -36.965 25.666 1.00 36.16 798 LEU A CA 1
ATOM 5911 C C . LEU A 1 798 ? 13.742 -37.435 27.124 1.00 36.16 798 LEU A C 1
ATOM 5913 O O . LEU A 1 798 ? 13.300 -38.557 27.354 1.00 36.16 798 LEU A O 1
ATOM 5917 N N . GLY A 1 799 ? 13.951 -36.534 28.089 1.00 30.09 799 GLY A N 1
ATOM 5918 C CA . GLY A 1 799 ? 13.449 -36.627 29.470 1.00 30.09 799 GLY A CA 1
ATOM 5919 C C . GLY A 1 799 ? 13.656 -35.280 30.185 1.00 30.09 799 GLY A C 1
ATOM 5920 O O . GLY A 1 799 ? 14.755 -34.747 30.147 1.00 30.09 799 GLY A O 1
ATOM 5921 N N . GLY A 1 800 ? 12.680 -34.599 30.793 1.00 29.97 800 GLY A N 1
ATOM 5922 C CA . GLY A 1 800 ? 11.368 -35.034 31.279 1.00 29.97 800 GLY A CA 1
ATOM 5923 C C . GLY A 1 800 ? 11.373 -35.220 32.802 1.00 29.97 800 GLY A C 1
ATOM 5924 O O . GLY A 1 800 ? 11.159 -36.329 33.271 1.00 29.97 800 GLY A O 1
ATOM 5925 N N . GLY A 1 801 ? 11.662 -34.163 33.574 1.00 31.27 801 GLY A N 1
ATOM 5926 C CA . GLY A 1 801 ? 11.620 -34.175 35.044 1.00 31.27 801 GLY A CA 1
ATOM 5927 C C . GLY A 1 801 ? 10.326 -33.559 35.579 1.00 31.27 801 GLY A C 1
ATOM 5928 O O . GLY A 1 801 ? 10.251 -32.346 35.758 1.00 31.27 801 GLY A O 1
ATOM 5929 N N . GLY A 1 802 ? 9.307 -34.392 35.799 1.00 30.73 802 GLY A N 1
ATOM 5930 C CA . GLY A 1 802 ? 8.029 -34.013 36.405 1.00 30.73 802 GLY A CA 1
ATOM 5931 C C . GLY A 1 802 ? 8.019 -34.224 37.921 1.00 30.73 802 GLY A C 1
ATOM 5932 O O . GLY A 1 802 ? 8.408 -35.280 38.415 1.00 30.73 802 GLY A O 1
ATOM 5933 N N . PHE A 1 803 ? 7.541 -33.212 38.646 1.00 29.19 803 PHE A N 1
ATOM 5934 C CA . PHE A 1 803 ? 7.144 -33.294 40.051 1.00 29.19 803 PHE A CA 1
ATOM 5935 C C . PHE A 1 803 ? 5.920 -34.214 40.200 1.00 29.19 803 PHE A C 1
ATOM 5937 O O . PHE A 1 803 ? 4.917 -34.032 39.510 1.00 29.19 803 PHE A O 1
ATOM 5944 N N . PHE A 1 804 ? 5.982 -35.177 41.123 1.00 26.50 804 PHE A N 1
ATOM 5945 C CA . PHE A 1 804 ? 4.841 -36.014 41.498 1.00 26.50 804 PHE A CA 1
ATOM 5946 C C . PHE A 1 804 ? 3.847 -35.210 42.349 1.00 26.50 804 PHE A C 1
ATOM 5948 O O . PHE A 1 804 ? 4.124 -34.869 43.496 1.00 26.50 804 PHE A O 1
ATOM 5955 N N . SER A 1 805 ? 2.674 -34.944 41.781 1.00 29.52 805 SER A N 1
ATOM 5956 C CA . SER A 1 805 ? 1.463 -34.524 42.484 1.00 29.52 805 SER A CA 1
ATOM 5957 C C . SER A 1 805 ? 0.432 -35.631 42.283 1.00 29.52 805 SER A C 1
ATOM 5959 O O . SER A 1 805 ? 0.071 -35.941 41.148 1.00 29.52 805 SER A O 1
ATOM 5961 N N . VAL A 1 806 ? 0.002 -36.274 43.370 1.00 35.59 806 VAL A N 1
ATOM 5962 C CA . VAL A 1 806 ? -1.136 -37.200 43.325 1.00 35.59 806 VAL A CA 1
ATOM 5963 C C . VAL A 1 806 ? -2.410 -36.346 43.353 1.00 35.59 806 VAL A C 1
ATOM 5965 O O . VAL A 1 806 ? -2.550 -35.529 44.266 1.00 35.59 806 VAL A O 1
ATOM 5968 N N . PRO A 1 807 ? -3.340 -36.485 42.390 1.00 33.91 807 PRO A N 1
ATOM 5969 C CA . PRO A 1 807 ? -4.568 -35.703 42.399 1.00 33.91 807 PRO A CA 1
ATOM 5970 C C . PRO A 1 807 ? -5.485 -36.165 43.536 1.00 33.91 807 PRO A C 1
ATOM 5972 O O . PRO A 1 807 ? -5.664 -37.363 43.751 1.00 33.91 807 PRO A O 1
ATOM 5975 N N . ALA A 1 808 ? -6.118 -35.218 44.228 1.00 37.88 808 ALA A N 1
ATOM 5976 C CA . ALA A 1 808 ? -7.227 -35.533 45.121 1.00 37.88 808 ALA A CA 1
ATOM 5977 C C . ALA A 1 808 ? -8.423 -36.077 44.306 1.00 37.88 808 ALA A C 1
ATOM 5979 O O . ALA A 1 808 ? -8.692 -35.566 43.212 1.00 37.88 808 ALA A O 1
ATOM 5980 N N . PRO A 1 809 ? -9.166 -37.081 44.807 1.00 37.50 809 PRO A N 1
ATOM 5981 C CA . PRO A 1 809 ? -10.385 -37.532 44.149 1.00 37.50 809 PRO A CA 1
ATOM 5982 C C . PRO A 1 809 ? -11.423 -36.402 44.137 1.00 37.50 809 PRO A C 1
ATOM 5984 O O . PRO A 1 809 ? -11.646 -35.731 45.146 1.00 37.50 809 PRO A O 1
ATOM 5987 N N . LYS A 1 810 ? -12.036 -36.182 42.968 1.00 34.28 810 LYS A N 1
ATOM 5988 C CA . LYS A 1 810 ? -13.030 -35.129 42.730 1.00 34.28 810 LYS A CA 1
ATOM 5989 C C . LYS A 1 810 ? -14.245 -35.332 43.638 1.00 34.28 810 LYS A C 1
ATOM 5991 O O . LYS A 1 810 ? -14.921 -36.352 43.545 1.00 34.28 810 LYS A O 1
ATOM 5996 N N . THR A 1 811 ? -14.549 -34.343 44.469 1.00 34.19 811 THR A N 1
ATOM 5997 C CA . THR A 1 811 ? -15.842 -34.233 45.145 1.00 34.19 811 THR A CA 1
ATOM 5998 C C . THR A 1 811 ? -16.893 -33.686 44.168 1.00 34.19 811 THR A C 1
ATOM 6000 O O . THR A 1 811 ? -16.585 -32.766 43.405 1.00 34.19 811 THR A O 1
ATOM 6003 N N . PRO A 1 812 ? -18.136 -34.204 44.155 1.00 36.62 812 PRO A N 1
ATOM 6004 C CA . PRO A 1 812 ? -19.223 -33.578 43.411 1.00 36.62 812 PRO A CA 1
ATOM 6005 C C . PRO A 1 812 ? -19.568 -32.233 44.062 1.00 36.62 812 PRO A C 1
ATOM 6007 O O . PRO A 1 812 ? -19.873 -32.175 45.252 1.00 36.62 812 PRO A O 1
ATOM 6010 N N . VAL A 1 813 ? -19.506 -31.149 43.291 1.00 35.91 813 VAL A N 1
ATOM 6011 C CA . VAL A 1 813 ? -19.964 -29.819 43.717 1.00 35.91 813 VAL A CA 1
ATOM 6012 C C . VAL A 1 813 ? -21.461 -29.723 43.418 1.00 35.91 813 VAL A C 1
ATOM 6014 O O . VAL A 1 813 ? -21.870 -29.912 42.276 1.00 35.91 813 VAL A O 1
ATOM 6017 N N . ALA A 1 814 ? -22.280 -29.450 44.433 1.00 33.03 814 ALA A N 1
ATOM 6018 C CA . ALA A 1 814 ? -23.703 -29.170 44.257 1.00 33.03 814 ALA A CA 1
ATOM 6019 C C . ALA A 1 814 ? -23.907 -27.715 43.784 1.00 33.03 814 ALA A C 1
ATOM 6021 O O . ALA A 1 814 ? -23.417 -26.785 44.424 1.00 33.03 814 ALA A O 1
ATOM 6022 N N . GLU A 1 815 ? -24.623 -27.514 42.672 1.00 35.12 815 GLU A N 1
ATOM 6023 C CA . GLU A 1 815 ? -24.993 -26.187 42.152 1.00 35.12 815 GLU A CA 1
ATOM 6024 C C . GLU A 1 815 ? -26.114 -25.521 42.981 1.00 35.12 815 GLU A C 1
ATOM 6026 O O . GLU A 1 815 ? -27.034 -26.211 43.437 1.00 35.12 815 GLU A O 1
ATOM 6031 N N . PRO A 1 816 ? -26.119 -24.181 43.138 1.00 36.75 816 PRO A N 1
ATOM 6032 C CA . PRO A 1 816 ? -27.193 -23.480 43.824 1.00 36.75 816 PRO A CA 1
ATOM 6033 C C . PRO A 1 816 ? -28.352 -23.137 42.869 1.00 36.75 816 PRO A C 1
ATOM 6035 O O . PRO A 1 816 ? -28.219 -22.321 41.963 1.00 36.75 816 PRO A O 1
ATOM 6038 N N . GLY A 1 817 ? -29.533 -23.696 43.154 1.00 37.09 817 GLY A N 1
ATOM 6039 C CA . GLY A 1 817 ? -30.826 -23.062 42.865 1.00 37.09 817 GLY A CA 1
ATOM 6040 C C . GLY A 1 817 ? -31.515 -23.387 41.532 1.00 37.09 817 GLY A C 1
ATOM 6041 O O . GLY A 1 817 ? -31.528 -22.573 40.613 1.00 37.09 817 GLY A O 1
ATOM 6042 N N . LYS A 1 818 ? -32.282 -24.485 41.495 1.00 34.59 818 LYS A N 1
ATOM 6043 C CA . LYS A 1 818 ? -33.527 -24.564 40.706 1.00 34.59 818 LYS A CA 1
ATOM 6044 C C . LYS A 1 818 ? -34.683 -24.987 41.610 1.00 34.59 818 LYS A C 1
ATOM 6046 O O . LYS A 1 818 ? -34.651 -26.048 42.223 1.00 34.59 818 LYS A O 1
ATOM 6051 N N . ASN A 1 819 ? -35.698 -24.127 41.683 1.00 44.09 819 ASN A N 1
ATOM 6052 C CA . ASN A 1 819 ? -36.953 -24.361 42.394 1.00 44.09 819 ASN A CA 1
ATOM 6053 C C . ASN A 1 819 ? -37.661 -25.623 41.879 1.00 44.09 819 ASN A C 1
ATOM 6055 O O . ASN A 1 819 ? -38.028 -25.686 40.706 1.00 44.09 819 ASN A O 1
ATOM 6059 N N . VAL A 1 820 ? -37.934 -26.570 42.778 1.00 32.66 820 VAL A N 1
ATOM 6060 C CA . VAL A 1 820 ? -38.868 -27.692 42.585 1.00 32.66 820 VAL A CA 1
ATOM 6061 C C . VAL A 1 820 ? -39.699 -27.817 43.876 1.00 32.66 820 VAL A C 1
ATOM 6063 O O . VAL A 1 820 ? -39.155 -27.600 44.962 1.00 32.66 820 VAL A O 1
ATOM 6066 N N . PRO A 1 821 ? -41.027 -28.042 43.797 1.00 33.88 821 PRO A N 1
ATOM 6067 C CA . PRO A 1 821 ? -41.936 -27.771 44.905 1.00 33.88 821 PRO A CA 1
ATOM 6068 C C . PRO A 1 821 ? -41.848 -28.823 46.014 1.00 33.88 821 PRO A C 1
ATOM 6070 O O . PRO A 1 821 ? -41.573 -29.996 45.775 1.00 33.88 821 PRO A O 1
ATOM 6073 N N . ARG A 1 822 ? -42.153 -28.379 47.239 1.00 37.56 822 ARG A N 1
ATOM 6074 C CA . ARG A 1 822 ? -42.369 -29.222 48.423 1.00 37.56 822 ARG A CA 1
ATOM 6075 C C . ARG A 1 822 ? -43.369 -30.337 48.103 1.00 37.56 822 ARG A C 1
ATOM 6077 O O . ARG A 1 822 ? -44.521 -30.036 47.800 1.00 37.56 822 ARG A O 1
ATOM 6084 N N . ASN A 1 823 ? -42.962 -31.590 48.289 1.00 30.09 823 ASN A N 1
ATOM 6085 C CA . ASN A 1 823 ? -43.895 -32.674 48.566 1.00 30.09 823 ASN A CA 1
ATOM 6086 C C . ASN A 1 823 ? -43.506 -33.372 49.872 1.00 30.09 823 ASN A C 1
ATOM 6088 O O . ASN A 1 823 ? -42.363 -33.763 50.091 1.00 30.09 823 ASN A O 1
ATOM 6092 N N . THR A 1 824 ? -44.491 -33.442 50.750 1.00 40.81 824 THR A N 1
ATOM 6093 C CA . THR A 1 824 ? -44.518 -34.081 52.057 1.00 40.81 824 THR A CA 1
ATOM 6094 C C . THR A 1 824 ? -44.879 -35.554 51.883 1.00 40.81 824 THR A C 1
ATOM 6096 O O . THR A 1 824 ? -45.933 -35.814 51.312 1.00 40.81 824 THR A O 1
ATOM 6099 N N . ASN A 1 825 ? -44.054 -36.490 52.367 1.00 33.16 825 ASN A N 1
ATOM 6100 C CA . ASN A 1 825 ? -44.442 -37.736 53.060 1.00 33.16 825 ASN A CA 1
ATOM 6101 C C . ASN A 1 825 ? -43.260 -38.716 53.169 1.00 33.16 825 ASN A C 1
ATOM 6103 O O . ASN A 1 825 ? -42.321 -38.680 52.383 1.00 33.16 825 ASN A O 1
ATOM 6107 N N . ALA A 1 826 ? -43.318 -39.537 54.213 1.00 32.22 826 ALA A N 1
ATOM 6108 C CA . ALA A 1 826 ? -42.272 -40.412 54.722 1.00 32.22 826 ALA A CA 1
ATOM 6109 C C . ALA A 1 826 ? -42.163 -41.789 54.020 1.00 32.22 826 ALA A C 1
ATOM 6111 O O . ALA A 1 826 ? -43.063 -42.190 53.287 1.00 32.22 826 ALA A O 1
ATOM 6112 N N . SER A 1 827 ? -41.085 -42.493 54.405 1.00 33.84 827 SER A N 1
ATOM 6113 C CA . SER A 1 827 ? -40.845 -43.953 54.510 1.00 33.84 827 SER A CA 1
ATOM 6114 C C . SER A 1 827 ? -40.479 -44.818 53.283 1.00 33.84 827 SER A C 1
ATOM 6116 O O . SER A 1 827 ? -41.299 -45.044 52.404 1.00 33.84 827 SER A O 1
ATOM 6118 N N . GLU A 1 828 ? -39.287 -45.428 53.428 1.00 36.09 828 GLU A N 1
ATOM 6119 C CA . GLU A 1 828 ? -38.796 -46.759 52.992 1.00 36.09 828 GLU A CA 1
ATOM 6120 C C . GLU A 1 828 ? -38.024 -46.958 51.659 1.00 36.09 828 GLU A C 1
ATOM 6122 O O . GLU A 1 828 ? -38.205 -46.193 50.713 1.00 36.09 828 GLU A O 1
ATOM 6127 N N . PRO A 1 829 ? -37.058 -47.919 51.642 1.00 39.69 829 PRO A N 1
ATOM 6128 C CA . PRO A 1 829 ? -35.861 -47.902 50.800 1.00 39.69 829 PRO A CA 1
ATOM 6129 C C . PRO A 1 829 ? -36.035 -48.702 49.503 1.00 39.69 829 PRO A C 1
ATOM 6131 O O . PRO A 1 829 ? -36.738 -49.710 49.474 1.00 39.69 829 PRO A O 1
ATOM 6134 N N . ILE A 1 830 ? -35.342 -48.284 48.443 1.00 39.06 830 ILE A N 1
ATOM 6135 C CA . ILE A 1 830 ? -35.233 -49.047 47.196 1.00 39.06 830 ILE A CA 1
ATOM 6136 C C . ILE A 1 830 ? -33.785 -49.525 47.064 1.00 39.06 830 ILE A C 1
ATOM 6138 O O . ILE A 1 830 ? -32.849 -48.728 47.005 1.00 39.06 830 ILE A O 1
ATOM 6142 N N . ASP A 1 831 ? -33.658 -50.845 47.111 1.00 51.03 831 ASP A N 1
ATOM 6143 C CA . ASP A 1 831 ? -32.476 -51.668 46.896 1.00 51.03 831 ASP A CA 1
ATOM 6144 C C . ASP A 1 831 ? -32.371 -51.941 45.389 1.00 51.03 831 ASP A C 1
ATOM 6146 O O . ASP A 1 831 ? -33.162 -52.715 44.853 1.00 51.03 831 ASP A O 1
ATOM 6150 N N . ASP A 1 832 ? -31.453 -51.263 44.694 1.00 46.69 832 ASP A N 1
ATOM 6151 C CA . ASP A 1 832 ? -31.198 -51.496 43.269 1.00 46.69 832 ASP A CA 1
ATOM 6152 C C . ASP A 1 832 ? -29.783 -52.057 43.070 1.00 46.69 832 ASP A C 1
ATOM 6154 O O . ASP A 1 832 ? -28.762 -51.370 43.194 1.00 46.69 832 ASP A O 1
ATOM 6158 N N . ALA A 1 833 ? -29.744 -53.343 42.714 1.00 47.34 833 ALA A N 1
ATOM 6159 C CA . ALA A 1 833 ? -28.556 -54.154 42.450 1.00 47.34 833 ALA A CA 1
ATOM 6160 C C . ALA A 1 833 ? -27.661 -53.631 41.301 1.00 47.34 833 ALA A C 1
ATOM 6162 O O . ALA A 1 833 ? -26.527 -54.085 41.142 1.00 47.34 833 ALA A O 1
ATOM 6163 N N . GLU A 1 834 ? -28.122 -52.650 40.521 1.00 47.62 834 GLU A N 1
ATOM 6164 C CA . GLU A 1 834 ? -27.332 -52.002 39.464 1.00 47.62 834 GLU A CA 1
ATOM 6165 C C . GLU A 1 834 ? -26.212 -51.103 40.014 1.00 47.62 834 GLU A C 1
ATOM 6167 O O . GLU A 1 834 ? -25.178 -50.939 39.364 1.00 47.62 834 GLU A O 1
ATOM 6172 N N . ILE A 1 835 ? -26.350 -50.569 41.233 1.00 49.62 835 ILE A N 1
ATOM 6173 C CA . ILE A 1 835 ? -25.320 -49.705 41.835 1.00 49.62 835 ILE A CA 1
ATOM 6174 C C . ILE A 1 835 ? -24.136 -50.535 42.360 1.00 49.62 835 ILE A C 1
ATOM 6176 O O . ILE A 1 835 ? -22.990 -50.089 42.278 1.00 49.62 835 ILE A O 1
ATOM 6180 N N . GLN A 1 836 ? -24.376 -51.765 42.833 1.00 49.16 836 GLN A N 1
ATOM 6181 C CA . GLN A 1 836 ? -23.299 -52.654 43.288 1.00 49.16 836 GLN A CA 1
ATOM 6182 C C . GLN A 1 836 ? -22.427 -53.165 42.130 1.00 49.16 836 GLN A C 1
ATOM 6184 O O . GLN A 1 836 ? -21.206 -53.185 42.260 1.00 49.16 836 GLN A O 1
ATOM 6189 N N . GLN A 1 837 ? -23.010 -53.468 40.964 1.00 46.44 837 GLN A N 1
ATOM 6190 C CA . GLN A 1 837 ? -22.231 -53.898 39.791 1.00 46.44 837 GLN A CA 1
ATOM 6191 C C . GLN A 1 837 ? -21.309 -52.802 39.239 1.00 46.44 837 GLN A C 1
ATOM 6193 O O . GLN A 1 837 ? -20.220 -53.090 38.739 1.00 46.44 837 GLN A O 1
ATOM 6198 N N . LEU A 1 838 ? -21.712 -51.535 39.354 1.00 46.47 838 LEU A N 1
ATOM 6199 C CA . LEU A 1 838 ? -20.881 -50.403 38.944 1.00 46.47 838 LEU A CA 1
ATOM 6200 C C . LEU A 1 838 ? -19.700 -50.174 39.899 1.00 46.47 838 LEU A C 1
ATOM 6202 O O . LEU A 1 838 ? -18.617 -49.815 39.437 1.00 46.47 838 LEU A O 1
ATOM 6206 N N . LEU A 1 839 ? -19.876 -50.434 41.196 1.00 43.25 839 LEU A N 1
ATOM 6207 C CA . LEU A 1 839 ? -18.823 -50.306 42.209 1.00 43.25 839 LEU A CA 1
ATOM 6208 C C . LEU A 1 839 ? -17.742 -51.390 42.087 1.00 43.25 839 LEU A C 1
ATOM 6210 O O . LEU A 1 839 ? -16.559 -51.062 42.196 1.00 43.25 839 LEU A O 1
ATOM 6214 N N . ASP A 1 840 ? -18.115 -52.631 41.767 1.00 49.75 840 ASP A N 1
ATOM 6215 C CA . ASP A 1 840 ? -17.148 -53.723 41.572 1.00 49.75 840 ASP A CA 1
ATOM 6216 C C . ASP A 1 840 ? -16.301 -53.527 40.302 1.00 49.75 840 ASP A C 1
ATOM 6218 O O . ASP A 1 840 ? -15.096 -53.778 40.301 1.00 49.75 840 ASP A O 1
ATOM 6222 N N . SER A 1 841 ? -16.883 -52.966 39.233 1.00 45.34 841 SER A N 1
ATOM 6223 C CA . SER A 1 841 ? -16.163 -52.726 37.969 1.00 45.34 841 SER A CA 1
ATOM 6224 C C . SER A 1 841 ? -15.041 -51.680 38.067 1.00 45.34 841 SER A C 1
ATOM 6226 O O . SER A 1 841 ? -14.114 -51.676 37.257 1.00 45.34 841 SER A O 1
ATOM 6228 N N . VAL A 1 842 ? -15.114 -50.788 39.060 1.00 44.38 842 VAL A N 1
ATOM 6229 C CA . VAL A 1 842 ? -14.152 -49.692 39.254 1.00 44.38 842 VAL A CA 1
ATOM 6230 C C . VAL A 1 842 ? -12.976 -50.122 40.140 1.00 44.38 842 VAL A C 1
ATOM 6232 O O . VAL A 1 842 ? -11.908 -49.511 40.072 1.00 44.38 842 VAL A O 1
ATOM 6235 N N . LEU A 1 843 ? -13.128 -51.186 40.934 1.00 42.09 843 LEU A N 1
ATOM 6236 C CA . LEU A 1 843 ? -12.118 -51.631 41.900 1.00 42.09 843 LEU A CA 1
ATOM 6237 C C . LEU A 1 843 ? -11.091 -52.632 41.330 1.00 42.09 843 LEU A C 1
ATOM 6239 O O . LEU A 1 843 ? -9.985 -52.704 41.861 1.00 42.09 843 LEU A O 1
ATOM 6243 N N . ASP A 1 844 ? -11.376 -53.304 40.209 1.00 41.47 844 ASP A N 1
ATOM 6244 C CA . ASP A 1 844 ? -10.475 -54.314 39.611 1.00 41.47 844 ASP A CA 1
ATOM 6245 C C . ASP A 1 844 ? -9.433 -53.762 38.608 1.00 41.47 844 ASP A C 1
ATOM 6247 O O . ASP A 1 844 ? -8.560 -54.487 38.130 1.00 41.47 844 ASP A O 1
ATOM 6251 N N . GLY A 1 845 ? -9.464 -52.467 38.280 1.00 38.12 845 GLY A N 1
ATOM 6252 C CA . GLY A 1 845 ? -8.634 -51.888 37.209 1.00 38.12 845 GLY A CA 1
ATOM 6253 C C . GLY A 1 845 ? -7.193 -51.494 37.571 1.00 38.12 845 GLY A C 1
ATOM 6254 O O . GLY A 1 845 ? -6.485 -50.961 36.716 1.00 38.12 845 GLY A O 1
ATOM 6255 N N . ALA A 1 846 ? -6.735 -51.697 38.810 1.00 35.03 846 ALA A N 1
ATOM 6256 C CA . ALA A 1 846 ? -5.482 -51.119 39.308 1.00 35.03 846 ALA A CA 1
ATOM 6257 C C . ALA A 1 846 ? -4.393 -52.150 39.668 1.00 35.03 846 ALA A C 1
ATOM 6259 O O . ALA A 1 846 ? -3.827 -52.080 40.755 1.00 35.03 846 ALA A O 1
ATOM 6260 N N . THR A 1 847 ? -4.018 -53.056 38.753 1.00 31.27 847 THR A N 1
ATOM 6261 C CA . THR A 1 847 ? -2.726 -53.781 38.832 1.00 31.27 847 THR A CA 1
ATOM 6262 C C . THR A 1 847 ? -2.125 -54.105 37.452 1.00 31.27 847 THR A C 1
ATOM 6264 O O . THR A 1 847 ? -2.777 -54.749 36.637 1.00 31.27 847 THR A O 1
ATOM 6267 N N . SER A 1 848 ? -0.835 -53.759 37.266 1.00 31.09 848 SER A N 1
ATOM 6268 C CA . SER A 1 848 ? 0.099 -54.057 36.140 1.00 31.09 848 SER A CA 1
ATOM 6269 C C . SER A 1 848 ? -0.097 -53.242 34.840 1.00 31.09 848 SER A C 1
ATOM 6271 O O . SER A 1 848 ? -1.215 -53.044 34.402 1.00 31.09 848 SER A O 1
ATOM 6273 N N . GLY A 1 849 ? 0.893 -52.691 34.122 1.00 27.61 849 GLY A N 1
ATOM 6274 C CA . GLY A 1 849 ? 2.358 -52.735 34.170 1.00 27.61 849 GLY A CA 1
ATOM 6275 C C . GLY A 1 849 ? 2.948 -52.729 32.736 1.00 27.61 849 GLY A C 1
ATOM 6276 O O . GLY A 1 849 ? 2.928 -53.759 32.090 1.00 27.61 849 GLY A O 1
ATOM 6277 N N . VAL A 1 850 ? 3.480 -51.583 32.271 1.00 26.41 850 VAL A N 1
ATOM 6278 C CA . VAL A 1 850 ? 4.607 -51.385 31.304 1.00 26.41 850 VAL A CA 1
ATOM 6279 C C . VAL A 1 850 ? 4.582 -52.032 29.878 1.00 26.41 850 VAL A C 1
ATOM 6281 O O . VAL A 1 850 ? 4.932 -53.192 29.729 1.00 26.41 850 VAL A O 1
ATOM 6284 N N . SER A 1 851 ? 4.427 -51.164 28.843 1.00 24.30 851 SER A N 1
ATOM 6285 C CA . SER A 1 851 ? 5.190 -51.035 27.546 1.00 24.30 851 SER A CA 1
ATOM 6286 C C . SER A 1 851 ? 5.150 -52.148 26.451 1.00 24.30 851 SER A C 1
ATOM 6288 O O . SER A 1 851 ? 4.831 -53.285 26.767 1.00 24.30 851 SER A O 1
ATOM 6290 N N . PRO A 1 852 ? 5.660 -51.944 25.201 1.00 40.50 852 PRO A N 1
ATOM 6291 C CA . PRO A 1 852 ? 5.474 -50.876 24.191 1.00 40.50 852 PRO A CA 1
ATOM 6292 C C . PRO A 1 852 ? 5.149 -51.395 22.751 1.00 40.50 852 PRO A C 1
ATOM 6294 O O . PRO A 1 852 ? 5.324 -52.563 22.425 1.00 40.50 852 PRO A O 1
ATOM 6297 N N . SER A 1 853 ? 4.902 -50.443 21.837 1.00 25.56 853 SER A N 1
ATOM 6298 C CA . SER A 1 853 ? 5.263 -50.452 20.395 1.00 25.56 853 SER A CA 1
ATOM 6299 C C . SER A 1 853 ? 4.357 -51.108 19.331 1.00 25.56 853 SER A C 1
ATOM 6301 O O . SER A 1 853 ? 3.859 -52.214 19.478 1.00 25.56 853 SER A O 1
ATOM 6303 N N . ASN A 1 854 ? 4.313 -50.392 18.194 1.00 25.23 854 ASN A N 1
ATOM 6304 C CA . ASN A 1 854 ? 4.077 -50.807 16.804 1.00 25.23 854 ASN A CA 1
ATOM 6305 C C . ASN A 1 854 ? 2.725 -51.398 16.380 1.00 25.23 854 ASN A C 1
ATOM 6307 O O . ASN A 1 854 ? 2.370 -52.518 16.720 1.00 25.23 854 ASN A O 1
ATOM 6311 N N . SER A 1 855 ? 2.084 -50.730 15.417 1.00 25.36 855 SER A N 1
ATOM 6312 C CA . SER A 1 855 ? 2.058 -51.119 13.983 1.00 25.36 855 SER A CA 1
ATOM 6313 C C . SER A 1 855 ? 0.939 -50.329 13.283 1.00 25.36 855 SER A C 1
ATOM 6315 O O . SER A 1 855 ? -0.161 -50.198 13.796 1.00 25.36 855 SER A O 1
ATOM 6317 N N . GLN A 1 856 ? 1.273 -49.494 12.298 1.00 25.94 856 GLN A N 1
ATOM 6318 C CA . GLN A 1 856 ? 1.152 -49.796 10.865 1.00 25.94 856 GLN A CA 1
ATOM 6319 C C . GLN A 1 856 ? -0.238 -50.258 10.392 1.00 25.94 856 GLN A C 1
ATOM 6321 O O . GLN A 1 856 ? -0.692 -51.326 10.778 1.00 25.94 856 GLN A O 1
ATOM 6326 N N . ALA A 1 857 ? -0.717 -49.524 9.369 1.00 26.53 857 ALA A N 1
ATOM 6327 C CA . ALA A 1 857 ? -1.398 -50.035 8.169 1.00 26.53 857 ALA A CA 1
ATOM 6328 C C . ALA A 1 857 ? -2.852 -50.517 8.354 1.00 26.53 857 ALA A C 1
ATOM 6330 O O . ALA A 1 857 ? -3.199 -51.109 9.357 1.00 26.53 857 ALA A O 1
ATOM 6331 N N . PHE A 1 858 ? -3.789 -50.384 7.419 1.00 25.30 858 PHE A N 1
ATOM 6332 C CA . PHE A 1 858 ? -3.973 -49.687 6.141 1.00 25.30 858 PHE A CA 1
ATOM 6333 C C . PHE A 1 858 ? -5.445 -49.975 5.770 1.00 25.30 858 PHE A C 1
ATOM 6335 O O . PHE A 1 858 ? -5.956 -51.021 6.163 1.00 25.30 858 PHE A O 1
ATOM 6342 N N . ALA A 1 859 ? -6.025 -49.148 4.892 1.00 27.33 859 ALA A N 1
ATOM 6343 C CA . ALA A 1 859 ? -7.142 -49.494 3.996 1.00 27.33 859 ALA A CA 1
ATOM 6344 C C . ALA A 1 859 ? -8.525 -49.719 4.651 1.00 27.33 859 ALA A C 1
ATOM 6346 O O . ALA A 1 859 ? -8.652 -50.227 5.750 1.00 27.33 859 ALA A O 1
ATOM 6347 N N . SER A 1 860 ? -9.663 -49.446 4.028 1.00 28.77 860 SER A N 1
ATOM 6348 C CA . SER A 1 860 ? -10.060 -48.722 2.817 1.00 28.77 860 SER A CA 1
ATOM 6349 C C . SER A 1 860 ? -11.574 -48.922 2.754 1.00 28.77 860 SER A C 1
ATOM 6351 O O . SER A 1 860 ? -11.997 -50.076 2.796 1.00 28.77 860 SER A O 1
ATOM 6353 N N . VAL A 1 861 ? -12.387 -47.881 2.585 1.00 27.94 861 VAL A N 1
ATOM 6354 C CA . VAL A 1 861 ? -13.748 -48.066 2.057 1.00 27.94 861 VAL A CA 1
ATOM 6355 C C . VAL A 1 861 ? -14.056 -46.924 1.097 1.00 27.94 861 VAL A C 1
ATOM 6357 O O . VAL A 1 861 ? -14.108 -45.760 1.484 1.00 27.94 861 VAL A O 1
ATOM 6360 N N . ARG A 1 862 ? -14.187 -47.314 -0.173 1.00 28.64 862 ARG A N 1
ATOM 6361 C CA . ARG A 1 862 ? -14.773 -46.563 -1.281 1.00 28.64 862 ARG A CA 1
ATOM 6362 C C . ARG A 1 862 ? -16.298 -46.584 -1.173 1.00 28.64 862 ARG A C 1
ATOM 6364 O O . ARG A 1 862 ? -16.862 -47.615 -0.821 1.00 28.64 862 ARG A O 1
ATOM 6371 N N . ASP A 1 863 ? -16.880 -45.452 -1.551 1.00 30.70 863 ASP A N 1
ATOM 6372 C CA . ASP A 1 863 ? -18.059 -45.265 -2.405 1.00 30.70 863 ASP A CA 1
ATOM 6373 C C . ASP A 1 863 ? -19.272 -46.186 -2.210 1.00 30.70 863 ASP A C 1
ATOM 6375 O O . ASP A 1 863 ? -19.250 -47.334 -2.644 1.00 30.70 863 ASP A O 1
ATOM 6379 N N . VAL A 1 864 ? -20.387 -45.606 -1.738 1.00 30.83 864 VAL A N 1
ATOM 6380 C CA . VAL A 1 864 ? -21.708 -45.809 -2.361 1.00 30.83 864 VAL A CA 1
ATOM 6381 C C . VAL A 1 864 ? -22.500 -44.492 -2.360 1.00 30.83 864 VAL A C 1
ATOM 6383 O O . VAL A 1 864 ? -22.701 -43.842 -1.337 1.00 30.83 864 VAL A O 1
ATOM 6386 N N . GLU A 1 865 ? -22.896 -44.151 -3.579 1.00 29.44 865 GLU A N 1
ATOM 6387 C CA . GLU A 1 865 ? -23.862 -43.196 -4.120 1.00 29.44 865 GLU A CA 1
ATOM 6388 C C . GLU A 1 865 ? -25.147 -42.911 -3.306 1.00 29.44 865 GLU A C 1
ATOM 6390 O O . GLU A 1 865 ? -25.750 -43.799 -2.716 1.00 29.44 865 GLU A O 1
ATOM 6395 N N . GLY A 1 866 ? -25.646 -41.672 -3.440 1.00 28.14 866 GLY A N 1
ATOM 6396 C CA . GLY A 1 866 ? -26.865 -41.454 -4.236 1.00 28.14 866 GLY A CA 1
ATOM 6397 C C . GLY A 1 866 ? -28.227 -41.301 -3.537 1.00 28.14 866 GLY A C 1
ATOM 6398 O O . GLY A 1 866 ? -28.844 -42.267 -3.118 1.00 28.14 866 GLY A O 1
ATOM 6399 N N . GLU A 1 867 ? -28.755 -40.075 -3.645 1.00 31.25 867 GLU A N 1
ATOM 6400 C CA . GLU A 1 867 ? -30.154 -39.751 -4.003 1.00 31.25 867 GLU A CA 1
ATOM 6401 C C . GLU A 1 867 ? -31.295 -39.656 -2.948 1.00 31.25 867 GLU A C 1
ATOM 6403 O O . GLU A 1 867 ? -31.995 -40.601 -2.608 1.00 31.25 867 GLU A O 1
ATOM 6408 N N . THR A 1 868 ? -31.623 -38.384 -2.663 1.00 34.31 868 THR A N 1
ATOM 6409 C CA . THR A 1 868 ? -32.947 -37.710 -2.773 1.00 34.31 868 THR A CA 1
ATOM 6410 C C . THR A 1 868 ? -34.087 -37.853 -1.747 1.00 34.31 868 THR A C 1
ATOM 6412 O O . THR A 1 868 ? -34.669 -38.908 -1.552 1.00 34.31 868 THR A O 1
ATOM 6415 N N . ALA A 1 869 ? -34.536 -36.645 -1.340 1.00 33.53 869 ALA A N 1
ATOM 6416 C CA . ALA A 1 869 ? -35.912 -36.163 -1.094 1.00 33.53 869 ALA A CA 1
ATOM 6417 C C . ALA A 1 869 ? -36.692 -36.729 0.115 1.00 33.53 869 ALA A C 1
ATOM 6419 O O . ALA A 1 869 ? -36.767 -37.922 0.327 1.00 33.53 869 ALA A O 1
ATOM 6420 N N . GLY A 1 870 ? -37.413 -35.960 0.936 1.00 31.64 870 GLY A N 1
ATOM 6421 C CA . GLY A 1 870 ? -37.736 -34.537 0.975 1.00 31.64 870 GLY A CA 1
ATOM 6422 C C . GLY A 1 870 ? -38.989 -34.296 1.847 1.00 31.64 870 GLY A C 1
ATOM 6423 O O . GLY A 1 870 ? -39.865 -35.151 1.924 1.00 31.64 870 GLY A O 1
ATOM 6424 N N . LYS A 1 871 ? -39.097 -33.067 2.378 1.00 34.84 871 LYS A N 1
ATOM 6425 C CA . LYS A 1 871 ? -40.307 -32.308 2.794 1.00 34.84 871 LYS A CA 1
ATOM 6426 C C . LYS A 1 871 ? -40.938 -32.441 4.203 1.00 34.84 871 LYS A C 1
ATOM 6428 O O . LYS A 1 871 ? -41.507 -33.462 4.562 1.00 34.84 871 LYS A O 1
ATOM 6433 N N . LYS A 1 872 ? -41.099 -31.222 4.766 1.00 39.03 872 LYS A N 1
ATOM 6434 C CA . LYS A 1 872 ? -42.080 -30.679 5.742 1.00 39.03 872 LYS A CA 1
ATOM 6435 C C . LYS A 1 872 ? -41.825 -31.092 7.200 1.00 39.03 872 LYS A C 1
ATOM 6437 O O . LYS A 1 872 ? -41.918 -32.262 7.524 1.00 39.03 872 LYS A O 1
ATOM 6442 N N . LYS A 1 873 ? -41.535 -30.170 8.119 1.00 38.47 873 LYS A N 1
ATOM 6443 C CA . LYS A 1 873 ? -42.234 -28.912 8.430 1.00 38.47 873 LYS A CA 1
ATOM 6444 C C . LYS A 1 873 ? -41.285 -27.882 9.029 1.00 38.47 873 LYS A C 1
ATOM 6446 O O . LYS A 1 873 ? -40.339 -28.327 9.709 1.00 38.47 873 LYS A O 1
#

Sequence (873 aa):
MCRSSRPAVRWFAAGLTAVSLPMTPAFAAEKVSVSPAYTYVTPSGEAFFGVAVRAEDLSAAHRPAARHVLLIDTSASQAGEYRQRELIAAKSLLAALPASAKVSILAVDVTAEPLTDGFVSPQEALTQGLAALDKRVPLGATDLALGLDAALSAFEQGSAGSIIYIGDGMSAANLLKTGELKSLTASLRNRHVPVHALAVGPDTDWHLLGVLAHHTGGVVELDARDADVAELGQRLAAAAAAPVVYPQALKASGTGTLILGDAVPPLRTDRETILLGRGERPANISVTVDGRTSPIQFGESKPIDGLPAIRALALAAERSGGLDMPAAGRNLLVAADGAVEREVGRLADLGTQAARTNDLASANTVLTALTDADPAGRGTERLRVALAQVEDAAPQDVLPPPAPATVDQDLIGEEIDRQRILTQQMTIETTSVVDQARQIRQSDPADALNLLKRQENQVRVSTDIDPEARRQLLRRLNNEIVITANLQEKQEVDLILRRERIAQLEAEERMIERMVLEEAQLEQLIERVRALMVAGYHGDDAAFEEARIVASNAMNVRPGNGPATAALFTATAADQLNKIFRLRAIRSERLLETLYQVELSHVPFPDEPPIVYPAPEVWKALTERRKNYAAVSLEKTGPSEARIRAALDDETELSFPNTPLRDALQFLADIHEINIIVDDDALEAEALSVNDNVDVVLSGITLRSALKILLEPDLTYVIEDEVMKITTQSEADQKLSTRVYPVADLVTPIQPLGGVGGGLGGGLGGQGGQQGGLGGGQGGGLGGGGLGGGGGLGGGGLGGGGFFSVPAPKTPVAEPGKNVPRNTNASEPIDDAEIQQLLDSVLDGATSGVSPSNSQAFASVRDVEGETAGKKK

Radius of gyration: 57.39 Å; chains: 1; bounding box: 107×158×178 Å